Protein AF-A0A2E8ZTL5-F1 (afdb_monomer)

Mean predicted aligned error: 17.26 Å

Foldseek 3Di:
DVPLVCCCVVVVCQVCQLPAFFADDDDDDDDDDWFKEKEFEFLLFKFLWKKWKFFQDLQQHGDWDQDPVRDIDGDGWIWTQHPSRMIMTIDDPVRAFAKIKIKIFWDDCPPHNVNTMWGAALACVALDDPGHHRDIDGDDQAQPDPPDDPPGGGDIWMAIAGGHHGHAYFYTALLRRLLVLLLQWCLVQLACPCPFGDDDIDGGGHFNLSSVFSQVLSCVLLVAPTNTRQRANALLCLLDDDPDDLVSVLRNLLVSLLSSLLSVVCVVVVHDSRNLSVVVSVQCVVVSNKAQLADDPHQHSLSSLVSSLNSNVSSVVVCVVVVRDGDPSSVVSNVVSVVSSVVGDHPDIDDGGDDSCNVVVCVLVLVVVVVVVVLVLLQVVCALVPDPQEDAFPDDSPDPRGGYHLFHNVVSVVVVVVSVVVVVLCLVCVQQVVQVVVLVVVQVLVLLCVVVVHPVVPPDPQADPVQSWGASDPVRPWIWHKDADDDPPDPDDDLWHQKMWRFTDFAKDKDWGARPVRDIFIWIKGADWDWDADPVRDTDTRTWTKMFGAPDIDSDRFNADFADQVPRDDDPRHGYTQWMKGWRQWMKTQSDGPPDWRKIKIKGGIFIWGWEWQLVCVLVVHRTTTAIFTFWRWMKIKIWGGQLAWADDDNDIDGDTKIKIKIKIFGKPLRHFADDPGSYDRPVQAQDDDPQQDAQRKAFLQKKKAWAAQDWAFPAADPVRHTDTDTWIWMWIDGRSPFIKIKTWDDCDPVDATFIKIFTWDQDPNDTDTDDIDDTDGDPDRDDPQCCVQVVVVAWDRRGNRATWDWDFDADPVGTGDDDDHPDMDTTMTGHHGTDGIYIQKIKIKMWIWHKDFQDPDDSPDRDNPGMDIAWIWMKMWMKGTNHPFWIKIKIKIKTNADDDDPRWRHDQAMWIKIKIKGWHKDWDQDPVPRDIWMKIKIKMKIKTKGHQCCPSPPPRTGIWIKMKIKIKMFTWDPPAPAFEQDDGPSPNTHGPDIWIWIFIAIPNTGFWIWGPPDVVWIWTQGSSRDIDTSGD

Structure (mmCIF, N/CA/C/O backbone):
data_AF-A0A2E8ZTL5-F1
#
_entry.id   AF-A0A2E8ZTL5-F1
#
loop_
_atom_site.group_PDB
_atom_site.id
_atom_site.type_symbol
_atom_site.label_atom_id
_atom_site.label_alt_id
_atom_site.label_comp_id
_atom_site.label_asym_id
_atom_site.label_entity_id
_atom_site.label_seq_id
_atom_site.pdbx_PDB_ins_code
_atom_site.Cartn_x
_atom_site.Cartn_y
_atom_site.Cartn_z
_atom_site.occupancy
_atom_site.B_iso_or_equiv
_atom_site.auth_seq_id
_atom_site.auth_comp_id
_atom_site.auth_asym_id
_atom_site.auth_atom_id
_atom_site.pdbx_PDB_model_num
ATOM 1 N N . MET A 1 1 ? -2.908 23.866 -11.200 1.00 29.31 1 MET A N 1
ATOM 2 C CA . MET A 1 1 ? -1.769 22.916 -11.301 1.00 29.31 1 MET A CA 1
ATOM 3 C C . MET A 1 1 ? -2.042 21.692 -12.202 1.00 29.31 1 MET A C 1
ATOM 5 O O . MET A 1 1 ? -1.301 21.470 -13.158 1.00 29.31 1 MET A O 1
ATOM 9 N N . LYS A 1 2 ? -3.136 20.945 -11.965 1.00 26.86 2 LYS A N 1
ATOM 10 C CA . LYS A 1 2 ? -3.457 19.602 -12.522 1.00 26.86 2 LYS A CA 1
ATOM 11 C C . LYS A 1 2 ? -3.268 19.348 -14.032 1.00 26.86 2 LYS A C 1
ATOM 13 O O . LYS A 1 2 ? -2.978 18.219 -14.401 1.00 26.86 2 LYS A O 1
ATOM 18 N N . ARG A 1 3 ? -3.442 20.340 -14.918 1.00 25.78 3 ARG A N 1
ATOM 19 C CA . ARG A 1 3 ? -3.274 20.135 -16.375 1.00 25.78 3 ARG A CA 1
ATOM 20 C C . ARG A 1 3 ? -1.811 20.248 -16.812 1.00 25.78 3 ARG A C 1
ATOM 22 O O . ARG A 1 3 ? -1.332 19.378 -17.514 1.00 25.78 3 ARG A O 1
ATOM 29 N N . ARG A 1 4 ? -1.080 21.259 -16.325 1.00 33.53 4 ARG A N 1
ATOM 30 C CA . ARG A 1 4 ? 0.303 21.529 -16.755 1.00 33.53 4 ARG A CA 1
ATOM 31 C C . ARG A 1 4 ? 1.327 20.567 -16.165 1.00 33.53 4 ARG A C 1
ATOM 33 O O . ARG A 1 4 ? 2.206 20.152 -16.893 1.00 33.53 4 ARG A O 1
ATOM 40 N N . ILE A 1 5 ? 1.186 20.144 -14.903 1.00 30.05 5 ILE A N 1
ATOM 41 C CA . ILE A 1 5 ? 2.063 19.085 -14.365 1.00 30.05 5 ILE A CA 1
ATOM 42 C C . ILE A 1 5 ? 1.774 17.748 -15.055 1.00 30.05 5 ILE A C 1
ATOM 44 O O . ILE A 1 5 ? 2.705 17.017 -15.351 1.00 30.05 5 ILE A O 1
ATOM 48 N N . ARG A 1 6 ? 0.515 17.455 -15.411 1.00 30.20 6 ARG A N 1
ATOM 49 C CA . ARG A 1 6 ? 0.184 16.281 -16.232 1.00 30.20 6 ARG A CA 1
ATOM 50 C C . ARG A 1 6 ? 0.824 16.369 -17.618 1.00 30.20 6 ARG A C 1
ATOM 52 O O . ARG A 1 6 ? 1.446 15.413 -18.051 1.00 30.20 6 ARG A O 1
ATOM 59 N N . ASP A 1 7 ? 0.726 17.519 -18.274 1.00 28.72 7 ASP A N 1
ATOM 60 C CA . ASP A 1 7 ? 1.308 17.749 -19.598 1.00 28.72 7 ASP A CA 1
ATOM 61 C C . ASP A 1 7 ? 2.858 17.899 -19.562 1.00 28.72 7 ASP A C 1
ATOM 63 O O . ASP A 1 7 ? 3.464 18.045 -20.615 1.00 28.72 7 ASP A O 1
ATOM 67 N N . ILE A 1 8 ? 3.504 17.804 -18.383 1.00 29.78 8 ILE A N 1
ATOM 68 C CA . ILE A 1 8 ? 4.962 17.612 -18.209 1.00 29.78 8 ILE A CA 1
ATOM 69 C C . ILE A 1 8 ? 5.252 16.172 -17.802 1.00 29.78 8 ILE A C 1
ATOM 71 O O . ILE A 1 8 ? 5.912 15.461 -18.531 1.00 29.78 8 ILE A O 1
ATOM 75 N N . ALA A 1 9 ? 4.740 15.696 -16.668 1.00 30.27 9 ALA A N 1
ATOM 76 C CA . ALA A 1 9 ? 5.038 14.359 -16.164 1.00 30.27 9 ALA A CA 1
ATOM 77 C C . ALA A 1 9 ? 4.620 13.270 -17.163 1.00 30.27 9 ALA A C 1
ATOM 79 O O . ALA A 1 9 ? 5.405 12.373 -17.438 1.00 30.27 9 ALA A O 1
ATOM 80 N N . VAL A 1 10 ? 3.437 13.381 -17.784 1.00 31.95 10 VAL A N 1
ATOM 81 C CA . VAL A 1 10 ? 2.992 12.426 -18.813 1.00 31.95 10 VAL A CA 1
ATOM 82 C C . VAL A 1 10 ? 3.693 12.680 -20.143 1.00 31.95 10 VAL A C 1
ATOM 84 O O . VAL A 1 10 ? 4.041 11.722 -20.816 1.00 31.95 10 VAL A O 1
ATOM 87 N N . LEU A 1 11 ? 3.941 13.931 -20.546 1.00 31.80 11 LEU A N 1
ATOM 88 C CA . LEU A 1 11 ? 4.558 14.197 -21.853 1.00 31.80 11 LEU A CA 1
ATOM 89 C C . LEU A 1 11 ? 6.069 13.913 -21.852 1.00 31.80 11 LEU A C 1
ATOM 91 O O . LEU A 1 11 ? 6.589 13.399 -22.834 1.00 31.80 11 LEU A O 1
ATOM 95 N N . THR A 1 12 ? 6.771 14.192 -20.755 1.00 33.22 12 THR A N 1
ATOM 96 C CA . THR A 1 12 ? 8.182 13.857 -20.522 1.00 33.22 12 THR A CA 1
ATOM 97 C C . THR A 1 12 ? 8.350 12.368 -20.238 1.00 33.22 12 THR A C 1
ATOM 99 O O . THR A 1 12 ? 9.259 11.781 -20.809 1.00 33.22 12 THR A O 1
ATOM 102 N N . ALA A 1 13 ? 7.451 11.710 -19.489 1.00 31.94 13 ALA A N 1
ATOM 103 C CA . ALA A 1 13 ? 7.459 10.247 -19.424 1.00 31.94 13 ALA A CA 1
ATOM 104 C C . ALA A 1 13 ? 7.212 9.628 -20.809 1.00 31.94 13 ALA A C 1
ATOM 106 O O . ALA A 1 13 ? 8.005 8.809 -21.236 1.00 31.94 13 ALA A O 1
ATOM 107 N N . VAL A 1 14 ? 6.198 10.054 -21.571 1.00 33.97 14 VAL A N 1
ATOM 108 C CA . VAL A 1 14 ? 5.888 9.468 -22.894 1.00 33.97 14 VAL A CA 1
ATOM 109 C C . VAL A 1 14 ? 6.939 9.807 -23.964 1.00 33.97 14 VAL A C 1
ATOM 111 O O . VAL A 1 14 ? 7.241 8.960 -24.800 1.00 33.97 14 VAL A O 1
ATOM 114 N N . THR A 1 15 ? 7.558 10.994 -23.945 1.00 33.34 15 THR A N 1
ATOM 115 C CA . THR A 1 15 ? 8.654 11.318 -24.886 1.00 33.34 15 THR A CA 1
ATOM 116 C C . THR A 1 15 ? 9.995 10.703 -24.497 1.00 33.34 15 THR A C 1
ATOM 118 O O . THR A 1 15 ? 10.801 10.457 -25.392 1.00 33.34 15 THR A O 1
ATOM 121 N N . ILE A 1 16 ? 10.230 10.398 -23.216 1.00 33.56 16 ILE A N 1
ATOM 122 C CA . ILE A 1 16 ? 11.392 9.606 -22.783 1.00 33.56 16 ILE A CA 1
ATOM 123 C C . ILE A 1 16 ? 11.104 8.097 -22.902 1.00 33.56 16 ILE A C 1
ATOM 125 O O . ILE A 1 16 ? 12.020 7.340 -23.171 1.00 33.56 16 ILE A O 1
ATOM 129 N N . LEU A 1 17 ? 9.850 7.633 -22.879 1.00 33.03 17 LEU A N 1
ATOM 130 C CA . LEU A 1 17 ? 9.497 6.233 -23.179 1.00 33.03 17 LEU A CA 1
ATOM 131 C C . LEU A 1 17 ? 9.770 5.844 -24.646 1.00 33.03 17 LEU A C 1
ATOM 133 O O . LEU A 1 17 ? 10.041 4.679 -24.918 1.00 33.03 17 LEU A O 1
ATOM 137 N N . ALA A 1 18 ? 9.834 6.809 -25.573 1.00 33.09 18 ALA A N 1
ATOM 138 C CA . ALA A 1 18 ? 10.373 6.603 -26.929 1.00 33.09 18 ALA A CA 1
ATOM 139 C C . ALA A 1 18 ? 11.911 6.434 -26.967 1.00 33.09 18 ALA A C 1
ATOM 141 O O . ALA A 1 18 ? 12.524 6.337 -28.034 1.00 33.09 18 ALA A O 1
ATOM 142 N N . GLY A 1 19 ? 12.550 6.444 -25.803 1.00 30.12 19 GLY A N 1
ATOM 143 C CA . GLY A 1 19 ? 13.978 6.312 -25.642 1.00 30.12 19 GLY A CA 1
ATOM 144 C C . GLY A 1 19 ? 14.350 6.131 -24.183 1.00 30.12 19 GLY A C 1
ATOM 145 O O . GLY A 1 19 ? 15.091 6.967 -23.692 1.00 30.12 19 GLY A O 1
ATOM 146 N N . CYS A 1 20 ? 13.936 4.998 -23.598 1.00 26.59 20 CYS A N 1
ATOM 147 C CA . CYS A 1 20 ? 14.720 4.229 -22.624 1.00 26.59 20 CYS A CA 1
ATOM 148 C C . CYS A 1 20 ? 14.945 4.845 -21.209 1.00 26.59 20 CYS A C 1
ATOM 150 O O . CYS A 1 20 ? 14.637 6.005 -20.962 1.00 26.59 20 CYS A O 1
ATOM 152 N N . SER A 1 21 ? 15.346 4.003 -20.239 1.00 27.47 21 SER A N 1
ATOM 153 C CA . SER A 1 21 ? 15.357 4.245 -18.770 1.00 27.47 21 SER A CA 1
ATOM 154 C C . SER A 1 21 ? 15.769 2.956 -17.952 1.00 27.47 21 SER A C 1
ATOM 156 O O . SER A 1 21 ? 15.300 1.922 -18.390 1.00 27.47 21 SER A O 1
ATOM 158 N N . GLY A 1 22 ? 16.526 2.913 -16.812 1.00 28.98 22 GLY A N 1
ATOM 159 C CA . GLY A 1 22 ? 16.565 1.751 -15.825 1.00 28.98 22 GLY A CA 1
ATOM 160 C C . GLY A 1 22 ? 17.883 1.127 -15.253 1.00 28.98 22 GLY A C 1
ATOM 161 O O . GLY A 1 22 ? 18.595 0.563 -16.075 1.00 28.98 22 GLY A O 1
ATOM 162 N N . ASN A 1 23 ? 18.238 0.978 -13.933 1.00 29.61 23 ASN A N 1
ATOM 163 C CA . ASN A 1 23 ? 17.929 1.572 -12.574 1.00 29.61 23 ASN A CA 1
ATOM 164 C C . ASN A 1 23 ? 18.760 0.905 -11.388 1.00 29.61 23 ASN A C 1
ATOM 166 O O . ASN A 1 23 ? 19.259 -0.197 -11.603 1.00 29.61 23 ASN A O 1
ATOM 170 N N . SER A 1 24 ? 18.869 1.468 -10.141 1.00 24.11 24 SER A N 1
ATOM 171 C CA . SER A 1 24 ? 18.799 0.732 -8.809 1.00 24.11 24 SER A CA 1
ATOM 172 C C . SER A 1 24 ? 19.098 1.532 -7.491 1.00 24.11 24 SER A C 1
ATOM 174 O O . SER A 1 24 ? 19.859 2.496 -7.494 1.00 24.11 24 SER A O 1
ATOM 176 N N . SER A 1 25 ? 18.555 1.089 -6.330 1.00 23.39 25 SER A N 1
ATOM 177 C CA . SER A 1 25 ? 18.973 1.480 -4.950 1.00 23.39 25 SER A CA 1
ATOM 178 C C . SER A 1 25 ? 18.615 0.409 -3.882 1.00 23.39 25 SER A C 1
ATOM 180 O O . SER A 1 25 ? 17.890 -0.534 -4.195 1.00 23.39 25 SER A O 1
ATOM 182 N N . SER A 1 26 ? 19.107 0.519 -2.632 1.00 23.73 26 SER A N 1
ATOM 183 C CA . SER A 1 26 ? 18.810 -0.431 -1.530 1.00 23.73 26 SER A CA 1
ATOM 184 C C . SER A 1 26 ? 18.962 0.177 -0.122 1.00 23.73 26 SER A C 1
ATOM 186 O O . SER A 1 26 ? 19.898 0.944 0.105 1.00 23.73 26 SER A O 1
ATOM 188 N N . GLY A 1 27 ? 18.128 -0.226 0.850 1.00 22.20 27 GLY A N 1
ATOM 189 C CA . GLY A 1 27 ? 18.218 0.204 2.258 1.00 22.20 27 GLY A CA 1
ATOM 190 C C . GLY A 1 27 ? 17.613 -0.802 3.254 1.00 22.20 27 GLY A C 1
ATOM 191 O O . GLY A 1 27 ? 16.729 -1.573 2.896 1.00 22.20 27 GLY A O 1
ATOM 192 N N . SER A 1 28 ? 18.102 -0.816 4.502 1.00 24.22 28 SER A N 1
ATOM 193 C CA . SER A 1 28 ? 17.782 -1.835 5.524 1.00 24.22 28 SER A CA 1
ATOM 194 C C . SER A 1 28 ? 17.330 -1.239 6.867 1.00 24.22 28 SER A C 1
ATOM 196 O O . SER A 1 28 ? 18.024 -0.378 7.410 1.00 24.22 28 SER A O 1
ATOM 198 N N . GLY A 1 29 ? 16.235 -1.749 7.444 1.00 23.88 29 GLY A N 1
ATOM 199 C CA . GLY A 1 29 ? 15.715 -1.349 8.765 1.00 23.88 29 GLY A CA 1
ATOM 200 C C . GLY A 1 29 ? 16.245 -2.176 9.950 1.00 23.88 29 GLY A C 1
ATOM 201 O O . GLY A 1 29 ? 16.725 -3.298 9.781 1.00 23.88 29 GLY A O 1
ATOM 202 N N . SER A 1 30 ? 16.151 -1.627 11.167 1.00 24.94 30 SER A N 1
ATOM 203 C CA . SER A 1 30 ? 16.609 -2.241 12.428 1.00 24.94 30 SER A CA 1
ATOM 204 C C . SER A 1 30 ? 15.457 -2.503 13.421 1.00 24.94 30 SER A C 1
ATOM 206 O O . SER A 1 30 ? 14.338 -2.037 13.232 1.00 24.94 30 SER A O 1
ATOM 208 N N . ARG A 1 31 ? 15.707 -3.321 14.457 1.00 27.78 31 ARG A N 1
ATOM 209 C CA . ARG A 1 31 ? 14.682 -3.920 15.344 1.00 27.78 31 ARG A CA 1
ATOM 210 C C . ARG A 1 31 ? 14.485 -3.135 16.656 1.00 27.78 31 ARG A C 1
ATOM 212 O O . ARG A 1 31 ? 15.476 -2.802 17.301 1.00 27.78 31 ARG A O 1
ATOM 219 N N . ALA A 1 32 ? 13.232 -2.925 17.073 1.00 34.81 32 ALA A N 1
ATOM 220 C CA . ALA A 1 32 ? 12.843 -2.270 18.335 1.00 34.81 32 ALA A CA 1
ATOM 221 C C . ALA A 1 32 ? 12.692 -3.248 19.532 1.00 34.81 32 ALA A C 1
ATOM 223 O O . ALA A 1 32 ? 12.734 -4.468 19.354 1.00 34.81 32 ALA A O 1
ATOM 224 N N . GLU A 1 33 ? 12.526 -2.718 20.755 1.00 38.81 33 GLU A N 1
ATOM 225 C CA . GLU A 1 33 ? 12.300 -3.500 21.990 1.00 38.81 33 GLU A CA 1
ATOM 226 C C . GLU A 1 33 ? 10.799 -3.807 22.237 1.00 38.81 33 GLU A C 1
ATOM 228 O O . GLU A 1 33 ? 9.948 -2.970 21.941 1.00 38.81 33 GLU A O 1
ATOM 233 N N . PRO A 1 34 ? 10.441 -4.983 22.798 1.00 52.59 34 PRO A N 1
ATOM 234 C CA . PRO A 1 34 ? 9.044 -5.402 22.968 1.00 52.59 34 PRO A CA 1
ATOM 235 C C . PRO A 1 34 ? 8.344 -4.802 24.203 1.00 52.59 34 PRO A C 1
ATOM 237 O O . PRO A 1 34 ? 8.907 -4.777 25.302 1.00 52.59 34 PRO A O 1
ATOM 240 N N . ARG A 1 35 ? 7.067 -4.424 24.037 1.00 73.69 35 ARG A N 1
ATOM 241 C CA . ARG A 1 35 ? 6.138 -3.992 25.103 1.00 73.69 35 ARG A CA 1
ATOM 242 C C . ARG A 1 35 ? 5.305 -5.174 25.613 1.00 73.69 35 ARG A C 1
ATOM 244 O O . ARG A 1 35 ? 5.265 -6.218 24.968 1.00 73.69 35 ARG A O 1
ATOM 251 N N . TYR A 1 36 ? 4.637 -5.030 26.763 1.00 80.06 36 TYR A N 1
ATOM 252 C CA . TYR A 1 36 ? 3.865 -6.120 27.383 1.00 80.06 36 TYR A CA 1
ATOM 253 C C . TYR A 1 36 ? 2.571 -5.661 28.064 1.00 80.06 36 TYR A C 1
ATOM 255 O O . TYR A 1 36 ? 2.523 -4.575 28.637 1.00 80.06 36 TYR A O 1
ATOM 263 N N . VAL A 1 37 ? 1.584 -6.561 28.124 1.00 88.44 37 VAL A N 1
ATOM 264 C CA . VAL A 1 37 ? 0.426 -6.502 29.038 1.00 88.44 37 VAL A CA 1
ATOM 265 C C . VAL A 1 37 ? 0.339 -7.763 29.896 1.00 88.44 37 VAL A C 1
ATOM 267 O O . VAL A 1 37 ? 1.007 -8.766 29.625 1.00 88.44 37 VAL A O 1
ATOM 270 N N . ASN A 1 38 ? -0.448 -7.722 30.972 1.00 90.38 38 ASN A N 1
ATOM 271 C CA . ASN A 1 38 ? -0.578 -8.829 31.923 1.00 90.38 38 ASN A CA 1
ATOM 272 C C . ASN A 1 38 ? -2.019 -9.046 32.399 1.00 90.38 38 ASN A C 1
ATOM 274 O O . ASN A 1 38 ? -2.873 -8.183 32.233 1.00 90.38 38 ASN A O 1
ATOM 278 N N . GLY A 1 39 ? -2.302 -10.178 33.039 1.00 90.94 39 GLY A N 1
ATOM 279 C CA . GLY A 1 39 ? -3.637 -10.444 33.576 1.00 90.94 39 GLY A CA 1
ATOM 280 C C . GLY A 1 39 ? -3.785 -11.812 34.221 1.00 90.94 39 GLY A C 1
ATOM 281 O O . GLY A 1 39 ? -2.807 -12.544 34.363 1.00 90.94 39 GLY A O 1
ATOM 282 N N . TYR A 1 40 ? -5.015 -12.151 34.607 1.00 93.12 40 TYR A N 1
ATOM 283 C CA . TYR A 1 40 ? -5.386 -13.456 35.159 1.00 93.12 40 TYR A CA 1
ATOM 284 C C . TYR A 1 40 ? -6.540 -14.078 34.366 1.00 93.12 40 TYR A C 1
ATOM 286 O O . TYR A 1 40 ? -7.432 -13.361 33.907 1.00 93.12 40 TYR A O 1
ATOM 294 N N . VAL A 1 41 ? -6.533 -15.408 34.227 1.00 91.00 41 VAL A N 1
ATOM 295 C CA . VAL A 1 41 ? -7.582 -16.165 33.520 1.00 91.00 41 VAL A CA 1
ATOM 296 C C . VAL A 1 41 ? -8.564 -16.818 34.505 1.00 91.00 41 VAL A C 1
ATOM 298 O O . VAL A 1 41 ? -8.168 -17.427 35.506 1.00 91.00 41 VAL A O 1
ATOM 301 N N . GLY A 1 42 ? -9.862 -16.700 34.221 1.00 89.19 42 GLY A N 1
ATOM 302 C CA . GLY A 1 42 ? -10.947 -17.176 35.081 1.00 89.19 42 GLY A CA 1
ATOM 303 C C . GLY A 1 42 ? -11.032 -16.386 36.390 1.00 89.19 42 GLY A C 1
ATOM 304 O O . GLY A 1 42 ? -10.819 -15.175 36.417 1.00 89.19 42 GLY A O 1
ATOM 305 N N . ALA A 1 43 ? -11.307 -17.067 37.502 1.00 83.88 43 ALA A N 1
ATOM 306 C CA . ALA A 1 43 ? -11.274 -16.485 38.848 1.00 83.88 43 ALA A CA 1
ATOM 307 C C . ALA A 1 43 ? -9.834 -16.338 39.400 1.00 83.88 43 ALA A C 1
ATOM 309 O O . ALA A 1 43 ? -9.649 -16.278 40.612 1.00 83.88 43 ALA A O 1
ATOM 310 N N . SER A 1 44 ? -8.820 -16.318 38.526 1.00 85.62 44 SER A N 1
ATOM 311 C CA . SER A 1 44 ? -7.434 -16.748 38.787 1.00 85.62 44 SER A CA 1
ATOM 312 C C . SER A 1 44 ? -7.267 -18.273 38.952 1.00 85.62 44 SER A C 1
ATOM 314 O O . SER A 1 44 ? -6.349 -18.735 39.627 1.00 85.62 44 SER A O 1
ATOM 316 N N . ASN A 1 45 ? -8.133 -19.066 38.307 1.00 89.38 45 ASN A N 1
ATOM 317 C CA . ASN A 1 45 ? -8.227 -20.525 38.474 1.00 89.38 45 ASN A CA 1
ATOM 318 C C . ASN A 1 45 ? -7.976 -21.352 37.192 1.00 89.38 45 ASN A C 1
ATOM 320 O O . ASN A 1 45 ? -8.160 -22.570 37.226 1.00 89.38 45 ASN A O 1
ATOM 324 N N . VAL A 1 46 ? -7.595 -20.719 36.070 1.00 89.44 46 VAL A N 1
ATOM 325 C CA . VAL A 1 46 ? -7.326 -21.401 34.787 1.00 89.44 46 VAL A CA 1
ATOM 326 C C . VAL A 1 46 ? -5.847 -21.291 34.403 1.00 89.44 46 VAL A C 1
ATOM 328 O O . VAL A 1 46 ? -5.306 -20.206 34.183 1.00 89.44 46 VAL A O 1
ATOM 331 N N . HIS A 1 47 ? -5.181 -22.435 34.313 1.00 88.06 47 HIS A N 1
ATOM 332 C CA . HIS A 1 47 ? -3.733 -22.577 34.169 1.00 88.06 47 HIS A CA 1
ATOM 333 C C . HIS A 1 47 ? -3.380 -23.220 32.824 1.00 88.06 47 HIS A C 1
ATOM 335 O O . HIS A 1 47 ? -4.165 -24.003 32.286 1.00 88.06 47 HIS A O 1
ATOM 341 N N . ASN A 1 48 ? -2.193 -22.920 32.289 1.00 84.75 48 ASN A N 1
ATOM 342 C CA . ASN A 1 48 ? -1.720 -23.397 30.984 1.00 84.75 48 ASN A CA 1
ATOM 343 C C . ASN A 1 48 ? -2.673 -23.056 29.815 1.00 84.75 48 ASN A C 1
ATOM 345 O O . ASN A 1 48 ? -2.697 -23.762 28.806 1.00 84.75 48 ASN A O 1
ATOM 349 N N . ALA A 1 49 ? -3.472 -21.993 29.928 1.00 84.50 49 ALA A N 1
ATOM 350 C CA . ALA A 1 49 ? -4.298 -21.498 28.826 1.00 84.50 49 ALA A CA 1
ATOM 351 C C . ALA A 1 49 ? -3.434 -20.727 27.823 1.00 84.50 49 ALA A C 1
ATOM 353 O O . ALA A 1 49 ? -2.512 -20.023 28.238 1.00 84.50 49 ALA A O 1
ATOM 354 N N . LEU A 1 50 ? -3.716 -20.848 26.526 1.00 86.50 50 LEU A N 1
ATOM 355 C CA . LEU A 1 50 ? -3.099 -20.015 25.494 1.00 86.50 50 LEU A CA 1
ATOM 356 C C . LEU A 1 50 ? -3.801 -18.655 25.502 1.00 86.50 50 LEU A C 1
ATOM 358 O O . LEU A 1 50 ? -5.008 -18.607 25.306 1.00 86.50 50 LEU A O 1
ATOM 362 N N . VAL A 1 51 ? -3.071 -17.565 25.718 1.00 87.19 51 VAL A N 1
ATOM 363 C CA . VAL A 1 51 ? -3.617 -16.199 25.678 1.00 87.19 51 VAL A CA 1
ATOM 364 C C . VAL A 1 51 ? -2.983 -15.468 24.504 1.00 87.19 51 VAL A C 1
ATOM 366 O O . VAL A 1 51 ? -1.757 -15.403 24.422 1.00 87.19 51 VAL A O 1
ATOM 369 N N . GLN A 1 52 ? -3.805 -14.943 23.600 1.00 90.62 52 GLN A N 1
ATOM 370 C CA . GLN A 1 52 ? -3.376 -14.184 22.427 1.00 90.62 52 GLN A CA 1
ATOM 371 C C . GLN A 1 52 ? -3.800 -12.720 22.565 1.00 90.62 52 GLN A C 1
ATOM 373 O O . GLN A 1 52 ? -4.951 -12.440 22.905 1.00 90.62 52 GLN A O 1
ATOM 378 N N . ALA A 1 53 ? -2.875 -11.799 22.314 1.00 89.44 53 ALA A N 1
ATOM 379 C CA . ALA A 1 53 ? -3.122 -10.363 22.246 1.00 89.44 53 ALA A CA 1
ATOM 380 C C . ALA A 1 53 ? -3.400 -9.984 20.790 1.00 89.44 53 ALA A C 1
ATOM 382 O O . ALA A 1 53 ? -2.465 -9.847 20.004 1.00 89.44 53 ALA A O 1
ATOM 383 N N . VAL A 1 54 ? -4.681 -9.876 20.429 1.00 91.12 54 VAL A N 1
ATOM 384 C CA . VAL A 1 54 ? -5.137 -9.696 19.044 1.00 91.12 54 VAL A CA 1
ATOM 385 C C . VAL A 1 54 ? -5.572 -8.240 18.844 1.00 91.12 54 VAL A C 1
ATOM 387 O O . VAL A 1 54 ? -6.575 -7.821 19.441 1.00 91.12 54 VAL A O 1
ATOM 390 N N . PRO A 1 55 ? -4.840 -7.438 18.051 1.00 87.25 55 PRO A N 1
ATOM 391 C CA . PRO A 1 55 ? -5.241 -6.075 17.722 1.00 87.25 55 PRO A CA 1
ATOM 392 C C . PRO A 1 55 ? -6.575 -6.054 16.975 1.00 87.25 55 PRO A C 1
ATOM 394 O O . PRO A 1 55 ? -6.916 -6.991 16.250 1.00 87.25 55 PRO A O 1
ATOM 397 N N . ILE A 1 56 ? -7.334 -4.975 17.136 1.00 82.56 56 ILE A N 1
ATOM 398 C CA . ILE A 1 56 ? -8.520 -4.724 16.317 1.00 82.56 56 ILE A CA 1
ATOM 399 C C . ILE A 1 56 ? -8.086 -3.980 15.045 1.00 82.56 56 ILE A C 1
ATOM 401 O O . ILE A 1 56 ? -7.377 -2.978 15.115 1.00 82.56 56 ILE A O 1
ATOM 405 N N . ASN A 1 57 ? -8.476 -4.488 13.874 1.00 72.31 57 ASN A N 1
ATOM 406 C CA . ASN A 1 57 ? -8.165 -3.879 12.582 1.00 72.31 57 ASN A CA 1
ATOM 407 C C . ASN A 1 57 ? -9.018 -2.618 12.323 1.00 72.31 57 ASN A C 1
ATOM 409 O O . ASN A 1 57 ? -9.966 -2.327 13.052 1.00 72.31 57 ASN A O 1
ATOM 413 N N . ALA A 1 58 ? -8.720 -1.875 11.252 1.00 64.38 58 ALA A N 1
ATOM 414 C CA . ALA A 1 58 ? -9.462 -0.655 10.911 1.00 64.38 58 ALA A CA 1
ATOM 415 C C . ALA A 1 58 ? -10.965 -0.896 10.648 1.00 64.38 58 ALA A C 1
ATOM 417 O O . ALA A 1 58 ? -11.769 0.008 10.854 1.00 64.38 58 ALA A O 1
ATOM 418 N N . SER A 1 59 ? -11.352 -2.119 10.261 1.00 64.56 59 SER A N 1
ATOM 419 C CA . SER A 1 59 ? -12.753 -2.548 10.100 1.00 64.56 59 SER A CA 1
ATOM 420 C C . SER A 1 59 ? -13.448 -2.912 11.423 1.00 64.56 59 SER A C 1
ATOM 422 O O . SER A 1 59 ? -14.589 -3.371 11.416 1.00 64.56 59 SER A O 1
ATOM 424 N N . GLY A 1 60 ? -12.762 -2.749 12.559 1.00 70.25 60 GLY A N 1
ATOM 425 C CA . GLY A 1 60 ? -13.234 -3.105 13.897 1.00 70.25 60 GLY A CA 1
ATOM 426 C C . GLY A 1 60 ? -13.423 -4.610 14.123 1.00 70.25 60 GLY A C 1
ATOM 427 O O . GLY A 1 60 ? -14.242 -5.015 14.948 1.00 70.25 60 GLY A O 1
ATOM 428 N N . GLN A 1 61 ? -12.678 -5.445 13.399 1.00 81.38 61 GLN A N 1
ATOM 429 C CA . GLN A 1 61 ? -12.624 -6.898 13.582 1.00 81.38 61 GLN A CA 1
ATOM 430 C C . GLN A 1 61 ? -11.298 -7.308 14.244 1.00 81.38 61 GLN A C 1
ATOM 432 O O . GLN A 1 61 ? -10.289 -6.632 14.029 1.00 81.38 61 GLN A O 1
ATOM 437 N N . PRO A 1 62 ? -11.239 -8.392 15.043 1.00 84.56 62 PRO A N 1
ATOM 438 C CA . PRO A 1 62 ? -9.964 -8.947 15.498 1.00 84.56 62 PRO A CA 1
ATOM 439 C C . PRO A 1 62 ? -9.089 -9.308 14.293 1.00 84.56 62 PRO A C 1
ATOM 441 O O . PRO A 1 62 ? -9.568 -9.956 13.366 1.00 84.56 62 PRO A O 1
ATOM 444 N N . ARG A 1 63 ? -7.824 -8.875 14.287 1.00 81.00 63 ARG A N 1
ATOM 445 C CA . ARG A 1 63 ? -6.916 -9.091 13.155 1.00 81.00 63 ARG A CA 1
ATOM 446 C C . ARG A 1 63 ? -6.631 -10.584 12.962 1.00 81.00 63 ARG A C 1
ATOM 448 O O . ARG A 1 63 ? -6.354 -11.311 13.919 1.00 81.00 63 ARG A O 1
ATOM 455 N N . THR A 1 64 ? -6.691 -11.032 11.717 1.00 76.50 64 THR A N 1
ATOM 456 C CA . THR A 1 64 ? -6.443 -12.415 11.306 1.00 76.50 64 THR A CA 1
ATOM 457 C C . THR A 1 64 ? -5.382 -12.473 10.213 1.00 76.50 64 THR A C 1
ATOM 459 O O . THR A 1 64 ? -5.052 -11.472 9.578 1.00 76.50 64 THR A O 1
ATOM 462 N N . THR A 1 65 ? -4.798 -13.653 10.038 1.00 68.12 65 THR A N 1
ATOM 463 C CA . THR A 1 65 ? -3.806 -13.967 9.010 1.00 68.12 65 THR A CA 1
ATOM 464 C C . THR A 1 65 ? -3.998 -15.404 8.533 1.00 68.12 65 THR A C 1
ATOM 466 O O . THR A 1 65 ? -4.585 -16.229 9.237 1.00 68.12 65 THR A O 1
ATOM 469 N N . ILE A 1 66 ? -3.508 -15.719 7.338 1.00 61.47 66 ILE A N 1
ATOM 470 C CA . ILE A 1 66 ? -3.574 -17.064 6.761 1.00 61.47 66 ILE A CA 1
ATOM 471 C C . ILE A 1 66 ? -2.297 -17.816 7.149 1.00 61.47 66 ILE A C 1
ATOM 473 O O . ILE A 1 66 ? -1.192 -17.364 6.857 1.00 61.47 66 ILE A O 1
ATOM 477 N N . ASN A 1 67 ? -2.437 -18.961 7.819 1.00 54.12 67 ASN A N 1
ATOM 478 C CA . ASN A 1 67 ? -1.294 -19.791 8.215 1.00 54.12 67 ASN A CA 1
ATOM 479 C C . ASN A 1 67 ? -0.793 -20.711 7.080 1.00 54.12 67 ASN A C 1
ATOM 481 O O . ASN A 1 67 ? -1.426 -20.833 6.032 1.00 54.12 67 ASN A O 1
ATOM 485 N N . ASP A 1 68 ? 0.313 -21.426 7.317 1.00 50.53 68 ASP A N 1
ATOM 486 C CA . ASP A 1 68 ? 0.911 -22.381 6.361 1.00 50.53 68 ASP A CA 1
ATOM 487 C C . ASP A 1 68 ? -0.063 -23.483 5.884 1.00 50.53 68 ASP A C 1
ATOM 489 O O . ASP A 1 68 ? 0.100 -24.038 4.797 1.00 50.53 68 ASP A O 1
ATOM 493 N N . SER A 1 69 ? -1.101 -23.783 6.672 1.00 44.06 69 SER A N 1
ATOM 494 C CA . SER A 1 69 ? -2.172 -24.738 6.349 1.00 44.06 69 SER A CA 1
ATOM 495 C C . SER A 1 69 ? -3.356 -24.100 5.606 1.00 44.06 69 SER A C 1
ATOM 497 O O . SER A 1 69 ? -4.390 -24.746 5.446 1.00 44.06 69 SER A O 1
ATOM 499 N N . ARG A 1 70 ? -3.227 -22.840 5.167 1.00 45.06 70 ARG A N 1
ATOM 500 C CA . ARG A 1 70 ? -4.271 -22.006 4.539 1.00 45.06 70 ARG A CA 1
ATOM 501 C C . ARG A 1 70 ? -5.520 -21.765 5.396 1.00 45.06 70 ARG A C 1
ATOM 503 O O . ARG A 1 70 ? -6.562 -21.397 4.862 1.00 45.06 70 ARG A O 1
ATOM 510 N N . ALA A 1 71 ? -5.423 -21.937 6.712 1.00 45.84 71 ALA A N 1
ATOM 511 C CA . ALA A 1 71 ? -6.504 -21.606 7.634 1.00 45.84 71 ALA A CA 1
ATOM 512 C C . ALA A 1 71 ? -6.339 -20.178 8.168 1.00 45.84 71 ALA A C 1
ATOM 514 O O . ALA A 1 71 ? -5.230 -19.759 8.516 1.00 45.84 71 ALA A O 1
ATOM 515 N N . GLU A 1 72 ? -7.454 -19.457 8.269 1.00 56.62 72 GLU A N 1
ATOM 516 C CA . GLU A 1 72 ? -7.512 -18.172 8.958 1.00 56.62 72 GLU A CA 1
ATOM 517 C C . GLU A 1 72 ? -7.269 -18.380 10.462 1.00 56.62 72 GLU A C 1
ATOM 519 O O . GLU A 1 72 ? -7.901 -19.216 11.111 1.00 56.62 72 GLU A O 1
ATOM 524 N N . VAL A 1 73 ? -6.320 -17.635 11.025 1.00 71.94 73 VAL A N 1
ATOM 525 C CA . VAL A 1 73 ? -5.985 -17.650 12.453 1.00 71.94 73 VAL A CA 1
ATOM 526 C C . VAL A 1 73 ? -5.814 -16.230 12.967 1.00 71.94 73 VAL A C 1
ATOM 528 O O . VAL A 1 73 ? -5.426 -15.338 12.219 1.00 71.94 73 VAL A O 1
ATOM 531 N N . TYR A 1 74 ? -6.045 -16.015 14.262 1.00 81.12 74 TYR A N 1
ATOM 532 C CA . TYR A 1 74 ? -5.781 -14.716 14.875 1.00 81.12 74 TYR A CA 1
ATOM 533 C C . TYR A 1 74 ? -4.304 -14.321 14.761 1.00 81.12 74 TYR A C 1
ATOM 535 O O . TYR A 1 74 ? -3.403 -15.097 15.119 1.00 81.12 74 TYR A O 1
ATOM 543 N N . ASP A 1 75 ? -4.092 -13.098 14.277 1.00 78.69 75 ASP A N 1
ATOM 544 C CA . ASP A 1 75 ? -2.794 -12.446 14.184 1.00 78.69 75 ASP A CA 1
ATOM 545 C C . ASP A 1 75 ? -2.550 -11.632 15.455 1.00 78.69 75 ASP A C 1
ATOM 547 O O . ASP A 1 75 ? -3.169 -10.594 15.696 1.00 78.69 75 ASP A O 1
ATOM 551 N N . GLY A 1 76 ? -1.680 -12.151 16.313 1.00 79.56 76 GLY A N 1
ATOM 552 C CA . GLY A 1 76 ? -1.452 -11.593 17.634 1.00 79.56 76 GLY A CA 1
ATOM 553 C C . GLY A 1 76 ? -0.392 -12.355 18.415 1.00 79.56 76 GLY A C 1
ATOM 554 O O . GLY A 1 76 ? -0.215 -13.567 18.257 1.00 79.56 76 GLY A O 1
ATOM 555 N N . GLU A 1 77 ? 0.303 -11.629 19.285 1.00 81.94 77 GLU A N 1
ATOM 556 C CA . GLU A 1 77 ? 1.339 -12.176 20.159 1.00 81.94 77 GLU A CA 1
ATOM 557 C C . GLU A 1 77 ? 0.756 -13.181 21.156 1.00 81.94 77 GLU A C 1
ATOM 559 O O . GLU A 1 77 ? -0.370 -13.027 21.640 1.00 81.94 77 GLU A O 1
ATOM 564 N N . ARG A 1 78 ? 1.516 -14.237 21.471 1.00 85.38 78 ARG A N 1
ATOM 565 C CA . ARG A 1 78 ? 0.997 -15.416 22.189 1.00 85.38 78 ARG A CA 1
ATOM 566 C C . ARG A 1 78 ? 1.759 -15.692 23.481 1.00 85.38 78 ARG A C 1
ATOM 568 O O . ARG A 1 78 ? 2.983 -15.778 23.499 1.00 85.38 78 ARG A O 1
ATOM 575 N N . ALA A 1 79 ? 1.023 -15.920 24.563 1.00 83.50 79 ALA A N 1
ATOM 576 C CA . ALA A 1 79 ? 1.548 -16.306 25.870 1.00 83.50 79 ALA A CA 1
ATOM 577 C C . ALA A 1 79 ? 0.794 -17.507 26.455 1.00 83.50 79 ALA A C 1
ATOM 579 O O . ALA A 1 79 ? -0.216 -17.963 25.925 1.00 83.50 79 ALA A O 1
ATOM 580 N N . SER A 1 80 ? 1.282 -18.037 27.577 1.00 84.69 80 SER A N 1
ATOM 581 C CA . SER A 1 80 ? 0.578 -19.061 28.357 1.00 84.69 80 SER A CA 1
ATOM 582 C C . SER A 1 80 ? 0.304 -18.571 29.775 1.00 84.69 80 SER A C 1
ATOM 584 O O . SER A 1 80 ? 1.188 -17.969 30.387 1.00 84.69 80 SER A O 1
ATOM 586 N N . SER A 1 81 ? -0.881 -18.859 30.322 1.00 84.69 81 SER A N 1
ATOM 587 C CA . SER A 1 81 ? -1.142 -18.624 31.746 1.00 84.69 81 SER A CA 1
ATOM 588 C C . SER A 1 81 ? -0.348 -19.608 32.615 1.00 84.69 81 SER A C 1
ATOM 590 O O . SER A 1 81 ? -0.201 -20.785 32.283 1.00 84.69 81 SER A O 1
ATOM 592 N N . THR A 1 82 ? 0.195 -19.132 33.733 1.00 84.19 82 THR A N 1
ATOM 593 C CA . THR A 1 82 ? 0.989 -19.938 34.671 1.00 84.19 82 THR A CA 1
ATOM 594 C C . THR A 1 82 ? 0.099 -20.798 35.579 1.00 84.19 82 THR A C 1
ATOM 596 O O . THR A 1 82 ? -1.128 -20.682 35.585 1.00 84.19 82 THR A O 1
ATOM 599 N N . ALA A 1 83 ? 0.720 -21.596 36.454 1.00 79.94 83 ALA A N 1
ATOM 600 C CA . ALA A 1 83 ? 0.048 -22.309 37.551 1.00 79.94 83 ALA A CA 1
ATOM 601 C C . ALA A 1 83 ? -0.671 -21.397 38.579 1.00 79.94 83 ALA A C 1
ATOM 603 O O . ALA A 1 83 ? -1.346 -21.892 39.480 1.00 79.94 83 ALA A O 1
ATOM 604 N N . GLN A 1 84 ? -0.520 -20.072 38.462 1.00 78.31 84 GLN A N 1
ATOM 605 C CA . GLN A 1 84 ? -1.231 -19.046 39.241 1.00 78.31 84 GLN A CA 1
ATOM 606 C C . GLN A 1 84 ? -2.302 -18.328 38.395 1.00 78.31 84 GLN A C 1
ATOM 608 O O . GLN A 1 84 ? -2.770 -17.258 38.771 1.00 78.31 84 GLN A O 1
ATOM 613 N N . ALA A 1 85 ? -2.617 -18.868 37.209 1.00 86.00 85 ALA A N 1
ATOM 614 C CA . ALA A 1 85 ? -3.474 -18.289 36.166 1.00 86.00 85 ALA A CA 1
ATOM 615 C C . ALA A 1 85 ? -3.032 -16.917 35.623 1.00 86.00 85 ALA A C 1
ATOM 617 O O . ALA A 1 85 ? -3.711 -16.352 34.767 1.00 86.00 85 ALA A O 1
ATOM 618 N N . TYR A 1 86 ? -1.893 -16.400 36.086 1.00 89.94 86 TYR A N 1
ATOM 619 C CA . TYR A 1 86 ? -1.288 -15.162 35.613 1.00 89.94 86 TYR A CA 1
ATOM 620 C C . TYR A 1 86 ? -0.703 -15.349 34.214 1.00 89.94 86 TYR A C 1
ATOM 622 O O . TYR A 1 86 ? -0.038 -16.353 33.965 1.00 89.94 86 TYR A O 1
ATOM 630 N N . TYR A 1 87 ? -0.869 -14.374 33.328 1.00 88.56 87 TYR A N 1
ATOM 631 C CA . TYR A 1 87 ? -0.164 -14.312 32.051 1.00 88.56 87 TYR A CA 1
ATOM 632 C C . TYR A 1 87 ? 0.536 -12.961 31.876 1.00 88.56 87 TYR A C 1
ATOM 634 O O . TYR A 1 87 ? 0.140 -11.948 32.459 1.00 88.56 87 TYR A O 1
ATOM 642 N N . ARG A 1 88 ? 1.567 -12.957 31.028 1.00 88.31 88 ARG A N 1
ATOM 643 C CA . ARG A 1 88 ? 2.184 -11.757 30.460 1.00 88.31 88 ARG A CA 1
ATOM 644 C C . ARG A 1 88 ? 2.423 -12.023 28.979 1.00 88.31 88 ARG A C 1
ATOM 646 O O . ARG A 1 88 ? 3.064 -13.019 28.654 1.00 88.31 88 ARG A O 1
ATOM 653 N N . VAL A 1 89 ? 1.886 -11.173 28.114 1.00 86.25 89 VAL A N 1
ATOM 654 C CA . VAL A 1 89 ? 1.950 -11.307 26.651 1.00 86.25 89 VAL A CA 1
ATOM 655 C C . VAL A 1 89 ? 2.562 -10.045 26.057 1.00 86.25 89 VAL A C 1
ATOM 657 O O . VAL A 1 89 ? 2.415 -8.964 26.633 1.00 86.25 89 VAL A O 1
ATOM 660 N N . ALA A 1 90 ? 3.319 -10.200 24.973 1.00 81.38 90 ALA A N 1
ATOM 661 C CA . ALA A 1 90 ? 3.908 -9.073 24.266 1.00 81.38 90 ALA A CA 1
ATOM 662 C C . ALA A 1 90 ? 2.834 -8.291 23.491 1.00 81.38 90 ALA A C 1
ATOM 664 O O . ALA A 1 90 ? 1.760 -8.818 23.205 1.00 81.38 90 ALA A O 1
ATOM 665 N N . VAL A 1 91 ? 3.126 -7.033 23.175 1.00 79.25 91 VAL A N 1
ATOM 666 C CA . VAL A 1 91 ? 2.319 -6.162 22.310 1.00 79.25 91 VAL A CA 1
ATOM 667 C C . VAL A 1 91 ? 3.285 -5.370 21.424 1.00 79.25 91 VAL A C 1
ATOM 669 O O . VAL A 1 91 ? 4.354 -4.969 21.898 1.00 79.25 91 VAL A O 1
ATOM 672 N N . SER A 1 92 ? 2.945 -5.163 20.147 1.00 74.94 92 SER A N 1
ATOM 673 C CA . SER A 1 92 ? 3.754 -4.326 19.251 1.00 74.94 92 SER A CA 1
ATOM 674 C C . SER A 1 92 ? 3.775 -2.881 19.748 1.00 74.94 92 SER A C 1
ATOM 676 O O . SER A 1 92 ? 2.775 -2.383 20.259 1.00 74.94 92 SER A O 1
ATOM 678 N N . GLU A 1 93 ? 4.881 -2.162 19.552 1.00 68.62 93 GLU A N 1
ATOM 679 C CA . GLU A 1 93 ? 4.930 -0.725 19.863 1.00 68.62 93 GLU A CA 1
ATOM 680 C C . GLU A 1 93 ? 3.909 0.075 19.030 1.00 68.62 93 GLU A C 1
ATOM 682 O O . GLU A 1 93 ? 3.368 1.063 19.516 1.00 68.62 93 GLU A O 1
ATOM 687 N N . GLN A 1 94 ? 3.572 -0.414 17.830 1.00 65.56 94 GLN A N 1
ATOM 688 C CA . GLN A 1 94 ? 2.532 0.145 16.957 1.00 65.56 94 GLN A CA 1
ATOM 689 C C . GLN A 1 94 ? 1.095 -0.132 17.436 1.00 65.56 94 GLN A C 1
ATOM 691 O O . GLN A 1 94 ? 0.186 0.565 17.005 1.00 65.56 94 GLN A O 1
ATOM 696 N N . ASP A 1 95 ? 0.878 -1.121 18.313 1.00 74.12 95 ASP A N 1
ATOM 697 C CA . ASP A 1 95 ? -0.450 -1.450 18.854 1.00 74.12 95 ASP A CA 1
ATOM 698 C C . ASP A 1 95 ? -0.707 -0.754 20.217 1.00 74.12 95 ASP A C 1
ATOM 700 O O . ASP A 1 95 ? -1.823 -0.790 20.735 1.00 74.12 95 ASP A O 1
ATOM 704 N N . ILE A 1 96 ? 0.293 -0.102 20.832 1.00 75.19 96 ILE A N 1
ATOM 705 C CA . ILE A 1 96 ? 0.112 0.635 22.098 1.00 75.19 96 ILE A CA 1
ATOM 706 C C . ILE A 1 96 ? -0.741 1.890 21.869 1.00 75.19 96 ILE A C 1
ATOM 708 O O . ILE A 1 96 ? -0.411 2.752 21.060 1.00 75.19 96 ILE A O 1
ATOM 712 N N . GLY A 1 97 ? -1.818 2.024 22.640 1.00 65.31 97 GLY A N 1
ATOM 713 C CA . GLY A 1 97 ? -2.819 3.081 22.502 1.00 65.31 97 GLY A CA 1
ATOM 714 C C . GLY A 1 97 ? -4.031 2.690 21.650 1.00 65.31 97 GLY A C 1
ATOM 715 O O . GLY A 1 97 ? -4.928 3.513 21.491 1.00 65.31 97 GLY A O 1
ATOM 716 N N . HIS A 1 98 ? -4.080 1.462 21.127 1.00 74.88 98 HIS A N 1
ATOM 717 C CA . HIS A 1 98 ? -5.131 0.986 20.222 1.00 74.88 98 HIS A CA 1
ATOM 718 C C . HIS A 1 98 ? -6.129 0.041 20.926 1.00 74.88 98 HIS A C 1
ATOM 720 O O . HIS A 1 98 ? -5.812 -0.513 21.988 1.00 74.88 98 HIS A O 1
ATOM 726 N N . PRO A 1 99 ? -7.328 -0.177 20.352 1.00 83.44 99 PRO A N 1
ATOM 727 C CA . PRO A 1 99 ? -8.232 -1.237 20.783 1.00 83.44 99 PRO A CA 1
ATOM 728 C C . PRO A 1 99 ? -7.636 -2.633 20.563 1.00 83.44 99 PRO A C 1
ATOM 730 O O . PRO A 1 99 ? -7.071 -2.947 19.513 1.00 83.44 99 PRO A O 1
ATOM 733 N N . MET A 1 100 ? -7.813 -3.508 21.551 1.00 89.94 100 MET A N 1
ATOM 734 C CA . MET A 1 100 ? -7.266 -4.867 21.538 1.00 89.94 100 MET A CA 1
ATOM 735 C C . MET A 1 100 ? -8.230 -5.854 22.198 1.00 89.94 100 MET A C 1
ATOM 737 O O . MET A 1 100 ? -8.890 -5.526 23.187 1.00 89.94 100 MET A O 1
ATOM 741 N N . THR A 1 101 ? -8.282 -7.085 21.682 1.00 93.94 101 THR A N 1
ATOM 742 C CA . THR A 1 101 ? -8.988 -8.201 22.324 1.00 93.94 101 THR A CA 1
ATOM 743 C C . THR A 1 101 ? -8.013 -9.300 22.732 1.00 93.94 101 THR A C 1
ATOM 745 O O . THR A 1 101 ? -7.246 -9.826 21.929 1.00 93.94 101 THR A O 1
ATOM 748 N N . LEU A 1 102 ? -8.062 -9.661 24.011 1.00 93.94 102 LEU A N 1
ATOM 749 C CA . LEU A 1 102 ? -7.330 -10.774 24.596 1.00 93.94 102 LEU A CA 1
ATOM 750 C C . LEU A 1 102 ? -8.188 -12.027 24.428 1.00 93.94 102 LEU A C 1
ATOM 752 O O . LEU A 1 102 ? -9.235 -12.148 25.069 1.00 93.94 102 LEU A O 1
ATOM 756 N N . ILE A 1 103 ? -7.753 -12.945 23.566 1.00 91.62 103 ILE A N 1
ATOM 757 C CA . ILE A 1 103 ? -8.453 -14.202 23.280 1.00 91.62 103 ILE A CA 1
ATOM 758 C C . ILE A 1 103 ? -7.728 -15.331 24.005 1.00 91.62 103 ILE A C 1
ATOM 760 O O . ILE A 1 103 ? -6.545 -15.583 23.779 1.00 91.62 103 ILE A O 1
ATOM 764 N N . THR A 1 104 ? -8.431 -16.003 24.912 1.00 89.50 104 THR A N 1
ATOM 765 C CA . THR A 1 104 ? -7.913 -17.155 25.650 1.00 89.50 104 THR A CA 1
ATOM 766 C C . THR A 1 104 ? -8.490 -18.441 25.084 1.00 89.50 104 THR A C 1
ATOM 768 O O . THR A 1 104 ? -9.695 -18.643 25.167 1.00 89.50 104 THR A O 1
ATOM 771 N N . LEU A 1 105 ? -7.621 -19.312 24.574 1.00 85.44 105 LEU A N 1
ATOM 772 C CA . LEU A 1 105 ? -7.944 -20.614 23.996 1.00 85.44 105 LEU A CA 1
ATOM 773 C C . LEU A 1 105 ? -7.388 -21.751 24.865 1.00 85.44 105 LEU A C 1
ATOM 775 O O . LEU A 1 105 ? -6.367 -21.602 25.550 1.00 85.44 105 LEU A O 1
ATOM 779 N N . ALA A 1 106 ? -8.031 -22.916 24.817 1.00 81.19 106 ALA A N 1
ATOM 780 C CA . ALA A 1 106 ? -7.451 -24.133 25.375 1.00 81.19 106 ALA A CA 1
ATOM 781 C C . ALA A 1 106 ? -6.331 -24.664 24.464 1.00 81.19 106 ALA A C 1
ATOM 783 O O . ALA A 1 106 ? -6.453 -24.671 23.242 1.00 81.19 106 ALA A O 1
ATOM 784 N N . LYS A 1 107 ? -5.232 -25.124 25.065 1.00 75.12 107 LYS A N 1
ATOM 785 C CA . LYS A 1 107 ? -4.151 -25.814 24.355 1.00 75.12 107 LYS A CA 1
ATOM 786 C C . LYS A 1 107 ? -4.548 -27.242 24.033 1.00 75.12 107 LYS A C 1
ATOM 788 O O . LYS A 1 107 ? -5.081 -27.941 24.900 1.00 75.12 107 LYS A O 1
ATOM 793 N N . ASP A 1 108 ? -4.204 -27.677 22.826 1.00 62.81 108 ASP A N 1
ATOM 794 C CA . ASP A 1 108 ? -4.482 -29.038 22.405 1.00 62.81 108 ASP A CA 1
ATOM 795 C C . ASP A 1 108 ? -3.476 -30.053 22.951 1.00 62.81 108 ASP A C 1
ATOM 797 O O . ASP A 1 108 ? -2.288 -29.776 23.132 1.00 62.81 108 ASP A O 1
ATOM 801 N N . GLY A 1 109 ? -3.991 -31.225 23.309 1.00 53.19 109 GLY A N 1
ATOM 802 C CA . GLY A 1 109 ? -3.344 -32.131 24.257 1.00 53.19 109 GLY A CA 1
ATOM 803 C C . GLY A 1 109 ? -2.491 -33.239 23.651 1.00 53.19 109 GLY A C 1
ATOM 804 O O . GLY A 1 109 ? -2.223 -34.207 24.363 1.00 53.19 109 GLY A O 1
ATOM 805 N N . GLN A 1 110 ? -2.138 -33.151 22.366 1.00 49.22 110 GLN A N 1
ATOM 806 C CA . GLN A 1 110 ? -1.611 -34.287 21.601 1.00 49.22 110 GLN A CA 1
ATOM 807 C C . GLN A 1 110 ? -0.143 -34.650 21.881 1.00 49.22 110 GLN A C 1
ATOM 809 O O . GLN A 1 110 ? 0.164 -35.839 21.836 1.00 49.22 110 GLN A O 1
ATOM 814 N N . ASP A 1 111 ? 0.722 -33.690 22.239 1.00 41.38 111 ASP A N 1
ATOM 815 C CA . ASP A 1 111 ? 2.174 -33.942 22.352 1.00 41.38 111 ASP A CA 1
ATOM 816 C C . ASP A 1 111 ? 2.763 -33.934 23.776 1.00 41.38 111 ASP A C 1
ATOM 818 O O . ASP A 1 111 ? 3.853 -34.468 23.966 1.00 41.38 111 ASP A O 1
ATOM 822 N N . ASP A 1 112 ? 2.084 -33.388 24.797 1.00 45.62 112 ASP A N 1
ATOM 823 C CA . ASP A 1 112 ? 2.573 -33.506 26.184 1.00 45.62 112 ASP A CA 1
ATOM 824 C C . ASP A 1 112 ? 1.462 -33.350 27.241 1.00 45.62 112 ASP A C 1
ATOM 826 O O . ASP A 1 112 ? 0.788 -32.318 27.332 1.00 45.62 112 ASP A O 1
ATOM 830 N N . GLY A 1 113 ? 1.281 -34.374 28.083 1.00 50.31 113 GLY A N 1
ATOM 831 C CA . GLY A 1 113 ? 0.154 -34.470 29.027 1.00 50.31 113 GLY A CA 1
ATOM 832 C C . GLY A 1 113 ? 0.145 -33.422 30.150 1.00 50.31 113 GLY A C 1
ATOM 833 O O . GLY A 1 113 ? -0.907 -33.160 30.733 1.00 50.31 113 GLY A O 1
ATOM 834 N N . ASP A 1 114 ? 1.289 -32.792 30.427 1.00 54.66 114 ASP A N 1
ATOM 835 C CA . ASP A 1 114 ? 1.429 -31.739 31.443 1.00 54.66 114 ASP A CA 1
ATOM 836 C C . ASP A 1 114 ? 1.194 -30.313 30.890 1.00 54.66 114 ASP A C 1
ATOM 838 O O . ASP A 1 114 ? 1.066 -29.366 31.669 1.00 54.66 114 ASP A O 1
ATOM 842 N N . ASN A 1 115 ? 1.091 -30.135 29.563 1.00 66.56 115 ASN A N 1
ATOM 843 C CA . ASN A 1 115 ? 0.952 -28.822 28.906 1.00 66.56 115 ASN A CA 1
ATOM 844 C C . ASN A 1 115 ? -0.505 -28.471 28.524 1.00 66.56 115 ASN A C 1
ATOM 846 O O . ASN A 1 115 ? -0.762 -27.408 27.963 1.00 66.56 115 ASN A O 1
ATOM 850 N N . GLN A 1 116 ? -1.467 -29.343 28.841 1.00 79.38 116 GLN A N 1
ATOM 851 C CA . GLN A 1 116 ? -2.898 -29.101 28.624 1.00 79.38 116 GLN A CA 1
ATOM 852 C C . GLN A 1 116 ? -3.421 -27.953 29.500 1.00 79.38 116 GLN A C 1
ATOM 854 O O . GLN A 1 116 ? -2.950 -27.754 30.624 1.00 79.38 116 GLN A O 1
ATOM 859 N N . THR A 1 117 ? -4.432 -27.228 29.014 1.00 84.12 117 THR A N 1
ATOM 860 C CA . THR A 1 117 ? -5.136 -26.198 29.793 1.00 84.12 117 THR A CA 1
ATOM 861 C C . THR A 1 117 ? -6.002 -26.834 30.877 1.00 84.12 117 THR A C 1
ATOM 863 O O . THR A 1 117 ? -6.751 -27.781 30.621 1.00 84.12 117 THR A O 1
ATOM 866 N N . ARG A 1 118 ? -5.902 -26.321 32.107 1.00 86.50 118 ARG A N 1
ATOM 867 C CA . ARG A 1 118 ? -6.561 -26.898 33.285 1.00 86.50 118 ARG A CA 1
ATOM 868 C C . ARG A 1 118 ? -7.283 -25.845 34.107 1.00 86.50 118 ARG A C 1
ATOM 870 O O . ARG A 1 118 ? -6.803 -24.724 34.239 1.00 86.50 118 ARG A O 1
ATOM 877 N N . ILE A 1 119 ? -8.404 -26.232 34.699 1.00 88.12 119 ILE A N 1
ATOM 878 C CA . ILE A 1 119 ? -9.238 -25.385 35.553 1.00 88.12 119 ILE A CA 1
ATOM 879 C C . ILE A 1 119 ? -9.377 -26.003 36.948 1.00 88.12 119 ILE A C 1
ATOM 881 O O . ILE A 1 119 ? -9.587 -27.211 37.094 1.00 88.12 119 ILE A O 1
ATOM 885 N N . ARG A 1 120 ? -9.258 -25.176 37.990 1.00 91.44 120 ARG A N 1
ATOM 886 C CA . ARG A 1 120 ? -9.361 -25.596 39.394 1.00 91.44 120 ARG A CA 1
ATOM 887 C C . ARG A 1 120 ? -10.791 -25.546 39.919 1.00 91.44 120 ARG A C 1
ATOM 889 O O . ARG A 1 120 ? -11.470 -24.527 39.766 1.00 91.44 120 ARG A O 1
ATOM 896 N N . CYS A 1 121 ? -11.215 -26.609 40.607 1.00 92.50 121 CYS A N 1
ATOM 897 C CA . CYS A 1 121 ? -12.543 -26.684 41.216 1.00 92.50 121 CYS A CA 1
ATOM 898 C C . CYS A 1 121 ? -12.665 -25.843 42.495 1.00 92.50 121 CYS A C 1
ATOM 900 O O . CYS A 1 121 ? -12.036 -26.150 43.512 1.00 92.50 121 CYS A O 1
ATOM 902 N N . GLN A 1 122 ? -13.570 -24.866 42.473 1.00 93.81 122 GLN A N 1
ATOM 903 C CA . GLN A 1 122 ? -13.918 -23.986 43.593 1.00 93.81 122 GLN A CA 1
ATOM 904 C C . GLN A 1 122 ? -15.062 -24.532 44.461 1.00 93.81 122 GLN A C 1
ATOM 906 O O . GLN A 1 122 ? -15.328 -24.011 45.545 1.00 93.81 122 GLN A O 1
ATOM 911 N N . LEU A 1 123 ? -15.768 -25.578 44.019 1.00 94.06 123 LEU A N 1
ATOM 912 C CA . LEU A 1 123 ? -16.911 -26.130 44.748 1.00 94.06 123 LEU A CA 1
ATOM 913 C C . LEU A 1 123 ? -16.460 -27.150 45.797 1.00 94.06 123 LEU A C 1
ATOM 915 O O . LEU A 1 123 ? -15.950 -28.216 45.458 1.00 94.06 123 LEU A O 1
ATOM 919 N N . VAL A 1 124 ? -16.722 -26.878 47.079 1.00 93.50 124 VAL A N 1
ATOM 920 C CA . VAL A 1 124 ? -16.389 -27.790 48.199 1.00 93.50 124 VAL A CA 1
ATOM 921 C C . VAL A 1 124 ? -17.031 -29.178 48.045 1.00 93.50 124 VAL A C 1
ATOM 923 O O . VAL A 1 124 ? -16.450 -30.184 48.448 1.00 93.50 124 VAL A O 1
ATOM 926 N N . ALA A 1 125 ? -18.200 -29.250 47.404 1.00 90.25 125 ALA A N 1
ATOM 927 C CA . ALA A 1 125 ? -18.895 -30.496 47.075 1.00 90.25 125 ALA A CA 1
ATOM 928 C C . ALA A 1 125 ? -18.389 -31.187 45.784 1.00 90.25 125 ALA A C 1
ATOM 930 O O . ALA A 1 125 ? -19.043 -32.110 45.296 1.00 90.25 125 ALA A O 1
ATOM 931 N N . GLY A 1 126 ? -17.270 -30.731 45.208 1.00 90.31 126 GLY A N 1
ATOM 932 C CA . GLY A 1 126 ? -16.765 -31.145 43.895 1.00 90.31 126 GLY A CA 1
ATOM 933 C C . GLY A 1 126 ? -17.531 -30.507 42.732 1.00 90.31 126 GLY A C 1
ATOM 934 O O . GLY A 1 126 ? -18.693 -30.117 42.875 1.00 90.31 126 GLY A O 1
ATOM 935 N N . CYS A 1 127 ? -16.887 -30.412 41.571 1.00 86.94 127 CYS A N 1
ATOM 936 C CA . CYS A 1 127 ? -17.407 -29.699 40.398 1.00 86.94 127 CYS A CA 1
ATOM 937 C C . CYS A 1 127 ? -18.132 -30.606 39.388 1.00 86.94 127 CYS A C 1
ATOM 939 O O . CYS A 1 127 ? -18.718 -30.124 38.432 1.00 86.94 127 CYS A O 1
ATOM 941 N N . GLY A 1 128 ? -18.166 -31.916 39.643 1.00 78.12 128 GLY A N 1
ATOM 942 C CA . GLY A 1 128 ? -18.852 -32.907 38.810 1.00 78.12 128 GLY A CA 1
ATOM 943 C C . GLY A 1 128 ? -18.007 -34.170 38.651 1.00 78.12 128 GLY A C 1
ATOM 944 O O . GLY A 1 128 ? -16.782 -34.115 38.735 1.00 78.12 128 GLY A O 1
ATOM 945 N N . GLY A 1 129 ? -18.646 -35.328 38.460 1.00 78.75 129 GLY A N 1
ATOM 946 C CA . GLY A 1 129 ? -17.943 -36.605 38.280 1.00 78.75 129 GLY A CA 1
ATOM 947 C C . GLY A 1 129 ? -16.900 -36.884 39.375 1.00 78.75 129 GLY A C 1
ATOM 948 O O . GLY A 1 129 ? -17.229 -36.940 40.559 1.00 78.75 129 GLY A O 1
ATOM 949 N N . SER A 1 130 ? -15.638 -37.056 38.972 1.00 78.38 130 SER A N 1
ATOM 950 C CA . SER A 1 130 ? -14.483 -37.250 39.863 1.00 78.38 130 SER A CA 1
ATOM 951 C C . SER A 1 130 ? -13.701 -35.966 40.189 1.00 78.38 130 SER A C 1
ATOM 953 O O . SER A 1 130 ? -12.655 -36.048 40.834 1.00 78.38 130 SER A O 1
ATOM 955 N 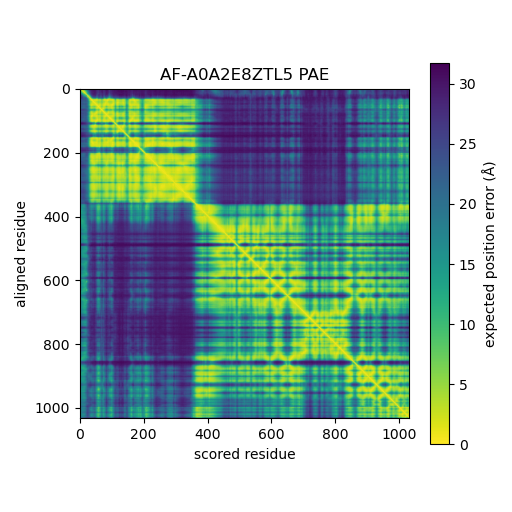N . TRP A 1 131 ? -14.160 -34.790 39.748 1.00 88.12 131 TRP A N 1
ATOM 956 C CA . TRP A 1 131 ? -13.458 -33.516 39.928 1.00 88.12 131 TRP A CA 1
ATOM 957 C C . TRP A 1 131 ? -13.689 -32.961 41.342 1.00 88.12 131 TRP A C 1
ATOM 959 O O . TRP A 1 131 ? -14.749 -32.419 41.670 1.00 88.12 131 TRP A O 1
ATOM 969 N N . SER A 1 132 ? -12.699 -33.161 42.214 1.00 91.25 132 SER A N 1
ATOM 970 C CA . SER A 1 132 ? -12.775 -32.822 43.637 1.00 91.25 132 SER A CA 1
ATOM 971 C C . SER A 1 132 ? -12.348 -31.378 43.925 1.00 91.25 132 SER A C 1
ATOM 973 O O . SER A 1 132 ? -11.591 -30.770 43.168 1.00 91.25 132 SER A O 1
ATOM 975 N N . TYR A 1 133 ? -12.825 -30.831 45.043 1.00 93.25 133 TYR A N 1
ATOM 976 C CA . TYR A 1 133 ? -12.489 -29.482 45.501 1.00 93.25 133 TYR A CA 1
ATOM 977 C C . TYR A 1 133 ? -10.973 -29.235 45.567 1.00 93.25 133 TYR A C 1
ATOM 979 O O . TYR A 1 133 ? -10.239 -30.024 46.167 1.00 93.25 133 TYR A O 1
ATOM 987 N N . GLY A 1 134 ? -10.515 -28.127 44.980 1.00 87.75 134 GLY A N 1
ATOM 988 C CA . GLY A 1 134 ? -9.104 -27.745 44.952 1.00 87.75 134 GLY A CA 1
ATOM 989 C C . GLY A 1 134 ? -8.214 -28.587 44.033 1.00 87.75 134 GLY A C 1
ATOM 990 O O . GLY A 1 134 ? -6.998 -28.408 44.068 1.00 87.75 134 GLY A O 1
ATOM 991 N N . SER A 1 135 ? -8.791 -29.503 43.245 1.00 90.25 135 SER A N 1
ATOM 992 C CA . SER A 1 135 ? -8.088 -30.245 42.191 1.00 90.25 135 SER A CA 1
ATOM 993 C C . SER A 1 135 ? -8.346 -29.639 40.810 1.00 90.25 135 SER A C 1
ATOM 995 O O . SER A 1 135 ? -9.383 -29.008 40.579 1.00 90.25 135 SER A O 1
ATOM 997 N N . ASP A 1 136 ? -7.403 -29.850 39.892 1.00 87.00 136 ASP A N 1
ATOM 998 C CA . ASP A 1 136 ? -7.433 -29.269 38.551 1.00 87.00 136 ASP A CA 1
ATOM 999 C C . ASP A 1 136 ? -7.886 -30.316 37.515 1.00 87.00 136 ASP A C 1
ATOM 1001 O O . ASP A 1 136 ? -7.231 -31.354 37.348 1.00 87.00 136 ASP A O 1
ATOM 1005 N N . ALA A 1 137 ? -8.973 -30.044 36.793 1.00 85.12 137 ALA A N 1
ATOM 1006 C CA . ALA A 1 137 ? -9.425 -30.843 35.651 1.00 85.12 137 ALA A CA 1
ATOM 1007 C C . ALA A 1 137 ? -8.886 -30.264 34.339 1.00 85.12 137 ALA A C 1
ATOM 1009 O O . ALA A 1 137 ? -8.574 -29.077 34.265 1.00 85.12 137 ALA A O 1
ATOM 1010 N N . VAL A 1 138 ? -8.776 -31.100 33.306 1.00 81.69 138 VAL A N 1
ATOM 1011 C CA . VAL A 1 138 ? -8.526 -30.637 31.933 1.00 81.69 138 VAL A CA 1
ATOM 1012 C C . VAL A 1 138 ? -9.782 -29.926 31.436 1.00 81.69 138 VAL A C 1
ATOM 1014 O O . VAL A 1 138 ? -10.892 -30.398 31.684 1.00 81.69 138 VAL A O 1
ATOM 1017 N N . VAL A 1 139 ? -9.606 -28.791 30.767 1.00 76.12 139 VAL A N 1
ATOM 1018 C CA . VAL A 1 139 ? -10.711 -28.068 30.131 1.00 76.12 139 VAL A CA 1
ATOM 1019 C C . VAL A 1 139 ? -11.184 -28.863 28.911 1.00 76.12 139 VAL A C 1
ATOM 1021 O O . VAL A 1 139 ? -10.406 -29.093 27.988 1.00 76.12 139 VAL A O 1
ATOM 1024 N N . ASP A 1 140 ? -12.448 -29.298 28.916 1.00 64.19 140 ASP A N 1
ATOM 1025 C CA . ASP A 1 140 ? -13.084 -29.893 27.735 1.00 64.19 140 ASP A CA 1
ATOM 1026 C C . ASP A 1 140 ? -13.223 -28.812 26.658 1.00 64.19 140 ASP A C 1
ATOM 1028 O O . ASP A 1 140 ? -13.781 -27.742 26.908 1.00 64.19 140 ASP A O 1
ATOM 1032 N N . GLN A 1 141 ? -12.669 -29.078 25.479 1.00 59.25 141 GLN A N 1
ATOM 1033 C CA . GLN A 1 141 ? -12.659 -28.130 24.372 1.00 59.25 141 GLN A CA 1
ATOM 1034 C C . GLN A 1 141 ? -13.999 -28.071 23.635 1.00 59.25 141 GLN A C 1
ATOM 1036 O O . GLN A 1 141 ? -14.179 -27.153 22.850 1.00 59.25 141 GLN A O 1
ATOM 1041 N N . ARG A 1 142 ? -14.915 -29.032 23.824 1.00 56.00 142 ARG A N 1
ATOM 1042 C CA . ARG A 1 142 ? -16.094 -29.164 22.954 1.00 56.00 142 ARG A CA 1
ATOM 1043 C C . ARG A 1 142 ? -17.369 -28.570 23.545 1.00 56.00 142 ARG A C 1
ATOM 1045 O O . ARG A 1 142 ? -17.763 -28.866 24.679 1.00 56.00 142 ARG A O 1
ATOM 1052 N N . LEU A 1 143 ? -18.079 -27.824 22.700 1.00 53.50 143 LEU A N 1
ATOM 1053 C CA . LEU A 1 143 ? -19.500 -27.531 22.867 1.00 53.50 143 LEU A CA 1
ATOM 1054 C C . LEU A 1 143 ? -20.300 -28.847 22.885 1.00 53.50 143 LEU A C 1
ATOM 1056 O O . LEU A 1 143 ? -20.183 -29.659 21.968 1.00 53.50 143 LEU A O 1
ATOM 1060 N N . GLN A 1 144 ? -21.134 -29.066 23.905 1.00 54.75 144 GLN A N 1
ATOM 1061 C CA . GLN A 1 144 ? -22.002 -30.251 23.983 1.00 54.75 144 GLN A CA 1
ATOM 1062 C C . GLN A 1 144 ? -23.440 -29.897 23.573 1.00 54.75 144 GLN A C 1
ATOM 1064 O O . GLN A 1 144 ? -24.373 -29.994 24.371 1.00 54.75 144 GLN A O 1
ATOM 1069 N N . ILE A 1 145 ? -23.618 -29.476 22.315 1.00 54.00 145 ILE A N 1
ATOM 1070 C CA . ILE A 1 145 ? -24.934 -29.175 21.727 1.00 54.00 145 ILE A CA 1
ATOM 1071 C C . ILE A 1 145 ? -25.436 -30.369 20.904 1.00 54.00 145 ILE A C 1
ATOM 1073 O O . ILE A 1 145 ? -24.694 -31.022 20.172 1.00 54.00 145 ILE A O 1
ATOM 1077 N N . ALA A 1 146 ? -26.725 -30.683 21.040 1.00 40.62 146 ALA A N 1
ATOM 1078 C CA . ALA A 1 146 ? -27.353 -31.803 20.350 1.00 40.62 146 ALA A CA 1
ATOM 1079 C C . ALA A 1 146 ? -27.676 -31.459 18.884 1.00 40.62 146 ALA A C 1
ATOM 1081 O O . ALA A 1 146 ? -28.779 -31.004 18.586 1.00 40.62 146 ALA A O 1
ATOM 1082 N N . GLY A 1 147 ? -26.740 -31.733 17.972 1.00 48.44 147 GLY A N 1
ATOM 1083 C CA . GLY A 1 147 ? -26.990 -31.667 16.526 1.00 48.44 147 GLY A CA 1
ATOM 1084 C C . GLY A 1 147 ? -25.796 -31.279 15.655 1.00 48.44 147 GLY A C 1
ATOM 1085 O O . GLY A 1 147 ? -25.864 -31.516 14.452 1.00 48.44 147 GLY A O 1
ATOM 1086 N N . ASP A 1 148 ? -24.728 -30.728 16.238 1.00 44.22 148 ASP A N 1
ATOM 1087 C CA . ASP A 1 148 ? -23.598 -30.187 15.475 1.00 44.22 148 ASP A CA 1
ATOM 1088 C C . ASP A 1 148 ? -22.518 -31.208 15.092 1.00 44.22 148 ASP A C 1
ATOM 1090 O O . ASP A 1 148 ? -22.345 -32.258 15.722 1.00 44.22 148 ASP A O 1
ATOM 1094 N N . GLY A 1 149 ? -21.808 -30.869 14.013 1.00 41.94 149 GLY A N 1
ATOM 1095 C CA . GLY A 1 149 ? -20.726 -31.650 13.418 1.00 41.94 149 GLY A CA 1
ATOM 1096 C C . GLY A 1 149 ? -19.361 -31.471 14.094 1.00 41.94 149 GLY A C 1
ATOM 1097 O O . GLY A 1 149 ? -19.245 -31.068 15.251 1.00 41.94 149 GLY A O 1
ATOM 1098 N N . ALA A 1 150 ? -18.301 -31.812 13.355 1.00 41.44 150 ALA A N 1
ATOM 1099 C CA . ALA A 1 150 ? -16.929 -31.833 13.869 1.00 41.44 150 ALA A CA 1
ATOM 1100 C C . ALA A 1 150 ? -16.339 -30.438 14.170 1.00 41.44 150 ALA A C 1
ATOM 1102 O O . ALA A 1 150 ? -15.348 -30.361 14.893 1.00 41.44 150 ALA A O 1
ATOM 1103 N N . ASP A 1 151 ? -16.977 -29.367 13.692 1.00 43.97 151 ASP A N 1
ATOM 1104 C CA . ASP A 1 151 ? -16.518 -27.973 13.780 1.00 43.97 151 ASP A CA 1
ATOM 1105 C C . ASP A 1 151 ? -17.086 -27.229 15.008 1.00 43.97 151 ASP A C 1
ATOM 1107 O O . ASP A 1 151 ? -17.396 -26.039 14.965 1.00 43.97 151 ASP A O 1
ATOM 1111 N N . THR A 1 152 ? -17.268 -27.940 16.126 1.00 43.91 152 THR A N 1
ATOM 1112 C CA . THR A 1 152 ? -17.773 -27.339 17.373 1.00 43.91 152 THR A CA 1
ATOM 1113 C C . THR A 1 152 ? -16.759 -26.341 17.954 1.00 43.91 152 THR A C 1
ATOM 1115 O O . THR A 1 152 ? -15.586 -26.698 18.085 1.00 43.91 152 THR A O 1
ATOM 1118 N N . PRO A 1 153 ? -17.180 -25.125 18.367 1.00 48.00 153 PRO A N 1
ATOM 1119 C CA . PRO A 1 153 ? -16.279 -24.119 18.923 1.00 48.00 153 PRO A CA 1
ATOM 1120 C C . PRO A 1 153 ? -15.447 -24.635 20.100 1.00 48.00 153 PRO A C 1
ATOM 1122 O O . PRO A 1 153 ? -15.973 -25.293 21.004 1.00 48.00 153 PRO A O 1
ATOM 1125 N N . ALA A 1 154 ? -14.159 -24.286 20.085 1.00 64.12 154 ALA A N 1
ATOM 1126 C CA . ALA A 1 154 ? -13.221 -24.566 21.164 1.00 64.12 154 ALA A CA 1
ATOM 1127 C C . ALA A 1 154 ? -13.557 -23.760 22.436 1.00 64.12 154 ALA A C 1
ATOM 1129 O O . ALA A 1 154 ? -14.257 -22.748 22.383 1.00 64.12 154 ALA A O 1
ATOM 1130 N N . TYR A 1 155 ? -12.990 -24.151 23.585 1.00 75.50 155 TYR A N 1
ATOM 1131 C CA . TYR A 1 155 ? -12.977 -23.289 24.775 1.00 75.50 155 TYR A CA 1
ATOM 1132 C C . TYR A 1 155 ? -12.344 -21.937 24.424 1.00 75.50 155 TYR A C 1
ATOM 1134 O O . TYR A 1 155 ? -11.149 -21.871 24.121 1.00 75.50 155 TYR A O 1
ATOM 1142 N N . GLU A 1 156 ? -13.143 -20.874 24.511 1.00 85.38 156 GLU A N 1
ATOM 1143 C CA . GLU A 1 156 ? -12.727 -19.508 24.229 1.00 85.38 156 GLU A CA 1
ATOM 1144 C C . GLU A 1 156 ? -13.278 -18.536 25.281 1.00 85.38 156 GLU A C 1
ATOM 1146 O O . GLU A 1 156 ? -14.464 -18.547 25.609 1.00 85.38 156 GLU A O 1
ATOM 1151 N N . LEU A 1 157 ? -12.421 -17.650 25.790 1.00 90.56 157 LEU A N 1
ATOM 1152 C CA . LEU A 1 157 ? -12.817 -16.491 26.592 1.00 90.56 157 LEU A CA 1
ATOM 1153 C C . LEU A 1 157 ? -12.196 -15.225 26.006 1.00 90.56 157 LEU A C 1
ATOM 1155 O O . LEU A 1 157 ? -11.061 -15.248 25.535 1.00 90.56 157 LEU A O 1
ATOM 1159 N N . ARG A 1 158 ? -12.927 -14.109 26.071 1.00 93.88 158 ARG A N 1
ATOM 1160 C CA . ARG A 1 158 ? -12.496 -12.813 25.530 1.00 93.88 158 ARG A CA 1
ATOM 1161 C C . ARG A 1 158 ? -12.414 -11.757 26.630 1.00 93.88 158 ARG A C 1
ATOM 1163 O O . ARG A 1 158 ? -13.150 -11.812 27.617 1.00 93.88 158 ARG A O 1
ATOM 1170 N N . ALA A 1 159 ? -11.545 -10.776 26.447 1.00 95.81 159 ALA A N 1
ATOM 1171 C CA . ALA A 1 159 ? -11.620 -9.483 27.119 1.00 95.81 159 ALA A CA 1
ATOM 1172 C C . ALA A 1 159 ? -11.168 -8.407 26.134 1.00 95.81 159 ALA A C 1
ATOM 1174 O O . ALA A 1 159 ? -10.081 -8.518 25.574 1.00 95.81 159 ALA A O 1
ATOM 1175 N N . SER A 1 160 ? -11.988 -7.384 25.915 1.00 93.56 160 SER A N 1
ATOM 1176 C CA . SER A 1 160 ? -11.670 -6.289 24.993 1.00 93.56 160 SER A CA 1
ATOM 1177 C C . SER A 1 160 ? -11.396 -5.011 25.783 1.00 93.56 160 SER A C 1
ATOM 1179 O O . SER A 1 160 ? -12.088 -4.728 26.765 1.00 93.56 160 SER A O 1
ATOM 1181 N N . VAL A 1 161 ? -10.401 -4.238 25.349 1.00 90.50 161 VAL A N 1
ATOM 1182 C CA . VAL A 1 161 ? -10.055 -2.918 25.904 1.00 90.50 161 VAL A CA 1
ATOM 1183 C C . VAL A 1 161 ? -10.042 -1.875 24.792 1.00 90.50 161 VAL A C 1
ATOM 1185 O O . VAL A 1 161 ? -9.569 -2.170 23.695 1.00 90.50 161 VAL A O 1
ATOM 1188 N N . GLY A 1 162 ? -10.572 -0.675 25.049 1.00 77.75 162 GLY A N 1
ATOM 1189 C CA . GLY A 1 162 ? -10.612 0.396 24.047 1.00 77.75 162 GLY A CA 1
ATOM 1190 C C . GLY A 1 162 ? -9.273 1.113 23.846 1.00 77.75 162 GLY A C 1
ATOM 1191 O O . GLY A 1 162 ? -9.101 1.822 22.866 1.00 77.75 162 GLY A O 1
ATOM 1192 N N . ASN A 1 163 ? -8.321 0.942 24.766 1.00 81.12 163 ASN A N 1
ATOM 1193 C CA . ASN A 1 163 ? -6.972 1.492 24.663 1.00 81.12 163 ASN A CA 1
ATOM 1194 C C . ASN A 1 163 ? -6.004 0.620 25.475 1.00 81.12 163 ASN A C 1
ATOM 1196 O O . ASN A 1 163 ? -6.129 0.536 26.700 1.00 81.12 163 ASN A O 1
ATOM 1200 N N . VAL A 1 164 ? -5.066 -0.055 24.808 1.00 83.50 164 VAL A N 1
ATOM 1201 C CA . VAL A 1 164 ? -4.056 -0.891 25.471 1.00 83.50 164 VAL A CA 1
ATOM 1202 C C . VAL A 1 164 ? -2.812 -0.077 25.851 1.00 83.50 164 VAL A C 1
ATOM 1204 O O . VAL A 1 164 ? -2.265 0.661 25.038 1.00 83.50 164 VAL A O 1
ATOM 1207 N N . MET A 1 165 ? -2.330 -0.223 27.088 1.00 79.31 165 MET A N 1
ATOM 1208 C CA . MET A 1 165 ? -1.136 0.475 27.595 1.00 79.31 165 MET A CA 1
ATOM 1209 C C . MET A 1 165 ? -0.075 -0.504 28.113 1.00 79.31 165 MET A C 1
ATOM 1211 O O . MET A 1 165 ? -0.392 -1.617 28.527 1.00 79.31 165 MET A O 1
ATOM 1215 N N . GLU A 1 166 ? 1.189 -0.075 28.145 1.00 80.06 166 GLU A N 1
ATOM 1216 C CA . GLU A 1 166 ? 2.291 -0.856 28.725 1.00 80.06 166 GLU A CA 1
ATOM 1217 C C . GLU A 1 166 ? 2.021 -1.224 30.199 1.00 80.06 166 GLU A C 1
ATOM 1219 O O . GLU A 1 166 ? 1.566 -0.401 30.995 1.00 80.06 166 GLU A O 1
ATOM 1224 N N . ASP A 1 167 ? 2.268 -2.492 30.540 1.00 79.12 167 ASP A N 1
ATOM 1225 C CA . ASP A 1 167 ? 1.982 -3.139 31.828 1.00 79.12 167 ASP A CA 1
ATOM 1226 C C . ASP A 1 167 ? 0.512 -3.032 32.314 1.00 79.12 167 ASP A C 1
ATOM 1228 O O . ASP A 1 167 ? 0.208 -3.364 33.469 1.00 79.12 167 ASP A O 1
ATOM 1232 N N . MET A 1 168 ? -0.433 -2.680 31.429 1.00 86.56 168 MET A N 1
ATOM 1233 C CA . MET A 1 168 ? -1.873 -2.723 31.710 1.00 86.56 168 MET A CA 1
ATOM 1234 C C . MET A 1 168 ? -2.313 -4.126 32.147 1.00 86.56 168 MET A C 1
ATOM 1236 O O . MET A 1 168 ? -1.871 -5.144 31.601 1.00 86.56 168 MET A O 1
ATOM 1240 N N . ARG A 1 169 ? -3.212 -4.171 33.138 1.00 89.69 169 ARG A N 1
ATOM 1241 C CA . ARG A 1 169 ? -3.844 -5.405 33.609 1.00 89.69 169 ARG A CA 1
ATOM 1242 C C . ARG A 1 169 ? -5.182 -5.631 32.913 1.00 89.69 169 ARG A C 1
ATOM 1244 O O . ARG A 1 169 ? -6.072 -4.797 33.040 1.00 89.69 169 ARG A O 1
ATOM 1251 N N . ILE A 1 170 ? -5.321 -6.780 32.257 1.00 94.25 170 ILE A N 1
ATOM 1252 C CA . ILE A 1 170 ? -6.508 -7.198 31.506 1.00 94.25 170 ILE A CA 1
ATOM 1253 C C . ILE A 1 170 ? -6.875 -8.621 31.944 1.00 94.25 170 ILE A C 1
ATOM 1255 O O . ILE A 1 170 ? -6.246 -9.600 31.542 1.00 94.25 170 ILE A O 1
ATOM 1259 N N . ASN A 1 171 ? -7.864 -8.769 32.820 1.00 94.38 171 ASN A N 1
ATOM 1260 C CA . ASN A 1 171 ? -8.328 -10.090 33.251 1.00 94.38 171 ASN A CA 1
ATOM 1261 C C . ASN A 1 171 ? -9.245 -10.711 32.185 1.00 94.38 171 ASN A C 1
ATOM 1263 O O . ASN A 1 171 ? -10.010 -9.995 31.547 1.00 94.38 171 ASN A O 1
ATOM 1267 N N . VAL A 1 172 ? -9.185 -12.034 31.998 1.00 95.38 172 VAL A N 1
ATOM 1268 C CA . VAL A 1 172 ? -9.988 -12.750 30.988 1.00 95.38 172 VAL A CA 1
ATOM 1269 C C . VAL A 1 172 ? -10.844 -13.820 31.662 1.00 95.38 172 VAL A C 1
ATOM 1271 O O . VAL A 1 172 ? -10.334 -14.821 32.162 1.00 95.38 172 VAL A O 1
ATOM 1274 N N . ASN A 1 173 ? -12.156 -13.612 31.714 1.00 95.06 173 ASN A N 1
ATOM 1275 C CA . ASN A 1 173 ? -13.123 -14.511 32.349 1.00 95.06 173 ASN A CA 1
ATOM 1276 C C . ASN A 1 173 ? -14.504 -14.423 31.670 1.00 95.06 173 ASN A C 1
ATOM 1278 O O . ASN A 1 173 ? -14.676 -13.716 30.681 1.00 95.06 173 ASN A O 1
ATOM 1282 N N . TRP A 1 174 ? -15.507 -15.136 32.190 1.00 93.94 174 TRP A N 1
ATOM 1283 C CA . TRP A 1 174 ? -16.842 -15.152 31.585 1.00 93.94 174 TRP A CA 1
ATOM 1284 C C . TRP A 1 174 ? -17.557 -13.787 31.619 1.00 93.94 174 TRP A C 1
ATOM 1286 O O . TRP A 1 174 ? -18.322 -13.492 30.706 1.00 93.94 174 TRP A O 1
ATOM 1296 N N . ILE A 1 175 ? -17.279 -12.919 32.604 1.00 96.50 175 ILE A N 1
ATOM 1297 C CA . ILE A 1 175 ? -17.877 -11.571 32.681 1.00 96.50 175 ILE A CA 1
ATOM 1298 C C . ILE A 1 175 ? -17.249 -10.649 31.628 1.00 96.50 175 ILE A C 1
ATOM 1300 O O . ILE A 1 175 ? -17.964 -9.893 30.973 1.00 96.50 175 ILE A O 1
ATOM 1304 N N . THR A 1 176 ? -15.931 -10.728 31.414 1.00 96.50 176 THR A N 1
ATOM 1305 C CA . THR A 1 176 ? -15.269 -9.964 30.340 1.00 96.50 176 THR A CA 1
ATOM 1306 C C . THR A 1 176 ? -15.602 -10.513 28.956 1.00 96.50 176 THR A C 1
ATOM 1308 O O . THR A 1 176 ? -15.675 -9.741 28.004 1.00 96.50 176 THR A O 1
ATOM 1311 N N . HIS A 1 177 ? -15.869 -11.818 28.838 1.00 94.88 177 HIS A N 1
ATOM 1312 C CA . HIS A 1 177 ? -16.358 -12.422 27.600 1.00 94.88 177 HIS A CA 1
ATOM 1313 C C . HIS A 1 177 ? -17.779 -11.934 27.289 1.00 94.88 177 HIS A C 1
ATOM 1315 O O . HIS A 1 177 ? -18.037 -11.521 26.165 1.00 94.88 177 HIS A O 1
ATOM 1321 N N . LEU A 1 178 ? -18.663 -11.864 28.292 1.00 93.75 178 LEU A N 1
ATOM 1322 C CA . LEU A 1 178 ? -20.005 -11.289 28.154 1.00 93.75 178 LEU A CA 1
ATOM 1323 C C . LEU A 1 178 ? -19.960 -9.799 27.756 1.00 93.75 178 LEU A C 1
ATOM 1325 O O . LEU A 1 178 ? -20.734 -9.365 26.905 1.00 93.75 178 LEU A O 1
ATOM 1329 N N . ALA A 1 179 ? -19.017 -9.025 28.310 1.00 93.75 179 ALA A N 1
ATOM 1330 C CA . ALA A 1 179 ? -18.767 -7.643 27.890 1.00 93.75 179 ALA A CA 1
ATOM 1331 C C . ALA A 1 179 ? -18.246 -7.555 26.443 1.00 93.75 179 ALA A C 1
ATOM 1333 O O . ALA A 1 179 ? -18.763 -6.771 25.653 1.00 93.75 179 ALA A O 1
ATOM 1334 N N . SER A 1 180 ? -17.268 -8.383 26.067 1.00 92.38 180 SER A N 1
ATOM 1335 C CA . SER A 1 180 ? -16.710 -8.420 24.709 1.00 92.38 180 SER A CA 1
ATOM 1336 C C . SER A 1 180 ? -17.753 -8.844 23.667 1.00 92.38 180 SER A C 1
ATOM 1338 O O . SER A 1 180 ? -17.854 -8.214 22.617 1.00 92.38 180 SER A O 1
ATOM 1340 N N . ALA A 1 181 ? -18.586 -9.843 23.974 1.00 89.00 181 ALA A N 1
ATOM 1341 C CA . ALA A 1 181 ? -19.707 -10.249 23.131 1.00 89.00 181 ALA A CA 1
ATOM 1342 C C . ALA A 1 181 ? -20.710 -9.100 22.952 1.00 89.00 181 ALA A C 1
ATOM 1344 O O . ALA A 1 181 ? -21.108 -8.804 21.831 1.00 89.00 181 ALA A O 1
ATOM 1345 N N . PHE A 1 182 ? -21.062 -8.390 24.028 1.00 87.12 182 PHE A N 1
ATOM 1346 C CA . PHE A 1 182 ? -21.983 -7.252 23.961 1.00 87.12 182 PHE A CA 1
ATOM 1347 C C . PHE A 1 182 ? -21.413 -6.064 23.174 1.00 87.12 182 PHE A C 1
ATOM 1349 O O . PHE A 1 182 ? -22.137 -5.483 22.366 1.00 87.12 182 PHE A O 1
ATOM 1356 N N . ALA A 1 183 ? -20.119 -5.758 23.332 1.00 85.69 183 ALA A N 1
ATOM 1357 C CA . ALA A 1 183 ? -19.401 -4.775 22.513 1.00 85.69 183 ALA A CA 1
ATOM 1358 C C . ALA A 1 183 ? -19.435 -5.126 21.016 1.00 85.69 183 ALA A C 1
ATOM 1360 O O . ALA A 1 183 ? -19.575 -4.239 20.178 1.00 85.69 183 ALA A O 1
ATOM 1361 N N . TYR A 1 184 ? -19.389 -6.420 20.691 1.00 80.12 184 TYR A N 1
ATOM 1362 C CA . TYR A 1 184 ? -19.522 -6.953 19.335 1.00 80.12 184 TYR A CA 1
ATOM 1363 C C . TYR A 1 184 ? -20.983 -7.062 18.842 1.00 80.12 184 TYR A C 1
ATOM 1365 O O . TYR A 1 184 ? -21.250 -7.689 17.820 1.00 80.12 184 TYR A O 1
ATOM 1373 N N . THR A 1 185 ? -21.962 -6.446 19.518 1.00 71.00 185 THR A N 1
ATOM 1374 C CA . THR A 1 185 ? -23.360 -6.403 19.047 1.00 71.00 185 THR A CA 1
ATOM 1375 C C . THR A 1 185 ? -23.899 -4.983 18.935 1.00 71.00 185 THR A C 1
ATOM 1377 O O . THR A 1 185 ? -23.619 -4.118 19.763 1.00 71.00 185 THR A O 1
ATOM 1380 N N . SER A 1 186 ? -24.768 -4.739 17.949 1.00 55.19 186 SER A N 1
ATOM 1381 C CA . SER A 1 186 ? -25.380 -3.417 17.748 1.00 55.19 186 SER A CA 1
ATOM 1382 C C . SER A 1 186 ? -26.399 -3.005 18.823 1.00 55.19 186 SER A C 1
ATOM 1384 O O . SER A 1 186 ? -27.007 -1.942 18.701 1.00 55.19 186 SER A O 1
ATOM 1386 N N . TYR A 1 187 ? -26.609 -3.814 19.871 1.00 54.44 187 TYR A N 1
ATOM 1387 C CA . TYR A 1 187 ? -27.379 -3.402 21.050 1.00 54.44 187 TYR A CA 1
ATOM 1388 C C . TYR A 1 187 ? -26.633 -2.374 21.911 1.00 54.44 187 TYR A C 1
ATOM 1390 O O . TYR A 1 187 ? -27.246 -1.686 22.728 1.00 54.44 187 TYR A O 1
ATOM 1398 N N . ILE A 1 188 ? -25.332 -2.191 21.682 1.00 51.38 188 ILE A N 1
ATOM 1399 C CA . ILE A 1 188 ? -24.677 -0.924 21.983 1.00 51.38 188 ILE A CA 1
ATOM 1400 C C . ILE A 1 188 ? -24.810 -0.057 20.735 1.00 51.38 188 ILE A C 1
ATOM 1402 O O . ILE A 1 188 ? -23.933 -0.047 19.875 1.00 51.38 188 ILE A O 1
ATOM 1406 N N . ASP A 1 189 ? -25.928 0.670 20.639 1.00 49.75 189 ASP A N 1
ATOM 1407 C CA . ASP A 1 189 ? -26.121 1.670 19.589 1.00 49.75 189 ASP A CA 1
ATOM 1408 C C . ASP A 1 189 ? -24.936 2.632 19.632 1.00 49.75 189 ASP A C 1
ATOM 1410 O O . ASP A 1 189 ? -24.812 3.412 20.584 1.00 49.75 189 ASP A O 1
ATOM 1414 N N . GLN A 1 190 ? -24.077 2.558 18.610 1.00 50.41 190 GLN A N 1
ATOM 1415 C CA . GLN A 1 190 ? -22.908 3.422 18.446 1.00 50.41 190 GLN A CA 1
ATOM 1416 C C . GLN A 1 190 ? -23.310 4.892 18.630 1.00 50.41 190 GLN A C 1
ATOM 1418 O O . GLN A 1 190 ? -22.530 5.681 19.167 1.00 50.41 190 GLN A O 1
ATOM 1423 N N . SER A 1 191 ? -24.555 5.223 18.259 1.00 46.72 191 SER A N 1
ATOM 1424 C CA . SER A 1 191 ? -25.045 6.581 18.130 1.00 46.72 191 SER A CA 1
ATOM 1425 C C . SER A 1 191 ? -25.746 7.199 19.323 1.00 46.72 191 SER A C 1
ATOM 1427 O O . SER A 1 191 ? -25.808 8.421 19.438 1.00 46.72 191 SER A O 1
ATOM 1429 N N . GLY A 1 192 ? -26.311 6.378 20.201 1.00 47.28 192 GLY A N 1
ATOM 1430 C CA . GLY A 1 192 ? -27.258 6.842 21.211 1.00 47.28 192 GLY A CA 1
ATOM 1431 C C . GLY A 1 192 ? -28.542 7.476 20.645 1.00 47.28 192 GLY A C 1
ATOM 1432 O O . GLY A 1 192 ? -29.318 8.020 21.432 1.00 47.28 192 GLY A O 1
ATOM 1433 N N . ASN A 1 193 ? -28.811 7.409 19.331 1.00 42.78 193 ASN A N 1
ATOM 1434 C CA . ASN A 1 193 ? -30.064 7.891 18.732 1.00 42.78 193 ASN A CA 1
ATOM 1435 C C . ASN A 1 193 ? -31.240 6.939 18.998 1.00 42.78 193 ASN A C 1
ATOM 1437 O O . ASN A 1 193 ? -32.375 7.402 19.105 1.00 42.78 193 ASN A O 1
ATOM 1441 N N . GLU A 1 194 ? -30.987 5.637 19.169 1.00 45.88 194 GLU A N 1
ATOM 1442 C CA . GLU A 1 194 ? -31.965 4.695 19.740 1.00 45.88 194 GLU A CA 1
ATOM 1443 C C . GLU A 1 194 ? -32.026 4.798 21.285 1.00 45.88 194 GLU A C 1
ATOM 1445 O O . GLU A 1 194 ? -32.803 4.112 21.950 1.00 45.88 194 GLU A O 1
ATOM 1450 N N . GLY A 1 195 ? -31.246 5.708 21.879 1.00 48.16 195 GLY A N 1
ATOM 1451 C CA . GLY A 1 195 ? -31.237 5.997 23.308 1.00 48.16 195 GLY A CA 1
ATOM 1452 C C . GLY A 1 195 ? -30.513 4.926 24.121 1.00 48.16 195 GLY A C 1
ATOM 1453 O O . GLY A 1 195 ? -29.389 4.535 23.815 1.00 48.16 195 GLY A O 1
ATOM 1454 N N . THR A 1 196 ? -31.139 4.487 25.214 1.00 44.78 196 THR A N 1
ATOM 1455 C CA . THR A 1 196 ? -30.587 3.471 26.127 1.00 44.78 196 THR A CA 1
ATOM 1456 C C . THR A 1 196 ? -31.070 2.047 25.833 1.00 44.78 196 THR A C 1
ATOM 1458 O O . THR A 1 196 ? -30.718 1.147 26.589 1.00 44.78 196 THR A O 1
ATOM 1461 N N . ASP A 1 197 ? -31.909 1.845 24.811 1.00 46.75 197 ASP A N 1
ATOM 1462 C CA . ASP A 1 197 ? -32.603 0.574 24.543 1.00 46.75 197 ASP A CA 1
ATOM 1463 C C . ASP A 1 197 ? -32.852 0.354 23.028 1.00 46.75 197 ASP A C 1
ATOM 1465 O O . ASP A 1 197 ? -33.997 0.423 22.568 1.00 46.75 197 ASP A O 1
ATOM 1469 N N . PRO A 1 198 ? -31.796 0.115 22.223 1.00 50.66 198 PRO A N 1
ATOM 1470 C CA . PRO A 1 198 ? -31.939 -0.170 20.797 1.00 50.66 198 PRO A CA 1
ATOM 1471 C C . PRO A 1 198 ? -32.752 -1.430 20.501 1.00 50.66 198 PRO A C 1
ATOM 1473 O O . PRO A 1 198 ? -32.888 -2.341 21.319 1.00 50.66 198 PRO A O 1
ATOM 1476 N N . THR A 1 199 ? -33.347 -1.472 19.314 1.00 47.91 199 THR A N 1
ATOM 1477 C CA . THR A 1 199 ? -34.438 -2.404 18.982 1.00 47.91 199 THR A CA 1
ATOM 1478 C C . THR A 1 199 ? -34.149 -3.349 17.821 1.00 47.91 199 THR A C 1
ATOM 1480 O O . THR A 1 199 ? -34.922 -4.286 17.630 1.00 47.91 199 THR A O 1
ATOM 1483 N N . THR A 1 200 ? -33.051 -3.153 17.081 1.00 47.38 200 THR A N 1
ATOM 1484 C CA . THR A 1 200 ? -32.722 -3.965 15.896 1.00 47.38 200 THR A CA 1
ATOM 1485 C C . THR A 1 200 ? -31.252 -4.418 15.906 1.00 47.38 200 THR A C 1
ATOM 1487 O O . THR A 1 200 ? -30.371 -3.556 15.888 1.00 47.38 200 THR A O 1
ATOM 1490 N N . PRO A 1 201 ? -30.953 -5.733 15.895 1.00 43.22 201 PRO A N 1
ATOM 1491 C CA . PRO A 1 201 ? -29.586 -6.230 15.758 1.00 43.22 201 PRO A CA 1
ATOM 1492 C C . PRO A 1 201 ? -29.028 -6.047 14.331 1.00 43.22 201 PRO A C 1
ATOM 1494 O O . PRO A 1 201 ? -29.751 -6.166 13.340 1.00 43.22 201 PRO A O 1
ATOM 1497 N N . ARG A 1 202 ? -27.722 -5.784 14.239 1.00 52.56 202 ARG A N 1
ATOM 1498 C CA . ARG A 1 202 ? -26.866 -5.740 13.040 1.00 52.56 202 ARG A CA 1
ATOM 1499 C C . ARG A 1 202 ? -25.491 -6.319 13.395 1.00 52.56 202 ARG A C 1
ATOM 1501 O O . ARG A 1 202 ? -25.126 -6.310 14.573 1.00 52.56 202 ARG A O 1
ATOM 1508 N N . SER A 1 203 ? -24.730 -6.763 12.392 1.00 49.62 203 SER A N 1
ATOM 1509 C CA . SER A 1 203 ? -23.342 -7.220 12.557 1.00 49.62 203 SER A CA 1
ATOM 1510 C C . SER A 1 203 ? -22.514 -6.166 13.294 1.00 49.62 203 SER A C 1
ATOM 1512 O O . SER A 1 203 ? -22.461 -5.010 12.869 1.00 49.62 203 SER A O 1
ATOM 1514 N N . GLY A 1 204 ? -21.951 -6.546 14.440 1.00 61.38 204 GLY A N 1
ATOM 1515 C CA . GLY A 1 204 ? -21.232 -5.627 15.310 1.00 61.38 204 GLY A CA 1
ATOM 1516 C C . GLY A 1 204 ? -19.751 -5.519 14.974 1.00 61.38 204 GLY A C 1
ATOM 1517 O O . GLY A 1 204 ? -19.174 -6.326 14.249 1.00 61.38 204 GLY A O 1
ATOM 1518 N N . ILE A 1 205 ? -19.172 -4.438 15.480 1.00 70.81 205 ILE A N 1
ATOM 1519 C CA . ILE A 1 205 ? -17.853 -3.931 15.127 1.00 70.81 205 ILE A CA 1
ATOM 1520 C C . ILE A 1 205 ? -17.243 -3.435 16.434 1.00 70.81 205 ILE A C 1
ATOM 1522 O O . ILE A 1 205 ? -17.853 -2.594 17.103 1.00 70.81 205 ILE A O 1
ATOM 1526 N N . TYR A 1 206 ? -16.062 -3.929 16.797 1.00 77.50 206 TYR A N 1
ATOM 1527 C CA . TYR A 1 206 ? -15.331 -3.429 17.953 1.00 77.50 206 TYR A CA 1
ATOM 1528 C C . TYR A 1 206 ? -14.852 -1.997 17.688 1.00 77.50 206 TYR A C 1
ATOM 1530 O O . TYR A 1 206 ? -14.021 -1.741 16.821 1.00 77.50 206 TYR A O 1
ATOM 1538 N N . THR A 1 207 ? -15.367 -1.065 18.481 1.00 72.88 207 THR A N 1
ATOM 1539 C CA . THR A 1 207 ? -14.840 0.297 18.636 1.00 72.88 207 THR A CA 1
ATOM 1540 C C . THR A 1 207 ? -14.518 0.552 20.099 1.00 72.88 207 THR A C 1
ATOM 1542 O O . THR A 1 207 ? -15.186 0.004 20.983 1.00 72.88 207 THR A O 1
ATOM 1545 N N . ASP A 1 208 ? -13.574 1.447 20.365 1.00 74.75 208 ASP A N 1
ATOM 1546 C CA . ASP A 1 208 ? -13.168 1.866 21.709 1.00 74.75 208 ASP A CA 1
ATOM 1547 C C . ASP A 1 208 ? -14.399 2.240 22.554 1.00 74.75 208 ASP A C 1
ATOM 1549 O O . ASP A 1 208 ? -14.560 1.791 23.687 1.00 74.75 208 ASP A O 1
ATOM 1553 N N . VAL A 1 209 ? -15.352 2.966 21.956 1.00 74.25 209 VAL A N 1
ATOM 1554 C CA . VAL A 1 209 ? -16.609 3.358 22.607 1.00 74.25 209 VAL A CA 1
ATOM 1555 C C . VAL A 1 209 ? -17.523 2.163 22.892 1.00 74.25 209 VAL A C 1
ATOM 1557 O O . VAL A 1 209 ? -18.081 2.091 23.986 1.00 74.25 209 VAL A O 1
ATOM 1560 N N . THR A 1 210 ? -17.706 1.219 21.961 1.00 79.62 210 THR A N 1
ATOM 1561 C CA . THR A 1 210 ? -18.517 0.014 22.246 1.00 79.62 210 THR A CA 1
ATOM 1562 C C . THR A 1 210 ? -17.901 -0.851 23.343 1.00 79.62 210 THR A C 1
ATOM 1564 O O . THR A 1 210 ? -18.627 -1.326 24.217 1.00 79.62 210 THR A O 1
ATOM 1567 N N . ILE A 1 211 ? -16.574 -0.985 23.351 1.00 85.88 211 ILE A N 1
ATOM 1568 C CA . ILE A 1 211 ? -15.828 -1.745 24.355 1.00 85.88 211 ILE A CA 1
ATOM 1569 C C . ILE A 1 211 ? -15.977 -1.097 25.735 1.00 85.88 211 ILE A C 1
ATOM 1571 O O . ILE A 1 211 ? -16.441 -1.747 26.673 1.00 85.88 211 ILE A O 1
ATOM 1575 N N . GLU A 1 212 ? -15.668 0.195 25.865 1.00 84.31 212 GLU A N 1
ATOM 1576 C CA . GLU A 1 212 ? -15.753 0.890 27.153 1.00 84.31 212 GLU A CA 1
ATOM 1577 C C . GLU A 1 212 ? -17.198 0.978 27.670 1.00 84.31 212 GLU A C 1
ATOM 1579 O O . GLU A 1 212 ? -17.440 0.808 28.869 1.00 84.31 212 GLU A O 1
ATOM 1584 N N . ARG A 1 213 ? -18.196 1.143 26.787 1.00 84.69 213 ARG A N 1
ATOM 1585 C CA . ARG A 1 213 ? -19.613 1.076 27.189 1.00 84.69 213 ARG A CA 1
ATOM 1586 C C . ARG A 1 213 ? -19.997 -0.306 27.695 1.00 84.69 213 ARG A C 1
ATOM 1588 O O . ARG A 1 213 ? -20.680 -0.371 28.715 1.00 84.69 213 ARG A O 1
ATOM 1595 N N . ALA A 1 214 ? -19.563 -1.385 27.042 1.00 88.56 214 ALA A N 1
ATOM 1596 C CA . ALA A 1 214 ? -19.825 -2.741 27.514 1.00 88.56 214 ALA A CA 1
ATOM 1597 C C . ALA A 1 214 ? -19.165 -2.992 28.877 1.00 88.56 214 ALA A C 1
ATOM 1599 O O . ALA A 1 214 ? -19.831 -3.431 29.816 1.00 88.56 214 ALA A O 1
ATOM 1600 N N . ASN A 1 215 ? -17.891 -2.626 29.027 1.00 91.62 215 ASN A N 1
ATOM 1601 C CA . ASN A 1 215 ? -17.156 -2.769 30.283 1.00 91.62 215 ASN A CA 1
ATOM 1602 C C . ASN A 1 215 ? -17.858 -2.010 31.429 1.00 91.62 215 ASN A C 1
ATOM 1604 O O . ASN A 1 215 ? -18.148 -2.593 32.477 1.00 91.62 215 ASN A O 1
ATOM 1608 N N . LEU A 1 216 ? -18.257 -0.750 31.210 1.00 89.25 216 LEU A N 1
ATOM 1609 C CA . LEU A 1 216 ? -19.039 0.042 32.173 1.00 89.25 216 LEU A CA 1
ATOM 1610 C C . LEU A 1 216 ? -20.433 -0.541 32.468 1.00 89.25 216 LEU A C 1
ATOM 1612 O O . LEU A 1 216 ? -20.929 -0.419 33.593 1.00 89.25 216 LEU A O 1
ATOM 1616 N N . TRP A 1 217 ? -21.075 -1.175 31.488 1.00 90.94 217 TRP A N 1
ATOM 1617 C CA . TRP A 1 217 ? -22.392 -1.795 31.639 1.00 90.94 217 TRP A CA 1
ATOM 1618 C C . TRP A 1 217 ? -22.317 -3.019 32.552 1.00 90.94 217 TRP A C 1
ATOM 1620 O O . TRP A 1 217 ? -23.074 -3.132 33.519 1.00 90.94 217 TRP A O 1
ATOM 1630 N N . LEU A 1 218 ? -21.344 -3.896 32.310 1.00 94.12 218 LEU A N 1
ATOM 1631 C CA . LEU A 1 218 ? -21.116 -5.089 33.120 1.00 94.12 218 LEU A CA 1
ATOM 1632 C C . LEU A 1 218 ? -20.578 -4.729 34.524 1.00 94.12 218 LEU A C 1
ATOM 1634 O O . LEU A 1 218 ? -21.018 -5.335 35.507 1.00 94.12 218 LEU A O 1
ATOM 1638 N N . ASN A 1 219 ? -19.761 -3.671 34.657 1.00 93.44 219 ASN A N 1
ATOM 1639 C CA . ASN A 1 219 ? -19.393 -3.073 35.953 1.00 93.44 219 ASN A CA 1
ATOM 1640 C C . ASN A 1 219 ? -20.641 -2.693 36.773 1.00 93.44 219 ASN A C 1
ATOM 1642 O O . ASN A 1 219 ? -20.749 -3.051 37.949 1.00 93.44 219 ASN A O 1
ATOM 1646 N N . ARG A 1 220 ? -21.621 -2.013 36.154 1.00 92.12 220 ARG A N 1
ATOM 1647 C CA . ARG A 1 220 ? -22.891 -1.618 36.802 1.00 92.12 220 ARG A CA 1
ATOM 1648 C C . ARG A 1 220 ? -23.778 -2.812 37.140 1.00 92.12 220 ARG A C 1
ATOM 1650 O O . ARG A 1 220 ? -24.331 -2.843 38.238 1.00 92.12 220 ARG A O 1
ATOM 1657 N N . MET A 1 221 ? -23.906 -3.779 36.231 1.00 93.69 221 MET A N 1
ATOM 1658 C CA . MET A 1 221 ? -24.760 -4.957 36.411 1.00 93.69 221 MET A CA 1
ATOM 1659 C C . MET A 1 221 ? -24.315 -5.817 37.595 1.00 93.69 221 MET A C 1
ATOM 1661 O O . MET A 1 221 ? -25.115 -6.133 38.476 1.00 93.69 221 MET A O 1
ATOM 1665 N N . PHE A 1 222 ? -23.030 -6.166 37.635 1.00 94.88 222 PHE A N 1
ATOM 1666 C CA . PHE A 1 222 ? -22.479 -7.017 38.686 1.00 94.88 222 PHE A CA 1
ATOM 1667 C C . PHE A 1 222 ? -21.993 -6.231 39.907 1.00 94.88 222 PHE A C 1
ATOM 1669 O O . PHE A 1 222 ? -21.703 -6.823 40.948 1.00 94.88 222 PHE A O 1
ATOM 1676 N N . GLY A 1 223 ? -21.933 -4.900 39.827 1.00 91.00 223 GLY A N 1
ATOM 1677 C CA . GLY A 1 223 ? -21.430 -4.042 40.896 1.00 91.00 223 GLY A CA 1
ATOM 1678 C C . GLY A 1 223 ? -19.949 -4.284 41.188 1.00 91.00 223 GLY A C 1
ATOM 1679 O O . GLY A 1 223 ? -19.569 -4.326 42.360 1.00 91.00 223 GLY A O 1
ATOM 1680 N N . VAL A 1 224 ? -19.145 -4.502 40.145 1.00 90.94 224 VAL A N 1
ATOM 1681 C CA . VAL A 1 224 ? -17.676 -4.616 40.194 1.00 90.94 224 VAL A CA 1
ATOM 1682 C C . VAL A 1 224 ? -17.081 -3.243 39.864 1.00 90.94 224 VAL A C 1
ATOM 1684 O O . VAL A 1 224 ? -17.670 -2.494 39.089 1.00 90.94 224 VAL A O 1
ATOM 1687 N N . ALA A 1 225 ? -15.953 -2.882 40.485 1.00 86.00 225 ALA A N 1
ATOM 1688 C CA . ALA A 1 225 ? -15.335 -1.568 40.285 1.00 86.00 225 ALA A CA 1
ATOM 1689 C C . ALA A 1 225 ? -14.828 -1.385 38.843 1.00 86.00 225 ALA A C 1
ATOM 1691 O O . ALA A 1 225 ? -15.156 -0.393 38.199 1.00 86.00 225 ALA A O 1
ATOM 1692 N N . ASP A 1 226 ? -14.068 -2.366 38.356 1.00 89.62 226 ASP A N 1
ATOM 1693 C CA . ASP A 1 226 ? -13.632 -2.485 36.966 1.00 89.62 226 ASP A CA 1
ATOM 1694 C C . ASP A 1 226 ? -13.323 -3.957 36.647 1.00 89.62 226 ASP A C 1
ATOM 1696 O O . ASP A 1 226 ? -12.371 -4.511 37.198 1.00 89.62 226 ASP A O 1
ATOM 1700 N N . ILE A 1 227 ? -14.117 -4.594 35.782 1.00 93.50 227 ILE A N 1
ATOM 1701 C CA . ILE A 1 227 ? -13.932 -5.990 35.355 1.00 93.50 227 ILE A CA 1
ATOM 1702 C C . ILE A 1 227 ? -12.622 -6.231 34.588 1.00 93.50 227 ILE A C 1
ATOM 1704 O O . ILE A 1 227 ? -12.117 -7.352 34.600 1.00 93.50 227 ILE A O 1
ATOM 1708 N N . ILE A 1 228 ? -12.045 -5.206 33.953 1.00 93.31 228 ILE A N 1
ATOM 1709 C CA . ILE A 1 228 ? -10.802 -5.341 33.190 1.00 93.31 228 ILE A CA 1
ATOM 1710 C C . ILE A 1 228 ? -9.605 -5.394 34.138 1.00 93.31 228 ILE A C 1
ATOM 1712 O O . ILE A 1 228 ? -8.869 -6.381 34.117 1.00 93.31 228 ILE A O 1
ATOM 1716 N N . SER A 1 229 ? -9.415 -4.391 35.005 1.00 89.50 229 SER A N 1
ATOM 1717 C CA . SER A 1 229 ? -8.206 -4.302 35.841 1.00 89.50 229 SER A CA 1
ATOM 1718 C C . SER A 1 229 ? -8.317 -4.944 37.233 1.00 89.50 229 SER A C 1
ATOM 1720 O O . SER A 1 229 ? -7.293 -5.357 37.794 1.00 89.50 229 SER A O 1
ATOM 1722 N N . SER A 1 230 ? -9.519 -5.091 37.808 1.00 89.31 230 SER A N 1
ATOM 1723 C CA . SER A 1 230 ? -9.679 -5.639 39.168 1.00 89.31 230 SER A CA 1
ATOM 1724 C C . SER A 1 230 ? -9.338 -7.127 39.200 1.00 89.31 230 SER A C 1
ATOM 1726 O O . SER A 1 230 ? -10.017 -7.939 38.587 1.00 89.31 230 SER A O 1
ATOM 1728 N N . GLN A 1 231 ? -8.304 -7.514 39.947 1.00 88.25 231 GLN A N 1
ATOM 1729 C CA . GLN A 1 231 ? -7.895 -8.917 40.052 1.00 88.25 231 GLN A CA 1
ATOM 1730 C C . GLN A 1 231 ? -8.962 -9.762 40.777 1.00 88.25 231 GLN A C 1
ATOM 1732 O O . GLN A 1 231 ? -9.256 -9.465 41.937 1.00 88.25 231 GLN A O 1
ATOM 1737 N N . PRO A 1 232 ? -9.503 -10.833 40.168 1.00 92.06 232 PRO A N 1
ATOM 1738 C CA . PRO A 1 232 ? -10.352 -11.787 40.873 1.00 92.06 232 PRO A CA 1
ATOM 1739 C C . PRO A 1 232 ? -9.504 -12.688 41.787 1.00 92.06 232 PRO A C 1
ATOM 1741 O O . PRO A 1 232 ? -8.466 -13.201 41.367 1.00 92.06 232 PRO A O 1
ATOM 1744 N N . LEU A 1 233 ? -9.946 -12.905 43.029 1.00 91.31 233 LEU A N 1
ATOM 1745 C CA . LEU A 1 233 ? -9.329 -13.856 43.963 1.00 91.31 233 LEU A CA 1
ATOM 1746 C C . LEU A 1 233 ? -10.206 -15.105 44.099 1.00 91.31 233 LEU A C 1
ATOM 1748 O O . LEU A 1 233 ? -11.313 -15.024 44.636 1.00 91.31 233 LEU A O 1
ATOM 1752 N N . GLU A 1 234 ? -9.714 -16.255 43.633 1.00 91.56 234 GLU A N 1
ATOM 1753 C CA . GLU A 1 234 ? -10.466 -17.509 43.702 1.00 91.56 234 GLU A CA 1
ATOM 1754 C C . GLU A 1 234 ? -10.807 -17.892 45.163 1.00 91.56 234 GLU A C 1
ATOM 1756 O O . GLU A 1 234 ? -9.956 -17.769 46.053 1.00 91.56 234 GLU A O 1
ATOM 1761 N N . PRO A 1 235 ? -12.031 -18.383 45.448 1.00 93.75 235 PRO A N 1
ATOM 1762 C CA . PRO A 1 235 ? -12.439 -18.777 46.800 1.00 93.75 235 PRO A CA 1
ATOM 1763 C C . PRO A 1 235 ? -11.510 -19.795 47.488 1.00 93.75 235 PRO A C 1
ATOM 1765 O O . PRO A 1 235 ? -11.360 -19.751 48.712 1.00 93.75 235 PRO A O 1
ATOM 1768 N N . TYR A 1 236 ? -10.844 -20.665 46.724 1.00 90.56 236 TYR A N 1
ATOM 1769 C CA . TYR A 1 236 ? -9.881 -21.644 47.237 1.00 90.56 236 TYR A CA 1
ATOM 1770 C C . TYR A 1 236 ? -8.627 -21.009 47.871 1.00 90.56 236 TYR A C 1
ATOM 1772 O O . TYR A 1 236 ? -8.114 -21.511 48.879 1.00 90.56 236 TYR A O 1
ATOM 1780 N N . ASP A 1 237 ? -8.158 -19.881 47.330 1.00 89.38 237 ASP A N 1
ATOM 1781 C CA . ASP A 1 237 ? -6.923 -19.208 47.749 1.00 89.38 237 ASP A CA 1
ATOM 1782 C C . ASP A 1 237 ? -7.134 -18.129 48.831 1.00 89.38 237 ASP A C 1
ATOM 1784 O O . ASP A 1 237 ? -6.172 -17.516 49.299 1.00 89.38 237 ASP A O 1
ATOM 1788 N N . LEU A 1 238 ? -8.352 -18.014 49.382 1.00 89.94 238 LEU A N 1
ATOM 1789 C CA . LEU A 1 238 ? -8.644 -17.297 50.641 1.00 89.94 238 LEU A CA 1
ATOM 1790 C C . LEU A 1 238 ? -7.802 -17.766 51.842 1.00 89.94 238 LEU A C 1
ATOM 1792 O O . LEU A 1 238 ? -7.783 -17.118 52.884 1.00 89.94 238 LEU A O 1
ATOM 1796 N N . ARG A 1 239 ? -7.138 -18.917 51.727 1.00 83.81 239 ARG A N 1
ATOM 1797 C CA . ARG A 1 239 ? -6.212 -19.466 52.725 1.00 83.81 239 ARG A CA 1
ATOM 1798 C C . ARG A 1 239 ? -4.822 -18.806 52.719 1.00 83.81 239 ARG A C 1
ATOM 1800 O O . ARG A 1 239 ? -4.061 -19.037 53.658 1.00 83.81 239 ARG A O 1
ATOM 1807 N N . ASN A 1 240 ? -4.480 -18.069 51.660 1.00 84.50 240 ASN A N 1
ATOM 1808 C CA . ASN A 1 240 ? -3.165 -17.465 51.445 1.00 84.50 240 ASN A CA 1
ATOM 1809 C C . ASN A 1 240 ? -3.122 -16.029 52.002 1.00 84.50 240 ASN A C 1
ATOM 1811 O O . ASN A 1 240 ? -4.139 -15.333 52.060 1.00 84.50 240 ASN A O 1
ATOM 1815 N N . GLU A 1 241 ? -1.935 -15.551 52.382 1.00 70.00 241 GLU A N 1
ATOM 1816 C CA . GLU A 1 241 ? -1.749 -14.135 52.726 1.00 70.00 241 GLU A CA 1
ATOM 1817 C C . GLU A 1 241 ? -1.741 -13.275 51.448 1.00 70.00 241 GLU A C 1
ATOM 1819 O O . GLU A 1 241 ? -1.159 -13.657 50.436 1.00 70.00 241 GLU A O 1
ATOM 1824 N N . ASN A 1 242 ? -2.430 -12.130 51.490 1.00 72.06 242 ASN A N 1
ATOM 1825 C CA . ASN A 1 242 ? -2.663 -11.250 50.343 1.00 72.06 242 ASN A CA 1
ATOM 1826 C C . ASN A 1 242 ? -2.233 -9.813 50.694 1.00 72.06 242 ASN A C 1
ATOM 1828 O O . ASN A 1 242 ? -2.896 -9.153 51.495 1.00 72.06 242 ASN A O 1
ATOM 1832 N N . ASP A 1 243 ? -1.155 -9.321 50.077 1.00 64.06 243 ASP A N 1
ATOM 1833 C CA . ASP A 1 243 ? -0.523 -8.015 50.359 1.00 64.06 243 ASP A CA 1
ATOM 1834 C C . ASP A 1 243 ? -1.184 -6.834 49.603 1.00 64.06 243 ASP A C 1
ATOM 1836 O O . ASP A 1 243 ? -0.528 -5.975 49.013 1.00 64.06 243 ASP A O 1
ATOM 1840 N N . VAL A 1 244 ? -2.520 -6.778 49.612 1.00 76.56 244 VAL A N 1
ATOM 1841 C CA . VAL A 1 244 ? -3.311 -5.691 48.996 1.00 76.56 244 VAL A CA 1
ATOM 1842 C C . VAL A 1 244 ? -4.142 -4.929 50.032 1.00 76.56 244 VAL A C 1
ATOM 1844 O O . VAL A 1 244 ? -4.390 -5.409 51.140 1.00 76.56 244 VAL A O 1
ATOM 1847 N N . SER A 1 245 ? -4.588 -3.713 49.698 1.00 79.56 245 SER A N 1
ATOM 1848 C CA . SER A 1 245 ? -5.389 -2.910 50.632 1.00 79.56 245 SER A CA 1
ATOM 1849 C C . SER A 1 245 ? -6.740 -3.566 50.956 1.00 79.56 245 SER A C 1
ATOM 1851 O O . SER A 1 245 ? -7.310 -4.289 50.143 1.00 79.56 245 SER A O 1
ATOM 1853 N N . THR A 1 246 ? -7.310 -3.260 52.128 1.00 80.31 246 THR A N 1
ATOM 1854 C CA . THR A 1 246 ? -8.610 -3.799 52.579 1.00 80.31 246 THR A CA 1
ATOM 1855 C C . THR A 1 246 ? -9.740 -3.643 51.555 1.00 80.31 246 THR A C 1
ATOM 1857 O O . THR A 1 246 ? -10.585 -4.530 51.463 1.00 80.31 246 THR A O 1
ATOM 1860 N N . ALA A 1 247 ? -9.763 -2.539 50.800 1.00 80.38 247 ALA A N 1
ATOM 1861 C CA . ALA A 1 247 ? -10.764 -2.304 49.760 1.00 80.38 247 ALA A CA 1
ATOM 1862 C C . ALA A 1 247 ? -10.522 -3.210 48.543 1.00 80.38 247 ALA A C 1
ATOM 1864 O O . ALA A 1 247 ? -11.409 -3.974 48.175 1.00 80.38 247 ALA A O 1
ATOM 1865 N N . GLN A 1 248 ? -9.295 -3.214 48.008 1.00 83.38 248 GLN A N 1
ATOM 1866 C CA . GLN A 1 248 ? -8.906 -4.081 46.890 1.00 83.38 248 GLN A CA 1
ATOM 1867 C C . GLN A 1 248 ? -9.121 -5.564 47.213 1.00 83.38 248 GLN A C 1
ATOM 1869 O O . GLN A 1 248 ? -9.628 -6.295 46.374 1.00 83.38 248 GLN A O 1
ATOM 1874 N N . LEU A 1 249 ? -8.811 -6.004 48.438 1.00 87.81 249 LEU A N 1
ATOM 1875 C CA . LEU A 1 249 ? -9.066 -7.377 48.871 1.00 87.81 249 LEU A CA 1
ATOM 1876 C C . LEU A 1 249 ? -10.568 -7.691 48.925 1.00 87.81 249 LEU A C 1
ATOM 1878 O O . LEU A 1 249 ? -10.984 -8.772 48.527 1.00 87.81 249 LEU A O 1
ATOM 1882 N N . SER A 1 250 ? -11.400 -6.752 49.387 1.00 89.75 250 SER A N 1
ATOM 1883 C CA . SER A 1 250 ? -12.854 -6.942 49.408 1.00 89.75 250 SER A CA 1
ATOM 1884 C C . SER A 1 250 ? -13.457 -7.022 48.002 1.00 89.75 250 SER A C 1
ATOM 1886 O O . SER A 1 250 ? -14.377 -7.813 47.797 1.00 89.75 250 SER A O 1
ATOM 1888 N N . ASP A 1 251 ? -12.975 -6.226 47.046 1.00 89.06 251 ASP A N 1
ATOM 1889 C CA . ASP A 1 251 ? -13.450 -6.292 45.659 1.00 89.06 251 ASP A CA 1
ATOM 1890 C C . ASP A 1 251 ? -12.885 -7.512 44.917 1.00 89.06 251 ASP A C 1
ATOM 1892 O O . ASP A 1 251 ? -13.630 -8.156 44.183 1.00 89.06 251 ASP A O 1
ATOM 1896 N N . ALA A 1 252 ? -11.639 -7.920 45.184 1.00 90.44 252 ALA A N 1
ATOM 1897 C CA . ALA A 1 252 ? -11.049 -9.141 44.633 1.00 90.44 252 ALA A CA 1
ATOM 1898 C C . ALA A 1 252 ? -11.800 -10.409 45.075 1.00 90.44 252 ALA A C 1
ATOM 1900 O O . ALA A 1 252 ? -12.099 -11.268 44.244 1.00 90.44 252 ALA A O 1
ATOM 1901 N N . ILE A 1 253 ? -12.162 -10.509 46.363 1.00 94.69 253 ILE A N 1
ATOM 1902 C CA . ILE A 1 253 ? -12.973 -11.619 46.895 1.00 94.6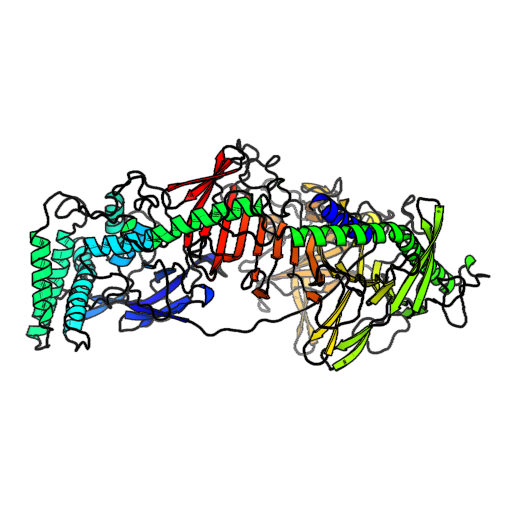9 253 ILE A CA 1
ATOM 1903 C C . ILE A 1 253 ? -14.390 -11.592 46.303 1.00 94.69 253 ILE A C 1
ATOM 1905 O O . ILE A 1 253 ? -14.931 -12.641 45.965 1.00 94.69 253 ILE A O 1
ATOM 1909 N N . TYR A 1 254 ? -15.003 -10.410 46.159 1.00 95.88 254 TYR A N 1
ATOM 1910 C CA . TYR A 1 254 ? -16.328 -10.280 45.542 1.00 95.88 254 TYR A CA 1
ATOM 1911 C C . TYR A 1 254 ? -16.308 -10.705 44.069 1.00 95.88 254 TYR A C 1
ATOM 1913 O O . TYR A 1 254 ? -17.118 -11.536 43.665 1.00 95.88 254 TYR A O 1
ATOM 1921 N N . TYR A 1 255 ? -15.357 -10.196 43.284 1.00 95.56 255 TYR A N 1
ATOM 1922 C CA . TYR A 1 255 ? -15.248 -10.504 41.862 1.00 95.56 255 TYR A CA 1
ATOM 1923 C C . TYR A 1 255 ? -14.866 -11.969 41.621 1.00 95.56 255 TYR A C 1
ATOM 1925 O O . TYR A 1 255 ? -15.514 -12.647 40.828 1.00 95.56 255 TYR A O 1
ATOM 1933 N N . GLY A 1 256 ? -13.902 -12.508 42.371 1.00 94.62 256 GLY A N 1
ATOM 1934 C CA . GLY A 1 256 ? -13.536 -13.923 42.293 1.00 94.62 256 GLY A CA 1
ATOM 1935 C C . GLY A 1 256 ? -14.666 -14.870 42.706 1.00 94.62 256 GLY A C 1
ATOM 1936 O O . GLY A 1 256 ? -14.838 -15.913 42.078 1.00 94.62 256 GLY A O 1
ATOM 1937 N N . ALA A 1 257 ? -15.502 -14.493 43.683 1.00 96.75 257 ALA A N 1
ATOM 1938 C CA . ALA A 1 257 ? -16.707 -15.249 44.030 1.00 96.75 257 ALA A CA 1
ATOM 1939 C C . ALA A 1 257 ? -17.770 -15.220 42.916 1.00 96.75 257 ALA A C 1
ATOM 1941 O O . ALA A 1 257 ? -18.389 -16.251 42.661 1.00 96.75 257 ALA A O 1
ATOM 1942 N N . LEU A 1 258 ? -17.967 -14.080 42.238 1.00 96.81 258 LEU A N 1
ATOM 1943 C CA . LEU A 1 258 ? -18.844 -13.992 41.061 1.00 96.81 258 LEU A CA 1
ATOM 1944 C C . LEU A 1 258 ? -18.342 -14.891 39.929 1.00 96.81 258 LEU A C 1
ATOM 1946 O O . LEU A 1 258 ? -19.111 -15.692 39.401 1.00 96.81 258 LEU A O 1
ATOM 1950 N N . VAL A 1 259 ? -17.050 -14.807 39.596 1.00 95.38 259 VAL A N 1
ATOM 1951 C CA . VAL A 1 259 ? -16.476 -15.605 38.506 1.00 95.38 259 VAL A CA 1
ATOM 1952 C C . VAL A 1 259 ? -16.553 -17.103 38.828 1.00 95.38 259 VAL A C 1
ATOM 1954 O O . VAL A 1 259 ? -17.042 -17.873 38.005 1.00 95.38 259 VAL A O 1
ATOM 1957 N N . ALA A 1 260 ? -16.195 -17.509 40.051 1.00 94.25 260 ALA A N 1
ATOM 1958 C CA . ALA A 1 260 ? -16.303 -18.894 40.524 1.00 94.25 260 ALA A CA 1
ATOM 1959 C C . ALA A 1 260 ? -17.751 -19.419 40.646 1.00 94.25 260 ALA A C 1
ATOM 1961 O O . ALA A 1 260 ? -17.955 -20.632 40.727 1.00 94.25 260 ALA A O 1
ATOM 1962 N N . GLY A 1 261 ? -18.759 -18.539 40.651 1.00 94.38 261 GLY A N 1
ATOM 1963 C CA . GLY A 1 261 ? -20.174 -18.919 40.656 1.00 94.38 261 GLY A CA 1
ATOM 1964 C C . GLY A 1 261 ? -20.599 -19.707 39.410 1.00 94.38 261 GLY A C 1
ATOM 1965 O O . GLY A 1 261 ? -21.470 -20.568 39.519 1.00 94.38 261 GLY A O 1
ATOM 1966 N N . ALA A 1 262 ? -19.936 -19.492 38.266 1.00 91.94 262 ALA A N 1
ATOM 1967 C CA . ALA A 1 262 ? -20.202 -20.206 37.012 1.00 91.94 262 ALA A CA 1
ATOM 1968 C C . ALA A 1 262 ? -20.122 -21.733 37.163 1.00 91.94 262 ALA A C 1
ATOM 1970 O O . ALA A 1 262 ? -20.988 -22.448 36.666 1.00 91.94 262 ALA A O 1
ATOM 1971 N N . GLN A 1 263 ? -19.145 -22.237 37.928 1.00 91.75 263 GLN A N 1
ATOM 1972 C CA . GLN A 1 263 ? -18.976 -23.680 38.146 1.00 91.75 263 GLN A CA 1
ATOM 1973 C C . GLN A 1 263 ? -20.188 -24.300 38.854 1.00 91.75 263 GLN A C 1
ATOM 1975 O O . GLN A 1 263 ? -20.533 -25.454 38.610 1.00 91.75 263 GLN A O 1
ATOM 1980 N N . GLN A 1 264 ? -20.822 -23.544 39.759 1.00 93.81 264 GLN A N 1
ATOM 1981 C CA . GLN A 1 264 ? -22.013 -23.982 40.484 1.00 93.81 264 GLN A CA 1
ATOM 1982 C C . GLN A 1 264 ? -23.239 -23.970 39.565 1.00 93.81 264 GLN A C 1
ATOM 1984 O O . GLN A 1 264 ? -23.973 -24.951 39.552 1.00 93.81 264 GLN A O 1
ATOM 1989 N N . LEU A 1 265 ? -23.418 -22.913 38.765 1.00 94.44 265 LEU A N 1
ATOM 1990 C CA . LEU A 1 265 ? -24.542 -22.783 37.829 1.00 94.44 265 LEU A CA 1
ATOM 1991 C C . LEU A 1 265 ? -24.504 -23.854 36.734 1.00 94.44 265 LEU A C 1
ATOM 1993 O O . LEU A 1 265 ? -25.462 -24.608 36.591 1.00 94.44 265 LEU A O 1
ATOM 1997 N N . ALA A 1 266 ? -23.366 -24.005 36.048 1.00 89.62 266 ALA A N 1
ATOM 1998 C CA . ALA A 1 266 ? -23.185 -25.039 35.030 1.00 89.62 266 ALA A CA 1
ATOM 1999 C C . ALA A 1 266 ? -23.451 -26.445 35.599 1.00 89.62 266 ALA A C 1
ATOM 2001 O O . ALA A 1 266 ? -24.171 -27.242 34.999 1.00 89.62 266 ALA A O 1
ATOM 2002 N N . LYS A 1 267 ? -22.953 -26.731 36.811 1.00 89.19 267 LYS A N 1
ATOM 2003 C CA . LYS A 1 267 ? -23.202 -28.001 37.507 1.00 89.19 267 LYS A CA 1
ATOM 2004 C C . LYS A 1 267 ? -24.677 -28.214 37.863 1.00 89.19 267 LYS A C 1
ATOM 2006 O O . LYS A 1 267 ? -25.149 -29.346 37.750 1.00 89.19 267 LYS A O 1
ATOM 2011 N N . ASP A 1 268 ? -25.382 -27.180 38.318 1.00 90.69 268 ASP A N 1
ATOM 2012 C CA . ASP A 1 268 ? -26.798 -27.275 38.697 1.00 90.69 268 ASP A CA 1
ATOM 2013 C C . ASP A 1 268 ? -27.711 -27.464 37.470 1.00 90.69 268 ASP A C 1
ATOM 2015 O O . ASP A 1 268 ? -28.723 -28.160 37.567 1.00 90.69 268 ASP A O 1
ATOM 2019 N N . GLU A 1 269 ? -27.317 -26.936 36.306 1.00 87.88 269 GLU A N 1
ATOM 2020 C CA . GLU A 1 269 ? -27.967 -27.185 35.008 1.00 87.88 269 GLU A CA 1
ATOM 2021 C C . GLU A 1 269 ? -27.529 -28.509 34.342 1.00 87.88 269 GLU A C 1
ATOM 2023 O O . GLU A 1 269 ? -28.182 -28.988 33.414 1.00 87.88 269 GLU A O 1
ATOM 2028 N N . GLY A 1 270 ? -26.459 -29.147 34.830 1.00 86.00 270 GLY A N 1
ATOM 2029 C CA . GLY A 1 270 ? -25.912 -30.389 34.270 1.00 86.00 270 GLY A CA 1
ATOM 2030 C C . GLY A 1 270 ? -25.059 -30.199 33.008 1.00 86.00 270 GLY A C 1
ATOM 2031 O O . GLY A 1 270 ? -24.878 -31.154 32.251 1.00 86.00 270 GLY A O 1
ATOM 2032 N N . LEU A 1 271 ? -24.541 -28.990 32.790 1.00 84.62 271 LEU A N 1
ATOM 2033 C CA . LEU A 1 271 ? -23.727 -28.571 31.647 1.00 84.62 271 LEU A CA 1
ATOM 2034 C C . LEU A 1 271 ? -22.236 -28.447 32.016 1.00 84.62 271 LEU A C 1
ATOM 2036 O O . LEU A 1 271 ? -21.863 -28.421 33.191 1.00 84.62 271 LEU A O 1
ATOM 2040 N N . ASN A 1 272 ? -21.367 -28.329 31.004 1.00 79.94 272 ASN A N 1
ATOM 2041 C CA . ASN A 1 272 ? -20.006 -27.814 31.199 1.00 79.94 272 ASN A CA 1
ATOM 2042 C C . ASN A 1 272 ? -20.011 -26.266 31.182 1.00 79.94 272 ASN A C 1
ATOM 2044 O O . ASN A 1 272 ? -20.947 -25.651 30.670 1.00 79.94 272 ASN A O 1
ATOM 2048 N N . GLU A 1 273 ? -18.982 -25.627 31.754 1.00 82.81 273 GLU A N 1
ATOM 2049 C CA . GLU A 1 273 ? -18.930 -24.156 31.892 1.00 82.81 273 GLU A CA 1
ATOM 2050 C C . GLU A 1 273 ? -19.004 -23.417 30.542 1.00 82.81 273 GLU A C 1
ATOM 2052 O O . GLU A 1 273 ? -19.606 -22.349 30.473 1.00 82.81 273 GLU A O 1
ATOM 2057 N N . VAL A 1 274 ? -18.457 -23.998 29.466 1.00 81.38 274 VAL A N 1
ATOM 2058 C CA . VAL A 1 274 ? -18.489 -23.418 28.108 1.00 81.38 274 VAL A CA 1
ATOM 2059 C C . VAL A 1 274 ? -19.911 -23.402 27.548 1.00 81.38 274 VAL A C 1
ATOM 2061 O O . VAL A 1 274 ? -20.370 -22.383 27.042 1.00 81.38 274 VAL A O 1
ATOM 2064 N N . THR A 1 275 ? -20.635 -24.514 27.685 1.00 82.62 275 THR A N 1
ATOM 2065 C CA . THR A 1 275 ? -22.011 -24.654 27.183 1.00 82.62 275 THR A CA 1
ATOM 2066 C C . THR A 1 275 ? -22.985 -23.795 27.999 1.00 82.62 275 THR A C 1
ATOM 2068 O O . THR A 1 275 ? -23.885 -23.188 27.429 1.00 82.62 275 THR A O 1
ATOM 2071 N N . TRP A 1 276 ? -22.777 -23.674 29.317 1.00 88.88 276 TRP A N 1
ATOM 2072 C CA . TRP A 1 276 ? -23.524 -22.723 30.152 1.00 88.88 276 TRP A CA 1
ATOM 2073 C C . TRP A 1 276 ? -23.261 -21.264 29.740 1.00 88.88 276 TRP A C 1
ATOM 2075 O O . TRP A 1 276 ? -24.206 -20.492 29.586 1.00 88.88 276 TRP A O 1
ATOM 2085 N N . LEU A 1 277 ? -21.997 -20.886 29.505 1.00 89.50 277 LEU A N 1
ATOM 2086 C CA . LEU A 1 277 ? -21.652 -19.530 29.069 1.00 89.50 277 LEU A CA 1
ATOM 2087 C C . LEU A 1 277 ? -22.254 -19.197 27.698 1.00 89.50 277 LEU A C 1
ATOM 2089 O O . LEU A 1 277 ? -22.744 -18.086 27.515 1.00 89.50 277 LEU A O 1
ATOM 2093 N N . TYR A 1 278 ? -22.272 -20.152 26.766 1.00 86.06 278 TYR A N 1
ATOM 2094 C CA . TYR A 1 278 ? -22.917 -19.987 25.463 1.00 86.06 278 TYR A CA 1
ATOM 2095 C C . TYR A 1 278 ? -24.404 -19.616 25.604 1.00 86.06 278 TYR A C 1
ATOM 2097 O O . TYR A 1 278 ? -24.832 -18.602 25.054 1.00 86.06 278 TYR A O 1
ATOM 2105 N N . TYR A 1 279 ? -25.174 -20.363 26.408 1.00 88.12 279 TYR A N 1
ATOM 2106 C CA . TYR A 1 279 ? -26.583 -20.031 26.655 1.00 88.12 279 TYR A CA 1
ATOM 2107 C C . TYR A 1 279 ? -26.755 -18.705 27.408 1.00 88.12 279 TYR A C 1
ATOM 2109 O O . TYR A 1 279 ? -27.653 -17.938 27.076 1.00 88.12 279 TYR A O 1
ATOM 2117 N N . LEU A 1 280 ? -25.879 -18.387 28.370 1.00 92.44 280 LEU A N 1
ATOM 2118 C CA . LEU A 1 280 ? -25.910 -17.094 29.060 1.00 92.44 280 LEU A CA 1
ATOM 2119 C C . LEU A 1 280 ? -25.679 -15.920 28.096 1.00 92.44 280 LEU A C 1
ATOM 2121 O O . LEU A 1 280 ? -26.336 -14.892 28.239 1.00 92.44 280 LEU A O 1
ATOM 2125 N N . VAL A 1 281 ? -24.760 -16.051 27.134 1.00 89.62 281 VAL A N 1
ATOM 2126 C CA . VAL A 1 281 ? -24.522 -15.030 26.101 1.00 89.62 281 VAL A CA 1
ATOM 2127 C C . VAL A 1 281 ? -25.748 -14.891 25.196 1.00 89.62 281 VAL A C 1
ATOM 2129 O O . VAL A 1 281 ? -26.180 -13.765 24.960 1.00 89.62 281 VAL A O 1
ATOM 2132 N N . ASP A 1 282 ? -26.345 -15.995 24.741 1.00 85.56 282 ASP A N 1
ATOM 2133 C CA . ASP A 1 282 ? -27.539 -15.966 23.881 1.00 85.56 282 ASP A CA 1
ATOM 2134 C C . ASP A 1 282 ? -28.756 -15.327 24.578 1.00 85.56 282 ASP A C 1
ATOM 2136 O O . ASP A 1 282 ? -29.368 -14.405 24.032 1.00 85.56 282 ASP A O 1
ATOM 2140 N N . ASP A 1 283 ? -29.050 -15.715 25.826 1.00 88.50 283 ASP A N 1
ATOM 2141 C CA . ASP A 1 283 ? -30.076 -15.071 26.662 1.00 88.50 283 ASP A CA 1
ATOM 2142 C C . ASP A 1 283 ? -29.760 -13.575 26.859 1.00 88.50 283 ASP A C 1
ATOM 2144 O O . ASP A 1 283 ? -30.614 -12.716 26.635 1.00 88.50 283 ASP A O 1
ATOM 2148 N N . PHE A 1 284 ? -28.524 -13.228 27.234 1.00 89.44 284 PHE A N 1
ATOM 2149 C CA . PHE A 1 284 ? -28.119 -11.840 27.488 1.00 89.44 284 PHE A CA 1
ATOM 2150 C C . PHE A 1 284 ? -28.277 -10.948 26.255 1.00 89.44 284 PHE A C 1
ATOM 2152 O O . PHE A 1 284 ? -28.796 -9.835 26.363 1.00 89.44 284 PHE A O 1
ATOM 2159 N N . LEU A 1 285 ? -27.871 -11.424 25.077 1.00 84.62 285 LEU A N 1
ATOM 2160 C CA . LEU A 1 285 ? -28.025 -10.696 23.817 1.00 84.62 285 LEU A CA 1
ATOM 2161 C C . LEU A 1 285 ? -29.494 -10.647 23.372 1.00 84.62 285 LEU A C 1
ATOM 2163 O O . LEU A 1 285 ? -29.957 -9.594 22.929 1.00 84.62 285 LEU A O 1
ATOM 2167 N N . THR A 1 286 ? -30.263 -11.719 23.580 1.00 83.19 286 THR A N 1
ATOM 2168 C CA . THR A 1 286 ? -31.719 -11.757 23.347 1.00 83.19 286 THR A CA 1
ATOM 2169 C C . THR A 1 286 ? -32.465 -10.728 24.202 1.00 83.19 286 THR A C 1
ATOM 2171 O O . THR A 1 286 ? -33.372 -10.048 23.712 1.00 83.19 286 THR A O 1
ATOM 2174 N N . TYR A 1 287 ? -32.056 -10.537 25.459 1.00 85.12 287 TYR A N 1
ATOM 2175 C CA . TYR A 1 287 ? -32.583 -9.501 26.355 1.00 85.12 287 TYR A CA 1
ATOM 2176 C C . TYR A 1 287 ? -31.793 -8.176 26.292 1.00 85.12 287 TYR A C 1
ATOM 2178 O O . TYR A 1 287 ? -31.895 -7.359 27.209 1.00 85.12 287 TYR A O 1
ATOM 2186 N N . LYS A 1 288 ? -31.050 -7.921 25.202 1.00 82.12 288 LYS A N 1
ATOM 2187 C CA . LYS A 1 288 ? -30.374 -6.642 24.891 1.00 82.12 288 LYS A CA 1
ATOM 2188 C C . LYS A 1 288 ? -29.355 -6.169 25.940 1.00 82.12 288 LYS A C 1
ATOM 2190 O O . LYS A 1 288 ? -29.325 -4.999 26.329 1.00 82.12 288 LYS A O 1
ATOM 2195 N N . GLY A 1 289 ? -28.538 -7.081 26.446 1.00 84.81 289 GLY A N 1
ATOM 2196 C CA . GLY A 1 289 ? -27.592 -6.803 27.524 1.00 84.81 289 GLY A CA 1
ATOM 2197 C C . GLY A 1 289 ? -28.248 -6.666 28.900 1.00 84.81 289 GLY A C 1
ATOM 2198 O O . GLY A 1 289 ? -27.673 -6.052 29.800 1.00 84.81 289 GLY A O 1
ATOM 2199 N N . GLN A 1 290 ? -29.455 -7.201 29.087 1.00 90.94 290 GLN A N 1
ATOM 2200 C CA . GLN A 1 290 ? -30.089 -7.350 30.397 1.00 90.94 290 GLN A CA 1
ATOM 2201 C C . GLN A 1 290 ? -30.131 -8.827 30.804 1.00 90.94 290 GLN A C 1
ATOM 2203 O O . GLN A 1 290 ? -30.059 -9.723 29.971 1.00 90.94 290 GLN A O 1
ATOM 2208 N N . LEU A 1 291 ? -30.293 -9.085 32.097 1.00 92.94 291 LEU A N 1
ATOM 2209 C CA . LEU A 1 291 ? -30.655 -10.402 32.626 1.00 92.94 291 LEU A CA 1
ATOM 2210 C C . LEU A 1 291 ? -31.970 -10.274 33.387 1.00 92.94 291 LEU A C 1
ATOM 2212 O O . LEU A 1 291 ? -32.315 -9.184 33.848 1.00 92.94 291 LEU A O 1
ATOM 2216 N N . TYR A 1 292 ? -32.692 -11.370 33.608 1.00 95.62 292 TYR A N 1
ATOM 2217 C CA . TYR A 1 292 ? -33.721 -11.346 34.645 1.00 95.62 292 TYR A CA 1
ATOM 2218 C C . TYR A 1 292 ? -33.072 -11.030 35.997 1.00 95.62 292 TYR A C 1
ATOM 2220 O O . TYR A 1 292 ? -32.048 -11.601 36.364 1.00 95.62 292 TYR A O 1
ATOM 2228 N N . GLN A 1 293 ? -33.656 -10.107 36.759 1.00 95.06 293 GLN A N 1
ATOM 2229 C CA . GLN A 1 293 ? -33.225 -9.811 38.123 1.00 95.06 293 GLN A CA 1
ATOM 2230 C C . GLN A 1 293 ? -33.388 -11.049 39.004 1.00 95.06 293 GLN A C 1
ATOM 2232 O O . GLN A 1 293 ? -32.513 -11.346 39.809 1.00 95.06 293 GLN A O 1
ATOM 2237 N N . LYS A 1 294 ? -34.508 -11.762 38.855 1.00 94.25 294 LYS A N 1
ATOM 2238 C CA . LYS A 1 294 ? -34.810 -13.010 39.549 1.00 94.25 294 LYS A CA 1
ATOM 2239 C C . LYS A 1 294 ? -35.884 -13.789 38.788 1.00 94.25 294 LYS A C 1
ATOM 2241 O O . LYS A 1 294 ? -36.837 -13.177 38.301 1.00 94.25 294 LYS A O 1
ATOM 2246 N N . GLY A 1 295 ? -35.745 -15.114 38.729 1.00 88.88 295 GLY A N 1
ATOM 2247 C CA . GLY A 1 295 ? -36.667 -15.973 37.982 1.00 88.88 295 GLY A CA 1
ATOM 2248 C C . GLY A 1 295 ? -36.606 -15.691 36.477 1.00 88.88 295 GLY A C 1
ATOM 2249 O O . GLY A 1 295 ? -35.600 -15.190 35.990 1.00 88.88 295 GLY A O 1
ATOM 2250 N N . GLY A 1 296 ? -37.692 -15.973 35.753 1.00 86.12 296 GLY A N 1
ATOM 2251 C CA . GLY A 1 296 ? -37.753 -15.791 34.297 1.00 86.12 296 GLY A CA 1
ATOM 2252 C C . GLY A 1 296 ? -37.276 -17.018 33.515 1.00 86.12 296 GLY A C 1
ATOM 2253 O O . GLY A 1 296 ? -37.460 -18.150 33.965 1.00 86.12 296 GLY A O 1
ATOM 2254 N N . THR A 1 297 ? -36.728 -1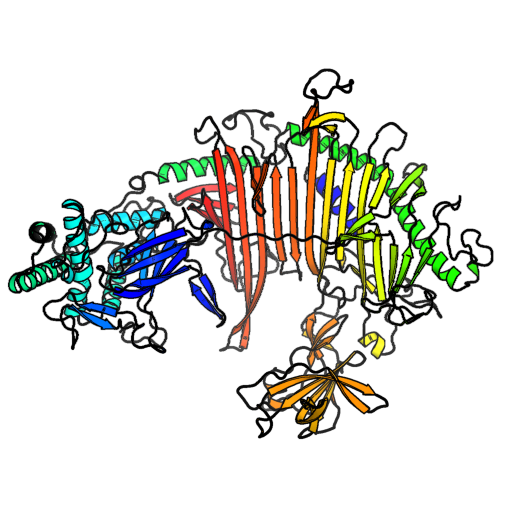6.779 32.325 1.00 83.19 297 THR A N 1
ATOM 2255 C CA . THR A 1 297 ? -36.070 -17.772 31.460 1.00 83.19 297 THR A CA 1
ATOM 2256 C C . THR A 1 297 ? -34.558 -17.557 31.487 1.00 83.19 297 THR A C 1
ATOM 2258 O O . THR A 1 297 ? -34.112 -16.413 31.551 1.00 83.19 297 THR A O 1
ATOM 2261 N N . GLY A 1 298 ? -33.789 -18.649 31.460 1.00 86.19 298 GLY A N 1
ATOM 2262 C CA . GLY A 1 298 ? -32.329 -18.600 31.561 1.00 86.19 298 GLY A CA 1
ATOM 2263 C C . GLY A 1 298 ? -31.794 -18.424 32.987 1.00 86.19 298 GLY A C 1
ATOM 2264 O O . GLY A 1 298 ? -32.540 -18.459 33.969 1.00 86.19 298 GLY A O 1
ATOM 2265 N N . THR A 1 299 ? -30.480 -18.219 33.094 1.00 93.00 299 THR A N 1
ATOM 2266 C CA . THR A 1 299 ? -29.797 -17.862 34.349 1.00 93.00 299 THR A CA 1
ATOM 2267 C C . THR A 1 299 ? -30.128 -16.408 34.736 1.00 93.00 299 THR A C 1
ATOM 2269 O O . THR A 1 299 ? -29.842 -15.477 33.981 1.00 93.00 299 THR A O 1
ATOM 2272 N N . SER A 1 300 ? -30.677 -16.176 35.936 1.00 95.06 300 SER A N 1
ATOM 2273 C CA . SER A 1 300 ? -30.974 -14.821 36.432 1.00 95.06 300 SER A CA 1
ATOM 2274 C C . SER A 1 300 ? -29.832 -14.227 37.276 1.00 95.06 300 SER A C 1
ATOM 2276 O O . SER A 1 300 ? -29.002 -14.939 37.849 1.00 95.06 300 SER A O 1
ATOM 2278 N N . LEU A 1 301 ? -29.803 -12.899 37.431 1.00 95.69 301 LEU A N 1
ATOM 2279 C CA . LEU A 1 301 ? -28.825 -12.195 38.275 1.00 95.69 301 LEU A CA 1
ATOM 2280 C C . LEU A 1 301 ? -28.903 -12.636 39.751 1.00 95.69 301 LEU A C 1
ATOM 2282 O O . LEU A 1 301 ? -27.887 -12.669 40.451 1.00 95.69 301 LEU A O 1
ATOM 2286 N N . TYR A 1 302 ? -30.093 -13.022 40.224 1.00 96.69 302 TYR A N 1
ATOM 2287 C CA . TYR A 1 302 ? -30.271 -13.626 41.544 1.00 96.69 302 TYR A CA 1
ATOM 2288 C C . TYR A 1 302 ? -29.540 -14.963 41.655 1.00 96.69 302 TYR A C 1
ATOM 2290 O O . TYR A 1 302 ? -28.920 -15.211 42.689 1.00 96.69 302 TYR A O 1
ATOM 2298 N N . ASP A 1 303 ? -29.579 -15.794 40.613 1.00 96.62 303 ASP A N 1
ATOM 2299 C CA . ASP A 1 303 ? -28.932 -17.109 40.605 1.00 96.62 303 ASP A CA 1
ATOM 2300 C C . ASP A 1 303 ? -27.408 -16.954 40.597 1.00 96.62 303 ASP A C 1
ATOM 2302 O O . ASP A 1 303 ? -26.725 -17.605 41.386 1.00 96.62 303 ASP A O 1
ATOM 2306 N N . ILE A 1 304 ? -26.877 -15.988 39.836 1.00 96.88 304 ILE A N 1
ATOM 2307 C CA . ILE A 1 304 ? -25.450 -15.621 39.849 1.00 96.88 304 ILE A CA 1
ATOM 2308 C C . ILE A 1 304 ? -24.998 -15.183 41.251 1.00 96.88 304 ILE A C 1
ATOM 2310 O O . ILE A 1 304 ? -24.008 -15.701 41.776 1.00 96.88 304 ILE A O 1
ATOM 2314 N N . PHE A 1 305 ? -25.726 -14.276 41.913 1.00 98.00 305 PHE A N 1
ATOM 2315 C CA . PHE A 1 305 ? -25.375 -13.859 43.279 1.00 98.00 305 PHE A CA 1
ATOM 2316 C C . PHE A 1 305 ? -25.595 -14.969 44.322 1.00 98.00 305 PHE A C 1
ATOM 2318 O O . PHE A 1 305 ? -24.831 -15.052 45.291 1.00 98.00 305 PHE A O 1
ATOM 2325 N N . ALA A 1 306 ? -26.594 -15.837 44.137 1.00 97.25 306 ALA A N 1
ATOM 2326 C CA . ALA A 1 306 ? -26.837 -16.995 44.993 1.00 97.25 306 ALA A CA 1
ATOM 2327 C C . ALA A 1 306 ? -25.690 -18.009 44.898 1.00 97.25 306 ALA A C 1
ATOM 2329 O O . ALA A 1 306 ? -25.159 -18.416 45.935 1.00 97.25 306 ALA A O 1
ATOM 2330 N N . ALA A 1 307 ? -25.271 -18.352 43.678 1.00 97.12 307 ALA A N 1
ATOM 2331 C CA . ALA A 1 307 ? -24.139 -19.221 43.389 1.00 97.12 307 ALA A CA 1
ATOM 2332 C C . ALA A 1 307 ? -22.847 -18.648 43.985 1.00 97.12 307 ALA A C 1
ATOM 2334 O O . ALA A 1 307 ? -22.230 -19.294 44.831 1.00 97.12 307 ALA A O 1
ATOM 2335 N N . ALA A 1 308 ? -22.496 -17.400 43.660 1.00 97.50 308 ALA A N 1
ATOM 2336 C CA . ALA A 1 308 ? -21.309 -16.725 44.189 1.00 97.50 308 ALA A CA 1
ATOM 2337 C C . ALA A 1 308 ? -21.249 -16.753 45.728 1.00 97.50 308 ALA A C 1
ATOM 2339 O O . ALA A 1 308 ? -20.224 -17.090 46.330 1.00 97.50 308 ALA A O 1
ATOM 2340 N N . ARG A 1 309 ? -22.378 -16.466 46.390 1.00 97.88 309 ARG A N 1
ATOM 2341 C CA . ARG A 1 309 ? -22.498 -16.509 47.853 1.00 97.88 309 ARG A CA 1
ATOM 2342 C C . ARG A 1 309 ? -22.386 -17.930 48.408 1.00 97.88 309 ARG A C 1
ATOM 2344 O O . ARG A 1 309 ? -21.749 -18.116 49.446 1.00 97.88 309 ARG A O 1
ATOM 2351 N N . ALA A 1 310 ? -22.995 -18.919 47.757 1.00 96.75 310 ALA A N 1
ATOM 2352 C CA . ALA A 1 310 ? -22.950 -20.318 48.178 1.00 96.75 310 ALA A CA 1
ATOM 2353 C C . ALA A 1 310 ? -21.529 -20.892 48.077 1.00 96.75 310 ALA A C 1
ATOM 2355 O O . ALA A 1 310 ? -21.052 -21.514 49.033 1.00 96.75 310 ALA A O 1
ATOM 2356 N N . VAL A 1 311 ? -20.825 -20.614 46.973 1.00 96.69 311 VAL A N 1
ATOM 2357 C CA . VAL A 1 311 ? -19.418 -20.986 46.777 1.00 96.69 311 VAL A CA 1
ATOM 2358 C C . VAL A 1 311 ? -18.555 -20.330 47.852 1.00 96.69 311 VAL A C 1
ATOM 2360 O O . VAL A 1 311 ? -17.882 -21.040 48.604 1.00 96.69 311 VAL A O 1
ATOM 2363 N N . LEU A 1 312 ? -18.633 -19.004 48.007 1.00 97.38 312 LEU A N 1
ATOM 2364 C CA . LEU A 1 312 ? -17.820 -18.259 48.972 1.00 97.38 312 LEU A CA 1
ATOM 2365 C C . LEU A 1 312 ? -18.057 -18.714 50.422 1.00 97.38 312 LEU A C 1
ATOM 2367 O O . LEU A 1 312 ? -17.105 -18.928 51.174 1.00 97.38 312 LEU A O 1
ATOM 2371 N N . SER A 1 313 ? -19.319 -18.916 50.811 1.00 96.81 313 SER A N 1
ATOM 2372 C CA . SER A 1 313 ? -19.678 -19.362 52.163 1.00 96.81 313 SER A CA 1
ATOM 2373 C C . SER A 1 313 ? -19.202 -20.785 52.450 1.00 96.81 313 SER A C 1
ATOM 2375 O O . SER A 1 313 ? -18.790 -21.072 53.575 1.00 96.81 313 SER A O 1
ATOM 2377 N N . SER A 1 314 ? -19.255 -21.675 51.455 1.00 96.69 314 SER A N 1
ATOM 2378 C CA . SER A 1 314 ? -18.786 -23.057 51.601 1.00 96.69 314 SER A CA 1
ATOM 2379 C C . SER A 1 314 ? -17.263 -23.112 51.718 1.00 96.69 314 SER A C 1
ATOM 2381 O O . SER A 1 314 ? -16.743 -23.802 52.594 1.00 96.69 314 SER A O 1
ATOM 2383 N N . ASN A 1 315 ? -16.552 -22.342 50.885 1.00 96.69 315 ASN A N 1
ATOM 2384 C CA . ASN A 1 315 ? -15.093 -22.212 50.932 1.00 96.69 315 ASN A CA 1
ATOM 2385 C C . ASN A 1 315 ? -14.640 -21.683 52.297 1.00 96.69 315 ASN A C 1
ATOM 2387 O O . ASN A 1 315 ? -13.809 -22.318 52.947 1.00 96.69 315 ASN A O 1
ATOM 2391 N N . LYS A 1 316 ? -15.246 -20.585 52.780 1.00 95.62 316 LYS A N 1
ATOM 2392 C CA . LYS A 1 316 ? -14.964 -20.032 54.113 1.00 95.62 316 LYS A CA 1
ATOM 2393 C C . LYS A 1 316 ? -15.079 -21.105 55.203 1.00 95.62 316 LYS A C 1
ATOM 2395 O O . LYS A 1 316 ? -14.108 -21.333 55.920 1.00 95.62 316 LYS A O 1
ATOM 2400 N N . ALA A 1 317 ? -16.221 -21.791 55.291 1.00 95.25 317 ALA A N 1
ATOM 2401 C CA . ALA A 1 317 ? -16.453 -22.802 56.324 1.00 95.25 317 ALA A CA 1
ATOM 2402 C C . ALA A 1 317 ? -15.425 -23.949 56.262 1.00 95.25 317 ALA A C 1
ATOM 2404 O O . ALA A 1 317 ? -14.811 -24.288 57.271 1.00 95.25 317 ALA A O 1
ATOM 2405 N N . TYR A 1 318 ? -15.163 -24.492 55.068 1.00 95.25 318 TYR A N 1
ATOM 2406 C CA . TYR A 1 318 ? -14.197 -25.578 54.856 1.00 95.25 318 TYR A CA 1
ATOM 2407 C C . TYR A 1 318 ? -12.752 -25.199 55.236 1.00 95.25 318 TYR A C 1
ATOM 2409 O O . TYR A 1 318 ? -11.976 -26.053 55.691 1.00 95.25 318 TYR A O 1
ATOM 2417 N N . LEU A 1 319 ? -12.373 -23.935 55.012 1.00 93.88 319 LEU A N 1
ATOM 2418 C CA . LEU A 1 319 ? -11.055 -23.391 55.341 1.00 93.88 319 LEU A CA 1
ATOM 2419 C C . LEU A 1 319 ? -10.914 -23.111 56.845 1.00 93.88 319 LEU A C 1
ATOM 2421 O O . LEU A 1 319 ? -9.899 -23.489 57.435 1.00 93.88 319 LEU A O 1
ATOM 2425 N N . GLU A 1 320 ? -11.940 -22.538 57.481 1.00 92.88 320 GLU A N 1
ATOM 2426 C CA . GLU A 1 320 ? -11.988 -22.330 58.936 1.00 92.88 320 GLU A CA 1
ATOM 2427 C C . GLU A 1 320 ? -11.959 -23.665 59.702 1.00 92.88 320 GLU A C 1
ATOM 2429 O O . GLU A 1 320 ? -11.185 -23.808 60.649 1.00 92.88 320 GLU A O 1
ATOM 2434 N N . GLU A 1 321 ? -12.690 -24.690 59.242 1.00 94.31 321 GLU A N 1
ATOM 2435 C CA . GLU A 1 321 ? -12.632 -26.064 59.780 1.00 94.31 321 GLU A CA 1
ATOM 2436 C C . GLU A 1 321 ? -11.221 -26.678 59.735 1.00 94.31 321 GLU A C 1
ATOM 2438 O O . GLU A 1 321 ? -10.883 -27.545 60.545 1.00 94.31 321 GLU A O 1
ATOM 2443 N N . ARG A 1 322 ? -10.373 -26.226 58.802 1.00 91.75 322 ARG A N 1
ATOM 2444 C CA . ARG A 1 322 ? -8.969 -26.650 58.657 1.00 91.75 322 ARG A CA 1
ATOM 2445 C C . ARG A 1 322 ? -7.970 -25.736 59.366 1.00 91.75 322 ARG A C 1
ATOM 2447 O O . ARG A 1 322 ? -6.772 -25.998 59.295 1.00 91.75 322 ARG A O 1
ATOM 2454 N N . ASN A 1 323 ? -8.442 -24.741 60.116 1.00 89.12 323 ASN A N 1
ATOM 2455 C CA . ASN A 1 323 ? -7.637 -23.723 60.800 1.00 89.12 323 ASN A CA 1
ATOM 2456 C C . ASN A 1 323 ? -6.822 -22.819 59.851 1.00 89.12 323 ASN A C 1
ATOM 2458 O O . ASN A 1 323 ? -5.799 -22.267 60.260 1.00 89.12 323 ASN A O 1
ATOM 2462 N N . TYR A 1 324 ? -7.263 -22.634 58.601 1.00 90.00 324 TYR A N 1
ATOM 2463 C CA . TYR A 1 324 ? -6.720 -21.573 57.749 1.00 90.00 324 TYR A CA 1
ATOM 2464 C C . TYR A 1 324 ? -7.258 -20.205 58.185 1.00 90.00 324 TYR A C 1
ATOM 2466 O O . TYR A 1 324 ? -8.394 -20.074 58.644 1.00 90.00 324 TYR A O 1
ATOM 2474 N N . ARG A 1 325 ? -6.438 -19.163 58.029 1.00 85.06 325 ARG A N 1
ATOM 2475 C CA . ARG A 1 325 ? -6.798 -17.789 58.389 1.00 85.06 325 ARG A CA 1
ATOM 2476 C C . ARG A 1 325 ? -7.495 -17.099 57.215 1.00 85.06 325 ARG A C 1
ATOM 2478 O O . ARG A 1 325 ? -6.835 -16.495 56.380 1.00 85.06 325 ARG A O 1
ATOM 2485 N N . VAL A 1 326 ? -8.822 -17.162 57.184 1.00 89.50 326 VAL A N 1
ATOM 2486 C CA . VAL A 1 326 ? -9.639 -16.479 56.167 1.00 89.50 326 VAL A CA 1
ATOM 2487 C C . VAL A 1 326 ? -9.661 -14.951 56.414 1.00 89.50 326 VAL A C 1
ATOM 2489 O O . VAL A 1 326 ? -9.791 -14.528 57.568 1.00 89.50 326 VAL A O 1
ATOM 2492 N N . PRO A 1 327 ? -9.550 -14.094 55.375 1.00 90.06 327 PRO A N 1
ATOM 2493 C CA . PRO A 1 327 ? -9.674 -12.641 55.503 1.00 90.06 327 PRO A CA 1
ATOM 2494 C C . PRO A 1 327 ? -11.027 -12.198 56.074 1.00 90.06 327 PRO A C 1
ATOM 2496 O O . PRO A 1 327 ? -12.079 -12.649 55.619 1.00 90.06 327 PRO A O 1
ATOM 2499 N N . ALA A 1 328 ? -11.021 -11.241 57.008 1.00 86.56 328 ALA A N 1
ATOM 2500 C CA . ALA A 1 328 ? -12.242 -10.699 57.625 1.00 86.56 328 ALA A CA 1
ATOM 2501 C C . ALA A 1 328 ? -13.168 -9.979 56.620 1.00 86.56 328 ALA A C 1
ATOM 2503 O O . ALA A 1 328 ? -14.373 -9.864 56.836 1.00 86.56 328 ALA A O 1
ATOM 2504 N N . GLN A 1 329 ? -12.611 -9.529 55.494 1.00 91.25 329 GLN A N 1
ATOM 2505 C CA . GLN A 1 329 ? -13.322 -8.954 54.353 1.00 91.25 329 GLN A CA 1
ATOM 2506 C C . GLN A 1 329 ? -14.343 -9.943 53.758 1.00 91.25 329 GLN A C 1
ATOM 2508 O O . GLN A 1 329 ? -15.372 -9.514 53.242 1.00 91.25 329 GLN A O 1
ATOM 2513 N N . THR A 1 330 ? -14.119 -11.254 53.897 1.00 93.06 330 THR A N 1
ATOM 2514 C CA . THR A 1 330 ? -15.021 -12.310 53.404 1.00 93.06 330 THR A CA 1
ATOM 2515 C C . THR A 1 330 ? -16.438 -12.178 53.969 1.00 93.06 330 THR A C 1
ATOM 2517 O O . THR A 1 330 ? -17.408 -12.340 53.232 1.00 93.06 330 THR A O 1
ATOM 2520 N N . ASP A 1 331 ? -16.590 -11.813 55.247 1.00 92.62 331 ASP A N 1
ATOM 2521 C CA . ASP A 1 331 ? -17.913 -11.600 55.854 1.00 92.62 331 ASP A CA 1
ATOM 2522 C C . ASP A 1 331 ? -18.620 -10.358 55.296 1.00 92.62 331 ASP A C 1
ATOM 2524 O O . ASP A 1 331 ? -19.829 -10.383 55.062 1.00 92.62 331 ASP A O 1
ATOM 2528 N N . ALA A 1 332 ? -17.870 -9.288 55.012 1.00 91.75 332 ALA A N 1
ATOM 2529 C CA . ALA A 1 332 ? -18.417 -8.098 54.363 1.00 91.75 332 ALA A CA 1
ATOM 2530 C C . ALA A 1 332 ? -18.886 -8.402 52.928 1.00 91.75 332 ALA A C 1
ATOM 2532 O O . ALA A 1 332 ? -19.935 -7.915 52.508 1.00 91.75 332 ALA A O 1
ATOM 2533 N N . VAL A 1 333 ? -18.161 -9.257 52.199 1.00 95.88 333 VAL A N 1
ATOM 2534 C CA . VAL A 1 333 ? -18.544 -9.719 50.854 1.00 95.88 333 VAL A CA 1
ATOM 2535 C C . VAL A 1 333 ? -19.779 -10.627 50.891 1.00 95.88 333 VAL A C 1
ATOM 2537 O O . VAL A 1 333 ? -20.697 -10.441 50.091 1.00 95.88 333 VAL A O 1
ATOM 2540 N N . LEU A 1 334 ? -19.866 -11.559 51.846 1.00 97.06 334 LEU A N 1
ATOM 2541 C CA . LEU A 1 334 ? -21.058 -12.397 52.041 1.00 97.06 334 LEU A CA 1
ATOM 2542 C C . LEU A 1 334 ? -22.302 -11.563 52.387 1.00 97.06 334 LEU A C 1
ATOM 2544 O O . LEU A 1 334 ? -23.397 -11.855 51.891 1.00 97.06 334 LEU A O 1
ATOM 2548 N N . GLN A 1 335 ? -22.144 -10.502 53.186 1.00 95.50 335 GLN A N 1
ATOM 2549 C CA . GLN A 1 335 ? -23.225 -9.555 53.455 1.00 95.50 335 GLN A CA 1
ATOM 2550 C C . GLN A 1 335 ? -23.580 -8.733 52.205 1.00 95.50 335 GLN A C 1
ATOM 2552 O O . GLN A 1 335 ? -24.758 -8.658 51.872 1.00 95.50 335 GLN A O 1
ATOM 2557 N N . ARG A 1 336 ? -22.596 -8.210 51.454 1.00 94.62 336 ARG A N 1
ATOM 2558 C CA . ARG A 1 336 ? -22.807 -7.492 50.176 1.00 94.62 336 ARG A CA 1
ATOM 2559 C C . ARG A 1 336 ? -23.631 -8.319 49.189 1.00 94.62 336 ARG A C 1
ATOM 2561 O O . ARG A 1 336 ? -24.610 -7.810 48.656 1.00 94.62 336 ARG A O 1
ATOM 2568 N N . LEU A 1 337 ? -23.283 -9.591 48.983 1.00 96.62 337 LEU A N 1
ATOM 2569 C CA . LEU A 1 337 ? -24.042 -10.501 48.115 1.00 96.62 337 LEU A CA 1
ATOM 2570 C C . LEU A 1 337 ? -25.475 -10.714 48.630 1.00 96.62 337 LEU A C 1
ATOM 2572 O O . LEU A 1 337 ? -26.425 -10.635 47.857 1.00 96.62 337 LEU A O 1
ATOM 2576 N N . THR A 1 338 ? -25.649 -10.907 49.942 1.00 96.31 338 THR A N 1
ATOM 2577 C CA . THR A 1 338 ? -26.979 -11.039 50.567 1.00 96.31 338 THR A CA 1
ATOM 2578 C C . THR A 1 338 ? -27.833 -9.779 50.368 1.00 96.31 338 THR A C 1
ATOM 2580 O O . THR A 1 338 ? -29.012 -9.880 50.024 1.00 96.31 338 THR A O 1
ATOM 2583 N N . ASP A 1 339 ? -27.235 -8.598 50.529 1.00 95.38 339 ASP A N 1
ATOM 2584 C CA . ASP A 1 339 ? -27.898 -7.303 50.363 1.00 95.38 339 ASP A CA 1
ATOM 2585 C C . ASP A 1 339 ? -28.265 -7.021 48.900 1.00 95.38 339 ASP A C 1
ATOM 2587 O O . ASP A 1 339 ? -29.304 -6.410 48.655 1.00 95.38 339 ASP A O 1
ATOM 2591 N N . GLN A 1 340 ? -27.457 -7.470 47.930 1.00 93.56 340 GLN A N 1
ATOM 2592 C CA . GLN A 1 340 ? -27.803 -7.389 46.506 1.00 93.56 340 GLN A CA 1
ATOM 2593 C C . GLN A 1 340 ? -28.961 -8.332 46.165 1.00 93.56 340 GLN A C 1
ATOM 2595 O O . GLN A 1 340 ? -29.969 -7.882 45.625 1.00 93.56 340 GLN A O 1
ATOM 2600 N N . MET A 1 341 ? -28.885 -9.608 46.567 1.00 95.31 341 MET A N 1
ATOM 2601 C CA . MET A 1 341 ? -29.961 -10.592 46.362 1.00 95.31 341 MET A CA 1
ATOM 2602 C C . MET A 1 341 ? -31.316 -10.123 46.916 1.00 95.31 341 MET A C 1
ATOM 2604 O O . MET A 1 341 ? -32.358 -10.427 46.339 1.00 95.31 341 MET A O 1
ATOM 2608 N N . ALA A 1 342 ? -31.317 -9.385 48.030 1.00 93.50 342 ALA A N 1
ATOM 2609 C CA . ALA A 1 342 ? -32.527 -8.865 48.668 1.00 93.50 342 ALA A CA 1
ATOM 2610 C C . ALA A 1 342 ? -33.196 -7.694 47.915 1.00 93.50 342 ALA A C 1
ATOM 2612 O O . ALA A 1 342 ? -34.330 -7.343 48.243 1.00 93.50 342 ALA A O 1
ATOM 2613 N N . ARG A 1 343 ? -32.518 -7.080 46.935 1.00 92.06 343 ARG A N 1
ATOM 2614 C CA . ARG A 1 343 ? -33.026 -5.942 46.141 1.00 92.06 343 ARG A CA 1
ATOM 2615 C C . ARG A 1 343 ? -33.678 -6.360 44.819 1.00 92.06 343 ARG A C 1
ATOM 2617 O O . ARG A 1 343 ? -34.385 -5.550 44.225 1.00 92.06 343 ARG A O 1
ATOM 2624 N N . LEU A 1 344 ? -33.428 -7.589 44.366 1.00 94.50 344 LEU A N 1
ATOM 2625 C CA . LEU A 1 344 ? -33.832 -8.095 43.053 1.00 94.50 344 LEU A CA 1
ATOM 2626 C C . LEU A 1 344 ? -35.315 -8.488 43.014 1.00 94.50 344 LEU A C 1
ATOM 2628 O O . LEU A 1 344 ? -35.826 -9.130 43.937 1.00 94.50 344 LEU A O 1
ATOM 2632 N N . GLN A 1 345 ? -36.002 -8.106 41.935 1.00 93.38 345 GLN A N 1
ATOM 2633 C CA . GLN A 1 345 ? -37.439 -8.326 41.749 1.00 93.38 345 GLN A CA 1
ATOM 2634 C C . GLN A 1 345 ? -37.721 -9.512 40.818 1.00 93.38 345 GLN A C 1
ATOM 2636 O O . GLN A 1 345 ? -37.045 -9.711 39.815 1.00 93.38 345 GLN A O 1
ATOM 2641 N N . ASP A 1 346 ? -38.735 -10.303 41.164 1.00 94.06 346 ASP A N 1
ATOM 2642 C CA . ASP A 1 346 ? -39.103 -11.522 40.437 1.00 94.06 346 ASP A CA 1
ATOM 2643 C C . ASP A 1 346 ? -39.790 -11.197 39.098 1.00 94.06 346 ASP A C 1
ATOM 2645 O O . ASP A 1 346 ? -40.683 -10.346 39.043 1.00 94.06 346 ASP A O 1
ATOM 2649 N N . GLY A 1 347 ? -39.360 -11.852 38.018 1.00 89.00 347 GLY A N 1
ATOM 2650 C CA . GLY A 1 347 ? -39.913 -11.702 36.667 1.00 89.00 347 GLY A CA 1
ATOM 2651 C C . GLY A 1 347 ? -39.618 -10.371 35.956 1.00 89.00 347 GLY A C 1
ATOM 2652 O O . GLY A 1 347 ? -40.175 -10.131 34.886 1.00 89.00 347 GLY A O 1
ATOM 2653 N N . GLN A 1 348 ? -38.768 -9.503 36.513 1.00 92.75 348 GLN A N 1
ATOM 2654 C CA . GLN A 1 348 ? -38.316 -8.268 35.857 1.00 92.75 348 GLN A CA 1
ATOM 2655 C C . GLN A 1 348 ? -36.916 -8.437 35.274 1.00 92.75 348 GLN A C 1
ATOM 2657 O O . GLN A 1 348 ? -36.058 -9.030 35.920 1.00 92.75 348 GLN A O 1
ATOM 2662 N N . LEU A 1 349 ? -36.657 -7.850 34.105 1.00 91.25 349 LEU A N 1
ATOM 2663 C CA . LEU A 1 349 ? -35.293 -7.657 33.609 1.00 91.25 349 LEU A CA 1
ATOM 2664 C C . LEU A 1 349 ? -34.546 -6.612 34.452 1.00 91.25 349 LEU A C 1
ATOM 2666 O O . LEU A 1 349 ? -35.150 -5.774 35.135 1.00 91.25 349 LEU A O 1
ATOM 2670 N N . THR A 1 350 ? -33.219 -6.653 34.419 1.00 91.31 350 THR A N 1
ATOM 2671 C CA . THR A 1 350 ? -32.372 -5.542 34.846 1.00 91.31 350 THR A CA 1
ATOM 2672 C C . THR A 1 350 ? -32.651 -4.314 33.975 1.00 91.31 350 THR A C 1
ATOM 2674 O O . THR A 1 350 ? -33.174 -4.413 32.869 1.00 91.31 350 THR A O 1
ATOM 2677 N N . ASN A 1 351 ? -32.329 -3.134 34.500 1.00 87.94 351 ASN A N 1
ATOM 2678 C CA . ASN A 1 351 ? -32.443 -1.869 33.776 1.00 87.94 351 ASN A CA 1
ATOM 2679 C C . ASN A 1 351 ? -31.113 -1.117 33.884 1.00 87.94 351 ASN A C 1
ATOM 2681 O O . ASN A 1 351 ? -31.031 -0.027 34.456 1.00 87.94 351 ASN A O 1
ATOM 2685 N N . VAL A 1 352 ? -30.043 -1.777 33.441 1.00 87.50 352 VAL A N 1
ATOM 2686 C CA . VAL A 1 352 ? -28.716 -1.166 33.345 1.00 87.50 352 VAL A CA 1
ATOM 2687 C C . VAL A 1 352 ? -28.681 -0.323 32.079 1.00 87.50 352 VAL A C 1
ATOM 2689 O O . VAL A 1 352 ? -29.135 -0.766 31.032 1.00 87.50 352 VAL A O 1
ATOM 2692 N N . SER A 1 353 ? -28.143 0.889 32.168 1.00 79.94 353 SER A N 1
ATOM 2693 C CA . SER A 1 353 ? -27.821 1.694 30.995 1.00 79.94 353 SER A CA 1
ATOM 2694 C C . SER A 1 353 ? -26.519 2.457 31.213 1.00 79.94 353 SER A C 1
ATOM 2696 O O . SER A 1 353 ? -26.183 2.843 32.338 1.00 79.94 353 SER A O 1
ATOM 2698 N N . VAL A 1 354 ? -25.780 2.656 30.122 1.00 76.06 354 VAL A N 1
ATOM 2699 C CA . VAL A 1 354 ? -24.600 3.525 30.045 1.00 76.06 354 VAL A CA 1
ATOM 2700 C C . VAL A 1 354 ? -24.834 4.512 28.909 1.00 76.06 354 VAL A C 1
ATOM 2702 O O . VAL A 1 354 ? -24.964 4.116 27.741 1.00 76.06 354 VAL A O 1
ATOM 2705 N N . ARG A 1 355 ? -24.928 5.796 29.257 1.00 69.25 355 ARG A N 1
ATOM 2706 C CA . ARG A 1 355 ? -25.067 6.886 28.287 1.00 69.25 355 ARG A CA 1
ATOM 2707 C C . ARG A 1 355 ? -23.734 7.129 27.581 1.00 69.25 355 ARG A C 1
ATOM 2709 O O . ARG A 1 355 ? -22.673 6.863 28.136 1.00 69.25 355 ARG A O 1
ATOM 2716 N N . PHE A 1 356 ? -23.791 7.683 26.374 1.00 61.91 356 PHE A N 1
ATOM 2717 C CA . PHE A 1 356 ? -22.598 7.998 25.584 1.00 61.91 356 PHE A CA 1
ATOM 2718 C C . PHE A 1 356 ? -21.673 9.013 26.284 1.00 61.91 356 PHE A C 1
ATOM 2720 O O . PHE A 1 356 ? -20.457 8.873 26.249 1.00 61.91 356 PHE A O 1
ATOM 2727 N N . ASP A 1 357 ? -22.237 9.999 26.987 1.00 61.75 357 ASP A N 1
ATOM 2728 C CA . ASP A 1 357 ? -21.473 11.018 27.715 1.00 61.75 357 ASP A CA 1
ATOM 2729 C C . ASP A 1 357 ? -20.842 10.524 29.024 1.00 61.75 357 ASP A C 1
ATOM 2731 O O . ASP A 1 357 ? -19.980 11.202 29.567 1.00 61.75 357 ASP A O 1
ATOM 2735 N N . GLU A 1 358 ? -21.204 9.333 29.507 1.00 67.31 358 GLU A N 1
ATOM 2736 C CA . GLU A 1 358 ? -20.528 8.700 30.649 1.00 67.31 358 GLU A CA 1
ATOM 2737 C C . GLU A 1 358 ? -19.187 8.054 30.250 1.00 67.31 358 GLU A C 1
ATOM 2739 O O . GLU A 1 358 ? -18.411 7.665 31.120 1.00 67.31 358 GLU A O 1
ATOM 2744 N N . VAL A 1 359 ? -18.883 7.995 28.947 1.00 69.00 359 VAL A N 1
ATOM 2745 C CA . VAL A 1 359 ? -17.559 7.672 28.388 1.00 69.00 359 VAL A CA 1
ATOM 2746 C C . VAL A 1 359 ? -16.819 8.987 28.082 1.00 69.00 359 VAL A C 1
ATOM 2748 O O . VAL A 1 359 ? -16.391 9.254 26.961 1.00 69.00 359 VAL A O 1
ATOM 2751 N N . GLU A 1 360 ? -16.765 9.862 29.090 1.00 47.12 360 GLU A N 1
ATOM 2752 C CA . GLU A 1 360 ? -16.706 11.335 28.981 1.00 47.12 360 GLU A CA 1
ATOM 2753 C C . GLU A 1 360 ? -15.530 11.908 28.152 1.00 47.12 360 GLU A C 1
ATOM 2755 O O . GLU A 1 360 ? -15.621 13.027 27.651 1.00 47.12 360 GLU A O 1
ATOM 2760 N N . SER A 1 361 ? -14.467 11.132 27.905 1.00 55.31 361 SER A N 1
ATOM 2761 C CA . SER A 1 361 ? -13.357 11.492 27.006 1.00 55.31 361 SER A CA 1
ATOM 2762 C C . SER A 1 361 ? -13.710 11.507 25.509 1.00 55.31 361 SER A C 1
ATOM 2764 O O . SER A 1 361 ? -13.011 12.154 24.733 1.00 55.31 361 SER A O 1
ATOM 2766 N N . TRP A 1 362 ? -14.766 10.810 25.069 1.00 52.41 362 TRP A N 1
ATOM 2767 C CA . TRP A 1 362 ? -15.028 10.563 23.638 1.00 52.41 362 TRP A CA 1
ATOM 2768 C C . TRP A 1 362 ? -15.941 11.579 22.947 1.00 52.41 362 TRP A C 1
ATOM 2770 O O . TRP A 1 362 ? -15.857 11.735 21.727 1.00 52.41 362 TRP A O 1
ATOM 2780 N N . ASN A 1 363 ? -16.770 12.318 23.691 1.00 51.16 363 ASN A N 1
ATOM 2781 C CA . ASN A 1 363 ? -17.601 13.386 23.113 1.00 51.16 363 ASN A CA 1
ATOM 2782 C C . ASN A 1 363 ? -16.740 14.475 22.454 1.00 51.16 363 ASN A C 1
ATOM 2784 O O . ASN A 1 363 ? -17.035 14.918 21.340 1.00 51.16 363 ASN A O 1
ATOM 2788 N N . ASP A 1 364 ? -15.639 14.855 23.108 1.00 63.41 364 ASP A N 1
ATOM 2789 C CA . ASP A 1 364 ? -14.671 15.787 22.535 1.00 63.41 364 ASP A CA 1
ATOM 2790 C C . ASP A 1 364 ? -13.923 15.156 21.353 1.00 63.41 364 ASP A C 1
ATOM 2792 O O . ASP A 1 364 ? -13.713 15.842 20.360 1.00 63.41 364 ASP A O 1
ATOM 2796 N N . VAL A 1 365 ? -13.595 13.857 21.357 1.00 66.25 365 VAL A N 1
ATOM 2797 C CA . VAL A 1 365 ? -12.952 13.196 20.197 1.00 66.25 365 VAL A CA 1
ATOM 2798 C C . VAL A 1 365 ? -13.857 13.218 18.959 1.00 66.25 365 VAL A C 1
ATOM 2800 O O . VAL A 1 365 ? -13.423 13.636 17.885 1.00 66.25 365 VAL A O 1
ATOM 2803 N N . VAL A 1 366 ? -15.139 12.867 19.081 1.00 67.19 366 VAL A N 1
ATOM 2804 C CA . VAL A 1 366 ? -16.073 12.916 17.938 1.00 67.19 366 VAL A CA 1
ATOM 2805 C C . VAL A 1 366 ? -16.327 14.364 17.489 1.00 67.19 366 VAL A C 1
ATOM 2807 O O . VAL A 1 366 ? -16.339 14.655 16.290 1.00 67.19 366 VAL A O 1
ATOM 2810 N N . GLY A 1 367 ? -16.477 15.302 18.431 1.00 73.56 367 GLY A N 1
ATOM 2811 C CA . GLY A 1 367 ? -16.675 16.724 18.131 1.00 73.56 367 GLY A CA 1
ATOM 2812 C C . GLY A 1 367 ? -15.460 17.398 17.481 1.00 73.56 367 GLY A C 1
ATOM 2813 O O . GLY A 1 367 ? -15.617 18.180 16.540 1.00 73.56 367 GLY A O 1
ATOM 2814 N N . THR A 1 368 ? -14.251 17.084 17.947 1.00 77.50 368 THR A N 1
ATOM 2815 C CA . THR A 1 368 ? -12.985 17.551 17.360 1.00 77.50 368 THR A CA 1
ATOM 2816 C C . THR A 1 368 ? -12.764 16.931 15.985 1.00 77.50 368 THR A C 1
ATOM 2818 O O . THR A 1 368 ? -12.426 17.658 15.049 1.00 77.50 368 THR A O 1
ATOM 2821 N N . THR A 1 369 ? -13.073 15.641 15.809 1.00 80.06 369 THR A N 1
ATOM 2822 C CA . THR A 1 369 ? -12.957 15.005 14.493 1.00 80.06 369 THR A CA 1
ATOM 2823 C C . THR A 1 369 ? -13.886 15.635 13.468 1.00 80.06 369 THR A C 1
ATOM 2825 O O . THR A 1 369 ? -13.453 15.923 12.360 1.00 80.06 369 THR A O 1
ATOM 2828 N N . LYS A 1 370 ? -15.150 15.906 13.807 1.00 83.12 370 LYS A N 1
ATOM 2829 C CA . LYS A 1 370 ? -16.092 16.541 12.867 1.00 83.12 370 LYS A CA 1
ATOM 2830 C C . LYS A 1 370 ? -15.578 17.874 12.335 1.00 83.12 370 LYS A C 1
ATOM 2832 O O . LYS A 1 370 ? -15.721 18.150 11.148 1.00 83.12 370 LYS A O 1
ATOM 2837 N N . ARG A 1 371 ? -14.942 18.678 13.197 1.00 85.31 371 ARG A N 1
ATOM 2838 C CA . ARG A 1 371 ? -14.280 19.926 12.788 1.00 85.31 371 ARG A CA 1
ATOM 2839 C C . ARG A 1 371 ? -13.074 19.652 11.895 1.00 85.31 371 ARG A C 1
ATOM 2841 O O . ARG A 1 371 ? -12.936 20.309 10.871 1.00 85.31 371 ARG A O 1
ATOM 2848 N N . PHE A 1 372 ? -12.243 18.673 12.252 1.00 87.38 372 PHE A N 1
ATOM 2849 C CA . PHE A 1 372 ? -11.066 18.305 11.466 1.00 87.38 372 PHE A CA 1
ATOM 2850 C C . PHE A 1 372 ? -11.421 17.740 10.084 1.00 87.38 372 PHE A C 1
ATOM 2852 O O . PHE A 1 372 ? -10.819 18.152 9.106 1.00 87.38 372 PHE A O 1
ATOM 2859 N N . VAL A 1 373 ? -12.415 16.853 9.974 1.00 87.12 373 VAL A N 1
ATOM 2860 C CA . VAL A 1 373 ? -12.889 16.295 8.694 1.00 87.12 373 VAL A CA 1
ATOM 2861 C C . VAL A 1 373 ? -13.517 17.384 7.824 1.00 87.12 373 VAL A C 1
ATOM 2863 O O . VAL A 1 373 ? -13.298 17.381 6.619 1.00 87.12 373 VAL A O 1
ATOM 2866 N N . ALA A 1 374 ? -14.243 18.344 8.408 1.00 86.56 374 ALA A N 1
ATOM 2867 C CA . ALA A 1 374 ? -14.777 19.484 7.661 1.00 86.56 374 ALA A CA 1
ATOM 2868 C C . ALA A 1 374 ? -13.665 20.408 7.118 1.00 86.56 374 ALA A C 1
ATOM 2870 O O . ALA A 1 374 ? -13.653 20.688 5.922 1.00 86.56 374 ALA A O 1
ATOM 2871 N N . ASP A 1 375 ? -12.710 20.822 7.962 1.00 87.56 375 ASP A N 1
ATOM 2872 C CA . ASP A 1 375 ? -11.544 21.635 7.559 1.00 87.56 375 ASP A CA 1
ATOM 2873 C C . ASP A 1 375 ? -10.636 20.883 6.567 1.00 87.56 375 ASP A C 1
ATOM 2875 O O . ASP A 1 375 ? -10.141 21.465 5.605 1.00 87.56 375 ASP A O 1
ATOM 2879 N N . LEU A 1 376 ? -10.460 19.569 6.736 1.00 88.81 376 LEU A N 1
ATOM 2880 C CA . LEU A 1 376 ? -9.713 18.741 5.795 1.00 88.81 376 LEU A CA 1
ATOM 2881 C C . LEU A 1 376 ? -10.427 18.633 4.442 1.00 88.81 376 LEU A C 1
ATOM 2883 O O . LEU A 1 376 ? -9.773 18.780 3.413 1.00 88.81 376 LEU A O 1
ATOM 2887 N N . ASN A 1 377 ? -11.745 18.415 4.422 1.00 87.06 377 ASN A N 1
ATOM 2888 C CA . ASN A 1 377 ? -12.517 18.351 3.179 1.00 87.06 377 ASN A CA 1
ATOM 2889 C C . ASN A 1 377 ? -12.442 19.680 2.411 1.00 87.06 377 ASN A C 1
ATOM 2891 O O . ASN A 1 377 ? -12.196 19.674 1.208 1.00 87.06 377 ASN A O 1
ATOM 2895 N N . GLU A 1 378 ? -12.565 20.816 3.107 1.00 87.31 378 GLU A N 1
ATOM 2896 C CA . GLU A 1 378 ? -12.371 22.149 2.520 1.00 87.31 378 GLU A CA 1
ATOM 2897 C C . GLU A 1 378 ? -10.981 22.288 1.873 1.00 87.31 378 GLU A C 1
ATOM 2899 O O . GLU A 1 378 ? -10.868 22.627 0.691 1.00 87.31 378 GLU A O 1
ATOM 2904 N N . ARG A 1 379 ? -9.919 21.931 2.607 1.00 89.19 379 ARG A N 1
ATOM 2905 C CA . ARG A 1 379 ? -8.530 22.036 2.133 1.00 89.19 379 ARG A CA 1
ATOM 2906 C C . ARG A 1 379 ? -8.202 21.095 0.980 1.00 89.19 379 ARG A C 1
ATOM 2908 O O . ARG A 1 379 ? -7.485 21.501 0.070 1.00 89.19 379 ARG A O 1
ATOM 2915 N N . LEU A 1 380 ? -8.701 19.858 0.999 1.00 87.19 380 LEU A N 1
ATOM 2916 C CA . LEU A 1 380 ? -8.495 18.889 -0.084 1.00 87.19 380 LEU A CA 1
ATOM 2917 C C . LEU A 1 380 ? -9.230 19.308 -1.365 1.00 87.19 380 LEU A C 1
ATOM 2919 O O . LEU A 1 380 ? -8.689 19.144 -2.461 1.00 87.19 380 LEU A O 1
ATOM 2923 N N . LEU A 1 381 ? -10.425 19.900 -1.242 1.00 86.81 381 LEU A N 1
ATOM 2924 C CA . LEU A 1 381 ? -11.134 20.498 -2.376 1.00 86.81 381 LEU A CA 1
ATOM 2925 C C . LEU A 1 381 ? -10.361 21.701 -2.945 1.00 86.81 381 LEU A C 1
ATOM 2927 O O . LEU A 1 381 ? -10.214 21.801 -4.164 1.00 86.81 381 LEU A O 1
ATOM 2931 N N . ASN A 1 382 ? -9.791 22.550 -2.085 1.00 89.94 382 ASN A N 1
ATOM 2932 C CA . ASN A 1 382 ? -8.956 23.695 -2.463 1.00 89.94 382 ASN A CA 1
ATOM 2933 C C . ASN A 1 382 ? -7.437 23.405 -2.384 1.00 89.94 382 ASN A C 1
ATOM 2935 O O . ASN A 1 382 ? -6.652 24.220 -1.894 1.00 89.94 382 ASN A O 1
ATOM 2939 N N . TRP A 1 383 ? -6.998 22.232 -2.859 1.00 88.19 383 TRP A N 1
ATOM 2940 C CA . TRP A 1 383 ? -5.609 21.765 -2.711 1.00 88.19 383 TRP A CA 1
ATOM 2941 C C . TRP A 1 383 ? -4.552 22.791 -3.157 1.00 88.19 383 TRP A C 1
ATOM 2943 O O . TRP A 1 383 ? -3.628 23.097 -2.402 1.00 88.19 383 TRP A O 1
ATOM 2953 N N . ASP A 1 384 ? -4.694 23.319 -4.382 1.00 81.94 384 ASP A N 1
ATOM 2954 C CA . ASP A 1 384 ? -3.745 24.228 -5.039 1.00 81.94 384 ASP A CA 1
ATOM 2955 C C . ASP A 1 384 ? -4.165 25.706 -4.976 1.00 81.94 384 ASP A C 1
ATOM 2957 O O . ASP A 1 384 ? -3.806 26.469 -5.872 1.00 81.94 384 ASP A O 1
ATOM 2961 N N . ALA A 1 385 ? -4.915 26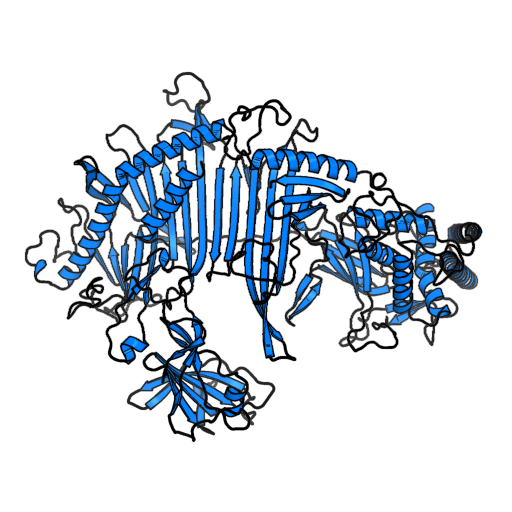.115 -3.941 1.00 87.44 385 ALA A N 1
ATOM 2962 C CA . ALA A 1 385 ? -5.355 27.505 -3.751 1.00 87.44 385 ALA A CA 1
ATOM 2963 C C . ALA A 1 385 ? -6.085 28.088 -4.985 1.00 87.44 385 ALA A C 1
ATOM 2965 O O . ALA A 1 385 ? -5.930 29.262 -5.329 1.00 87.44 385 ALA A O 1
ATOM 2966 N N . SER A 1 386 ? -6.831 27.238 -5.699 1.00 86.31 386 SER A N 1
ATOM 2967 C CA . SER A 1 386 ? -7.509 27.586 -6.950 1.00 86.31 386 SER A CA 1
ATOM 2968 C C . SER A 1 386 ? -8.923 28.138 -6.757 1.00 86.31 386 SER A C 1
ATOM 2970 O O . SER A 1 386 ? -9.498 28.654 -7.721 1.00 86.31 386 SER A O 1
ATOM 2972 N N . ASP A 1 387 ? -9.470 28.089 -5.538 1.00 90.38 387 ASP A N 1
ATOM 2973 C CA . ASP A 1 387 ? -10.722 28.769 -5.206 1.00 90.38 387 ASP A CA 1
ATOM 2974 C C . ASP A 1 387 ? -10.542 30.309 -5.245 1.00 90.38 387 ASP A C 1
ATOM 2976 O O . ASP A 1 387 ? -9.580 30.824 -4.660 1.00 90.38 387 ASP A O 1
ATOM 2980 N N . PRO A 1 388 ? -11.432 31.075 -5.912 1.00 90.19 388 PRO A N 1
ATOM 2981 C CA . PRO A 1 388 ? -11.344 32.537 -5.977 1.00 90.19 388 PRO A CA 1
ATOM 2982 C C . PRO A 1 388 ? -11.333 33.249 -4.618 1.00 90.19 388 PRO A C 1
ATOM 2984 O O . PRO A 1 388 ? -10.754 34.333 -4.520 1.00 90.19 388 PRO A O 1
ATOM 2987 N N . ASP A 1 389 ? -11.948 32.653 -3.595 1.00 92.75 389 ASP A N 1
ATOM 2988 C CA . ASP A 1 389 ? -12.058 33.185 -2.236 1.00 92.75 389 ASP A CA 1
ATOM 2989 C C . ASP A 1 389 ? -11.023 32.539 -1.282 1.00 92.75 389 ASP A C 1
ATOM 2991 O O . ASP A 1 389 ? -11.209 32.531 -0.062 1.00 92.75 389 ASP A O 1
ATOM 2995 N N . THR A 1 390 ? -9.911 32.002 -1.812 1.00 92.56 390 THR A N 1
ATOM 2996 C CA . THR A 1 390 ? -8.849 31.375 -1.003 1.00 92.56 390 THR A CA 1
ATOM 2997 C C . THR A 1 390 ? -8.236 32.337 0.027 1.00 92.56 390 THR A C 1
ATOM 2999 O O . THR A 1 390 ? -7.885 33.480 -0.279 1.00 92.56 390 THR A O 1
ATOM 3002 N N . CYS A 1 391 ? -8.040 31.854 1.257 1.00 92.25 391 CYS A N 1
ATOM 3003 C CA . CYS A 1 391 ? -7.372 32.587 2.329 1.00 92.25 391 CYS A CA 1
ATOM 3004 C C . CYS A 1 391 ? -5.921 32.959 1.962 1.00 92.25 391 CYS A C 1
ATOM 3006 O O . CYS A 1 391 ? -5.164 32.084 1.550 1.00 92.25 391 CYS A O 1
ATOM 3008 N N . PRO A 1 392 ? -5.472 34.213 2.169 1.00 90.81 392 PRO A N 1
ATOM 3009 C CA . PRO A 1 392 ? -4.071 34.590 1.974 1.00 90.81 392 PRO A CA 1
ATOM 3010 C C . PRO A 1 392 ? -3.095 33.771 2.834 1.00 90.81 392 PRO A C 1
ATOM 3012 O O . PRO A 1 392 ? -3.435 33.360 3.947 1.00 90.81 392 PRO A O 1
ATOM 3015 N N . SER A 1 393 ? -1.855 33.615 2.358 1.00 87.31 393 SER A N 1
ATOM 3016 C CA . SER A 1 393 ? -0.760 32.992 3.119 1.00 87.31 393 SER A CA 1
ATOM 3017 C C . SER A 1 393 ? -0.640 33.572 4.537 1.00 87.31 393 SER A C 1
ATOM 3019 O O . SER A 1 393 ? -0.719 34.789 4.736 1.00 87.31 393 SER A O 1
ATOM 3021 N N . GLY A 1 394 ? -0.479 32.695 5.532 1.00 81.88 394 GLY A N 1
ATOM 3022 C CA . GLY A 1 394 ? -0.366 33.074 6.947 1.00 81.88 394 GLY A CA 1
ATOM 3023 C C . GLY A 1 394 ? -1.670 33.506 7.639 1.00 81.88 394 GLY A C 1
ATOM 3024 O O . GLY A 1 394 ? -1.610 34.033 8.751 1.00 81.88 394 GLY A O 1
ATOM 3025 N N . THR A 1 395 ? -2.838 33.303 7.022 1.00 85.75 395 THR A N 1
ATOM 3026 C CA . THR A 1 395 ? -4.147 33.512 7.674 1.00 85.75 395 THR A CA 1
ATOM 3027 C C . THR A 1 395 ? -4.368 32.510 8.823 1.00 85.75 395 THR A C 1
ATOM 3029 O O . THR A 1 395 ? -3.927 31.366 8.752 1.00 85.75 395 THR A O 1
ATOM 3032 N N . ASP A 1 396 ? -5.065 32.929 9.889 1.00 81.19 396 ASP A N 1
ATOM 3033 C CA . ASP A 1 396 ? -5.471 32.052 11.003 1.00 81.19 396 ASP A CA 1
ATOM 3034 C C . ASP A 1 396 ? -6.316 30.876 10.484 1.00 81.19 396 ASP A C 1
ATOM 3036 O O . ASP A 1 396 ? -7.301 31.096 9.781 1.00 81.19 396 ASP A O 1
ATOM 3040 N N . GLN A 1 397 ? -5.967 29.641 10.865 1.00 78.12 397 GLN A N 1
ATOM 3041 C CA . GLN A 1 397 ? -6.678 28.413 10.477 1.00 78.12 397 GLN A CA 1
ATOM 3042 C C . GLN A 1 397 ? -8.176 28.429 10.843 1.00 78.12 397 GLN A C 1
ATOM 3044 O O . GLN A 1 397 ? -8.948 27.675 10.265 1.00 78.12 397 GLN A O 1
ATOM 3049 N N . ASN A 1 398 ? -8.599 29.287 11.776 1.00 75.81 398 ASN A N 1
ATOM 3050 C CA . ASN A 1 398 ? -9.993 29.443 12.204 1.00 75.81 398 ASN A CA 1
ATOM 3051 C C . ASN A 1 398 ? -10.740 30.586 11.491 1.00 75.81 398 ASN A C 1
ATOM 3053 O O . ASN A 1 398 ? -11.871 30.911 11.864 1.00 75.81 398 ASN A O 1
ATOM 3057 N N . ALA A 1 399 ? -10.123 31.251 10.510 1.00 82.00 399 ALA A N 1
ATOM 3058 C CA . ALA A 1 399 ? -10.770 32.319 9.757 1.00 82.00 399 ALA A CA 1
ATOM 3059 C C . ALA A 1 399 ? -11.913 31.765 8.890 1.00 82.00 399 ALA A C 1
ATOM 3061 O O . ALA A 1 399 ? -11.699 30.870 8.084 1.00 82.00 399 ALA A O 1
ATOM 3062 N N . THR A 1 400 ? -13.110 32.343 9.029 1.00 82.12 400 THR A N 1
ATOM 3063 C CA . THR A 1 400 ? -14.353 31.915 8.351 1.00 82.12 400 THR A CA 1
ATOM 3064 C C . THR A 1 400 ? -14.780 32.829 7.194 1.00 82.12 400 THR A C 1
ATOM 3066 O O . THR A 1 400 ? -15.923 32.780 6.743 1.00 82.12 400 THR A O 1
ATOM 3069 N N . GLY A 1 401 ? -13.892 33.725 6.751 1.00 86.19 401 GLY A N 1
ATOM 3070 C CA . GLY A 1 401 ? -14.158 34.716 5.699 1.00 86.19 401 GLY A CA 1
ATOM 3071 C C . GLY A 1 401 ? -13.537 34.392 4.338 1.00 86.19 401 GLY A C 1
ATOM 3072 O O . GLY A 1 401 ? -13.522 35.267 3.478 1.00 86.19 401 GLY A O 1
ATOM 3073 N N . CYS A 1 402 ? -12.967 33.198 4.186 1.00 89.88 402 CYS A N 1
ATOM 3074 C CA . CYS A 1 402 ? -12.225 32.721 3.021 1.00 89.88 402 CYS A CA 1
ATOM 3075 C C . CYS A 1 402 ? -12.131 31.185 3.077 1.00 89.88 402 CYS A C 1
ATOM 3077 O O . CYS A 1 402 ? -12.404 30.605 4.128 1.00 89.88 402 CYS A O 1
ATOM 3079 N N . VAL A 1 403 ? -11.750 30.549 1.968 1.00 89.75 403 VAL A N 1
ATOM 3080 C CA . VAL A 1 403 ? -11.576 29.089 1.854 1.00 89.75 403 VAL A CA 1
ATOM 3081 C C . VAL A 1 403 ? -10.115 28.724 2.108 1.00 89.75 403 VAL A C 1
ATOM 3083 O O . VAL A 1 403 ? -9.212 29.273 1.473 1.00 89.75 403 VAL A O 1
ATOM 3086 N N . HIS A 1 404 ? -9.837 27.790 3.008 1.00 89.56 404 HIS A N 1
ATOM 3087 C CA . HIS A 1 404 ? -8.468 27.346 3.269 1.00 89.56 404 HIS A CA 1
ATOM 3088 C C . HIS A 1 404 ? -7.963 26.372 2.206 1.00 89.56 404 HIS A C 1
ATOM 3090 O O . HIS A 1 404 ? -8.704 25.514 1.740 1.00 89.56 404 HIS A O 1
ATOM 3096 N N . SER A 1 405 ? -6.678 26.458 1.857 1.00 90.56 405 SER A N 1
ATOM 3097 C CA . SER A 1 405 ? -6.004 25.494 0.979 1.00 90.56 405 SER A CA 1
ATOM 3098 C C . SER A 1 405 ? -5.186 24.458 1.764 1.00 90.56 405 SER A C 1
ATOM 3100 O O . SER A 1 405 ? -4.877 24.647 2.950 1.00 90.56 405 SER A O 1
ATOM 3102 N N . PHE A 1 406 ? -4.845 23.340 1.113 1.00 89.56 406 PHE A N 1
ATOM 3103 C CA . PHE A 1 406 ? -3.938 22.326 1.676 1.00 89.56 406 PHE A CA 1
ATOM 3104 C C . PHE A 1 406 ? -2.468 22.761 1.571 1.00 89.56 406 PHE A C 1
ATOM 3106 O O . PHE A 1 406 ? -1.722 22.659 2.541 1.00 89.56 406 PHE A O 1
ATOM 3113 N N . VAL A 1 407 ? -2.069 23.301 0.414 1.00 90.06 407 VAL A N 1
ATOM 3114 C CA . VAL A 1 407 ? -0.745 23.902 0.179 1.00 90.06 407 VAL A CA 1
ATOM 3115 C C . VAL A 1 407 ? -0.844 25.426 0.305 1.00 90.06 407 VAL A C 1
ATOM 3117 O O . VAL A 1 407 ? -1.856 26.013 -0.079 1.00 90.06 407 VAL A O 1
ATOM 3120 N N . ASP A 1 408 ? 0.187 26.093 0.835 1.00 89.31 408 ASP A N 1
ATOM 3121 C CA . ASP A 1 408 ? 0.168 27.556 0.986 1.00 89.31 408 ASP A CA 1
ATOM 3122 C C . ASP A 1 408 ? 0.061 28.282 -0.380 1.00 89.31 408 ASP A C 1
ATOM 3124 O O . ASP A 1 408 ? 0.820 27.962 -1.303 1.00 89.31 408 ASP A O 1
ATOM 3128 N N . PRO A 1 409 ? -0.823 29.289 -0.538 1.00 89.88 409 PRO A N 1
ATOM 3129 C CA . PRO A 1 409 ? -1.031 29.958 -1.825 1.00 89.88 409 PRO A CA 1
ATOM 3130 C C . PRO A 1 409 ? 0.203 30.672 -2.392 1.00 89.88 409 PRO A C 1
ATOM 3132 O O . PRO A 1 409 ? 0.368 30.726 -3.613 1.00 89.88 409 PRO A O 1
ATOM 3135 N N . ALA A 1 410 ? 1.080 31.223 -1.545 1.00 88.31 410 ALA A N 1
ATOM 3136 C CA . ALA A 1 410 ? 2.311 31.869 -1.999 1.00 88.31 410 ALA A CA 1
ATOM 3137 C C . ALA A 1 410 ? 3.313 30.824 -2.514 1.00 88.31 410 ALA A C 1
ATOM 3139 O O . ALA A 1 410 ? 3.942 31.025 -3.557 1.00 88.31 410 ALA A O 1
ATOM 3140 N N . TYR A 1 411 ? 3.382 29.669 -1.846 1.00 89.50 411 TYR A N 1
ATOM 3141 C CA . TYR A 1 411 ? 4.171 28.528 -2.305 1.00 89.50 411 TYR A CA 1
ATOM 3142 C C . TYR A 1 411 ? 3.671 27.978 -3.648 1.00 89.50 411 TYR A C 1
ATOM 3144 O O . TYR A 1 411 ? 4.471 27.751 -4.561 1.00 89.50 411 TYR A O 1
ATOM 3152 N N . VAL A 1 412 ? 2.350 27.827 -3.815 1.00 88.19 412 VAL A N 1
ATOM 3153 C CA . VAL A 1 412 ? 1.753 27.430 -5.103 1.00 88.19 412 VAL A CA 1
ATOM 3154 C C . VAL A 1 412 ? 2.091 28.450 -6.192 1.00 88.19 412 VAL A C 1
ATOM 3156 O O . VAL A 1 412 ? 2.497 28.055 -7.285 1.00 88.19 412 VAL A O 1
ATOM 3159 N N . ALA A 1 413 ? 1.984 29.751 -5.908 1.00 86.25 413 ALA A N 1
ATOM 3160 C CA . ALA A 1 413 ? 2.288 30.800 -6.878 1.00 86.25 413 ALA A CA 1
ATOM 3161 C C . ALA A 1 413 ? 3.754 30.768 -7.353 1.00 86.25 413 ALA A C 1
ATOM 3163 O O . ALA A 1 413 ? 3.988 30.818 -8.564 1.00 86.25 413 ALA A O 1
ATOM 3164 N N . LYS A 1 414 ? 4.737 30.623 -6.445 1.00 86.06 414 LYS A N 1
ATOM 3165 C CA . LYS A 1 414 ? 6.150 30.473 -6.848 1.00 86.06 414 LYS A CA 1
ATOM 3166 C C . LYS A 1 414 ? 6.381 29.157 -7.596 1.00 86.06 414 LYS A C 1
ATOM 3168 O O . LYS A 1 414 ? 7.034 29.173 -8.635 1.00 86.06 414 LYS A O 1
ATOM 3173 N N . THR A 1 415 ? 5.789 28.050 -7.140 1.00 85.69 415 THR A N 1
ATOM 3174 C CA . THR A 1 415 ? 5.895 26.750 -7.827 1.00 85.69 415 THR A CA 1
ATOM 3175 C C . THR A 1 415 ? 5.389 26.844 -9.269 1.00 85.69 415 THR A C 1
ATOM 3177 O O . THR A 1 415 ? 6.092 26.458 -10.198 1.00 85.69 415 THR A O 1
ATOM 3180 N N . LEU A 1 416 ? 4.201 27.415 -9.495 1.00 83.94 416 LEU A N 1
ATOM 3181 C CA . LEU A 1 416 ? 3.653 27.590 -10.844 1.00 83.94 416 LEU A CA 1
ATOM 3182 C C . LEU A 1 416 ? 4.553 28.464 -11.728 1.00 83.94 416 LEU A C 1
ATOM 3184 O O . LEU A 1 416 ? 4.749 28.125 -12.891 1.00 83.94 416 LEU A O 1
ATOM 3188 N N . ALA A 1 417 ? 5.131 29.542 -11.189 1.00 83.19 417 ALA A N 1
ATOM 3189 C CA . ALA A 1 417 ? 6.070 30.387 -11.927 1.00 83.19 417 ALA A CA 1
ATOM 3190 C C . ALA A 1 417 ? 7.367 29.643 -12.303 1.00 83.19 417 ALA A C 1
ATOM 3192 O O . ALA A 1 417 ? 7.852 29.795 -13.424 1.00 83.19 417 ALA A O 1
ATOM 3193 N N . TYR A 1 418 ? 7.898 28.811 -11.401 1.00 79.88 418 TYR A N 1
ATOM 3194 C CA . TYR A 1 418 ? 9.083 27.989 -11.655 1.00 79.88 418 TYR A CA 1
ATOM 3195 C C . TYR A 1 418 ? 8.831 26.942 -12.752 1.00 79.88 418 TYR A C 1
ATOM 3197 O O . TYR A 1 418 ? 9.579 26.890 -13.727 1.00 79.88 418 TYR A O 1
ATOM 3205 N N . TYR A 1 419 ? 7.738 26.171 -12.672 1.00 80.19 419 TYR A N 1
ATOM 3206 C CA . TYR A 1 419 ? 7.411 25.180 -13.710 1.00 80.19 419 TYR A CA 1
ATOM 3207 C C . TYR A 1 419 ? 6.989 25.811 -15.043 1.00 80.19 419 TYR A C 1
ATOM 3209 O O . TYR A 1 419 ? 7.292 25.250 -16.092 1.00 80.19 419 TYR A O 1
ATOM 3217 N N . ASP A 1 420 ? 6.335 26.978 -15.053 1.00 78.81 420 ASP A N 1
ATOM 3218 C CA . ASP A 1 420 ? 6.067 27.712 -16.300 1.00 78.81 420 ASP A CA 1
ATOM 3219 C C . ASP A 1 420 ? 7.372 28.185 -16.975 1.00 78.81 420 ASP A C 1
ATOM 3221 O O . ASP A 1 420 ? 7.452 28.190 -18.206 1.00 78.81 420 ASP A O 1
ATOM 3225 N N . ASN A 1 421 ? 8.411 28.522 -16.199 1.00 75.31 421 ASN A N 1
ATOM 3226 C CA . ASN A 1 421 ? 9.745 28.824 -16.727 1.00 75.31 421 ASN A CA 1
ATOM 3227 C C . ASN A 1 421 ? 10.436 27.555 -17.260 1.00 75.31 421 ASN A C 1
ATOM 3229 O O . ASN A 1 421 ? 10.857 27.523 -18.416 1.00 75.31 421 ASN A O 1
ATOM 3233 N N . LEU A 1 422 ? 10.467 26.480 -16.463 1.00 74.50 422 LEU A N 1
ATOM 3234 C CA . LEU A 1 422 ? 11.055 25.191 -16.848 1.00 74.50 422 LEU A CA 1
ATOM 3235 C C . LEU A 1 422 ? 10.421 24.628 -18.136 1.00 74.50 422 LEU A C 1
ATOM 3237 O O . LEU A 1 422 ? 11.138 24.149 -19.013 1.00 74.50 422 LEU A O 1
ATOM 3241 N N . ASN A 1 423 ? 9.101 24.772 -18.295 1.00 73.94 423 ASN A N 1
ATOM 3242 C CA . ASN A 1 423 ? 8.370 24.465 -19.530 1.00 73.94 423 ASN A CA 1
ATOM 3243 C C . ASN A 1 423 ? 8.896 25.241 -20.737 1.00 73.94 423 ASN A C 1
ATOM 3245 O O . ASN A 1 423 ? 9.244 24.645 -21.752 1.00 73.94 423 ASN A O 1
ATOM 3249 N N . ALA A 1 424 ? 8.964 26.572 -20.633 1.00 71.25 424 ALA A N 1
ATOM 3250 C CA . ALA A 1 424 ? 9.408 27.423 -21.735 1.00 71.25 424 ALA A CA 1
ATOM 3251 C C . ALA A 1 424 ? 10.849 27.096 -22.172 1.00 71.25 424 ALA A C 1
ATOM 3253 O O . ALA A 1 424 ? 11.190 27.199 -23.354 1.00 71.25 424 ALA A O 1
ATOM 3254 N N . VAL A 1 425 ? 11.682 26.672 -21.221 1.00 70.94 425 VAL A N 1
ATOM 3255 C CA . VAL A 1 425 ? 13.056 26.231 -21.458 1.00 70.94 425 VAL A CA 1
ATOM 3256 C C . VAL A 1 425 ? 13.104 24.835 -22.101 1.00 70.94 425 VAL A C 1
ATOM 3258 O O . VAL A 1 425 ? 13.823 24.658 -23.090 1.00 70.94 425 VAL A O 1
ATOM 3261 N N . TYR A 1 426 ? 12.307 23.871 -21.623 1.00 71.50 426 TYR A N 1
ATOM 3262 C CA . TYR A 1 426 ? 12.174 22.540 -22.234 1.00 71.50 426 TYR A CA 1
ATOM 3263 C C . TYR A 1 426 ? 11.645 22.620 -23.672 1.00 71.50 426 TYR A C 1
ATOM 3265 O O . TYR A 1 426 ? 12.295 22.099 -24.577 1.00 71.50 426 TYR A O 1
ATOM 3273 N N . ASP A 1 427 ? 10.544 23.337 -23.917 1.00 71.44 427 ASP A N 1
ATOM 3274 C CA . ASP A 1 427 ? 9.967 23.537 -25.257 1.00 71.44 427 ASP A CA 1
ATOM 3275 C C . ASP A 1 427 ? 10.982 24.166 -26.228 1.00 71.44 427 ASP A C 1
ATOM 3277 O O . ASP A 1 427 ? 11.014 23.856 -27.424 1.00 71.44 427 ASP A O 1
ATOM 3281 N N . GLY A 1 428 ? 11.856 25.036 -25.710 1.00 69.25 428 GLY A N 1
ATOM 3282 C CA . GLY A 1 428 ? 12.971 25.605 -26.458 1.00 69.25 428 GLY A CA 1
ATOM 3283 C C . GLY A 1 428 ? 14.070 24.592 -26.797 1.00 69.25 428 GLY A C 1
ATOM 3284 O O . GLY A 1 428 ? 14.682 24.707 -27.858 1.00 69.25 428 GLY A O 1
ATOM 3285 N N . ALA A 1 429 ? 14.353 23.628 -25.917 1.00 72.81 429 ALA A N 1
ATOM 3286 C CA . ALA A 1 429 ? 15.459 22.671 -26.040 1.00 72.81 429 ALA A CA 1
ATOM 3287 C C . ALA A 1 429 ? 15.071 21.328 -26.695 1.00 72.81 429 ALA A C 1
ATOM 3289 O O . ALA A 1 429 ? 15.921 20.695 -27.330 1.00 72.81 429 ALA A O 1
ATOM 3290 N N . ALA A 1 430 ? 13.808 20.904 -26.599 1.00 73.44 430 ALA A N 1
ATOM 3291 C CA . ALA A 1 430 ? 13.315 19.601 -27.057 1.00 73.44 430 ALA A CA 1
ATOM 3292 C C . ALA A 1 430 ? 13.638 19.264 -28.532 1.00 73.44 430 ALA A C 1
ATOM 3294 O O . ALA A 1 430 ? 14.072 18.139 -28.799 1.00 73.44 430 ALA A O 1
ATOM 3295 N N . PRO A 1 431 ? 13.557 20.197 -29.509 1.00 76.75 431 PRO A N 1
ATOM 3296 C CA . PRO A 1 431 ? 13.987 19.910 -30.880 1.00 76.75 431 PRO A CA 1
ATOM 3297 C C . PRO A 1 431 ? 15.488 19.590 -30.985 1.00 76.75 431 PRO A C 1
ATOM 3299 O O . PRO A 1 431 ? 15.892 18.792 -31.829 1.00 76.75 431 PRO A O 1
ATOM 3302 N N . GLY A 1 432 ? 16.316 20.181 -30.118 1.00 77.50 432 GLY A N 1
ATOM 3303 C CA . GLY A 1 432 ? 17.742 19.880 -30.015 1.00 77.50 432 GLY A CA 1
ATOM 3304 C C . GLY A 1 432 ? 18.015 18.504 -29.411 1.00 77.50 432 GLY A C 1
ATOM 3305 O O . GLY A 1 432 ? 18.883 17.793 -29.916 1.00 77.50 432 GLY A O 1
ATOM 3306 N N . LEU A 1 433 ? 17.249 18.107 -28.388 1.00 77.25 433 LEU A N 1
ATOM 3307 C CA . LEU A 1 433 ? 17.350 16.786 -27.753 1.00 77.25 433 LEU A CA 1
ATOM 3308 C C . LEU A 1 433 ? 17.021 15.677 -28.761 1.00 77.25 433 LEU A C 1
ATOM 3310 O O . LEU A 1 433 ? 17.805 14.748 -28.934 1.00 77.25 433 LEU A O 1
ATOM 3314 N N . ASN A 1 434 ? 15.943 15.843 -29.532 1.00 72.31 434 ASN A N 1
ATOM 3315 C CA . ASN A 1 434 ? 15.576 14.912 -30.603 1.00 72.31 434 ASN A CA 1
ATOM 3316 C C . ASN A 1 434 ? 16.689 14.754 -31.655 1.00 72.31 434 ASN A C 1
ATOM 3318 O O . ASN A 1 434 ? 17.024 13.634 -32.046 1.00 72.31 434 ASN A O 1
ATOM 3322 N N . VAL A 1 435 ? 17.310 15.860 -32.087 1.00 77.75 435 VAL A N 1
ATOM 3323 C CA . VAL A 1 435 ? 18.449 15.822 -33.025 1.00 77.75 435 VAL A CA 1
ATOM 3324 C C . VAL A 1 435 ? 19.682 15.164 -32.393 1.00 77.75 435 VAL A C 1
ATOM 3326 O O . VAL A 1 435 ? 20.412 14.460 -33.089 1.00 77.75 435 VAL A O 1
ATOM 3329 N N . MET A 1 436 ? 19.923 15.351 -31.092 1.00 82.50 436 MET A N 1
ATOM 3330 C CA . MET A 1 436 ? 21.020 14.699 -30.370 1.00 82.50 436 MET A CA 1
ATOM 3331 C C . MET A 1 436 ? 20.864 13.175 -30.366 1.00 82.50 436 MET A C 1
ATOM 3333 O O . MET A 1 436 ? 21.785 12.472 -30.787 1.00 82.50 436 MET A O 1
ATOM 3337 N N . THR A 1 437 ? 19.696 12.676 -29.958 1.00 77.19 437 THR A N 1
ATOM 3338 C CA . THR A 1 437 ? 19.398 11.239 -29.877 1.00 77.19 437 THR A CA 1
ATOM 3339 C C . THR A 1 437 ? 19.463 10.575 -31.252 1.00 77.19 437 THR A C 1
ATOM 3341 O O . THR A 1 437 ? 20.139 9.557 -31.411 1.00 77.19 437 THR A O 1
ATOM 3344 N N . GLN A 1 438 ? 18.864 11.191 -32.281 1.00 72.31 438 GLN A N 1
ATOM 3345 C CA . GLN A 1 438 ? 18.976 10.714 -33.667 1.00 72.31 438 GLN A CA 1
ATOM 3346 C C . GLN A 1 438 ? 20.436 10.649 -34.127 1.00 72.31 438 GLN A C 1
ATOM 3348 O O . GLN A 1 438 ? 20.863 9.646 -34.694 1.00 72.31 438 GLN A O 1
ATOM 3353 N N . ARG A 1 439 ? 21.236 11.682 -33.838 1.00 82.00 439 ARG A N 1
ATOM 3354 C CA . ARG A 1 439 ? 22.640 11.735 -34.260 1.00 82.00 439 ARG A CA 1
ATOM 3355 C C . ARG A 1 439 ? 23.514 10.691 -33.569 1.00 82.00 439 ARG A C 1
ATOM 3357 O O . ARG A 1 439 ? 24.411 10.155 -34.215 1.00 82.00 439 ARG A O 1
ATOM 3364 N N . LEU A 1 440 ? 23.270 10.406 -32.289 1.00 83.62 440 LEU A N 1
ATOM 3365 C CA . LEU A 1 440 ? 23.955 9.335 -31.562 1.00 83.62 440 LEU A CA 1
ATOM 3366 C C . LEU A 1 440 ? 23.590 7.960 -32.138 1.00 83.62 440 LEU A C 1
ATOM 3368 O O . LEU A 1 440 ? 24.492 7.195 -32.471 1.00 83.62 440 LEU A O 1
ATOM 3372 N N . ARG A 1 441 ? 22.296 7.683 -32.349 1.00 79.50 441 ARG A N 1
ATOM 3373 C CA . ARG A 1 441 ? 21.809 6.447 -32.988 1.00 79.50 441 ARG A CA 1
ATOM 3374 C C . ARG A 1 441 ? 22.446 6.229 -34.363 1.00 79.50 441 ARG A C 1
ATOM 3376 O O . ARG A 1 441 ? 23.039 5.180 -34.611 1.00 79.50 441 ARG A O 1
ATOM 3383 N N . ASP A 1 442 ? 22.354 7.224 -35.241 1.00 80.25 442 ASP A N 1
ATOM 3384 C CA . ASP A 1 442 ? 22.819 7.118 -36.626 1.00 80.25 442 ASP A CA 1
ATOM 3385 C C . ASP A 1 442 ? 24.350 6.968 -36.694 1.00 80.25 442 ASP A C 1
ATOM 3387 O O . ASP A 1 442 ? 24.864 6.204 -37.513 1.00 80.25 442 ASP A O 1
ATOM 3391 N N . ALA A 1 443 ? 25.090 7.636 -35.798 1.00 87.62 443 ALA A N 1
ATOM 3392 C CA . ALA A 1 443 ? 26.538 7.473 -35.678 1.00 87.62 443 ALA A CA 1
ATOM 3393 C C . ALA A 1 443 ? 26.936 6.079 -35.165 1.00 87.62 443 ALA A C 1
ATOM 3395 O O . ALA A 1 443 ? 27.896 5.509 -35.682 1.00 87.62 443 ALA A O 1
ATOM 3396 N N . SER A 1 444 ? 26.203 5.504 -34.206 1.00 86.25 444 SER A N 1
ATOM 3397 C CA . SER A 1 444 ? 26.443 4.137 -33.720 1.00 86.25 444 SER A CA 1
ATOM 3398 C C . SER A 1 444 ? 26.200 3.090 -34.811 1.00 86.25 444 SER A C 1
ATOM 3400 O O . SER A 1 444 ? 27.048 2.224 -35.025 1.00 86.25 444 SER A O 1
ATOM 3402 N N . LEU A 1 445 ? 25.098 3.198 -35.564 1.00 81.81 445 LEU A N 1
ATOM 3403 C CA . LEU A 1 445 ? 24.803 2.304 -36.694 1.00 81.81 445 LEU A CA 1
ATOM 3404 C C . LEU A 1 445 ? 25.869 2.407 -37.799 1.00 81.81 445 LEU A C 1
ATOM 3406 O O . LEU A 1 445 ? 26.399 1.391 -38.256 1.00 81.81 445 LEU A O 1
ATOM 3410 N N . ALA A 1 446 ? 26.245 3.629 -38.191 1.00 84.75 446 ALA A N 1
ATOM 3411 C CA . ALA A 1 446 ? 27.299 3.852 -39.179 1.00 84.75 446 ALA A CA 1
ATOM 3412 C C . ALA A 1 446 ? 28.661 3.313 -38.705 1.00 84.75 446 ALA A C 1
ATOM 3414 O O . ALA A 1 446 ? 29.389 2.692 -39.481 1.00 84.75 446 ALA A O 1
ATOM 3415 N N . PHE A 1 447 ? 28.991 3.478 -37.423 1.00 90.88 447 PHE A N 1
ATOM 3416 C CA . PHE A 1 447 ? 30.217 2.948 -36.834 1.00 90.88 447 PHE A CA 1
ATOM 3417 C C . PHE A 1 447 ? 30.271 1.413 -36.885 1.00 90.88 447 PHE A C 1
ATOM 3419 O O . PHE A 1 447 ? 31.282 0.869 -37.335 1.00 90.88 447 PHE A O 1
ATOM 3426 N N . MET A 1 448 ? 29.187 0.716 -36.524 1.00 87.81 448 MET A N 1
ATOM 3427 C CA . MET A 1 448 ? 29.096 -0.751 -36.624 1.00 87.81 448 MET A CA 1
ATOM 3428 C C . MET A 1 448 ? 29.226 -1.244 -38.076 1.00 87.81 448 MET A C 1
ATOM 3430 O O . MET A 1 448 ? 29.948 -2.210 -38.341 1.00 87.81 448 MET A O 1
ATOM 3434 N N . ALA A 1 449 ? 28.646 -0.528 -39.046 1.00 85.19 449 ALA A N 1
ATOM 3435 C CA . ALA A 1 449 ? 28.854 -0.815 -40.467 1.00 85.19 449 ALA A CA 1
ATOM 3436 C C . ALA A 1 449 ? 30.322 -0.621 -40.907 1.00 85.19 449 ALA A C 1
ATOM 3438 O O . ALA A 1 449 ? 30.865 -1.432 -41.664 1.00 85.19 449 ALA A O 1
ATOM 3439 N N . CYS A 1 450 ? 31.006 0.413 -40.406 1.00 87.50 450 CYS A N 1
ATOM 3440 C CA . CYS A 1 450 ? 32.407 0.683 -40.744 1.00 87.50 450 CYS A CA 1
ATOM 3441 C C . CYS A 1 450 ? 33.409 -0.271 -40.085 1.00 87.50 450 CYS A C 1
ATOM 3443 O O . CYS A 1 450 ? 34.439 -0.579 -40.693 1.00 87.50 450 CYS A O 1
ATOM 3445 N N . LEU A 1 451 ? 33.103 -0.794 -38.895 1.00 88.25 451 LEU A N 1
ATOM 3446 C CA . LEU A 1 451 ? 33.869 -1.876 -38.265 1.00 88.25 451 LEU A CA 1
ATOM 3447 C C . LEU A 1 451 ? 33.846 -3.162 -39.112 1.00 88.25 451 LEU A C 1
ATOM 3449 O O . LEU A 1 451 ? 34.841 -3.884 -39.157 1.00 88.25 451 LEU A O 1
ATOM 3453 N N . ASN A 1 452 ? 32.765 -3.385 -39.864 1.00 86.50 452 ASN A N 1
ATOM 3454 C CA . ASN A 1 452 ? 32.599 -4.507 -40.793 1.00 86.50 452 ASN A CA 1
ATOM 3455 C C . ASN A 1 452 ? 33.014 -4.187 -42.245 1.00 86.50 452 ASN A C 1
ATOM 3457 O O . ASN A 1 452 ? 32.768 -4.976 -43.155 1.00 86.50 452 ASN A O 1
ATOM 3461 N N . GLY A 1 453 ? 33.675 -3.047 -42.485 1.00 81.94 453 GLY A N 1
ATOM 3462 C CA . GLY A 1 453 ? 34.234 -2.705 -43.798 1.00 81.94 453 GLY A CA 1
ATOM 3463 C C . GLY A 1 453 ? 33.194 -2.397 -44.881 1.00 81.94 453 GLY A C 1
ATOM 3464 O O . GLY A 1 453 ? 33.499 -2.531 -46.068 1.00 81.94 453 GLY A O 1
ATOM 3465 N N . HIS A 1 454 ? 31.980 -1.988 -44.496 1.00 83.19 454 HIS A N 1
ATOM 3466 C CA . HIS A 1 454 ? 30.895 -1.689 -45.431 1.00 83.19 454 HIS A CA 1
ATOM 3467 C C . HIS A 1 454 ? 31.285 -0.612 -46.464 1.00 83.19 454 HIS A C 1
ATOM 3469 O O . HIS A 1 454 ? 32.004 0.345 -46.163 1.00 83.19 454 HIS A O 1
ATOM 3475 N N . ALA A 1 455 ? 30.783 -0.738 -47.698 1.00 78.38 455 ALA A N 1
ATOM 3476 C CA . ALA A 1 455 ? 31.231 0.073 -48.836 1.00 78.38 455 ALA A CA 1
ATOM 3477 C C . ALA A 1 455 ? 31.014 1.590 -48.656 1.00 78.38 455 ALA A C 1
ATOM 3479 O O . ALA A 1 455 ? 31.789 2.384 -49.187 1.00 78.38 455 ALA A O 1
ATOM 3480 N N . SER A 1 456 ? 30.009 2.001 -47.873 1.00 75.25 456 SER A N 1
ATOM 3481 C CA . SER A 1 456 ? 29.755 3.412 -47.529 1.00 75.25 456 SER A CA 1
ATOM 3482 C C . SER A 1 456 ? 30.888 4.067 -46.730 1.00 75.25 456 SER A C 1
ATOM 3484 O O . SER A 1 456 ? 31.029 5.285 -46.760 1.00 75.25 456 SER A O 1
ATOM 3486 N N . CYS A 1 457 ? 31.711 3.274 -46.043 1.00 79.19 457 CYS A N 1
ATOM 3487 C CA . CYS A 1 457 ? 32.806 3.756 -45.204 1.00 79.19 457 CYS A CA 1
ATOM 3488 C C . CYS A 1 457 ? 34.100 4.006 -45.995 1.00 79.19 457 CYS A C 1
ATOM 3490 O O . CYS A 1 457 ? 35.050 4.594 -45.476 1.00 79.19 457 CYS A O 1
ATOM 3492 N N . ALA A 1 458 ? 34.150 3.602 -47.270 1.00 72.31 458 ALA A N 1
ATOM 3493 C CA . ALA A 1 458 ? 35.272 3.854 -48.169 1.00 72.31 458 ALA A CA 1
ATOM 3494 C C . ALA A 1 458 ? 35.307 5.329 -48.618 1.00 72.31 458 ALA A C 1
ATOM 3496 O O . ALA A 1 458 ? 34.941 5.671 -49.741 1.00 72.31 458 ALA A O 1
ATOM 3497 N N . GLY A 1 459 ? 35.771 6.206 -47.725 1.00 72.56 459 GLY A N 1
ATOM 3498 C CA . GLY A 1 459 ? 35.845 7.656 -47.938 1.00 72.56 459 GLY A CA 1
ATOM 3499 C C . GLY A 1 459 ? 35.122 8.489 -46.879 1.00 72.56 459 GLY A C 1
ATOM 3500 O O . GLY A 1 459 ? 35.204 9.716 -46.937 1.00 72.56 459 GLY A O 1
ATOM 3501 N N . ASP A 1 460 ? 34.460 7.856 -45.908 1.00 84.75 460 ASP A N 1
ATOM 3502 C CA . ASP A 1 460 ? 33.903 8.559 -44.756 1.00 84.75 460 ASP A CA 1
ATOM 3503 C C . ASP A 1 460 ? 35.028 9.042 -43.824 1.00 84.75 460 ASP A C 1
ATOM 3505 O O . ASP A 1 460 ? 35.831 8.259 -43.317 1.00 84.75 460 ASP A O 1
ATOM 3509 N N . SER A 1 461 ? 35.092 10.356 -43.612 1.00 85.94 461 SER A N 1
ATOM 3510 C CA . SER A 1 461 ? 36.086 11.005 -42.756 1.00 85.94 461 SER A CA 1
ATOM 3511 C C . SER A 1 461 ? 35.736 10.963 -41.264 1.00 85.94 461 SER A C 1
ATOM 3513 O O . SER A 1 461 ? 36.599 11.281 -40.436 1.00 85.94 461 SER A O 1
ATOM 3515 N N . ALA A 1 462 ? 34.511 10.568 -40.896 1.00 88.88 462 ALA A N 1
ATOM 3516 C CA . ALA A 1 462 ? 34.126 10.372 -39.502 1.00 88.88 462 ALA A CA 1
ATOM 3517 C C . ALA A 1 462 ? 34.826 9.142 -38.900 1.00 88.88 462 ALA A C 1
ATOM 3519 O O . ALA A 1 462 ? 35.349 9.213 -37.774 1.00 88.88 462 ALA A O 1
ATOM 3520 N N . TYR A 1 463 ? 34.894 8.047 -39.661 1.00 91.56 463 TYR A N 1
ATOM 3521 C CA . TYR A 1 463 ? 35.542 6.800 -39.265 1.00 91.56 463 TYR A CA 1
ATOM 3522 C C . TYR A 1 463 ? 37.078 6.871 -39.329 1.00 91.56 463 TYR A C 1
ATOM 3524 O O . TYR A 1 463 ? 37.676 7.337 -40.299 1.00 91.56 463 TYR A O 1
ATOM 3532 N N . ARG A 1 464 ? 37.748 6.355 -38.293 1.00 90.06 464 ARG A N 1
ATOM 3533 C CA . ARG A 1 464 ? 39.204 6.141 -38.267 1.00 90.06 464 ARG A CA 1
ATOM 3534 C C . ARG A 1 464 ? 39.505 4.673 -38.015 1.00 90.06 464 ARG A C 1
ATOM 3536 O O . ARG A 1 464 ? 39.505 4.225 -36.872 1.00 90.06 464 ARG A O 1
ATOM 3543 N N . ALA A 1 465 ? 39.845 3.957 -39.085 1.00 85.00 465 ALA A N 1
ATOM 3544 C CA . ALA A 1 465 ? 40.193 2.538 -39.032 1.00 85.00 465 ALA A CA 1
ATOM 3545 C C . ALA A 1 465 ? 41.409 2.225 -38.134 1.00 85.00 465 ALA A C 1
ATOM 3547 O O . ALA A 1 465 ? 41.452 1.161 -37.530 1.00 85.00 465 ALA A O 1
ATOM 3548 N N . ALA A 1 466 ? 42.378 3.145 -38.023 1.00 85.75 466 ALA A N 1
ATOM 3549 C CA . ALA A 1 466 ? 43.574 2.955 -37.193 1.00 85.75 466 ALA A CA 1
ATOM 3550 C C . ALA A 1 466 ? 43.258 2.889 -35.688 1.00 85.75 466 ALA A C 1
ATOM 3552 O O . ALA A 1 466 ? 43.847 2.082 -34.976 1.00 85.75 466 ALA A O 1
ATOM 3553 N N . ASP A 1 467 ? 42.307 3.711 -35.236 1.00 86.06 467 ASP A N 1
ATOM 3554 C CA . ASP A 1 467 ? 41.939 3.849 -33.822 1.00 86.06 467 ASP A CA 1
ATOM 3555 C C . ASP A 1 467 ? 40.650 3.072 -33.478 1.00 86.06 467 ASP A C 1
ATOM 3557 O O . ASP A 1 467 ? 40.235 3.065 -32.325 1.00 86.06 467 ASP A O 1
ATOM 3561 N N . LYS A 1 468 ? 39.972 2.487 -34.483 1.00 89.69 468 LYS A N 1
ATOM 3562 C CA . LYS A 1 468 ? 38.592 1.966 -34.410 1.00 89.69 468 LYS A CA 1
ATOM 3563 C C . LYS A 1 468 ? 37.621 2.943 -33.719 1.00 89.69 468 LYS A C 1
ATOM 3565 O O . LYS A 1 468 ? 36.920 2.574 -32.784 1.00 89.69 468 LYS A O 1
ATOM 3570 N N . THR A 1 469 ? 37.569 4.195 -34.185 1.00 93.38 469 THR A N 1
ATOM 3571 C CA . THR A 1 469 ? 36.647 5.220 -33.644 1.00 93.38 469 THR A CA 1
ATOM 3572 C C . THR A 1 469 ? 35.836 5.929 -34.724 1.00 93.38 469 THR A C 1
ATOM 3574 O O . THR A 1 469 ? 36.291 6.036 -35.868 1.00 93.38 469 THR A O 1
ATOM 3577 N N . TYR A 1 470 ? 34.691 6.508 -34.357 1.00 93.81 470 TYR A N 1
ATOM 3578 C CA . TYR A 1 470 ? 33.788 7.221 -35.274 1.00 93.81 470 TYR A CA 1
ATOM 3579 C C . TYR A 1 470 ? 33.346 8.583 -34.717 1.00 93.81 470 TYR A C 1
ATOM 3581 O O . TYR A 1 470 ? 32.925 8.666 -33.569 1.00 93.81 470 TYR A O 1
ATOM 3589 N N . ALA A 1 471 ? 33.446 9.665 -35.497 1.00 92.06 471 ALA A N 1
ATOM 3590 C CA . ALA A 1 471 ? 33.026 11.004 -35.058 1.00 92.06 471 ALA A CA 1
ATOM 3591 C C . ALA A 1 471 ? 31.506 11.212 -35.133 1.00 92.06 471 ALA A C 1
ATOM 3593 O O . ALA A 1 471 ? 30.913 11.074 -36.198 1.00 92.06 471 ALA A O 1
ATOM 3594 N N . VAL A 1 472 ? 30.904 11.675 -34.035 1.00 89.94 472 VAL A N 1
ATOM 3595 C CA . VAL A 1 472 ? 29.489 12.096 -33.990 1.00 89.94 472 VAL A CA 1
ATOM 3596 C C . VAL A 1 472 ? 29.324 13.551 -34.457 1.00 89.94 472 VAL A C 1
ATOM 3598 O O . VAL A 1 472 ? 28.286 13.941 -34.995 1.00 89.94 472 VAL A O 1
ATOM 3601 N N . ASN A 1 473 ? 30.356 14.381 -34.271 1.00 84.19 473 ASN A N 1
ATOM 3602 C CA . ASN A 1 473 ? 30.342 15.812 -34.568 1.00 84.19 473 ASN A CA 1
ATOM 3603 C C . ASN A 1 473 ? 31.365 16.218 -35.650 1.00 84.19 473 ASN A C 1
ATOM 3605 O O . ASN A 1 473 ? 32.393 15.579 -35.856 1.00 84.19 473 ASN A O 1
ATOM 3609 N N . ALA A 1 474 ? 31.081 17.314 -36.364 1.00 77.69 474 ALA A N 1
ATOM 3610 C CA . ALA A 1 474 ? 31.818 17.703 -37.576 1.00 77.69 474 ALA A CA 1
ATOM 3611 C C . ALA A 1 474 ? 33.272 18.164 -37.334 1.00 77.69 474 ALA A C 1
ATOM 3613 O O . ALA A 1 474 ? 34.082 18.155 -38.257 1.00 77.69 474 ALA A O 1
ATOM 3614 N N . ASN A 1 475 ? 33.613 18.570 -36.108 1.00 80.06 475 ASN A N 1
ATOM 3615 C CA . ASN A 1 475 ? 34.989 18.864 -35.685 1.00 80.06 475 ASN A CA 1
ATOM 3616 C C . ASN A 1 475 ? 35.745 17.603 -35.209 1.00 80.06 475 ASN A C 1
ATOM 3618 O O . ASN A 1 475 ? 36.952 17.671 -34.983 1.00 80.06 475 ASN A O 1
ATOM 3622 N N . GLY A 1 476 ? 35.055 16.468 -35.050 1.00 81.81 476 GLY A N 1
ATOM 3623 C CA . GLY A 1 476 ? 35.621 15.195 -34.619 1.00 81.81 476 GLY A CA 1
ATOM 3624 C C . GLY A 1 476 ? 36.091 15.149 -33.165 1.00 81.81 476 GLY A C 1
ATOM 3625 O O . GLY A 1 476 ? 36.938 14.306 -32.866 1.00 81.81 476 GLY A O 1
ATOM 3626 N N . SER A 1 477 ? 35.594 16.033 -32.287 1.00 84.88 477 SER A N 1
ATOM 3627 C CA . SER A 1 477 ? 35.960 16.044 -30.860 1.00 84.88 477 SER A CA 1
ATOM 3628 C C . SER A 1 477 ? 35.224 14.986 -30.036 1.00 84.88 477 SER A C 1
ATOM 3630 O O . SER A 1 477 ? 35.772 14.515 -29.047 1.00 84.88 477 SER A O 1
ATOM 3632 N N . PHE A 1 478 ? 34.018 14.589 -30.453 1.00 91.06 478 PHE A N 1
ATOM 3633 C CA . PHE A 1 478 ? 33.217 13.555 -29.801 1.00 91.06 478 PHE A CA 1
ATOM 3634 C C . PHE A 1 478 ? 33.253 12.301 -30.680 1.00 91.06 478 PHE A C 1
ATOM 3636 O O . PHE A 1 478 ? 32.675 12.280 -31.774 1.00 91.06 478 PHE A O 1
ATOM 3643 N N . ARG A 1 479 ? 34.014 11.288 -30.250 1.00 92.44 479 ARG A N 1
ATOM 3644 C CA . ARG A 1 479 ? 34.280 10.065 -31.018 1.00 92.44 479 ARG A CA 1
ATOM 3645 C C . ARG A 1 479 ? 33.872 8.818 -30.239 1.00 92.44 479 ARG A C 1
ATOM 3647 O O . ARG A 1 479 ? 34.412 8.586 -29.165 1.00 92.44 479 ARG A O 1
ATOM 3654 N N . LEU A 1 480 ? 32.983 8.019 -30.821 1.00 94.12 480 LEU A N 1
ATOM 3655 C CA . LEU A 1 480 ? 32.591 6.708 -30.306 1.00 94.12 480 LEU A CA 1
ATOM 3656 C C . LEU A 1 480 ? 33.757 5.717 -30.420 1.00 94.12 480 LEU A C 1
ATOM 3658 O O . LEU A 1 480 ? 34.543 5.798 -31.374 1.00 94.12 480 LEU A O 1
ATOM 3662 N N . SER A 1 481 ? 33.824 4.765 -29.495 1.00 93.19 481 SER A N 1
ATOM 3663 C CA . SER A 1 481 ? 34.684 3.574 -29.550 1.00 93.19 481 SER A CA 1
ATOM 3664 C C . SER A 1 481 ? 33.866 2.316 -29.229 1.00 93.19 481 SER A C 1
ATOM 3666 O O . SER A 1 481 ? 32.699 2.416 -28.857 1.00 93.19 481 SER A O 1
ATOM 3668 N N . VAL A 1 482 ? 34.436 1.126 -29.442 1.00 91.44 482 VAL A N 1
ATOM 3669 C CA . VAL A 1 482 ? 33.755 -0.158 -29.198 1.00 91.44 482 VAL A CA 1
ATOM 3670 C C . VAL A 1 482 ? 34.584 -1.056 -28.283 1.00 91.44 482 VAL A C 1
ATOM 3672 O O . VAL A 1 482 ? 35.803 -1.147 -28.452 1.00 91.44 482 VAL A O 1
ATOM 3675 N N . ALA A 1 483 ? 33.923 -1.745 -27.355 1.00 89.06 483 ALA A N 1
ATOM 3676 C CA . ALA A 1 483 ? 34.500 -2.799 -26.523 1.00 89.06 483 ALA A CA 1
ATOM 3677 C C . ALA A 1 483 ? 33.604 -4.049 -26.539 1.00 89.06 483 ALA A C 1
ATOM 3679 O O . ALA A 1 483 ? 32.383 -3.933 -26.572 1.00 89.06 483 ALA A O 1
ATOM 3680 N N . GLY A 1 484 ? 34.204 -5.242 -26.533 1.00 85.62 484 GLY A N 1
ATOM 3681 C CA . GLY A 1 484 ? 33.476 -6.496 -26.304 1.00 85.62 484 GLY A CA 1
ATOM 3682 C C . GLY A 1 484 ? 33.287 -6.737 -24.807 1.00 85.62 484 GLY A C 1
ATOM 3683 O O . GLY A 1 484 ? 34.183 -6.434 -24.017 1.00 85.62 484 GLY A O 1
ATOM 3684 N N . VAL A 1 485 ? 32.133 -7.276 -24.424 1.00 81.12 485 VAL A N 1
ATOM 3685 C CA . VAL A 1 485 ? 31.752 -7.525 -23.029 1.00 81.12 485 VAL A CA 1
ATOM 3686 C C . VAL A 1 485 ? 31.861 -9.022 -22.750 1.00 81.12 485 VAL A C 1
ATOM 3688 O O . VAL A 1 485 ? 31.157 -9.833 -23.353 1.00 81.12 485 VAL A O 1
ATOM 3691 N N . ALA A 1 486 ? 32.761 -9.399 -21.840 1.00 65.31 486 ALA A N 1
ATOM 3692 C CA . ALA A 1 486 ? 32.867 -10.778 -21.375 1.00 65.31 486 ALA A CA 1
ATOM 3693 C C . ALA A 1 486 ? 31.652 -11.150 -20.509 1.00 65.31 486 ALA A C 1
ATOM 3695 O O . ALA A 1 486 ? 31.119 -10.307 -19.793 1.00 65.31 486 ALA A O 1
ATOM 3696 N N . ALA A 1 487 ? 31.234 -12.418 -20.549 1.00 56.69 487 ALA A N 1
ATOM 3697 C CA . ALA A 1 487 ? 30.203 -12.914 -19.642 1.00 56.69 487 ALA A CA 1
ATOM 3698 C C . ALA A 1 487 ? 30.729 -12.921 -18.195 1.00 56.69 487 ALA A C 1
ATOM 3700 O O . ALA A 1 487 ? 31.863 -13.360 -17.950 1.00 56.69 487 ALA A O 1
ATOM 3701 N N . ASP A 1 488 ? 29.909 -12.447 -17.255 1.00 46.06 488 ASP A N 1
ATOM 3702 C CA . ASP A 1 488 ? 30.302 -12.266 -15.856 1.00 46.06 488 ASP A CA 1
ATOM 3703 C C . ASP A 1 488 ? 30.886 -13.545 -15.238 1.00 46.06 488 ASP A C 1
ATOM 3705 O O . ASP A 1 488 ? 30.419 -14.663 -15.462 1.00 46.06 488 ASP A O 1
ATOM 3709 N N . GLY A 1 489 ? 31.962 -13.379 -14.466 1.00 45.31 489 GLY A N 1
ATOM 3710 C CA . GLY A 1 489 ? 32.700 -14.480 -13.838 1.00 45.31 489 GLY A CA 1
ATOM 3711 C C . GLY A 1 489 ? 33.776 -15.142 -14.712 1.00 45.31 489 GLY A C 1
ATOM 3712 O O . GLY A 1 489 ? 34.610 -15.877 -14.177 1.00 45.31 489 GLY A O 1
ATOM 3713 N N . SER A 1 490 ? 33.845 -14.864 -16.021 1.00 37.00 490 SER A N 1
ATOM 3714 C CA . SER A 1 490 ? 34.933 -15.372 -16.873 1.00 37.00 490 SER A CA 1
ATOM 3715 C C . SER A 1 490 ? 36.181 -14.472 -16.836 1.00 37.00 490 SER A C 1
ATOM 3717 O O . SER A 1 490 ? 36.334 -13.509 -17.585 1.00 37.00 490 SER A O 1
ATOM 3719 N N . ALA A 1 491 ? 37.129 -14.812 -15.957 1.00 38.25 491 ALA A N 1
ATOM 3720 C CA . ALA A 1 491 ? 38.436 -14.155 -15.866 1.00 38.25 491 ALA A CA 1
ATOM 3721 C C . ALA A 1 491 ? 39.346 -14.481 -17.075 1.00 38.25 491 ALA A C 1
ATOM 3723 O O . ALA A 1 491 ? 40.306 -15.236 -16.944 1.00 38.25 491 ALA A O 1
ATOM 3724 N N . GLY A 1 492 ? 39.043 -13.884 -18.235 1.00 45.91 492 GLY A N 1
ATOM 3725 C CA . GLY A 1 492 ? 39.861 -13.846 -19.456 1.00 45.91 492 GLY A CA 1
ATOM 3726 C C . GLY A 1 492 ? 40.025 -15.184 -20.197 1.00 45.91 492 GLY A C 1
ATOM 3727 O O . GLY A 1 492 ? 40.668 -16.104 -19.697 1.00 45.91 492 GLY A O 1
ATOM 3728 N N . GLY A 1 493 ? 39.541 -15.285 -21.443 1.00 43.88 493 GLY A N 1
ATOM 3729 C CA . GLY A 1 493 ? 39.808 -16.489 -22.246 1.00 43.88 493 GLY A CA 1
ATOM 3730 C C . GLY A 1 493 ? 39.361 -16.503 -23.709 1.00 43.88 493 GLY A C 1
ATOM 3731 O O . GLY A 1 493 ? 40.079 -17.078 -24.525 1.00 43.88 493 GLY A O 1
ATOM 3732 N N . THR A 1 494 ? 38.226 -15.897 -24.065 1.00 50.38 494 THR A N 1
ATOM 3733 C CA . THR A 1 494 ? 37.696 -15.918 -25.442 1.00 50.38 494 THR A CA 1
ATOM 3734 C C . THR A 1 494 ? 37.809 -14.546 -26.103 1.00 50.38 494 THR A C 1
ATOM 3736 O O . THR A 1 494 ? 37.516 -13.530 -25.479 1.00 50.38 494 THR A O 1
ATOM 3739 N N . GLU A 1 495 ? 38.240 -14.515 -27.369 1.00 61.69 495 GLU A N 1
ATOM 3740 C CA . GLU A 1 495 ? 38.149 -13.307 -28.211 1.00 61.69 495 GLU A CA 1
ATOM 3741 C C . GLU A 1 495 ? 36.692 -13.026 -28.625 1.00 61.69 495 GLU A C 1
ATOM 3743 O O . GLU A 1 495 ? 36.353 -11.890 -28.944 1.00 61.69 495 GLU A O 1
ATOM 3748 N N . ASP A 1 496 ? 35.829 -14.048 -28.572 1.00 76.50 496 ASP A N 1
ATOM 3749 C CA . ASP A 1 496 ? 34.412 -13.954 -28.907 1.00 76.50 496 ASP A CA 1
ATOM 3750 C C . ASP A 1 496 ? 33.549 -13.535 -27.701 1.00 76.50 496 ASP A C 1
ATOM 3752 O O . ASP A 1 496 ? 33.726 -14.029 -26.580 1.00 76.50 496 ASP A O 1
ATOM 3756 N N . THR A 1 497 ? 32.587 -12.639 -27.947 1.00 83.44 497 THR A N 1
ATOM 3757 C CA . THR A 1 497 ? 31.654 -12.076 -26.949 1.00 83.44 497 THR A CA 1
ATOM 3758 C C . THR A 1 497 ? 30.223 -11.997 -27.498 1.00 83.44 497 THR A C 1
ATOM 3760 O O . THR A 1 497 ? 30.031 -11.860 -28.705 1.00 83.44 497 THR A O 1
ATOM 3763 N N . TYR A 1 498 ? 29.216 -12.098 -26.620 1.00 86.81 498 TYR A N 1
ATOM 3764 C CA . TYR A 1 498 ? 27.787 -11.986 -26.982 1.00 86.81 498 TYR A CA 1
ATOM 3765 C C . TYR A 1 498 ? 27.281 -10.534 -27.025 1.00 86.81 498 TYR A C 1
ATOM 3767 O O . TYR A 1 498 ? 26.208 -10.266 -27.560 1.00 86.81 498 TYR A O 1
ATOM 3775 N N . ALA A 1 499 ? 28.014 -9.593 -26.424 1.00 89.62 499 ALA A N 1
ATOM 3776 C CA . ALA A 1 499 ? 27.586 -8.208 -26.280 1.00 89.62 499 ALA A CA 1
ATOM 3777 C C . ALA A 1 499 ? 28.740 -7.229 -26.513 1.00 89.62 499 ALA A C 1
ATOM 3779 O O . ALA A 1 499 ? 29.893 -7.516 -26.185 1.00 89.62 499 ALA A O 1
ATOM 3780 N N . PHE A 1 500 ? 28.413 -6.060 -27.063 1.00 90.69 500 PHE A N 1
ATOM 3781 C CA . PHE A 1 500 ? 29.377 -5.016 -27.411 1.00 90.69 500 PHE A CA 1
ATOM 3782 C C . PHE A 1 500 ? 28.897 -3.649 -26.940 1.00 90.69 500 PHE A C 1
ATOM 3784 O O . PHE A 1 500 ? 27.784 -3.242 -27.273 1.00 90.69 500 PHE A O 1
ATOM 3791 N N . ASP A 1 501 ? 29.762 -2.926 -26.234 1.00 91.44 501 ASP A N 1
ATOM 3792 C CA . ASP A 1 501 ? 29.526 -1.558 -25.783 1.00 91.44 501 ASP A CA 1
ATOM 3793 C C . ASP A 1 501 ? 30.045 -0.565 -26.818 1.00 91.44 501 ASP A C 1
ATOM 3795 O O . ASP A 1 501 ? 31.252 -0.473 -27.063 1.00 91.44 501 ASP A O 1
ATOM 3799 N N . ILE A 1 502 ? 29.135 0.216 -27.400 1.00 92.50 502 ILE A N 1
ATOM 3800 C CA . ILE A 1 502 ? 29.456 1.446 -28.118 1.00 92.50 502 ILE A CA 1
ATOM 3801 C C . ILE A 1 502 ? 29.620 2.549 -27.070 1.00 92.50 502 ILE A C 1
ATOM 3803 O O . ILE A 1 502 ? 28.644 3.117 -26.580 1.00 92.50 502 ILE A O 1
ATOM 3807 N N . LEU A 1 503 ? 30.869 2.810 -26.697 1.00 92.12 503 LEU A N 1
ATOM 3808 C CA . LEU A 1 503 ? 31.252 3.751 -25.650 1.00 92.12 503 LEU A CA 1
ATOM 3809 C C . LEU A 1 503 ? 31.151 5.194 -26.158 1.00 92.12 503 LEU A C 1
ATOM 3811 O O . LEU A 1 503 ? 31.706 5.547 -27.207 1.00 92.12 503 LEU A O 1
ATOM 3815 N N . LEU A 1 504 ? 30.481 6.041 -25.380 1.00 90.88 504 LEU A N 1
ATOM 3816 C CA . LEU A 1 504 ? 30.478 7.489 -25.546 1.00 90.88 504 LEU A CA 1
ATOM 3817 C C . LEU A 1 504 ? 31.661 8.067 -24.740 1.00 90.88 504 LEU A C 1
ATOM 3819 O O . LEU A 1 504 ? 31.895 7.658 -23.603 1.00 90.88 504 LEU A O 1
ATOM 3823 N N . PRO A 1 505 ? 32.442 9.011 -25.288 1.00 89.69 505 PRO A N 1
ATOM 3824 C CA . PRO A 1 505 ? 33.540 9.630 -24.554 1.00 89.69 505 PRO A CA 1
ATOM 3825 C C . PRO A 1 505 ? 33.033 10.680 -23.556 1.00 89.69 505 PRO A C 1
ATOM 3827 O O . PRO A 1 505 ? 32.064 11.388 -23.831 1.00 89.69 505 PRO A O 1
ATOM 3830 N N . SER A 1 506 ? 33.772 10.885 -22.462 1.00 87.12 506 SER A N 1
ATOM 3831 C CA . SER A 1 506 ? 33.634 12.105 -21.656 1.00 87.12 506 SER A CA 1
ATOM 3832 C C . SER A 1 506 ? 33.899 13.345 -22.514 1.00 87.12 506 SER A C 1
ATOM 3834 O O . SER A 1 506 ? 34.966 13.459 -23.128 1.00 87.12 506 SER A O 1
ATOM 3836 N N . GLY A 1 507 ? 32.968 14.298 -22.527 1.00 87.06 507 GLY A N 1
ATOM 3837 C CA . GLY A 1 507 ? 33.110 15.555 -23.257 1.00 87.06 507 GLY A CA 1
ATOM 3838 C C . GLY A 1 507 ? 31.800 16.135 -23.785 1.00 87.06 507 GLY A C 1
ATOM 3839 O O . GLY A 1 507 ? 30.717 15.587 -23.598 1.00 87.06 507 GLY A O 1
ATOM 3840 N N . GLU A 1 508 ? 31.923 17.275 -24.464 1.00 88.94 508 GLU A N 1
ATOM 3841 C CA . GLU A 1 508 ? 30.795 18.046 -24.990 1.00 88.94 508 GLU A CA 1
ATOM 3842 C C . GLU A 1 508 ? 30.374 17.568 -26.394 1.00 88.94 508 GLU A C 1
ATOM 3844 O O . GLU A 1 508 ? 31.145 17.628 -27.363 1.00 88.94 508 GLU A O 1
ATOM 3849 N N . LEU A 1 509 ? 29.115 17.149 -26.518 1.00 89.00 509 LEU A N 1
ATOM 3850 C CA . LEU A 1 509 ? 28.416 16.955 -27.782 1.00 89.00 509 LEU A CA 1
ATOM 3851 C C . LEU A 1 509 ? 27.604 18.216 -28.110 1.00 89.00 509 LEU A C 1
ATOM 3853 O O . LEU A 1 509 ? 26.696 18.598 -27.378 1.00 89.00 509 LEU A O 1
ATOM 3857 N N . ILE A 1 510 ? 27.915 18.845 -29.248 1.00 88.06 510 ILE A N 1
ATOM 3858 C CA . ILE A 1 510 ? 27.197 20.022 -29.754 1.00 88.06 510 ILE A CA 1
ATOM 3859 C C . ILE A 1 510 ? 26.405 19.632 -31.003 1.00 88.06 510 ILE A C 1
ATOM 3861 O O . ILE A 1 510 ? 26.988 19.189 -32.004 1.00 88.06 510 ILE A O 1
ATOM 3865 N N . VAL A 1 511 ? 25.087 19.843 -30.981 1.00 84.56 511 VAL A N 1
ATOM 3866 C CA . VAL A 1 511 ? 24.209 19.601 -32.136 1.00 84.56 511 VAL A CA 1
ATOM 3867 C C . VAL A 1 511 ? 23.476 20.877 -32.571 1.00 84.56 511 VAL A C 1
ATOM 3869 O O . VAL A 1 511 ? 22.825 21.526 -31.753 1.00 84.56 511 VAL A O 1
ATOM 3872 N N . PRO A 1 512 ? 23.576 21.282 -33.852 1.00 86.88 512 PRO A N 1
ATOM 3873 C CA . PRO A 1 512 ? 22.755 22.358 -34.386 1.00 86.88 512 PRO A CA 1
ATOM 3874 C C . PRO A 1 512 ? 21.337 21.845 -34.658 1.00 86.88 512 PRO A C 1
ATOM 3876 O O . PRO A 1 512 ? 21.169 20.768 -35.227 1.00 86.88 512 PRO A O 1
ATOM 3879 N N . TYR A 1 513 ? 20.328 22.638 -34.312 1.00 84.06 513 TYR A N 1
ATOM 3880 C CA . TYR A 1 513 ? 18.921 22.344 -34.586 1.00 84.06 513 TYR A CA 1
ATOM 3881 C C . TYR A 1 513 ? 18.184 23.606 -35.051 1.00 84.06 513 TYR A C 1
ATOM 3883 O O . TYR A 1 513 ? 18.707 24.720 -34.953 1.00 84.06 513 TYR A O 1
ATOM 3891 N N . GLN A 1 514 ? 16.973 23.441 -35.582 1.00 82.38 514 GLN A N 1
ATOM 3892 C CA . GLN A 1 514 ? 16.074 24.552 -35.897 1.00 82.38 514 GLN A CA 1
ATOM 3893 C C . GLN A 1 514 ? 14.867 24.522 -34.964 1.00 82.38 514 GLN A C 1
ATOM 3895 O O . GLN A 1 514 ? 14.293 23.462 -34.723 1.00 82.38 514 GLN A O 1
ATOM 3900 N N . THR A 1 515 ? 14.478 25.682 -34.440 1.00 75.00 515 THR A N 1
ATOM 3901 C CA . THR A 1 515 ? 13.218 25.826 -33.700 1.00 75.00 515 THR A CA 1
ATOM 3902 C C . THR A 1 515 ? 12.026 25.791 -34.660 1.00 75.00 515 THR A C 1
ATOM 3904 O O . THR A 1 515 ? 12.179 26.018 -35.862 1.00 75.00 515 THR A O 1
ATOM 3907 N N . ALA A 1 516 ? 10.809 25.604 -34.138 1.00 69.75 516 ALA A N 1
ATOM 3908 C CA . ALA A 1 516 ? 9.578 25.673 -34.937 1.00 69.75 516 ALA A CA 1
ATOM 3909 C C . ALA A 1 516 ? 9.390 27.019 -35.681 1.00 69.75 516 ALA A C 1
ATOM 3911 O O . ALA A 1 516 ? 8.704 27.077 -36.697 1.00 69.75 516 ALA A O 1
ATOM 3912 N N . GLY A 1 517 ? 10.035 28.097 -35.210 1.00 72.62 517 GLY A N 1
ATOM 3913 C CA . GLY A 1 517 ? 10.081 29.403 -35.880 1.00 72.62 517 GLY A CA 1
ATOM 3914 C C . GLY A 1 517 ? 11.169 29.545 -36.958 1.00 72.62 517 GLY A C 1
ATOM 3915 O O . GLY A 1 517 ? 11.349 30.639 -37.487 1.00 72.62 517 GLY A O 1
ATOM 3916 N N . GLY A 1 518 ? 11.922 28.484 -37.265 1.00 76.25 518 GLY A N 1
ATOM 3917 C CA . GLY A 1 518 ? 12.995 28.479 -38.267 1.00 76.25 518 GLY A CA 1
ATOM 3918 C C . GLY A 1 518 ? 14.319 29.109 -37.813 1.00 76.25 518 GLY A C 1
ATOM 3919 O O . GLY A 1 518 ? 15.206 29.318 -38.641 1.00 76.25 518 GLY A O 1
ATOM 3920 N N . ALA A 1 519 ? 14.480 29.419 -36.523 1.00 79.50 519 ALA A N 1
ATOM 3921 C CA . ALA A 1 519 ? 15.733 29.950 -35.990 1.00 79.50 519 ALA A CA 1
ATOM 3922 C C . ALA A 1 519 ? 16.734 28.814 -35.731 1.00 79.50 519 ALA A C 1
ATOM 3924 O O . ALA A 1 519 ? 16.404 27.836 -35.061 1.00 79.50 519 ALA A O 1
ATOM 3925 N N . SER A 1 520 ? 17.964 28.953 -36.231 1.00 81.50 520 SER A N 1
ATOM 3926 C CA . SER A 1 520 ? 19.050 28.009 -35.944 1.00 81.50 520 SER A CA 1
ATOM 3927 C C . SER A 1 520 ? 19.592 28.219 -34.529 1.00 81.50 520 SER A C 1
ATOM 3929 O O . SER A 1 520 ? 20.029 29.322 -34.198 1.00 81.50 520 SER A O 1
ATOM 3931 N N . ARG A 1 521 ? 19.614 27.157 -33.723 1.00 83.62 521 ARG A N 1
ATOM 3932 C CA . ARG A 1 521 ? 20.183 27.115 -32.367 1.00 83.62 521 ARG A CA 1
ATOM 3933 C C . ARG A 1 521 ? 21.168 25.949 -32.235 1.00 83.62 521 ARG A C 1
ATOM 3935 O O . ARG A 1 521 ? 21.331 25.153 -33.163 1.00 83.62 521 ARG A O 1
ATOM 3942 N N . GLN A 1 522 ? 21.873 25.877 -31.111 1.00 85.06 522 GLN A N 1
ATOM 3943 C CA . GLN A 1 522 ? 22.755 24.762 -30.762 1.00 85.06 522 GLN A CA 1
ATOM 3944 C C . GLN A 1 522 ? 22.357 24.228 -29.390 1.00 85.06 522 GLN A C 1
ATOM 3946 O O . GLN A 1 522 ? 22.159 25.016 -28.472 1.00 85.06 522 GLN A O 1
ATOM 3951 N N . LEU A 1 523 ? 22.249 22.907 -29.262 1.00 84.25 523 LEU A N 1
ATOM 3952 C CA . LEU A 1 523 ? 22.185 22.229 -27.971 1.00 84.25 523 LEU A CA 1
ATOM 3953 C C . LEU A 1 523 ? 23.592 21.745 -27.614 1.00 84.25 523 LEU A C 1
ATOM 3955 O O . LEU A 1 523 ? 24.337 21.308 -28.499 1.00 84.25 523 LEU A O 1
ATOM 3959 N N . ARG A 1 524 ? 23.930 21.820 -26.327 1.00 87.19 524 ARG A N 1
ATOM 3960 C CA . ARG A 1 524 ? 25.159 21.291 -25.733 1.00 87.19 524 ARG A CA 1
ATOM 3961 C C . ARG A 1 524 ? 24.775 20.233 -24.703 1.00 87.19 524 ARG A C 1
ATOM 3963 O O . ARG A 1 524 ? 23.902 20.492 -23.882 1.00 87.19 524 ARG A O 1
ATOM 3970 N N . ALA A 1 525 ? 25.427 19.079 -24.746 1.00 87.81 525 ALA A N 1
ATOM 3971 C CA . ALA A 1 525 ? 25.321 18.051 -23.719 1.00 87.81 525 ALA A CA 1
ATOM 3972 C C . ALA A 1 525 ? 26.725 17.569 -23.343 1.00 87.81 525 ALA A C 1
ATOM 3974 O O . ALA A 1 525 ? 27.510 17.184 -24.212 1.00 87.81 525 ALA A O 1
ATOM 3975 N N . GLU A 1 526 ? 27.052 17.622 -22.060 1.00 90.19 526 GLU A N 1
ATOM 3976 C CA . GLU A 1 526 ? 28.322 17.183 -21.492 1.00 90.19 526 GLU A CA 1
ATOM 3977 C C . GLU A 1 526 ? 28.136 15.780 -20.907 1.00 90.19 526 GLU A C 1
ATOM 3979 O O . GLU A 1 526 ? 27.405 15.599 -19.937 1.00 90.19 526 GLU A O 1
ATOM 3984 N N . PHE A 1 527 ? 28.792 14.784 -21.499 1.00 89.38 527 PHE A N 1
ATOM 3985 C CA . PHE A 1 527 ? 28.827 13.418 -20.978 1.00 89.38 527 PHE A CA 1
ATOM 3986 C C . PHE A 1 527 ? 30.028 13.259 -20.042 1.00 89.38 527 PHE A C 1
ATOM 3988 O O . PHE A 1 527 ? 31.116 13.760 -20.351 1.00 89.38 527 PHE A O 1
ATOM 3995 N N . ALA A 1 528 ? 29.865 12.534 -18.933 1.00 85.75 528 ALA A N 1
ATOM 3996 C CA . ALA A 1 528 ? 30.965 12.205 -18.028 1.00 85.75 528 ALA A CA 1
ATOM 3997 C C . ALA A 1 528 ? 30.943 10.736 -17.583 1.00 85.75 528 ALA A C 1
ATOM 3999 O O . ALA A 1 528 ? 29.899 10.092 -17.524 1.00 85.75 528 ALA A O 1
ATOM 4000 N N . VAL A 1 529 ? 32.127 10.229 -17.238 1.00 82.19 529 VAL A N 1
ATOM 4001 C CA . VAL A 1 529 ? 32.306 8.959 -16.525 1.00 82.19 529 VAL A CA 1
ATOM 4002 C C . VAL A 1 529 ? 32.086 9.210 -15.038 1.00 82.19 529 VAL A C 1
ATOM 4004 O O . VAL A 1 529 ? 32.785 10.041 -14.449 1.00 82.19 529 VAL A O 1
ATOM 4007 N N . LEU A 1 530 ? 31.152 8.480 -14.429 1.00 79.88 530 LEU A N 1
ATOM 4008 C CA . LEU A 1 530 ? 30.997 8.472 -12.976 1.00 79.88 530 LEU A CA 1
ATOM 4009 C C . LEU A 1 530 ? 31.968 7.474 -12.343 1.00 79.88 530 LEU A C 1
ATOM 4011 O O . LEU A 1 530 ? 32.279 6.429 -12.913 1.00 79.88 530 LEU A O 1
ATOM 4015 N N . ARG A 1 531 ? 32.448 7.811 -11.146 1.00 77.12 531 ARG A N 1
ATOM 4016 C CA . ARG A 1 531 ? 33.293 6.944 -10.324 1.00 77.12 531 ARG A CA 1
ATOM 4017 C C . ARG A 1 531 ? 32.603 6.706 -8.992 1.00 77.12 531 ARG A C 1
ATOM 4019 O O . ARG A 1 531 ? 32.426 7.657 -8.234 1.00 77.12 531 ARG A O 1
ATOM 4026 N N . SER A 1 532 ? 32.230 5.463 -8.729 1.00 71.69 532 SER A N 1
ATOM 4027 C CA . SER A 1 532 ? 31.707 5.000 -7.441 1.00 71.69 532 SER A CA 1
ATOM 4028 C C . SER A 1 532 ? 32.731 4.094 -6.754 1.00 71.69 532 SER A C 1
ATOM 4030 O O . SER A 1 532 ? 33.716 3.690 -7.369 1.00 71.69 532 SER A O 1
ATOM 4032 N N . GLU A 1 533 ? 32.514 3.775 -5.481 1.00 72.62 533 GLU A N 1
ATOM 4033 C CA . GLU A 1 533 ? 33.190 2.661 -4.806 1.00 72.62 533 GLU A CA 1
ATOM 4034 C C . GLU A 1 533 ? 32.191 1.501 -4.681 1.00 72.62 533 GLU A C 1
ATOM 4036 O O . GLU A 1 533 ? 31.011 1.738 -4.415 1.00 72.62 533 GLU A O 1
ATOM 4041 N N . ASN A 1 534 ? 32.633 0.264 -4.921 1.00 65.12 534 ASN A N 1
ATOM 4042 C CA . ASN A 1 534 ? 31.819 -0.936 -4.686 1.00 65.12 534 ASN A CA 1
ATOM 4043 C C . ASN A 1 534 ? 31.830 -1.344 -3.197 1.00 65.12 534 ASN A C 1
ATOM 4045 O O . ASN A 1 534 ? 32.574 -0.781 -2.393 1.00 65.12 534 ASN A O 1
ATOM 4049 N N . ASP A 1 535 ? 31.073 -2.385 -2.835 1.00 57.84 535 ASP A N 1
ATOM 4050 C CA . ASP A 1 535 ? 31.005 -2.927 -1.462 1.00 57.84 535 ASP A CA 1
ATOM 4051 C C . ASP A 1 535 ? 32.362 -3.409 -0.896 1.00 57.84 535 ASP A C 1
ATOM 4053 O O . ASP A 1 535 ? 32.491 -3.666 0.303 1.00 57.84 535 ASP A O 1
ATOM 4057 N N . LEU A 1 536 ? 33.385 -3.542 -1.748 1.00 68.06 536 LEU A N 1
ATOM 4058 C CA . LEU A 1 536 ? 34.756 -3.919 -1.392 1.00 68.06 536 LEU A CA 1
ATOM 4059 C C . LEU A 1 536 ? 35.695 -2.701 -1.257 1.00 68.06 536 LEU A C 1
ATOM 4061 O O . LEU A 1 536 ? 36.871 -2.873 -0.928 1.00 68.06 536 LEU A O 1
ATOM 4065 N N . GLY A 1 537 ? 35.194 -1.481 -1.481 1.00 66.69 537 GLY A N 1
ATOM 4066 C CA . GLY A 1 537 ? 35.964 -0.233 -1.466 1.00 66.69 537 GLY A CA 1
ATOM 4067 C C . GLY A 1 537 ? 36.820 -0.006 -2.718 1.00 66.69 537 GLY A C 1
ATOM 4068 O O . GLY A 1 537 ? 37.767 0.780 -2.683 1.00 66.69 537 GLY A O 1
ATOM 4069 N N . GLU A 1 538 ? 36.544 -0.709 -3.817 1.00 73.50 538 GLU A N 1
ATOM 4070 C CA . GLU A 1 538 ? 37.252 -0.547 -5.088 1.00 73.50 538 GLU A CA 1
ATOM 4071 C C . GLU A 1 538 ? 36.534 0.472 -5.980 1.00 73.50 538 GLU A C 1
ATOM 4073 O O . GLU A 1 538 ? 35.310 0.440 -6.113 1.00 73.50 538 GLU A O 1
ATOM 4078 N N . THR A 1 539 ? 37.288 1.360 -6.634 1.00 68.88 539 THR A N 1
ATOM 4079 C CA . THR A 1 539 ? 36.708 2.348 -7.553 1.00 68.88 539 THR A CA 1
ATOM 4080 C C . THR A 1 539 ? 36.204 1.688 -8.839 1.00 68.88 539 THR A C 1
ATOM 4082 O O . THR A 1 539 ? 36.997 1.138 -9.606 1.00 68.88 539 THR A O 1
ATOM 4085 N N . VAL A 1 540 ? 34.906 1.814 -9.114 1.00 72.50 540 VAL A N 1
ATOM 4086 C CA . VAL A 1 540 ? 34.249 1.377 -10.353 1.00 72.50 540 VAL A CA 1
ATOM 4087 C C . VAL A 1 540 ? 34.046 2.587 -11.269 1.00 72.50 540 VAL A C 1
ATOM 4089 O O . VAL A 1 540 ? 33.551 3.626 -10.834 1.00 72.50 540 VAL A O 1
ATOM 4092 N N . GLU A 1 541 ? 34.440 2.472 -12.542 1.00 77.06 541 GLU A N 1
ATOM 4093 C CA . GLU A 1 541 ? 34.224 3.512 -13.558 1.00 77.06 541 GLU A CA 1
ATOM 4094 C C . GLU A 1 541 ? 32.993 3.194 -14.418 1.00 77.06 541 GLU A C 1
ATOM 4096 O O . GLU A 1 541 ? 33.044 2.349 -15.315 1.00 77.06 541 GLU A O 1
ATOM 4101 N N . ASN A 1 542 ? 31.900 3.920 -14.187 1.00 79.62 542 ASN A N 1
ATOM 4102 C CA . ASN A 1 542 ? 30.680 3.827 -14.982 1.00 79.62 542 ASN A CA 1
ATOM 4103 C C . ASN A 1 542 ? 30.800 4.757 -16.196 1.00 79.62 542 ASN A C 1
ATOM 4105 O O . ASN A 1 542 ? 30.649 5.978 -16.096 1.00 79.62 542 ASN A O 1
ATOM 4109 N N . ASN A 1 543 ? 31.120 4.167 -17.348 1.00 84.44 543 ASN A N 1
ATOM 4110 C CA . ASN A 1 543 ? 31.233 4.865 -18.628 1.00 84.44 543 ASN A CA 1
ATOM 4111 C C . ASN A 1 543 ? 29.860 4.974 -19.312 1.00 84.44 543 ASN A C 1
ATOM 4113 O O . ASN A 1 543 ? 29.090 4.021 -19.226 1.00 84.44 543 ASN A O 1
ATOM 4117 N N . PRO A 1 544 ? 29.550 6.063 -20.041 1.00 88.56 544 PRO A N 1
ATOM 4118 C CA . PRO A 1 544 ? 28.342 6.110 -20.854 1.00 88.56 544 PRO A CA 1
ATOM 4119 C C . PRO A 1 544 ? 28.469 5.204 -22.095 1.00 88.56 544 PRO A C 1
ATOM 4121 O O . PRO A 1 544 ? 29.454 5.289 -22.831 1.00 88.56 544 PRO A O 1
ATOM 4124 N N . TYR A 1 545 ? 27.476 4.352 -22.362 1.00 88.62 545 TYR A N 1
ATOM 4125 C CA . TYR A 1 545 ? 27.474 3.402 -23.480 1.00 88.62 545 TYR A CA 1
ATOM 4126 C C . TYR A 1 545 ? 26.082 3.111 -24.065 1.00 88.62 545 TYR A C 1
ATOM 4128 O O . TYR A 1 545 ? 25.041 3.347 -23.448 1.00 88.62 545 TYR A O 1
ATOM 4136 N N . VAL A 1 546 ? 26.087 2.536 -25.270 1.00 88.69 546 VAL A N 1
ATOM 4137 C CA . VAL A 1 546 ? 24.976 1.752 -25.829 1.00 88.69 546 VAL A CA 1
ATOM 4138 C C . VAL A 1 546 ? 25.485 0.338 -26.100 1.00 88.69 546 VAL A C 1
ATOM 4140 O O . VAL A 1 546 ? 26.356 0.143 -26.946 1.00 88.69 546 VAL A O 1
ATOM 4143 N N . ARG A 1 547 ? 24.956 -0.641 -25.372 1.00 89.00 547 ARG A N 1
ATOM 4144 C CA . ARG A 1 547 ? 25.263 -2.064 -25.497 1.00 89.00 547 ARG A CA 1
ATOM 4145 C C . ARG A 1 547 ? 24.321 -2.698 -26.500 1.00 89.00 547 ARG A C 1
ATOM 4147 O O . ARG A 1 547 ? 23.108 -2.512 -26.413 1.00 89.00 547 ARG A O 1
ATOM 4154 N N . VAL A 1 548 ? 24.874 -3.498 -27.398 1.00 90.25 548 VAL A N 1
ATOM 4155 C CA . VAL A 1 548 ? 24.113 -4.336 -28.328 1.00 90.25 548 VAL A CA 1
ATOM 4156 C C . VAL A 1 548 ? 24.397 -5.797 -27.998 1.00 90.25 548 VAL A C 1
ATOM 4158 O O . VAL A 1 548 ? 25.566 -6.167 -27.864 1.00 90.25 548 VAL A O 1
ATOM 4161 N N . VAL A 1 549 ? 23.347 -6.605 -27.838 1.00 90.62 549 VAL A N 1
ATOM 4162 C CA . VAL A 1 549 ? 23.422 -8.018 -27.423 1.00 90.62 549 VAL A CA 1
ATOM 4163 C C . VAL A 1 549 ? 22.956 -8.923 -28.563 1.00 90.62 549 VAL A C 1
ATOM 4165 O O . VAL A 1 549 ? 22.023 -8.575 -29.287 1.00 90.62 549 VAL A O 1
ATOM 4168 N N . TYR A 1 550 ? 23.577 -10.093 -28.711 1.00 90.56 550 TYR A N 1
ATOM 4169 C CA . TYR A 1 550 ? 23.276 -11.084 -29.746 1.00 90.56 550 TYR A CA 1
ATOM 4170 C C . TYR A 1 550 ? 23.038 -12.483 -29.158 1.00 90.56 550 TYR A C 1
ATOM 4172 O O . TYR A 1 550 ? 23.425 -12.771 -28.026 1.00 90.56 550 TYR A O 1
ATOM 4180 N N . ASP A 1 551 ? 22.418 -13.355 -29.952 1.00 84.75 551 ASP A N 1
ATOM 4181 C CA . ASP A 1 551 ? 22.146 -14.767 -29.648 1.00 84.75 551 ASP A CA 1
ATOM 4182 C C . ASP A 1 551 ? 23.412 -15.644 -29.685 1.00 84.75 551 ASP A C 1
ATOM 4184 O O . ASP A 1 551 ? 23.459 -16.720 -29.089 1.00 84.75 551 ASP A O 1
ATOM 4188 N N . GLN A 1 552 ? 24.447 -15.186 -30.392 1.00 85.38 552 GLN A N 1
ATOM 4189 C CA . GLN A 1 552 ? 25.685 -15.915 -30.663 1.00 85.38 552 GLN A CA 1
ATOM 4190 C C . GLN A 1 552 ? 26.926 -15.090 -30.293 1.00 85.38 552 GLN A C 1
ATOM 4192 O O . GLN A 1 552 ? 26.874 -13.868 -30.152 1.00 85.38 552 GLN A O 1
ATOM 4197 N N . GLN A 1 553 ? 28.064 -15.770 -30.117 1.00 85.69 553 GLN A N 1
ATOM 4198 C CA . GLN A 1 553 ? 29.345 -15.112 -29.848 1.00 85.69 553 GLN A CA 1
ATOM 4199 C C . GLN A 1 553 ? 29.999 -14.630 -31.145 1.00 85.69 553 GLN A C 1
ATOM 4201 O O . GLN A 1 553 ? 30.031 -15.361 -32.136 1.00 85.69 553 GLN A O 1
ATOM 4206 N N . TYR A 1 554 ? 30.600 -13.440 -31.112 1.00 86.19 554 TYR A N 1
ATOM 4207 C CA . TYR A 1 554 ? 31.365 -12.887 -32.229 1.00 86.19 554 TYR A CA 1
ATOM 4208 C C . TYR A 1 554 ? 32.706 -12.303 -31.755 1.00 86.19 554 TYR A C 1
ATOM 4210 O O . TYR A 1 554 ? 32.771 -11.662 -30.707 1.00 86.19 554 TYR A O 1
ATOM 4218 N N . ALA A 1 555 ? 33.767 -12.452 -32.557 1.00 83.00 555 ALA A N 1
ATOM 4219 C CA . ALA A 1 555 ? 35.090 -11.846 -32.314 1.00 83.00 555 ALA A CA 1
ATOM 4220 C C . ALA A 1 555 ? 35.107 -10.307 -32.450 1.00 83.00 555 ALA A C 1
ATOM 4222 O O . ALA A 1 555 ? 36.032 -9.620 -32.015 1.00 83.00 555 ALA A O 1
ATOM 4223 N N . GLN A 1 556 ? 34.106 -9.750 -33.130 1.00 84.81 556 GLN A N 1
ATOM 4224 C CA . GLN A 1 556 ? 33.869 -8.318 -33.284 1.00 84.81 556 GLN A CA 1
ATOM 4225 C C . GLN A 1 556 ? 32.371 -8.084 -33.480 1.00 84.81 556 GLN A C 1
ATOM 4227 O O . GLN A 1 556 ? 31.673 -9.003 -33.903 1.00 84.81 556 GLN A O 1
ATOM 4232 N N . VAL A 1 557 ? 31.890 -6.861 -33.235 1.00 86.94 557 VAL A N 1
ATOM 4233 C CA . VAL A 1 557 ? 30.475 -6.532 -33.454 1.00 86.94 557 VAL A CA 1
ATOM 4234 C C . VAL A 1 557 ? 30.073 -6.892 -34.896 1.00 86.94 557 VAL A C 1
ATOM 4236 O O . VAL A 1 557 ? 30.754 -6.448 -35.830 1.00 86.94 557 VAL A O 1
ATOM 4239 N N . PRO A 1 558 ? 29.036 -7.724 -35.109 1.00 88.31 558 PRO A N 1
ATOM 4240 C CA . PRO A 1 558 ? 28.601 -8.104 -36.448 1.00 88.31 558 PRO A CA 1
ATOM 4241 C C . PRO A 1 558 ? 27.978 -6.910 -37.184 1.00 88.31 558 PRO A C 1
ATOM 4243 O O . PRO A 1 558 ? 27.851 -5.808 -36.648 1.00 88.31 558 PRO A O 1
ATOM 4246 N N . LEU A 1 559 ? 27.606 -7.110 -38.448 1.00 87.44 559 LEU A N 1
ATOM 4247 C CA . LEU A 1 559 ? 26.931 -6.085 -39.237 1.00 87.44 559 LEU A CA 1
ATOM 4248 C C . LEU A 1 559 ? 25.471 -5.949 -38.762 1.00 87.44 559 LEU A C 1
ATOM 4250 O O . LEU A 1 559 ? 24.605 -6.710 -39.178 1.00 87.44 559 LEU A O 1
ATOM 4254 N N . THR A 1 560 ? 25.211 -5.014 -37.850 1.00 85.56 560 THR A N 1
ATOM 4255 C CA . THR A 1 560 ? 23.919 -4.877 -37.154 1.00 85.56 560 THR A CA 1
ATOM 4256 C C . THR A 1 560 ? 22.852 -4.168 -37.986 1.00 85.56 560 THR A C 1
ATOM 4258 O O . THR A 1 560 ? 23.096 -3.079 -38.511 1.00 85.56 560 THR A O 1
ATOM 4261 N N . ALA A 1 561 ? 21.643 -4.727 -38.033 1.00 82.06 561 ALA A N 1
ATOM 4262 C CA . ALA A 1 561 ? 20.419 -4.014 -38.408 1.00 82.06 561 ALA A CA 1
ATOM 4263 C C . ALA A 1 561 ? 19.226 -4.573 -37.626 1.00 82.06 561 ALA A C 1
ATOM 4265 O O . ALA A 1 561 ? 19.259 -5.717 -37.192 1.00 82.06 561 ALA A O 1
ATOM 4266 N N . VAL A 1 562 ? 18.180 -3.764 -37.480 1.00 80.25 562 VAL A N 1
ATOM 4267 C CA . VAL A 1 562 ? 16.839 -4.226 -37.092 1.00 80.25 562 VAL A CA 1
ATOM 4268 C C . VAL A 1 562 ? 15.984 -4.381 -38.348 1.00 80.25 562 VAL A C 1
ATOM 4270 O O . VAL A 1 562 ? 16.322 -3.802 -39.388 1.00 80.25 562 VAL A O 1
ATOM 4273 N N . ALA A 1 563 ? 14.887 -5.129 -38.269 1.00 77.75 563 ALA A N 1
ATOM 4274 C CA . ALA A 1 563 ? 13.917 -5.189 -39.355 1.00 77.75 563 ALA A CA 1
ATOM 4275 C C . ALA A 1 563 ? 13.397 -3.801 -39.771 1.00 77.75 563 ALA A C 1
ATOM 4277 O O . ALA A 1 563 ? 13.214 -2.897 -38.953 1.00 77.75 563 ALA A O 1
ATOM 4278 N N . ASP A 1 564 ? 13.145 -3.624 -41.067 1.00 74.81 564 ASP A N 1
ATOM 4279 C CA . ASP A 1 564 ? 12.499 -2.414 -41.571 1.00 74.81 564 ASP A CA 1
ATOM 4280 C C . ASP A 1 564 ? 11.018 -2.386 -41.151 1.00 74.81 564 ASP A C 1
ATOM 4282 O O . ASP A 1 564 ? 10.281 -3.344 -41.374 1.00 74.81 564 ASP A O 1
ATOM 4286 N N . ALA A 1 565 ? 10.561 -1.274 -40.568 1.00 62.59 565 ALA A N 1
ATOM 4287 C CA . ALA A 1 565 ? 9.207 -1.144 -40.017 1.00 62.59 565 ALA A CA 1
ATOM 4288 C C . ALA A 1 565 ? 8.071 -1.159 -41.069 1.00 62.59 565 ALA A C 1
ATOM 4290 O O . ALA A 1 565 ? 6.899 -1.117 -40.704 1.00 62.59 565 ALA A O 1
ATOM 4291 N N . GLN A 1 566 ? 8.392 -1.170 -42.366 1.00 67.44 566 GLN A N 1
ATOM 4292 C CA . GLN A 1 566 ? 7.436 -1.202 -43.479 1.00 67.44 566 GLN A CA 1
ATOM 4293 C C . GLN A 1 566 ? 7.469 -2.539 -44.229 1.00 67.44 566 GLN A C 1
ATOM 4295 O O . GLN A 1 566 ? 6.464 -2.906 -44.840 1.00 67.44 566 GLN A O 1
ATOM 4300 N N . THR A 1 567 ? 8.600 -3.257 -44.214 1.00 72.12 567 THR A N 1
ATOM 4301 C CA . THR A 1 567 ? 8.739 -4.567 -44.880 1.00 72.12 567 THR A CA 1
ATOM 4302 C C . THR A 1 567 ? 8.884 -5.753 -43.926 1.00 72.12 567 THR A C 1
ATOM 4304 O O . THR A 1 567 ? 8.807 -6.884 -44.395 1.00 72.12 567 THR A O 1
ATOM 4307 N N . SER A 1 568 ? 9.082 -5.523 -42.624 1.00 71.88 568 SER A N 1
ATOM 4308 C CA . SER A 1 568 ? 9.278 -6.539 -41.572 1.00 71.88 568 SER A CA 1
ATOM 4309 C C . SER A 1 568 ? 10.450 -7.503 -41.817 1.00 71.88 568 SER A C 1
ATOM 4311 O O . SER A 1 568 ? 10.490 -8.597 -41.263 1.00 71.88 568 SER A O 1
ATOM 4313 N N . THR A 1 569 ? 11.431 -7.091 -42.626 1.00 78.06 569 THR A N 1
ATOM 4314 C CA . THR A 1 569 ? 12.595 -7.908 -43.008 1.00 78.06 569 THR A CA 1
ATOM 4315 C C . THR A 1 569 ? 13.904 -7.277 -42.553 1.00 78.06 569 THR A C 1
ATOM 4317 O O . THR A 1 569 ? 14.121 -6.079 -42.757 1.00 78.06 569 THR A O 1
ATOM 4320 N N . VAL A 1 570 ? 14.819 -8.102 -42.047 1.00 81.50 570 VAL A N 1
ATOM 4321 C CA . VAL A 1 570 ? 16.230 -7.746 -41.832 1.00 81.50 570 VAL A CA 1
ATOM 4322 C C . VAL A 1 570 ? 16.988 -7.885 -43.166 1.00 81.50 570 VAL A C 1
ATOM 4324 O O . VAL A 1 570 ? 16.756 -8.864 -43.877 1.00 81.50 570 VAL A O 1
ATOM 4327 N N . PRO A 1 571 ? 17.878 -6.952 -43.558 1.00 82.25 571 PRO A N 1
ATOM 4328 C CA . PRO A 1 571 ? 18.618 -7.069 -44.817 1.00 82.25 571 PRO A CA 1
ATOM 4329 C C . PRO A 1 571 ? 19.596 -8.260 -44.849 1.00 82.25 571 PRO A C 1
ATOM 4331 O O . PRO A 1 571 ? 20.259 -8.559 -43.857 1.00 82.25 571 PRO A O 1
ATOM 4334 N N . ASP A 1 572 ? 19.753 -8.892 -46.018 1.00 79.56 572 ASP A N 1
ATOM 4335 C CA . ASP A 1 572 ? 20.654 -10.039 -46.216 1.00 79.56 572 ASP A CA 1
ATOM 4336 C C . ASP A 1 572 ? 22.084 -9.776 -45.704 1.00 79.56 572 ASP A C 1
ATOM 4338 O O . ASP A 1 572 ? 22.749 -8.816 -46.104 1.00 79.56 572 ASP A O 1
ATOM 4342 N N . GLY A 1 573 ? 22.590 -10.683 -44.864 1.00 81.44 573 GLY A N 1
ATOM 4343 C CA . GLY A 1 573 ? 23.947 -10.617 -44.308 1.00 81.44 573 GLY A CA 1
ATOM 4344 C C . GLY A 1 573 ? 24.107 -9.705 -43.087 1.00 81.44 573 GLY A C 1
ATOM 4345 O O . GLY A 1 573 ? 25.230 -9.564 -42.597 1.00 81.44 573 GLY A O 1
ATOM 4346 N N . TYR A 1 574 ? 23.019 -9.118 -42.586 1.00 86.62 574 TYR A N 1
ATOM 4347 C CA . TYR A 1 574 ? 22.988 -8.426 -41.301 1.00 86.62 574 TYR A CA 1
ATOM 4348 C C . TYR A 1 574 ? 22.569 -9.380 -40.174 1.00 86.62 574 TYR A C 1
ATOM 4350 O O . TYR A 1 574 ? 21.874 -10.370 -40.403 1.00 86.62 574 TYR A O 1
ATOM 4358 N N . VAL A 1 575 ? 22.995 -9.075 -38.949 1.00 88.81 575 VAL A N 1
ATOM 4359 C CA . VAL A 1 575 ? 22.589 -9.782 -37.727 1.00 88.81 575 VAL A CA 1
ATOM 4360 C C . VAL A 1 575 ? 21.662 -8.874 -36.928 1.00 88.81 575 VAL A C 1
ATOM 4362 O O . VAL A 1 575 ? 22.016 -7.730 -36.627 1.00 88.81 575 VAL A O 1
ATOM 4365 N N . GLU A 1 576 ? 20.486 -9.391 -36.582 1.00 88.94 576 GLU A N 1
ATOM 4366 C CA . GLU A 1 576 ? 19.531 -8.693 -35.726 1.00 88.94 576 GLU A CA 1
ATOM 4367 C C . GLU A 1 576 ? 19.865 -8.938 -34.247 1.00 88.94 576 GLU A C 1
ATOM 4369 O O . GLU A 1 576 ? 20.057 -10.091 -33.857 1.00 88.94 576 GLU A O 1
ATOM 4374 N N . PRO A 1 577 ? 19.981 -7.887 -33.418 1.00 89.94 577 PRO A N 1
ATOM 4375 C CA . PRO A 1 577 ? 20.329 -8.043 -32.012 1.00 89.94 577 PRO A CA 1
ATOM 4376 C C . PRO A 1 577 ? 19.140 -8.544 -31.186 1.00 89.94 577 PRO A C 1
ATOM 4378 O O . PRO A 1 577 ? 17.996 -8.175 -31.442 1.00 89.94 577 PRO A O 1
ATOM 4381 N N . VAL A 1 578 ? 19.412 -9.327 -30.143 1.00 91.06 578 VAL A N 1
ATOM 4382 C CA . VAL A 1 578 ? 18.386 -9.848 -29.215 1.00 91.06 578 VAL A CA 1
ATOM 4383 C C . VAL A 1 578 ? 17.979 -8.830 -28.150 1.00 91.06 578 VAL A C 1
ATOM 4385 O O . VAL A 1 578 ? 17.029 -9.049 -27.408 1.00 91.06 578 VAL A O 1
ATOM 4388 N N . GLY A 1 579 ? 18.707 -7.720 -28.038 1.00 90.31 579 GLY A N 1
ATOM 4389 C CA . GLY A 1 579 ? 18.414 -6.677 -27.067 1.00 90.31 579 GLY A CA 1
ATOM 4390 C C . GLY A 1 579 ? 19.428 -5.541 -27.080 1.00 90.31 579 GLY A C 1
ATOM 4391 O O . GLY A 1 579 ? 20.513 -5.637 -27.668 1.00 90.31 579 GLY A O 1
ATOM 4392 N N . PHE A 1 580 ? 19.065 -4.466 -26.392 1.00 84.44 580 PHE A N 1
ATOM 4393 C CA . PHE A 1 580 ? 19.882 -3.268 -26.230 1.00 84.44 580 PHE A CA 1
ATOM 4394 C C . PHE A 1 580 ? 19.936 -2.881 -24.754 1.00 84.44 580 PHE A C 1
ATOM 4396 O O . PHE A 1 580 ? 18.909 -2.921 -24.079 1.00 84.44 580 PHE A O 1
ATOM 4403 N N . ARG A 1 581 ? 21.100 -2.444 -24.261 1.00 86.12 581 ARG A N 1
ATOM 4404 C CA . ARG A 1 581 ? 21.192 -1.744 -22.969 1.00 86.12 581 ARG A CA 1
ATOM 4405 C C . ARG A 1 581 ? 21.735 -0.339 -23.182 1.00 86.12 581 ARG A C 1
ATOM 4407 O O . ARG A 1 581 ? 22.684 -0.153 -23.937 1.00 86.12 581 ARG A O 1
ATOM 4414 N N . PHE A 1 582 ? 21.168 0.646 -22.513 1.00 83.81 582 PHE A N 1
ATOM 4415 C CA . PHE A 1 582 ? 21.655 2.019 -22.521 1.00 83.81 582 PHE A CA 1
ATOM 4416 C C . PHE A 1 582 ? 22.185 2.343 -21.121 1.00 83.81 582 PHE A C 1
ATOM 4418 O O . PHE A 1 582 ? 21.643 1.870 -20.127 1.00 83.81 582 PHE A O 1
ATOM 4425 N N . SER A 1 583 ? 23.259 3.118 -21.017 1.00 85.19 583 SER A N 1
ATOM 4426 C CA . SER A 1 583 ? 23.686 3.696 -19.739 1.00 85.19 583 SER A CA 1
ATOM 4427 C C . SER A 1 583 ? 24.370 5.020 -20.004 1.00 85.19 583 SER A C 1
ATOM 4429 O O . SER A 1 583 ? 25.389 5.070 -20.683 1.00 85.19 583 SER A O 1
ATOM 4431 N N . TRP A 1 584 ? 23.792 6.104 -19.506 1.00 85.12 584 TRP A N 1
ATOM 4432 C CA . TRP A 1 584 ? 24.344 7.451 -19.488 1.00 85.12 584 TRP A CA 1
ATOM 4433 C C . TRP A 1 584 ? 24.341 7.915 -18.024 1.00 85.12 584 TRP A C 1
ATOM 4435 O O . TRP A 1 584 ? 23.407 8.585 -17.580 1.00 85.12 584 TRP A O 1
ATOM 4445 N N . PRO A 1 585 ? 25.364 7.529 -17.242 1.00 81.31 585 PRO A N 1
ATOM 4446 C CA . PRO A 1 585 ? 25.315 7.660 -15.792 1.00 81.31 585 PRO A CA 1
ATOM 4447 C C . PRO A 1 585 ? 25.400 9.124 -15.325 1.00 81.31 585 PRO A C 1
ATOM 4449 O O . PRO A 1 585 ? 24.917 9.444 -14.246 1.00 81.31 585 PRO A O 1
ATOM 4452 N N . TYR A 1 586 ? 25.963 10.026 -16.136 1.00 85.56 586 TYR A N 1
ATOM 4453 C CA . TYR A 1 586 ? 25.821 11.471 -15.949 1.00 85.56 586 TYR A CA 1
ATOM 4454 C C . TYR A 1 586 ? 25.870 12.206 -17.294 1.00 85.56 586 TYR A C 1
ATOM 4456 O O . TYR A 1 586 ? 26.855 12.114 -18.041 1.00 85.56 586 TYR A O 1
ATOM 4464 N N . VAL A 1 587 ? 24.819 12.974 -17.576 1.00 84.69 587 VAL A N 1
ATOM 4465 C CA . VAL A 1 587 ? 24.743 13.939 -18.676 1.00 84.69 587 VAL A CA 1
ATOM 4466 C C . VAL A 1 587 ? 24.321 15.289 -18.114 1.00 84.69 587 VAL A C 1
ATOM 4468 O O . VAL A 1 587 ? 23.294 15.402 -17.450 1.00 84.69 587 VAL A O 1
ATOM 4471 N N . ARG A 1 588 ? 25.084 16.335 -18.420 1.00 87.31 588 ARG A N 1
ATOM 4472 C CA . ARG A 1 588 ? 24.748 17.713 -18.060 1.00 87.31 588 ARG A CA 1
ATOM 4473 C C . ARG A 1 588 ? 24.358 18.503 -19.298 1.00 87.31 588 ARG A C 1
ATOM 4475 O O . ARG A 1 588 ? 25.084 18.523 -20.290 1.00 87.31 588 ARG A O 1
ATOM 4482 N N . ILE A 1 589 ? 23.227 19.190 -19.233 1.00 85.12 589 ILE A N 1
ATOM 4483 C CA . ILE A 1 589 ? 22.666 19.974 -20.330 1.00 85.12 589 ILE A CA 1
ATOM 4484 C C . ILE A 1 589 ? 22.494 21.416 -19.842 1.00 85.12 589 ILE A C 1
ATOM 4486 O O . ILE A 1 589 ? 21.539 21.714 -19.122 1.00 85.12 589 ILE A O 1
ATOM 4490 N N . PRO A 1 590 ? 23.412 22.333 -20.201 1.00 81.94 590 PRO A N 1
ATOM 4491 C CA . PRO A 1 590 ? 23.201 23.762 -20.014 1.00 81.94 590 PRO A CA 1
ATOM 4492 C C . PRO A 1 590 ? 22.014 24.205 -20.875 1.00 81.94 590 PRO A C 1
ATOM 4494 O O . PRO A 1 590 ? 22.040 24.059 -22.100 1.00 81.94 590 PRO A O 1
ATOM 4497 N N . LEU A 1 591 ? 20.972 24.740 -20.242 1.00 71.81 591 LEU A N 1
ATOM 4498 C CA . LEU A 1 591 ? 19.730 25.130 -20.917 1.00 71.81 591 LEU A CA 1
ATOM 4499 C C . LEU A 1 591 ? 19.716 26.612 -21.347 1.00 71.81 591 LEU A C 1
ATOM 4501 O O . LEU A 1 591 ? 18.746 27.094 -21.931 1.00 71.81 591 LEU A O 1
ATOM 4505 N N . ASP A 1 592 ? 20.815 27.318 -21.084 1.00 68.56 592 ASP A N 1
ATOM 4506 C CA . ASP A 1 592 ? 21.029 28.738 -21.355 1.00 68.56 592 ASP A CA 1
ATOM 4507 C C . ASP A 1 592 ? 21.074 29.025 -22.872 1.00 68.56 592 ASP A C 1
ATOM 4509 O O . ASP A 1 592 ? 22.014 28.640 -23.574 1.00 68.56 592 ASP A O 1
ATOM 4513 N N . GLN A 1 593 ? 20.033 29.677 -23.406 1.00 56.62 593 GLN A N 1
ATOM 4514 C CA . GLN A 1 593 ? 19.844 29.796 -24.862 1.00 56.62 593 GLN A CA 1
ATOM 4515 C C . GLN A 1 593 ? 20.423 31.076 -25.487 1.00 56.62 593 GLN A C 1
ATOM 4517 O O . GLN A 1 593 ? 20.582 31.117 -26.706 1.00 56.62 593 GLN A O 1
ATOM 4522 N N . ASP A 1 594 ? 20.765 32.087 -24.681 1.00 52.56 594 ASP A N 1
ATOM 4523 C CA . ASP A 1 594 ? 21.373 33.351 -25.141 1.00 52.56 594 ASP A CA 1
ATOM 4524 C C . ASP A 1 594 ? 22.435 33.920 -24.153 1.00 52.56 594 ASP A C 1
ATOM 4526 O O . ASP A 1 594 ? 22.945 35.025 -24.356 1.00 52.56 594 ASP A O 1
ATOM 4530 N N . GLY A 1 595 ? 22.842 33.155 -23.125 1.00 47.91 595 GLY A N 1
ATOM 4531 C CA . GLY A 1 595 ? 23.932 33.507 -22.198 1.00 47.91 595 GLY A CA 1
ATOM 4532 C C . GLY A 1 595 ? 23.518 34.463 -21.077 1.00 47.91 595 GLY A C 1
ATOM 4533 O O . GLY A 1 595 ? 24.282 35.365 -20.719 1.00 47.91 595 GLY A O 1
ATOM 4534 N N . SER A 1 596 ? 22.293 34.310 -20.572 1.00 48.91 596 SER A N 1
ATOM 4535 C CA . SER A 1 596 ? 21.686 35.216 -19.587 1.00 48.91 596 SER A CA 1
ATOM 4536 C C . SER A 1 596 ? 20.905 34.523 -18.468 1.00 48.91 596 SER A C 1
ATOM 4538 O O . SER A 1 596 ? 20.410 35.227 -17.594 1.00 48.91 596 SER A O 1
ATOM 4540 N N . SER A 1 597 ? 20.777 33.195 -18.493 1.00 54.84 597 SER A N 1
ATOM 4541 C CA . SER A 1 597 ? 19.955 32.424 -17.551 1.00 54.84 597 SER A CA 1
ATOM 4542 C C . SER A 1 597 ? 20.639 31.094 -17.234 1.00 54.84 597 SER A C 1
ATOM 4544 O O . SER A 1 597 ? 20.547 30.149 -18.019 1.00 54.84 597 SER A O 1
ATOM 4546 N N . GLY A 1 598 ? 21.338 31.023 -16.097 1.00 64.81 598 GLY A N 1
ATOM 4547 C CA . GLY A 1 598 ? 22.283 29.950 -15.735 1.00 64.81 598 GLY A CA 1
ATOM 4548 C C . GLY A 1 598 ? 21.693 28.561 -15.438 1.00 64.81 598 GLY A C 1
ATOM 4549 O O . GLY A 1 598 ? 22.312 27.787 -14.712 1.00 64.81 598 GLY A O 1
ATOM 4550 N N . GLN A 1 599 ? 20.516 28.241 -15.974 1.00 76.06 599 GLN A N 1
ATOM 4551 C CA . GLN A 1 599 ? 19.809 26.988 -15.720 1.00 76.06 599 GLN A CA 1
ATOM 4552 C C . GLN A 1 599 ? 20.525 25.779 -16.332 1.00 76.06 599 GLN A C 1
ATOM 4554 O O . GLN A 1 599 ? 21.058 25.821 -17.447 1.00 76.06 599 GLN A O 1
ATOM 4559 N N . THR A 1 600 ? 20.506 24.670 -15.600 1.00 80.50 600 THR A N 1
ATOM 4560 C CA . THR A 1 600 ? 21.145 23.403 -15.976 1.00 80.50 600 THR A CA 1
ATOM 4561 C C . THR A 1 600 ? 20.174 22.257 -15.707 1.00 80.50 600 THR A C 1
ATOM 4563 O O . THR A 1 600 ? 19.573 22.214 -14.641 1.00 80.50 600 THR A O 1
ATOM 4566 N N . ALA A 1 601 ? 20.059 21.304 -16.629 1.00 82.75 601 ALA A N 1
ATOM 4567 C CA . ALA A 1 601 ? 19.522 19.981 -16.321 1.00 82.75 601 ALA A CA 1
ATOM 4568 C C . ALA A 1 601 ? 20.675 18.985 -16.148 1.00 82.75 601 ALA A C 1
ATOM 4570 O O . ALA A 1 601 ? 21.567 18.918 -16.998 1.00 82.75 601 ALA A O 1
ATOM 4571 N N . GLU A 1 602 ? 20.654 18.212 -15.070 1.00 84.81 602 GLU A N 1
ATOM 4572 C CA . GLU A 1 602 ? 21.516 17.045 -14.873 1.00 84.81 602 GLU A CA 1
ATOM 4573 C C . GLU A 1 602 ? 20.669 15.776 -14.979 1.00 84.81 602 GLU A C 1
ATOM 4575 O O . GLU A 1 602 ? 19.532 15.740 -14.509 1.00 84.81 602 GLU A O 1
ATOM 4580 N N . LEU A 1 603 ? 21.202 14.760 -15.651 1.00 81.75 603 LEU A N 1
ATOM 4581 C CA . LEU A 1 603 ? 20.477 13.570 -16.076 1.00 81.75 603 LEU A CA 1
ATOM 4582 C C . LEU A 1 603 ? 21.304 12.314 -15.775 1.00 81.75 603 LEU A C 1
ATOM 4584 O O . LEU A 1 603 ? 22.406 12.162 -16.307 1.00 81.75 603 LEU A O 1
ATOM 4588 N N . TYR A 1 604 ? 20.739 11.399 -14.991 1.00 83.62 604 TYR A N 1
ATOM 4589 C CA . TYR A 1 604 ? 21.096 9.979 -14.992 1.00 83.62 604 TYR A CA 1
ATOM 4590 C C . TYR A 1 604 ? 20.026 9.204 -15.758 1.00 83.62 604 TYR A C 1
ATOM 4592 O O . TYR A 1 604 ? 18.828 9.490 -15.665 1.00 83.62 604 TYR A O 1
ATOM 4600 N N . PHE A 1 605 ? 20.474 8.220 -16.526 1.00 80.88 605 PHE A N 1
ATOM 4601 C CA . PHE A 1 605 ? 19.646 7.452 -17.435 1.00 80.88 605 PHE A CA 1
ATOM 4602 C C . PHE A 1 605 ? 20.309 6.098 -17.689 1.00 80.88 605 PHE A C 1
ATOM 4604 O O . PHE A 1 605 ? 21.483 6.049 -18.042 1.00 80.88 605 PHE A O 1
ATOM 4611 N N . GLU A 1 606 ? 19.572 5.002 -17.581 1.00 80.94 606 GLU A N 1
ATOM 4612 C CA . GLU A 1 606 ? 19.992 3.690 -18.109 1.00 80.94 606 GLU A CA 1
ATOM 4613 C C . GLU A 1 606 ? 18.897 3.111 -19.003 1.00 80.94 606 GLU A C 1
ATOM 4615 O O . GLU A 1 606 ? 18.024 3.889 -19.341 1.00 80.94 606 GLU A O 1
ATOM 4620 N N . ALA A 1 607 ? 18.947 1.850 -19.464 1.00 81.75 607 ALA A N 1
ATOM 4621 C CA . ALA A 1 607 ? 17.789 1.055 -19.912 1.00 81.75 607 ALA A CA 1
ATOM 4622 C C . ALA A 1 607 ? 18.099 -0.354 -20.356 1.00 81.75 607 ALA A C 1
ATOM 4624 O O . ALA A 1 607 ? 19.174 -0.579 -20.896 1.00 81.75 607 ALA A O 1
ATOM 4625 N N . SER A 1 608 ? 17.080 -1.214 -20.331 1.00 83.62 608 SER A N 1
ATOM 4626 C CA . SER A 1 608 ? 17.105 -2.559 -20.908 1.00 83.62 608 SER A CA 1
ATOM 4627 C C . SER A 1 608 ? 15.937 -2.751 -21.890 1.00 83.62 608 SER A C 1
ATOM 4629 O O . SER A 1 608 ? 14.774 -2.661 -21.496 1.00 83.62 608 SER A O 1
ATOM 4631 N N . LEU A 1 609 ? 16.240 -3.040 -23.161 1.00 85.12 609 LEU A N 1
ATOM 4632 C CA . LEU A 1 609 ? 15.285 -3.514 -24.171 1.00 85.12 609 LEU A CA 1
ATOM 4633 C C . LEU A 1 609 ? 15.540 -4.993 -24.473 1.00 85.12 609 LEU A C 1
ATOM 4635 O O . LEU A 1 609 ? 16.676 -5.361 -24.791 1.00 85.12 609 LEU A O 1
ATOM 4639 N N . ILE A 1 610 ? 14.491 -5.813 -24.444 1.00 87.69 610 ILE A N 1
ATOM 4640 C CA . ILE A 1 610 ? 14.552 -7.245 -24.774 1.00 87.69 610 ILE A CA 1
ATOM 4641 C C . ILE A 1 610 ? 13.761 -7.486 -26.059 1.00 87.69 610 ILE A C 1
ATOM 4643 O O . ILE A 1 610 ? 12.603 -7.090 -26.162 1.00 87.69 610 ILE A O 1
ATOM 4647 N N . GLY A 1 611 ? 14.402 -8.108 -27.046 1.00 90.25 611 GLY A N 1
ATOM 4648 C CA . GLY A 1 611 ? 13.775 -8.522 -28.294 1.00 90.25 611 GLY A CA 1
ATOM 4649 C C . GLY A 1 611 ? 13.066 -9.862 -28.134 1.00 90.25 611 GLY A C 1
ATOM 4650 O O . GLY A 1 611 ? 13.680 -10.847 -27.724 1.00 90.25 611 GLY A O 1
ATOM 4651 N N . VAL A 1 612 ? 11.799 -9.921 -28.536 1.00 90.88 612 VAL A N 1
ATOM 4652 C CA . VAL A 1 612 ? 10.983 -11.143 -28.564 1.00 90.88 612 VAL A CA 1
ATOM 4653 C C . VAL A 1 612 ? 10.656 -11.511 -30.012 1.00 90.88 612 VAL A C 1
ATOM 4655 O O . VAL A 1 612 ? 10.497 -10.636 -30.862 1.00 90.88 612 VAL A O 1
ATOM 4658 N N . ARG A 1 613 ? 10.569 -12.813 -30.305 1.00 88.44 613 ARG A N 1
ATOM 4659 C CA . ARG A 1 613 ? 10.148 -13.373 -31.602 1.00 88.44 613 ARG A CA 1
ATOM 4660 C C . ARG A 1 613 ? 9.008 -14.360 -31.418 1.00 88.44 613 ARG A C 1
ATOM 4662 O O . ARG A 1 613 ? 8.929 -15.023 -30.385 1.00 88.44 613 ARG A O 1
ATOM 4669 N N . ASP A 1 614 ? 8.173 -14.506 -32.440 1.00 87.38 614 ASP A N 1
ATOM 4670 C CA . ASP A 1 614 ? 7.160 -15.554 -32.482 1.00 87.38 614 ASP A CA 1
ATOM 4671 C C . ASP A 1 614 ? 7.778 -16.886 -32.909 1.00 87.38 614 ASP A C 1
ATOM 4673 O O . ASP A 1 614 ? 7.981 -17.170 -34.093 1.00 87.38 614 ASP A O 1
ATOM 4677 N N . VAL A 1 615 ? 8.079 -17.704 -31.898 1.00 82.31 615 VAL A N 1
ATOM 4678 C CA . VAL A 1 615 ? 8.731 -19.012 -32.040 1.00 82.31 615 VAL A CA 1
ATOM 4679 C C . VAL A 1 615 ? 7.967 -19.957 -32.969 1.00 82.31 615 VAL A C 1
ATOM 4681 O O . VAL A 1 615 ? 8.598 -20.711 -33.707 1.00 82.31 615 VAL A O 1
ATOM 4684 N N . LEU A 1 616 ? 6.632 -19.879 -33.013 1.00 81.81 616 LEU A N 1
ATOM 4685 C CA . LEU A 1 616 ? 5.820 -20.743 -33.874 1.00 81.81 616 LEU A CA 1
ATOM 4686 C C . LEU A 1 616 ? 5.767 -20.231 -35.317 1.00 81.81 616 LEU A C 1
ATOM 4688 O O . LEU A 1 616 ? 5.741 -21.031 -36.251 1.00 81.81 616 LEU A O 1
ATOM 4692 N N . THR A 1 617 ? 5.814 -18.911 -35.520 1.00 84.94 617 THR A N 1
ATOM 4693 C CA . THR A 1 617 ? 5.970 -18.331 -36.865 1.00 84.94 617 THR A CA 1
ATOM 4694 C C . THR A 1 617 ? 7.319 -18.733 -37.474 1.00 84.94 617 THR A C 1
ATOM 4696 O O . THR A 1 617 ? 7.359 -19.144 -38.635 1.00 84.94 617 THR A O 1
ATOM 4699 N N . LEU A 1 618 ? 8.399 -18.735 -36.680 1.00 80.81 618 LEU A N 1
ATOM 4700 C CA . LEU A 1 618 ? 9.703 -19.267 -37.102 1.00 80.81 618 LEU A CA 1
ATOM 4701 C C . LEU A 1 618 ? 9.656 -20.778 -37.382 1.00 80.81 618 LEU A C 1
ATOM 4703 O O . LEU A 1 618 ? 10.185 -21.225 -38.399 1.00 80.81 618 LEU A O 1
ATOM 4707 N N . ALA A 1 619 ? 9.007 -21.567 -36.515 1.00 79.19 619 ALA A N 1
ATOM 4708 C CA . ALA A 1 619 ? 8.863 -23.018 -36.684 1.00 79.19 619 ALA A CA 1
ATOM 4709 C C . ALA A 1 619 ? 8.135 -23.385 -37.990 1.00 79.19 619 ALA A C 1
ATOM 4711 O O . ALA A 1 619 ? 8.543 -24.303 -38.702 1.00 79.19 619 ALA A O 1
ATOM 4712 N N . ALA A 1 620 ? 7.110 -22.608 -38.356 1.00 80.69 620 ALA A N 1
ATOM 4713 C CA . ALA A 1 620 ? 6.382 -22.734 -39.617 1.00 80.69 620 ALA A CA 1
ATOM 4714 C C . ALA A 1 620 ? 7.186 -22.284 -40.860 1.00 80.69 620 ALA A C 1
ATOM 4716 O O . ALA A 1 620 ? 6.692 -22.401 -41.985 1.00 80.69 620 ALA A O 1
ATOM 4717 N N . GLY A 1 621 ? 8.411 -21.774 -40.685 1.00 79.62 621 GLY A N 1
ATOM 4718 C CA . GLY A 1 621 ? 9.258 -21.254 -41.761 1.00 79.62 621 GLY A CA 1
ATOM 4719 C C . GLY A 1 621 ? 8.861 -19.860 -42.256 1.00 79.62 621 GLY A C 1
ATOM 4720 O O . GLY A 1 621 ? 9.181 -19.515 -43.394 1.00 79.62 621 GLY A O 1
ATOM 4721 N N . GLY A 1 622 ? 8.137 -19.087 -41.441 1.00 80.75 622 GLY A N 1
ATOM 4722 C CA . GLY A 1 622 ? 7.834 -17.679 -41.685 1.00 80.75 622 GLY A CA 1
ATOM 4723 C C . GLY A 1 622 ? 8.879 -16.736 -41.081 1.00 80.75 622 GLY A C 1
ATOM 4724 O O . GLY A 1 622 ? 9.632 -17.105 -40.179 1.00 80.75 622 GLY A O 1
ATOM 4725 N N . ASP A 1 623 ? 8.895 -15.495 -41.562 1.00 80.94 623 ASP A N 1
ATOM 4726 C CA . ASP A 1 623 ? 9.742 -14.438 -41.010 1.00 80.94 623 ASP A CA 1
ATOM 4727 C C . ASP A 1 623 ? 9.126 -13.886 -39.711 1.00 80.94 623 ASP A C 1
ATOM 4729 O O . ASP A 1 623 ? 8.000 -13.388 -39.712 1.00 80.94 623 ASP A O 1
ATOM 4733 N N . SER A 1 624 ? 9.872 -13.942 -38.602 1.00 86.50 624 SER A N 1
ATOM 4734 C CA . SER A 1 624 ? 9.555 -13.216 -37.364 1.00 86.50 624 SER A CA 1
ATOM 4735 C C . SER A 1 624 ? 10.780 -12.403 -36.928 1.00 86.50 624 SER A C 1
ATOM 4737 O O . SER A 1 624 ? 11.751 -12.990 -36.437 1.00 86.50 624 SER A O 1
ATOM 4739 N N . PRO A 1 625 ? 10.781 -11.074 -37.137 1.00 87.56 625 PRO A N 1
ATOM 4740 C CA . PRO A 1 625 ? 11.827 -10.196 -36.622 1.00 87.56 625 PRO A CA 1
ATOM 4741 C C . PRO A 1 625 ? 11.703 -10.006 -35.105 1.00 87.56 625 PRO A C 1
ATOM 4743 O O . PRO A 1 625 ? 10.648 -10.256 -34.523 1.00 87.56 625 PRO A O 1
ATOM 4746 N N . TYR A 1 626 ? 12.777 -9.562 -34.451 1.00 88.81 626 TYR A N 1
ATOM 4747 C CA . TYR A 1 626 ? 12.721 -9.167 -33.041 1.00 88.81 626 TYR A CA 1
ATOM 4748 C C . TYR A 1 626 ? 11.888 -7.896 -32.865 1.00 88.81 626 TYR A C 1
ATOM 4750 O O . TYR A 1 626 ? 12.216 -6.859 -33.434 1.00 88.81 626 TYR A O 1
ATOM 4758 N N . HIS A 1 627 ? 10.848 -7.963 -32.037 1.00 87.06 627 HIS A N 1
ATOM 4759 C CA . HIS A 1 627 ? 10.121 -6.795 -31.540 1.00 87.06 627 HIS A CA 1
ATOM 4760 C C . HIS A 1 627 ? 10.608 -6.495 -30.119 1.00 87.06 627 HIS A C 1
ATOM 4762 O O . HIS A 1 627 ? 10.686 -7.401 -29.287 1.00 87.06 627 HIS A O 1
ATOM 4768 N N . TYR A 1 628 ? 11.009 -5.251 -29.851 1.00 84.19 628 TYR A N 1
ATOM 4769 C CA . TYR A 1 628 ? 11.714 -4.892 -28.620 1.00 84.19 628 TYR A CA 1
ATOM 4770 C C . TYR A 1 628 ? 10.762 -4.324 -27.570 1.00 84.19 628 TYR A C 1
ATOM 4772 O O . TYR A 1 628 ? 10.203 -3.249 -27.769 1.00 84.19 628 TYR A O 1
ATOM 4780 N N . ASN A 1 629 ? 10.651 -4.993 -26.424 1.00 85.00 629 ASN A N 1
ATOM 4781 C CA . ASN A 1 629 ? 9.922 -4.496 -25.258 1.00 85.00 629 ASN A CA 1
ATOM 4782 C C . ASN A 1 629 ? 10.860 -3.741 -24.310 1.00 85.00 629 ASN A C 1
ATOM 4784 O O . ASN A 1 629 ? 12.029 -4.106 -24.151 1.00 85.00 629 ASN A O 1
ATOM 4788 N N . LEU A 1 630 ? 10.328 -2.732 -23.617 1.00 84.06 630 LEU A N 1
ATOM 4789 C CA . LEU A 1 630 ? 11.006 -2.099 -22.488 1.00 84.06 630 LEU A CA 1
ATOM 4790 C C . LEU A 1 630 ? 10.932 -3.031 -21.274 1.00 84.06 630 LEU A C 1
ATOM 4792 O O . LEU A 1 630 ? 9.840 -3.333 -20.804 1.00 84.06 630 LEU A O 1
ATOM 4796 N N . ALA A 1 631 ? 12.079 -3.493 -20.778 1.00 83.44 631 ALA A N 1
ATOM 4797 C CA . ALA A 1 631 ? 12.135 -4.399 -19.632 1.00 83.44 631 ALA A CA 1
ATOM 4798 C C . ALA A 1 631 ? 12.268 -3.657 -18.294 1.00 83.44 631 ALA A C 1
ATOM 4800 O O . ALA A 1 631 ? 11.670 -4.070 -17.302 1.00 83.44 631 ALA A O 1
ATOM 4801 N N . GLU A 1 632 ? 13.035 -2.565 -18.257 1.00 83.25 632 GLU A N 1
ATOM 4802 C CA . GLU A 1 632 ? 13.343 -1.789 -17.044 1.00 83.25 632 GLU A CA 1
ATOM 4803 C C . GLU A 1 632 ? 13.256 -0.276 -17.338 1.00 83.25 632 GLU A C 1
ATOM 4805 O O . GLU A 1 632 ? 13.329 0.122 -18.501 1.00 83.25 632 GLU A O 1
ATOM 4810 N N . ILE A 1 633 ? 13.023 0.543 -16.300 1.00 78.94 633 ILE A N 1
ATOM 4811 C CA . ILE A 1 633 ? 12.872 2.015 -16.299 1.00 78.94 633 ILE A CA 1
ATOM 4812 C C . ILE A 1 633 ? 13.542 2.641 -15.047 1.00 78.94 633 ILE A C 1
ATOM 4814 O O . ILE A 1 633 ? 13.685 1.984 -14.024 1.00 78.94 633 ILE A O 1
ATOM 4818 N N . GLY A 1 634 ? 14.112 3.852 -15.155 1.00 79.62 634 GLY A N 1
ATOM 4819 C CA . GLY A 1 634 ? 15.190 4.429 -14.321 1.00 79.62 634 GLY A CA 1
ATOM 4820 C C . GLY A 1 634 ? 15.816 5.668 -14.973 1.00 79.62 634 GLY A C 1
ATOM 4821 O O . GLY A 1 634 ? 16.657 5.573 -15.870 1.00 79.62 634 GLY A O 1
ATOM 4822 N N . LEU A 1 635 ? 15.365 6.822 -14.516 1.00 80.44 635 LEU A N 1
ATOM 4823 C CA . LEU A 1 635 ? 15.658 8.168 -14.974 1.00 80.44 635 LEU A CA 1
ATOM 4824 C C . LEU A 1 635 ? 15.753 9.027 -13.715 1.00 80.44 635 LEU A C 1
ATOM 4826 O O . LEU A 1 635 ? 14.841 8.980 -12.893 1.00 80.44 635 LEU A O 1
ATOM 4830 N N . GLN A 1 636 ? 16.795 9.839 -13.583 1.00 84.12 636 GLN A N 1
ATOM 4831 C CA . GLN A 1 636 ? 16.844 10.905 -12.583 1.00 84.12 636 GLN A CA 1
ATOM 4832 C C . GLN A 1 636 ? 17.179 12.204 -13.307 1.00 84.12 636 GLN A C 1
ATOM 4834 O O . GLN A 1 636 ? 18.219 12.308 -13.957 1.00 84.12 636 GLN A O 1
ATOM 4839 N N . LEU A 1 637 ? 16.280 13.177 -13.223 1.00 81.31 637 LEU A N 1
ATOM 4840 C CA . LEU A 1 637 ? 16.405 14.496 -13.824 1.00 81.31 637 LEU A CA 1
ATOM 4841 C C . LEU A 1 637 ? 16.408 15.543 -12.713 1.00 81.31 637 LEU A C 1
ATOM 4843 O O . LEU A 1 637 ? 15.385 15.769 -12.069 1.00 81.31 637 LEU A O 1
ATOM 4847 N N . LEU A 1 638 ? 17.541 16.213 -12.529 1.00 84.38 638 LEU A N 1
ATOM 4848 C CA . LEU A 1 638 ? 17.689 17.346 -11.625 1.00 84.38 638 LEU A CA 1
ATOM 4849 C C . LEU A 1 638 ? 17.713 18.641 -12.443 1.00 84.38 638 LEU A C 1
ATOM 4851 O O . LEU A 1 638 ? 18.701 18.968 -13.102 1.00 84.38 638 LEU A O 1
ATOM 4855 N N . ALA A 1 639 ? 16.609 19.382 -12.407 1.00 82.94 639 ALA A N 1
ATOM 4856 C CA . ALA A 1 639 ? 16.515 20.725 -12.957 1.00 82.94 639 ALA A CA 1
ATOM 4857 C C . ALA A 1 639 ? 17.020 21.739 -11.923 1.00 82.94 639 ALA A C 1
ATOM 4859 O O . ALA A 1 639 ? 16.459 21.870 -10.834 1.00 82.94 639 ALA A O 1
ATOM 4860 N N . LEU A 1 640 ? 18.075 22.469 -12.277 1.00 81.44 640 LEU A N 1
ATOM 4861 C CA . LEU A 1 640 ? 18.678 23.527 -11.476 1.00 81.44 640 LEU A CA 1
ATOM 4862 C C . LEU A 1 640 ? 18.317 24.888 -12.076 1.00 81.44 640 LEU A C 1
ATOM 4864 O O . LEU A 1 640 ? 18.620 25.172 -13.240 1.00 81.44 640 LEU A O 1
ATOM 4868 N N . GLY A 1 641 ? 17.666 25.719 -11.265 1.00 76.31 641 GLY A N 1
ATOM 4869 C CA . GLY A 1 641 ? 17.383 27.120 -11.544 1.00 76.31 641 GLY A CA 1
ATOM 4870 C C . GLY A 1 641 ? 18.638 27.996 -11.524 1.00 76.31 641 GLY A C 1
ATOM 4871 O O . GLY A 1 641 ? 19.768 27.517 -11.480 1.00 76.31 641 GLY A O 1
ATOM 4872 N N . GLU A 1 642 ? 18.433 29.309 -11.574 1.00 75.25 642 GLU A N 1
ATOM 4873 C CA . GLU A 1 642 ? 19.530 30.279 -11.510 1.00 75.25 642 GLU A CA 1
ATOM 4874 C C . GLU A 1 642 ? 20.104 30.399 -10.086 1.00 75.25 642 GLU A C 1
ATOM 4876 O O . GLU A 1 642 ? 19.408 30.142 -9.103 1.00 75.25 642 GLU A O 1
ATOM 4881 N N . ASP A 1 643 ? 21.366 30.834 -9.980 1.00 74.56 643 ASP A N 1
ATOM 4882 C CA . ASP A 1 643 ? 22.009 31.211 -8.713 1.00 74.56 643 ASP A CA 1
ATOM 4883 C C . ASP A 1 643 ? 21.263 32.411 -8.084 1.00 74.56 643 ASP A C 1
ATOM 4885 O O . ASP A 1 643 ? 21.601 33.571 -8.334 1.00 74.56 643 ASP A O 1
ATOM 4889 N N . GLU A 1 644 ? 20.252 32.153 -7.250 1.00 72.81 644 GLU A N 1
ATOM 4890 C CA . GLU A 1 644 ? 19.508 33.198 -6.537 1.00 72.81 644 GLU A CA 1
ATOM 4891 C C . GLU A 1 644 ? 20.337 33.820 -5.401 1.00 72.81 644 GLU A C 1
ATOM 4893 O O . GLU A 1 644 ? 20.210 35.014 -5.125 1.00 72.81 644 GLU A O 1
ATOM 4898 N N . GLY A 1 645 ? 21.212 33.052 -4.739 1.00 71.56 645 GLY A N 1
ATOM 4899 C CA . GLY A 1 645 ? 21.997 33.580 -3.623 1.00 71.56 645 GLY A CA 1
ATOM 4900 C C . GLY A 1 645 ? 22.933 32.584 -2.947 1.00 71.56 645 GLY A C 1
ATOM 4901 O O . GLY A 1 645 ? 23.351 31.585 -3.529 1.00 71.56 645 GLY A O 1
ATOM 4902 N N . LYS A 1 646 ? 23.302 32.871 -1.691 1.00 73.19 646 LYS A N 1
ATOM 4903 C CA . LYS A 1 646 ? 24.155 32.004 -0.860 1.00 73.19 646 LYS A CA 1
ATOM 4904 C C . LYS A 1 646 ? 23.656 31.943 0.580 1.00 73.19 646 LYS A C 1
ATOM 4906 O O . LYS A 1 646 ? 23.164 32.948 1.089 1.00 73.19 646 LYS A O 1
ATOM 4911 N N . LEU A 1 647 ? 23.848 30.802 1.239 1.00 70.19 647 LEU A N 1
ATOM 4912 C CA . LEU A 1 647 ? 23.491 30.554 2.641 1.00 70.19 647 LEU A CA 1
ATOM 4913 C C . LEU A 1 647 ? 24.680 29.944 3.405 1.00 70.19 647 LEU A C 1
ATOM 4915 O O . LEU A 1 647 ? 25.530 29.285 2.807 1.00 70.19 647 LEU A O 1
ATOM 4919 N N . ALA A 1 648 ? 24.772 30.200 4.712 1.00 69.81 648 ALA A N 1
ATOM 4920 C CA . ALA A 1 648 ? 25.798 29.626 5.583 1.00 69.81 648 ALA A CA 1
ATOM 4921 C C . ALA A 1 648 ? 25.206 28.453 6.363 1.00 69.81 648 ALA A C 1
ATOM 4923 O O . ALA A 1 648 ? 24.324 28.659 7.195 1.00 69.81 648 ALA A O 1
ATOM 4924 N N . GLU A 1 649 ? 25.724 27.252 6.121 1.00 68.88 649 GLU A N 1
ATOM 4925 C CA . GLU A 1 649 ? 25.271 26.004 6.743 1.00 68.88 649 GLU A CA 1
ATOM 4926 C C . GLU A 1 649 ? 26.492 25.162 7.125 1.00 68.88 649 GLU A C 1
ATOM 4928 O O . GLU A 1 649 ? 27.461 25.114 6.367 1.00 68.88 649 GLU A O 1
ATOM 4933 N N . ASP A 1 650 ? 26.479 24.567 8.322 1.00 51.62 650 ASP A N 1
ATOM 4934 C CA . ASP A 1 650 ? 27.446 23.582 8.842 1.00 51.62 650 ASP A CA 1
ATOM 4935 C C . ASP A 1 650 ? 28.928 23.782 8.459 1.00 51.62 650 ASP A C 1
ATOM 4937 O O . ASP A 1 650 ? 29.663 22.862 8.105 1.00 51.62 650 ASP A O 1
ATOM 4941 N N . GLY A 1 651 ? 29.400 25.027 8.586 1.00 59.66 651 GLY A N 1
ATOM 4942 C CA . GLY A 1 651 ? 30.801 25.406 8.359 1.00 59.66 651 GLY A CA 1
ATOM 4943 C C . GLY A 1 651 ? 31.167 25.724 6.904 1.00 59.66 651 GLY A C 1
ATOM 4944 O O . GLY A 1 651 ? 32.322 26.067 6.641 1.00 59.66 651 GLY A O 1
ATOM 4945 N N . GLY A 1 652 ? 30.208 25.665 5.979 1.00 66.25 652 GLY A N 1
ATOM 4946 C CA . GLY A 1 652 ? 30.354 26.011 4.567 1.00 66.25 652 GLY A CA 1
ATOM 4947 C C . GLY A 1 652 ? 29.494 27.199 4.120 1.00 66.25 652 GLY A C 1
ATOM 4948 O O . GLY A 1 652 ? 28.755 27.811 4.893 1.00 66.25 652 GLY A O 1
ATOM 4949 N N . VAL A 1 653 ? 29.608 27.528 2.831 1.00 72.31 653 VAL A N 1
ATOM 4950 C CA . VAL A 1 653 ? 28.713 28.459 2.130 1.00 72.31 653 VAL A CA 1
ATOM 4951 C C . VAL A 1 653 ? 28.143 27.727 0.922 1.00 72.31 653 VAL A C 1
ATOM 4953 O O . VAL A 1 653 ? 28.898 27.347 0.027 1.00 72.31 653 VAL A O 1
ATOM 4956 N N . VAL A 1 654 ? 26.828 27.542 0.906 1.00 73.38 654 VAL A N 1
ATOM 4957 C CA . VAL A 1 654 ? 26.086 26.831 -0.142 1.00 73.38 654 VAL A CA 1
ATOM 4958 C C . VAL A 1 654 ? 25.470 27.859 -1.090 1.00 73.38 654 VAL A C 1
ATOM 4960 O O . VAL A 1 654 ? 24.937 28.872 -0.633 1.00 73.38 654 VAL A O 1
ATOM 4963 N N . THR A 1 655 ? 25.559 27.634 -2.402 1.00 72.00 655 THR A N 1
ATOM 4964 C CA . THR A 1 655 ? 24.819 28.431 -3.396 1.00 72.00 655 THR A CA 1
ATOM 4965 C C . THR A 1 655 ? 23.371 27.946 -3.453 1.00 72.00 655 THR A C 1
ATOM 4967 O O . THR A 1 655 ? 23.122 26.742 -3.468 1.00 72.00 655 THR A O 1
ATOM 4970 N N . LEU A 1 656 ? 22.426 28.884 -3.457 1.00 74.19 656 LEU A N 1
ATOM 4971 C CA . LEU A 1 656 ? 20.991 28.627 -3.503 1.00 74.19 656 LEU A CA 1
ATOM 4972 C C . LEU A 1 656 ? 20.421 28.964 -4.882 1.00 74.19 656 LEU A C 1
ATOM 4974 O O . LEU A 1 656 ? 20.801 29.972 -5.473 1.00 74.19 656 LEU A O 1
ATOM 4978 N N . GLY A 1 657 ? 19.457 28.160 -5.315 1.00 76.69 657 GLY A N 1
ATOM 4979 C CA . GLY A 1 657 ? 18.624 28.343 -6.499 1.00 76.69 657 GLY A CA 1
ATOM 4980 C C . GLY A 1 657 ? 17.465 27.346 -6.439 1.00 76.69 657 GLY A C 1
ATOM 4981 O O . GLY A 1 657 ? 17.574 26.338 -5.737 1.00 76.69 657 GLY A O 1
ATOM 4982 N N . ASP A 1 658 ? 16.362 27.633 -7.128 1.00 84.12 658 ASP A N 1
ATOM 4983 C CA . ASP A 1 658 ? 15.202 26.733 -7.177 1.00 84.12 658 ASP A CA 1
ATOM 4984 C C . ASP A 1 658 ? 15.545 25.419 -7.898 1.00 84.12 658 ASP A C 1
ATOM 4986 O O . ASP A 1 658 ? 16.133 25.436 -8.984 1.00 84.12 658 ASP A O 1
ATOM 4990 N N . LYS A 1 659 ? 15.139 24.279 -7.337 1.00 86.56 659 LYS A N 1
ATOM 4991 C CA . LYS A 1 659 ? 15.394 22.944 -7.897 1.00 86.56 659 LYS A CA 1
ATOM 4992 C C . LYS A 1 659 ? 14.116 22.126 -8.002 1.00 86.56 659 LYS A C 1
ATOM 4994 O O . LYS A 1 659 ? 13.289 22.152 -7.088 1.00 86.56 659 LYS A O 1
ATOM 4999 N N . ALA A 1 660 ? 14.027 21.317 -9.051 1.00 84.50 660 ALA A N 1
ATOM 5000 C CA . ALA A 1 660 ? 13.113 20.183 -9.120 1.00 84.50 660 ALA A CA 1
ATOM 5001 C C . ALA A 1 660 ? 13.884 18.911 -9.479 1.00 84.50 660 ALA A C 1
ATOM 5003 O O . ALA A 1 660 ? 14.723 18.913 -10.378 1.00 84.50 660 ALA A O 1
ATOM 5004 N N . GLU A 1 661 ? 13.573 17.830 -8.780 1.00 85.81 661 GLU A N 1
ATOM 5005 C CA . GLU A 1 661 ? 14.089 16.490 -9.019 1.00 85.81 661 GLU A CA 1
ATOM 5006 C C . GLU A 1 661 ? 12.928 15.592 -9.448 1.00 85.81 661 GLU A C 1
ATOM 5008 O O . GLU A 1 661 ? 11.924 15.488 -8.741 1.00 85.81 661 GLU A O 1
ATOM 5013 N N . LEU A 1 662 ? 13.065 14.952 -10.606 1.00 81.56 662 LEU A N 1
ATOM 5014 C CA . LEU A 1 662 ? 12.167 13.912 -11.093 1.00 81.56 662 LEU A CA 1
ATOM 5015 C C . LEU A 1 662 ? 12.946 12.603 -11.183 1.00 81.56 662 LEU A C 1
ATOM 5017 O O . LEU A 1 662 ? 13.840 12.473 -12.019 1.00 81.56 662 LEU A O 1
ATOM 5021 N N . THR A 1 663 ? 12.553 11.630 -10.375 1.00 82.62 663 THR A N 1
ATOM 5022 C CA . THR A 1 663 ? 13.051 10.258 -10.429 1.00 82.62 663 THR A CA 1
ATOM 5023 C C . THR A 1 663 ? 11.924 9.359 -10.917 1.00 82.62 663 THR A C 1
ATOM 5025 O O . THR A 1 663 ? 10.831 9.374 -10.357 1.00 82.62 663 THR A O 1
ATOM 5028 N N . ILE A 1 664 ? 12.170 8.594 -11.976 1.00 79.69 664 ILE A N 1
ATOM 5029 C CA . ILE A 1 664 ? 11.261 7.562 -12.480 1.00 79.69 664 ILE A CA 1
ATOM 5030 C C . ILE A 1 664 ? 12.037 6.257 -12.494 1.00 79.69 664 ILE A C 1
ATOM 5032 O O . ILE A 1 664 ? 13.076 6.196 -13.141 1.00 79.69 664 ILE A O 1
ATOM 5036 N N . THR A 1 665 ? 11.540 5.210 -11.853 1.00 82.62 665 THR A N 1
ATOM 5037 C CA . THR A 1 665 ? 12.103 3.859 -11.920 1.00 82.62 665 THR A CA 1
ATOM 5038 C C . THR A 1 665 ? 11.002 2.841 -12.167 1.00 82.62 665 THR A C 1
ATOM 5040 O O . THR A 1 665 ? 9.832 3.138 -11.961 1.00 82.62 665 THR A O 1
ATOM 5043 N N . GLY A 1 666 ? 11.338 1.638 -12.616 1.00 78.94 666 GLY A N 1
ATOM 5044 C CA . GLY A 1 666 ? 10.362 0.572 -12.773 1.00 78.94 666 GLY A CA 1
ATOM 5045 C C . GLY A 1 666 ? 10.830 -0.571 -13.657 1.00 78.94 666 GLY A C 1
ATOM 5046 O O . GLY A 1 666 ? 12.000 -0.672 -14.030 1.00 78.94 666 GLY A O 1
ATOM 5047 N N . LYS A 1 667 ? 9.894 -1.460 -13.961 1.00 84.44 667 LYS A N 1
ATOM 5048 C CA . LYS A 1 667 ? 10.141 -2.775 -14.536 1.00 84.44 667 LYS A CA 1
ATOM 5049 C C . LYS A 1 667 ? 8.865 -3.317 -15.159 1.00 84.44 667 LYS A C 1
ATOM 5051 O O . LYS A 1 667 ? 7.790 -3.173 -14.580 1.00 84.44 667 LYS A O 1
ATOM 5056 N N . ALA A 1 668 ? 8.976 -3.968 -16.308 1.00 82.56 668 ALA A N 1
ATOM 5057 C CA . ALA A 1 668 ? 7.845 -4.602 -16.969 1.00 82.56 668 ALA A CA 1
ATOM 5058 C C . ALA A 1 668 ? 7.710 -6.087 -16.591 1.00 82.56 668 ALA A C 1
ATOM 5060 O O . ALA A 1 668 ? 8.710 -6.788 -16.411 1.00 82.56 668 ALA A O 1
ATOM 5061 N N . THR A 1 669 ? 6.475 -6.588 -16.511 1.00 82.81 669 THR A N 1
ATOM 5062 C CA . THR A 1 669 ? 6.198 -8.035 -16.522 1.00 82.81 669 THR A CA 1
ATOM 5063 C C . THR A 1 669 ? 6.192 -8.548 -17.962 1.00 82.81 669 THR A C 1
ATOM 5065 O O . THR A 1 669 ? 5.851 -7.818 -18.891 1.00 82.81 669 THR A O 1
ATOM 5068 N N . ASN A 1 670 ? 6.571 -9.815 -18.159 1.00 84.50 670 ASN A N 1
ATOM 5069 C CA . ASN A 1 670 ? 6.534 -10.517 -19.452 1.00 84.50 670 ASN A CA 1
ATOM 5070 C C . ASN A 1 670 ? 7.317 -9.849 -20.605 1.00 84.50 670 ASN A C 1
ATOM 5072 O O . ASN A 1 670 ? 7.105 -10.195 -21.763 1.00 84.50 670 ASN A O 1
ATOM 5076 N N . ALA A 1 671 ? 8.258 -8.935 -20.339 1.00 87.00 671 ALA A N 1
ATOM 5077 C CA . ALA A 1 671 ? 9.015 -8.246 -21.395 1.00 87.00 671 ALA A CA 1
ATOM 5078 C C . ALA A 1 671 ? 9.870 -9.180 -22.281 1.00 87.00 671 ALA A C 1
ATOM 5080 O O . ALA A 1 671 ? 10.227 -8.799 -23.392 1.00 87.00 671 ALA A O 1
ATOM 5081 N N . ALA A 1 672 ? 10.181 -10.395 -21.818 1.00 87.94 672 ALA A N 1
ATOM 5082 C CA . ALA A 1 672 ? 10.850 -11.434 -22.607 1.00 87.94 672 ALA A CA 1
ATOM 5083 C C . ALA A 1 672 ? 9.879 -12.360 -23.375 1.00 87.94 672 ALA A C 1
ATOM 5085 O O . ALA A 1 672 ? 10.319 -13.122 -24.234 1.00 87.94 672 ALA A O 1
ATOM 5086 N N . ASP A 1 673 ? 8.575 -12.280 -23.090 1.00 87.56 673 ASP A N 1
ATOM 5087 C CA . ASP A 1 673 ? 7.556 -13.236 -23.541 1.00 87.56 673 ASP A CA 1
ATOM 5088 C C . ASP A 1 673 ? 6.384 -12.582 -24.295 1.00 87.56 673 ASP A C 1
ATOM 5090 O O . ASP A 1 673 ? 5.645 -13.278 -24.989 1.00 87.56 673 ASP A O 1
ATOM 5094 N N . TYR A 1 674 ? 6.204 -11.262 -24.212 1.00 88.25 674 TYR A N 1
ATOM 5095 C CA . TYR A 1 674 ? 5.240 -10.508 -25.017 1.00 88.25 674 TYR A CA 1
ATOM 5096 C C . TYR A 1 674 ? 5.817 -10.175 -26.397 1.00 88.25 674 TYR A C 1
ATOM 5098 O O . TYR A 1 674 ? 6.975 -9.790 -26.509 1.00 88.25 674 TYR A O 1
ATOM 5106 N N . TYR A 1 675 ? 5.018 -10.263 -27.457 1.00 89.94 675 TYR A N 1
ATOM 5107 C CA . TYR A 1 675 ? 5.426 -9.830 -28.797 1.00 89.94 675 TYR A CA 1
ATOM 5108 C C . TYR A 1 675 ? 4.529 -8.678 -29.236 1.00 89.94 675 TYR A C 1
ATOM 5110 O O . TYR A 1 675 ? 3.372 -8.901 -29.583 1.00 89.94 675 TYR A O 1
ATOM 5118 N N . SER A 1 676 ? 5.053 -7.454 -29.185 1.00 84.12 676 SER A N 1
ATOM 5119 C CA . SER A 1 676 ? 4.313 -6.257 -29.594 1.00 84.12 676 SER A CA 1
ATOM 5120 C C . SER A 1 676 ? 3.885 -6.316 -31.070 1.00 84.12 676 SER A C 1
ATOM 5122 O O . SER A 1 676 ? 4.463 -7.050 -31.872 1.00 84.12 676 SER A O 1
ATOM 5124 N N . ASP A 1 677 ? 2.886 -5.523 -31.457 1.00 81.56 677 ASP A N 1
ATOM 5125 C CA . ASP A 1 677 ? 2.605 -5.263 -32.874 1.00 81.56 677 ASP A CA 1
ATOM 5126 C C . ASP A 1 677 ? 3.591 -4.238 -33.474 1.00 81.56 677 ASP A C 1
ATOM 5128 O O . ASP A 1 677 ? 3.816 -4.241 -34.688 1.00 81.56 677 ASP A O 1
ATOM 5132 N N . SER A 1 678 ? 4.206 -3.384 -32.646 1.00 78.06 678 SER A N 1
ATOM 5133 C CA . SER A 1 678 ? 5.248 -2.433 -33.036 1.00 78.06 678 SER A CA 1
ATOM 5134 C C . SER A 1 678 ? 6.654 -3.018 -32.848 1.00 78.06 678 SER A C 1
ATOM 5136 O O . SER A 1 678 ? 6.928 -3.828 -31.966 1.00 78.06 678 SER A O 1
ATOM 5138 N N . LEU A 1 679 ? 7.587 -2.586 -33.703 1.00 77.19 679 LEU A N 1
ATOM 5139 C CA . LEU A 1 679 ? 8.997 -2.996 -33.641 1.00 77.19 679 LEU A CA 1
ATOM 5140 C C . LEU A 1 679 ? 9.710 -2.464 -32.383 1.00 77.19 679 LEU A C 1
ATOM 5142 O O . LEU A 1 679 ? 10.633 -3.093 -31.866 1.00 77.19 679 LEU A O 1
ATOM 5146 N N . TRP A 1 680 ? 9.299 -1.282 -31.928 1.00 78.56 680 TRP A N 1
ATOM 5147 C CA . TRP A 1 680 ? 9.838 -0.563 -30.775 1.00 78.56 680 TRP A CA 1
ATOM 5148 C C . TRP A 1 680 ? 8.734 -0.375 -29.728 1.00 78.56 680 TRP A C 1
ATOM 5150 O O . TRP A 1 680 ? 7.567 -0.353 -30.127 1.00 78.56 680 TRP A O 1
ATOM 5160 N N . PRO A 1 681 ? 9.067 -0.189 -28.435 1.00 75.56 681 PRO A N 1
ATOM 5161 C CA . PRO A 1 681 ? 8.058 -0.068 -27.387 1.00 75.56 681 PRO A CA 1
ATOM 5162 C C . PRO A 1 681 ? 7.109 1.107 -27.644 1.00 75.56 681 PRO A C 1
ATOM 5164 O O . PRO A 1 681 ? 7.564 2.246 -27.794 1.00 75.56 681 PRO A O 1
ATOM 5167 N N . GLU A 1 682 ? 5.802 0.853 -27.635 1.00 69.62 682 GLU A N 1
ATOM 5168 C CA . GLU A 1 682 ? 4.775 1.896 -27.647 1.00 69.62 682 GLU A CA 1
ATOM 5169 C C . GLU A 1 682 ? 3.961 1.871 -26.343 1.00 69.62 682 GLU A C 1
ATOM 5171 O O . GLU A 1 682 ? 3.807 0.843 -25.689 1.00 69.62 682 GLU A O 1
ATOM 5176 N N . ALA A 1 683 ? 3.431 3.025 -25.920 1.00 65.88 683 ALA A N 1
ATOM 5177 C CA . ALA A 1 683 ? 2.656 3.107 -24.676 1.00 65.88 683 ALA A CA 1
ATOM 5178 C C . ALA A 1 683 ? 1.355 2.277 -24.730 1.00 65.88 683 ALA A C 1
ATOM 5180 O O . ALA A 1 683 ? 0.884 1.808 -23.695 1.00 65.88 683 ALA A O 1
ATOM 5181 N N . ASP A 1 684 ? 0.817 2.071 -25.936 1.00 68.88 684 ASP A N 1
ATOM 5182 C CA . ASP A 1 684 ? -0.406 1.307 -26.203 1.00 68.88 684 ASP A CA 1
ATOM 5183 C C . ASP A 1 684 ? -0.177 -0.226 -26.195 1.00 68.88 684 ASP A C 1
ATOM 5185 O O . ASP A 1 684 ? -1.135 -0.990 -26.335 1.00 68.88 684 ASP A O 1
ATOM 5189 N N . ASP A 1 685 ? 1.065 -0.693 -25.996 1.00 73.62 685 ASP A N 1
ATOM 5190 C CA . ASP A 1 685 ? 1.398 -2.119 -25.840 1.00 73.62 685 ASP A CA 1
ATOM 5191 C C . ASP A 1 685 ? 1.101 -2.662 -24.438 1.00 73.62 685 ASP A C 1
ATOM 5193 O O . ASP A 1 685 ? 0.884 -3.864 -24.260 1.00 73.62 685 ASP A O 1
ATOM 5197 N N . PHE A 1 686 ? 1.093 -1.794 -23.424 1.00 81.12 686 PHE A N 1
ATOM 5198 C CA . PHE A 1 686 ? 0.871 -2.211 -22.045 1.00 81.12 686 PHE A CA 1
ATOM 5199 C C . PHE A 1 686 ? -0.582 -2.639 -21.811 1.00 81.12 686 PHE A C 1
ATOM 5201 O O . PHE A 1 686 ? -1.535 -1.957 -22.190 1.00 81.12 686 PHE A O 1
ATOM 5208 N N . PHE A 1 687 ? -0.746 -3.771 -21.124 1.00 80.25 687 PHE A N 1
ATOM 5209 C CA . PHE A 1 687 ? -2.022 -4.412 -20.779 1.00 80.25 687 PHE A CA 1
ATOM 5210 C C . PHE A 1 687 ? -2.867 -4.822 -21.994 1.00 80.25 687 PHE A C 1
ATOM 5212 O O . PHE A 1 687 ? -4.054 -5.127 -21.852 1.00 80.25 687 PHE A O 1
ATOM 5219 N N . ARG A 1 688 ? -2.264 -4.837 -23.187 1.00 79.44 688 ARG A N 1
ATOM 5220 C CA . ARG A 1 688 ? -2.920 -5.202 -24.436 1.00 79.44 688 ARG A CA 1
ATOM 5221 C C . ARG A 1 688 ? -2.789 -6.703 -24.687 1.00 79.44 688 ARG A C 1
ATOM 5223 O O . ARG A 1 688 ? -1.692 -7.253 -24.706 1.00 79.44 688 ARG A O 1
ATOM 5230 N N . VAL A 1 689 ? -3.924 -7.356 -24.925 1.00 80.69 689 VAL A N 1
ATOM 5231 C CA . VAL A 1 689 ? -3.955 -8.681 -25.552 1.00 80.69 689 VAL A CA 1
ATOM 5232 C C . VAL A 1 689 ? -3.866 -8.502 -27.067 1.00 80.69 689 VAL A C 1
ATOM 5234 O O . VAL A 1 689 ? -4.460 -7.584 -27.642 1.00 80.69 689 VAL A O 1
ATOM 5237 N N . ARG A 1 690 ? -3.079 -9.361 -27.717 1.00 81.44 690 ARG A N 1
ATOM 5238 C CA . ARG A 1 690 ? -2.927 -9.384 -29.173 1.00 81.44 690 ARG A CA 1
ATOM 5239 C C . ARG A 1 690 ? -4.163 -10.007 -29.815 1.00 81.44 690 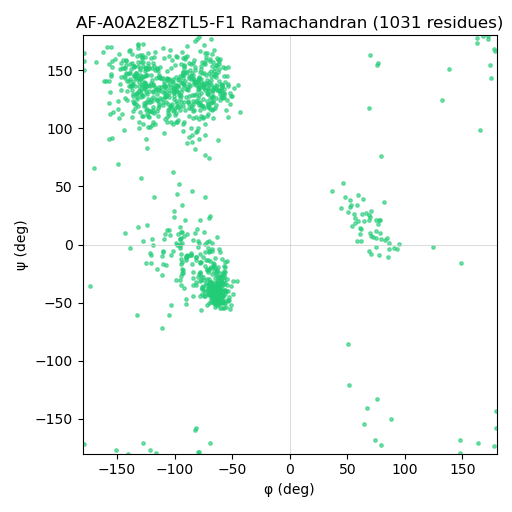ARG A C 1
ATOM 5241 O O . ARG A 1 690 ? -4.620 -11.063 -29.380 1.00 81.44 690 ARG A O 1
ATOM 5248 N N . GLU A 1 691 ? -4.655 -9.405 -30.895 1.00 80.62 691 GLU A N 1
ATOM 5249 C CA . GLU A 1 691 ? -5.824 -9.920 -31.616 1.00 80.62 691 GLU A CA 1
ATOM 5250 C C . GLU A 1 691 ? -5.582 -11.371 -32.079 1.00 80.62 691 GLU A C 1
ATOM 5252 O O . GLU A 1 691 ? -4.574 -11.679 -32.716 1.00 80.62 691 GLU A O 1
ATOM 5257 N N . GLY A 1 692 ? -6.506 -12.273 -31.731 1.00 76.12 692 GLY A N 1
ATOM 5258 C CA . GLY A 1 692 ? -6.399 -13.709 -32.017 1.00 76.12 692 GLY A CA 1
ATOM 5259 C C . GLY A 1 692 ? -5.715 -14.552 -30.930 1.00 76.12 692 GLY A C 1
ATOM 5260 O O . GLY A 1 692 ? -5.701 -15.775 -31.062 1.00 76.12 692 GLY A O 1
ATOM 5261 N N . TYR A 1 693 ? -5.215 -13.938 -29.853 1.00 81.00 693 TYR A N 1
ATOM 5262 C CA . TYR A 1 693 ? -4.592 -14.610 -28.702 1.00 81.00 693 TYR A CA 1
ATOM 5263 C C . TYR A 1 693 ? -5.365 -14.362 -27.396 1.00 81.00 693 TYR A C 1
ATOM 5265 O O . TYR A 1 693 ? -4.781 -14.152 -26.339 1.00 81.00 693 TYR A O 1
ATOM 5273 N N . GLU A 1 694 ? -6.695 -14.392 -27.476 1.00 81.62 694 GLU A N 1
ATOM 5274 C CA . GLU A 1 694 ? -7.585 -14.312 -26.313 1.00 81.62 694 GLU A CA 1
ATOM 5275 C C . GLU A 1 694 ? -7.647 -15.656 -25.561 1.00 81.62 694 GLU A C 1
ATOM 5277 O O . GLU A 1 694 ? -7.477 -16.725 -26.156 1.00 81.62 694 GLU A O 1
ATOM 5282 N N . ALA A 1 695 ? -7.943 -15.629 -24.259 1.00 78.75 695 ALA A N 1
ATOM 5283 C CA . ALA A 1 695 ? -8.164 -16.855 -23.489 1.00 78.75 695 ALA A CA 1
ATOM 5284 C C . ALA A 1 695 ? -9.322 -17.690 -24.085 1.00 78.75 695 ALA A C 1
ATOM 5286 O O . ALA A 1 695 ? -10.352 -17.154 -24.495 1.00 78.75 695 ALA A O 1
ATOM 5287 N N . GLY A 1 696 ? -9.136 -19.009 -24.159 1.00 78.56 696 GLY A N 1
ATOM 5288 C CA . GLY A 1 696 ? -10.019 -19.949 -24.859 1.00 78.56 696 GLY A CA 1
ATOM 5289 C C . GLY A 1 696 ? -9.724 -20.118 -26.359 1.00 78.56 696 GLY A C 1
ATOM 5290 O O . GLY A 1 696 ? -10.350 -20.956 -27.009 1.00 78.56 696 GLY A O 1
ATOM 5291 N N . ALA A 1 697 ? -8.774 -19.372 -26.941 1.00 84.56 697 ALA A N 1
ATOM 5292 C CA . ALA A 1 697 ? -8.373 -19.564 -28.336 1.00 84.56 697 ALA A CA 1
ATOM 5293 C C . ALA A 1 697 ? -7.659 -20.914 -28.553 1.00 84.56 697 ALA A C 1
ATOM 5295 O O . ALA A 1 697 ? -6.730 -21.270 -27.826 1.00 84.56 697 ALA A O 1
ATOM 5296 N N . SER A 1 698 ? -8.055 -21.650 -29.596 1.00 86.31 698 SER A N 1
ATOM 5297 C CA . SER A 1 698 ? -7.454 -22.935 -29.976 1.00 86.31 698 SER A CA 1
ATOM 5298 C C . SER A 1 698 ? -6.372 -22.776 -31.052 1.00 86.31 698 SER A C 1
ATOM 5300 O O . SER A 1 698 ? -6.652 -22.274 -32.144 1.00 86.31 698 SER A O 1
ATOM 5302 N N . ALA A 1 699 ? -5.169 -23.281 -30.790 1.00 87.38 699 ALA A N 1
ATOM 5303 C CA . ALA A 1 699 ? -4.090 -23.448 -31.757 1.00 87.38 699 ALA A CA 1
ATOM 5304 C C . ALA A 1 699 ? -4.035 -24.910 -32.235 1.00 87.38 699 ALA A C 1
ATOM 5306 O O . ALA A 1 699 ? -3.800 -25.814 -31.435 1.00 87.38 699 ALA A O 1
ATOM 5307 N N . ALA A 1 700 ? -4.259 -25.138 -33.531 1.00 88.56 700 ALA A N 1
ATOM 5308 C CA . ALA A 1 700 ? -4.273 -26.482 -34.106 1.00 88.56 700 ALA A CA 1
ATOM 5309 C C . ALA A 1 700 ? -2.865 -27.099 -34.186 1.00 88.56 700 ALA A C 1
ATOM 5311 O O . ALA A 1 700 ? -1.914 -26.384 -34.510 1.00 88.56 700 ALA A O 1
ATOM 5312 N N . ASP A 1 701 ? -2.749 -28.406 -33.923 1.00 88.62 701 ASP A N 1
ATOM 5313 C CA . ASP A 1 701 ? -1.493 -29.183 -33.975 1.00 88.62 701 ASP A CA 1
ATOM 5314 C C . ASP A 1 701 ? -0.310 -28.554 -33.180 1.00 88.62 701 ASP A C 1
ATOM 5316 O O . ASP A 1 701 ? 0.857 -28.761 -33.522 1.00 88.62 701 ASP A O 1
ATOM 5320 N N . LEU A 1 702 ? -0.589 -27.774 -32.122 1.00 89.38 702 LEU A N 1
ATOM 5321 C CA . LEU A 1 702 ? 0.426 -27.034 -31.348 1.00 89.38 702 LEU A CA 1
ATOM 5322 C C . LEU A 1 702 ? 1.451 -27.952 -30.666 1.00 89.38 702 LEU A C 1
ATOM 5324 O O . LEU A 1 702 ? 2.636 -27.619 -30.579 1.00 89.38 702 LEU A O 1
ATOM 5328 N N . PHE A 1 703 ? 0.980 -29.084 -30.148 1.00 91.69 703 PHE A N 1
ATOM 5329 C CA . PHE A 1 703 ? 1.791 -30.020 -29.385 1.00 91.69 703 PHE A CA 1
ATOM 5330 C C . PHE A 1 703 ? 2.009 -31.310 -30.171 1.00 91.69 703 PHE A C 1
ATOM 5332 O O . PHE A 1 703 ? 1.080 -31.828 -30.792 1.00 91.69 703 PHE A O 1
ATOM 5339 N N . ARG A 1 704 ? 3.200 -31.902 -30.057 1.00 91.75 704 ARG A N 1
ATOM 5340 C CA . ARG A 1 704 ? 3.409 -33.337 -30.315 1.00 91.75 704 ARG A CA 1
ATOM 5341 C C . ARG A 1 704 ? 3.649 -34.030 -28.989 1.00 91.75 704 ARG A C 1
ATOM 5343 O O . ARG A 1 704 ? 4.419 -33.524 -28.178 1.00 91.75 704 ARG A O 1
ATOM 5350 N N . TYR A 1 705 ? 3.039 -35.185 -28.757 1.00 93.06 705 TYR A N 1
ATOM 5351 C CA . TYR A 1 705 ? 3.292 -35.954 -27.541 1.00 93.06 705 TYR A CA 1
ATOM 5352 C C . TYR A 1 705 ? 3.610 -37.417 -27.832 1.00 93.06 705 TYR A C 1
ATOM 5354 O O . TYR A 1 705 ? 3.182 -37.989 -28.836 1.00 93.06 705 TYR A O 1
ATOM 5362 N N . ARG A 1 706 ? 4.390 -38.015 -26.930 1.00 92.31 706 ARG A N 1
ATOM 5363 C CA . ARG A 1 706 ? 4.781 -39.429 -26.940 1.00 92.31 706 ARG A CA 1
ATOM 5364 C C . ARG A 1 706 ? 4.817 -39.947 -25.512 1.00 92.31 706 ARG A C 1
ATOM 5366 O O . ARG A 1 706 ? 5.284 -39.254 -24.613 1.00 92.31 706 ARG A O 1
ATOM 5373 N N . ILE A 1 707 ? 4.410 -41.198 -25.324 1.00 93.88 707 ILE A N 1
ATOM 5374 C CA . ILE A 1 707 ? 4.457 -41.878 -24.025 1.00 93.88 707 ILE A CA 1
ATOM 5375 C C . ILE A 1 707 ? 5.412 -43.074 -24.088 1.00 93.88 707 ILE A C 1
ATOM 5377 O O . ILE A 1 707 ? 5.501 -43.756 -25.116 1.00 93.88 707 ILE A O 1
ATOM 5381 N N . GLN A 1 708 ? 6.137 -43.318 -22.998 1.00 92.62 708 GLN A N 1
ATOM 5382 C CA . GLN A 1 708 ? 6.989 -44.486 -22.758 1.00 92.62 708 GLN A CA 1
ATOM 5383 C C . GLN A 1 708 ? 6.732 -45.052 -21.360 1.00 92.62 708 GLN A C 1
ATOM 5385 O O . GLN A 1 708 ? 6.449 -44.282 -20.438 1.00 92.62 708 GLN A O 1
ATOM 5390 N N . TYR A 1 709 ? 6.864 -46.369 -21.212 1.00 92.06 709 TYR A N 1
ATOM 5391 C CA . TYR A 1 709 ? 6.687 -47.075 -19.944 1.00 92.06 709 TYR A CA 1
ATOM 5392 C C . TYR A 1 709 ? 7.958 -47.850 -19.565 1.00 92.06 709 TYR A C 1
ATOM 5394 O O . TYR A 1 709 ? 8.719 -48.258 -20.442 1.00 92.06 709 TYR A O 1
ATOM 5402 N N . ASP A 1 710 ? 8.193 -48.056 -18.265 1.00 89.25 710 ASP A N 1
ATOM 5403 C CA . ASP A 1 710 ? 9.319 -48.856 -17.737 1.00 89.25 710 ASP A CA 1
ATOM 5404 C C . ASP A 1 710 ? 10.724 -48.453 -18.278 1.00 89.25 710 ASP A C 1
ATOM 5406 O O . ASP A 1 710 ? 11.626 -49.286 -18.424 1.00 89.25 710 ASP A O 1
ATOM 5410 N N . GLU A 1 711 ? 10.950 -47.169 -18.581 1.00 89.88 711 GLU A N 1
ATOM 5411 C CA . GLU A 1 711 ? 12.183 -46.694 -19.225 1.00 89.88 711 GLU A CA 1
ATOM 5412 C C . GLU A 1 711 ? 13.309 -46.364 -18.232 1.00 89.88 711 GLU A C 1
ATOM 5414 O O . GLU A 1 711 ? 13.097 -45.789 -17.163 1.00 89.88 711 GLU A O 1
ATOM 5419 N N . SER A 1 712 ? 14.555 -46.663 -18.616 1.00 88.38 712 SER A N 1
ATOM 5420 C CA . SER A 1 712 ? 15.729 -46.477 -17.749 1.00 88.38 712 SER A CA 1
ATOM 5421 C C . SER A 1 712 ? 16.268 -45.046 -17.831 1.00 88.38 712 SER A C 1
ATOM 5423 O O . SER A 1 712 ? 17.155 -44.728 -18.633 1.00 88.38 712 SER A O 1
ATOM 5425 N N . VAL A 1 713 ? 15.740 -44.162 -16.985 1.00 87.75 713 VAL A N 1
ATOM 5426 C CA . VAL A 1 713 ? 16.085 -42.733 -16.960 1.00 87.75 713 VAL A CA 1
ATOM 5427 C C . VAL A 1 713 ? 17.211 -42.428 -15.970 1.00 87.75 713 VAL A C 1
ATOM 5429 O O . VAL A 1 713 ? 17.338 -43.039 -14.906 1.00 87.75 713 VAL A O 1
ATOM 5432 N N . ARG A 1 714 ? 18.067 -41.452 -16.302 1.00 85.50 714 ARG A N 1
ATOM 5433 C CA . ARG A 1 714 ? 19.174 -41.033 -15.429 1.00 85.50 714 ARG A CA 1
ATOM 5434 C C . ARG A 1 714 ? 18.625 -40.231 -14.251 1.00 85.50 714 ARG A C 1
ATOM 5436 O O . ARG A 1 714 ? 18.312 -39.051 -14.389 1.00 85.50 714 ARG A O 1
ATOM 5443 N N . PHE A 1 715 ? 18.557 -40.847 -13.079 1.00 82.56 715 PHE A N 1
ATOM 5444 C CA . PHE A 1 715 ? 18.039 -40.225 -11.866 1.00 82.56 715 PHE A CA 1
ATOM 5445 C C . PHE A 1 715 ? 18.975 -39.141 -11.310 1.00 82.56 715 PHE A C 1
ATOM 5447 O O . PHE A 1 715 ? 18.512 -38.060 -10.956 1.00 82.56 715 PHE A O 1
ATOM 5454 N N . GLY A 1 716 ? 20.289 -39.394 -11.287 1.00 79.44 716 GLY A N 1
ATOM 5455 C CA . GLY A 1 716 ? 21.271 -38.457 -10.730 1.00 79.44 716 GLY A CA 1
ATOM 5456 C C . GLY A 1 716 ? 22.710 -38.969 -10.794 1.00 79.44 716 GLY A C 1
ATOM 5457 O O . GLY A 1 716 ? 23.106 -39.631 -11.761 1.00 79.44 716 GLY A O 1
ATOM 5458 N N . THR A 1 717 ? 23.496 -38.666 -9.760 1.00 80.12 717 THR A N 1
ATOM 5459 C CA . THR A 1 717 ? 24.850 -39.202 -9.548 1.00 80.12 717 THR A CA 1
ATOM 5460 C C . THR A 1 717 ? 25.057 -39.640 -8.103 1.00 80.12 717 THR A C 1
ATOM 5462 O O . THR A 1 717 ? 24.535 -39.006 -7.188 1.00 80.12 717 THR A O 1
ATOM 5465 N N . ASP A 1 718 ? 25.828 -40.705 -7.894 1.00 77.44 718 ASP A N 1
ATOM 5466 C CA . ASP A 1 718 ? 26.191 -41.186 -6.560 1.00 77.44 718 ASP A CA 1
ATOM 5467 C C . ASP A 1 718 ? 27.346 -40.379 -5.928 1.00 77.44 718 ASP A C 1
ATOM 5469 O O . ASP A 1 718 ? 27.887 -39.436 -6.511 1.00 77.44 718 ASP A O 1
ATOM 5473 N N . SER A 1 719 ? 27.765 -40.775 -4.723 1.00 75.75 719 SER A N 1
ATOM 5474 C CA . SER A 1 719 ? 28.893 -40.166 -4.001 1.00 75.75 719 SER A CA 1
ATOM 5475 C C . SER A 1 719 ? 30.270 -40.395 -4.649 1.00 75.75 719 SER A C 1
ATOM 5477 O O . SER A 1 719 ? 31.267 -39.859 -4.163 1.00 75.75 719 SER A O 1
ATOM 5479 N N . GLN A 1 720 ? 30.342 -41.164 -5.740 1.00 80.50 720 GLN A N 1
ATOM 5480 C CA . GLN A 1 720 ? 31.524 -41.362 -6.584 1.00 80.50 720 GLN A CA 1
ATOM 5481 C C . GLN A 1 720 ? 31.388 -40.660 -7.948 1.00 80.50 720 GLN A C 1
ATOM 5483 O O . GLN A 1 720 ? 32.251 -40.816 -8.813 1.00 80.50 720 GLN A O 1
ATOM 5488 N N . ASN A 1 721 ? 30.343 -39.841 -8.117 1.00 78.38 721 ASN A N 1
ATOM 5489 C CA . ASN A 1 721 ? 30.003 -39.108 -9.334 1.00 78.38 721 ASN A CA 1
ATOM 5490 C C . ASN A 1 721 ? 29.629 -40.012 -10.532 1.00 78.38 721 ASN A C 1
ATOM 5492 O O . ASN A 1 721 ? 29.683 -39.580 -11.687 1.00 78.38 721 ASN A O 1
ATOM 5496 N N . LEU A 1 722 ? 29.242 -41.268 -10.277 1.00 82.12 722 LEU A N 1
ATOM 5497 C CA . LEU A 1 722 ? 28.737 -42.200 -11.288 1.00 82.12 722 LEU A CA 1
ATOM 5498 C C . LEU A 1 722 ? 27.241 -41.971 -11.514 1.00 82.12 722 LEU A C 1
ATOM 5500 O O . LEU A 1 722 ? 26.499 -41.693 -10.577 1.00 82.12 722 LEU A O 1
ATOM 5504 N N . ALA A 1 723 ? 26.784 -42.092 -12.762 1.00 79.94 723 ALA A N 1
ATOM 5505 C CA . ALA A 1 723 ? 25.381 -41.883 -13.110 1.00 79.94 723 ALA A CA 1
ATOM 5506 C C . ALA A 1 723 ? 24.478 -42.985 -12.525 1.00 79.94 723 ALA A C 1
ATOM 5508 O O . ALA A 1 723 ? 24.644 -44.163 -12.844 1.00 79.94 723 ALA A O 1
ATOM 5509 N N . VAL A 1 724 ? 23.500 -42.577 -11.715 1.00 82.06 724 VAL A N 1
ATOM 5510 C CA . VAL A 1 724 ? 22.449 -43.444 -11.162 1.00 82.06 724 VAL A CA 1
ATOM 5511 C C . VAL A 1 724 ? 21.248 -43.408 -12.101 1.00 82.06 724 VAL A C 1
ATOM 5513 O O . VAL A 1 724 ? 20.871 -42.332 -12.567 1.00 82.06 724 VAL A O 1
ATOM 5516 N N . TYR A 1 725 ? 20.641 -44.566 -12.357 1.00 85.19 725 TYR A N 1
ATOM 5517 C CA . TYR A 1 725 ? 19.443 -44.724 -13.184 1.00 85.19 725 TYR A CA 1
ATOM 5518 C C . TYR A 1 725 ? 18.318 -45.361 -12.357 1.00 85.19 725 TYR A C 1
ATOM 5520 O O . TYR A 1 725 ? 18.597 -46.196 -11.495 1.00 85.19 725 TYR A O 1
ATOM 5528 N N . ARG A 1 726 ? 17.068 -44.970 -12.620 1.00 86.25 726 ARG A N 1
ATOM 5529 C CA . ARG A 1 726 ? 15.838 -45.601 -12.103 1.00 86.25 726 ARG A CA 1
ATOM 5530 C C . ARG A 1 726 ? 14.906 -45.887 -13.281 1.00 86.25 726 ARG A C 1
ATOM 5532 O O . ARG A 1 726 ? 15.081 -45.292 -14.343 1.00 86.25 726 ARG A O 1
ATOM 5539 N N . MET A 1 727 ? 13.943 -46.782 -13.088 1.00 88.00 727 MET A N 1
ATOM 5540 C CA . MET A 1 727 ? 12.855 -46.953 -14.052 1.00 88.00 727 MET A CA 1
ATOM 5541 C C . MET A 1 727 ? 11.815 -45.853 -13.841 1.00 88.00 727 MET A C 1
ATOM 5543 O O . MET A 1 727 ? 11.533 -45.491 -12.697 1.00 88.00 727 MET A O 1
ATOM 5547 N N . ALA A 1 728 ? 11.283 -45.317 -14.933 1.00 89.69 728 ALA A N 1
ATOM 5548 C CA . ALA A 1 728 ? 10.203 -44.344 -14.919 1.00 89.69 728 ALA A CA 1
ATOM 5549 C C . ALA A 1 728 ? 9.302 -44.519 -16.139 1.00 89.69 728 ALA A C 1
ATOM 5551 O O . ALA A 1 728 ? 9.784 -44.754 -17.250 1.00 89.69 728 ALA A O 1
ATOM 5552 N N . ASP A 1 729 ? 8.011 -44.292 -15.936 1.00 92.06 729 ASP A N 1
ATOM 5553 C CA . ASP A 1 729 ? 7.114 -43.957 -17.035 1.00 92.06 729 ASP A CA 1
ATOM 5554 C C . ASP A 1 729 ? 7.323 -42.482 -17.384 1.00 92.06 729 ASP A C 1
ATOM 5556 O O . ASP A 1 729 ? 7.616 -41.666 -16.503 1.00 92.06 729 ASP A O 1
ATOM 5560 N N . TYR A 1 730 ? 7.160 -42.097 -18.648 1.00 92.25 730 TYR A N 1
ATOM 5561 C CA . TYR A 1 730 ? 7.162 -40.679 -18.998 1.00 92.25 730 TYR A CA 1
ATOM 5562 C C . TYR A 1 730 ? 6.264 -40.320 -20.170 1.00 92.25 730 TYR A C 1
ATOM 5564 O O . TYR A 1 730 ? 6.072 -41.086 -21.116 1.00 92.25 730 TYR A O 1
ATOM 5572 N N . ILE A 1 731 ? 5.779 -39.082 -20.117 1.00 92.69 731 ILE A N 1
ATOM 5573 C CA . ILE A 1 731 ? 5.189 -38.374 -21.248 1.00 92.69 731 ILE A CA 1
ATOM 5574 C C . ILE A 1 731 ? 6.156 -37.274 -21.694 1.00 92.69 731 ILE A C 1
ATOM 5576 O O . ILE A 1 731 ? 6.633 -36.478 -20.884 1.00 92.69 731 ILE A O 1
ATOM 5580 N N . GLU A 1 732 ? 6.480 -37.264 -22.984 1.00 92.75 732 GLU A N 1
ATOM 5581 C CA . GLU A 1 732 ? 7.124 -36.140 -23.663 1.00 92.75 732 GLU A CA 1
ATOM 5582 C C . GLU A 1 732 ? 6.032 -35.284 -24.303 1.00 92.75 732 GLU A C 1
ATOM 5584 O O . GLU A 1 732 ? 5.181 -35.824 -25.009 1.00 92.75 732 GLU A O 1
ATOM 5589 N N . VAL A 1 733 ? 6.084 -33.971 -24.089 1.00 91.50 733 VAL A N 1
ATOM 5590 C CA . VAL A 1 733 ? 5.281 -32.963 -24.787 1.00 91.50 733 VAL A CA 1
ATOM 5591 C C . VAL A 1 733 ? 6.247 -31.984 -25.452 1.00 91.50 733 VAL A C 1
ATOM 5593 O O . VAL A 1 733 ? 7.021 -31.291 -24.793 1.00 91.50 733 VAL A O 1
ATOM 5596 N N . GLU A 1 734 ? 6.234 -31.971 -26.776 1.00 90.31 734 GLU A N 1
ATOM 5597 C CA . GLU A 1 734 ? 7.016 -31.106 -27.651 1.00 90.31 734 GLU A CA 1
ATOM 5598 C C . GLU A 1 734 ? 6.137 -29.939 -28.108 1.00 90.31 734 GLU A C 1
ATOM 5600 O O . GLU A 1 734 ? 5.077 -30.152 -28.698 1.00 90.31 734 GLU A O 1
ATOM 5605 N N . VAL A 1 735 ? 6.586 -28.711 -27.847 1.00 87.94 735 VAL A N 1
ATOM 5606 C CA . VAL A 1 735 ? 6.062 -27.500 -28.494 1.00 87.94 735 VAL A CA 1
ATOM 5607 C C . VAL A 1 735 ? 6.939 -27.247 -29.713 1.00 87.94 735 VAL A C 1
ATOM 5609 O O . VAL A 1 735 ? 8.155 -27.064 -29.566 1.00 87.94 735 VAL A O 1
ATOM 5612 N N . ASP A 1 736 ? 6.343 -27.268 -30.906 1.00 73.94 736 ASP A N 1
ATOM 5613 C CA . ASP A 1 736 ? 7.104 -27.237 -32.158 1.00 73.94 736 ASP A CA 1
ATOM 5614 C C . ASP A 1 736 ? 7.984 -25.979 -32.256 1.00 73.94 736 ASP A C 1
ATOM 5616 O O . ASP A 1 736 ? 7.544 -24.862 -31.995 1.00 73.94 736 ASP A O 1
ATOM 5620 N N . GLY A 1 737 ? 9.264 -26.168 -32.576 1.00 69.81 737 GLY A N 1
ATOM 5621 C CA . GLY A 1 737 ? 10.267 -25.097 -32.621 1.00 69.81 737 GLY A CA 1
ATOM 5622 C C . GLY A 1 737 ? 10.684 -24.463 -31.282 1.00 69.81 737 GLY A C 1
ATOM 5623 O O . GLY A 1 737 ? 11.629 -23.676 -31.292 1.00 69.81 737 GLY A O 1
ATOM 5624 N N . TYR A 1 738 ? 10.064 -24.805 -30.144 1.00 76.88 738 TYR A N 1
ATOM 5625 C CA . TYR A 1 738 ? 10.452 -24.283 -28.823 1.00 76.88 738 TYR A CA 1
ATOM 5626 C C . TYR A 1 738 ? 11.241 -25.302 -27.989 1.00 76.88 738 TYR A C 1
ATOM 5628 O O . TYR A 1 738 ? 12.344 -25.004 -27.530 1.00 76.88 738 TYR A O 1
ATOM 5636 N N . GLY A 1 739 ? 10.724 -26.522 -27.815 1.00 85.25 739 GLY A N 1
ATOM 5637 C CA . GLY A 1 739 ? 11.421 -27.547 -27.038 1.00 85.25 739 GLY A CA 1
ATOM 5638 C C . GLY A 1 739 ? 10.548 -28.714 -26.587 1.00 85.25 739 GLY A C 1
ATOM 5639 O O . GLY A 1 739 ? 9.329 -28.709 -26.747 1.00 85.25 739 GLY A O 1
ATOM 5640 N N . ILE A 1 740 ? 11.201 -29.723 -26.005 1.00 89.19 740 ILE A N 1
ATOM 5641 C CA . ILE A 1 740 ? 10.556 -30.936 -25.494 1.00 89.19 740 ILE A CA 1
ATOM 5642 C C . ILE A 1 740 ? 10.618 -30.922 -23.969 1.00 89.19 740 ILE A C 1
ATOM 5644 O O . ILE A 1 740 ? 11.700 -30.925 -23.372 1.00 89.19 740 ILE A O 1
ATOM 5648 N N . ASN A 1 741 ? 9.446 -30.950 -23.348 1.00 89.75 741 ASN A N 1
ATOM 5649 C CA . ASN A 1 741 ? 9.272 -31.138 -21.921 1.00 89.75 741 ASN A CA 1
ATOM 5650 C C . ASN A 1 741 ? 8.959 -32.615 -21.641 1.00 89.75 741 ASN A C 1
ATOM 5652 O O . ASN A 1 741 ? 8.109 -33.203 -22.306 1.00 89.75 741 ASN A O 1
ATOM 5656 N N . ARG A 1 742 ? 9.644 -33.235 -20.681 1.00 91.56 742 ARG A N 1
ATOM 5657 C CA . ARG A 1 742 ? 9.398 -34.619 -20.268 1.00 91.56 742 ARG A CA 1
ATOM 5658 C C . ARG A 1 742 ? 9.009 -34.657 -18.800 1.00 91.56 742 ARG A C 1
ATOM 5660 O O . ARG A 1 742 ? 9.796 -34.250 -17.948 1.00 91.56 742 ARG A O 1
ATOM 5667 N N . ILE A 1 743 ? 7.848 -35.227 -18.505 1.00 91.06 743 ILE A N 1
ATOM 5668 C CA . ILE A 1 743 ? 7.413 -35.487 -17.133 1.00 91.06 743 ILE A CA 1
ATOM 5669 C C . ILE A 1 743 ? 7.692 -36.960 -16.832 1.00 91.06 743 ILE A C 1
ATOM 5671 O O . ILE A 1 743 ? 7.083 -37.843 -17.434 1.00 91.06 743 ILE A O 1
ATOM 5675 N N . GLU A 1 744 ? 8.650 -37.213 -15.940 1.00 91.25 744 GLU A N 1
ATOM 5676 C CA . GLU A 1 744 ? 9.062 -38.555 -15.510 1.00 91.25 744 GLU A CA 1
ATOM 5677 C C . GLU A 1 744 ? 8.347 -38.922 -14.200 1.00 91.25 744 GLU A C 1
ATOM 5679 O O . GLU A 1 744 ? 8.379 -38.154 -13.232 1.00 91.25 744 GLU A O 1
ATOM 5684 N N . ILE A 1 745 ? 7.710 -40.094 -14.179 1.00 90.19 745 ILE A N 1
ATOM 5685 C CA . ILE A 1 745 ? 6.895 -40.625 -13.083 1.00 90.19 745 ILE A CA 1
ATOM 5686 C C . ILE A 1 745 ? 7.599 -41.853 -12.497 1.00 90.19 745 ILE A C 1
ATOM 5688 O O . ILE A 1 745 ? 7.814 -42.851 -13.186 1.00 90.19 745 ILE A O 1
ATOM 5692 N N . PHE A 1 746 ? 7.949 -41.786 -11.214 1.00 87.56 746 PHE A N 1
ATOM 5693 C CA . PHE A 1 746 ? 8.596 -42.870 -10.480 1.00 87.56 746 PHE A CA 1
ATOM 5694 C C . PHE A 1 746 ? 7.587 -43.603 -9.600 1.00 87.56 746 PHE A C 1
ATOM 5696 O O . PHE A 1 746 ? 6.855 -42.981 -8.827 1.00 87.56 746 PHE A O 1
ATOM 5703 N N . ALA A 1 747 ? 7.608 -44.933 -9.668 1.00 80.62 747 ALA A N 1
ATOM 5704 C CA . ALA A 1 747 ? 6.928 -45.790 -8.706 1.00 80.62 747 ALA A CA 1
ATOM 5705 C C . ALA A 1 747 ? 7.648 -45.793 -7.340 1.00 80.62 747 ALA A C 1
ATOM 5707 O O . ALA A 1 747 ? 8.804 -45.377 -7.216 1.00 80.62 747 ALA A O 1
ATOM 5708 N N . ASP A 1 748 ? 6.951 -46.289 -6.316 1.00 71.94 748 ASP A N 1
ATOM 5709 C CA . ASP A 1 748 ? 7.548 -46.629 -5.023 1.00 71.94 748 ASP A CA 1
ATOM 5710 C C . ASP A 1 748 ? 8.293 -47.964 -5.187 1.00 71.94 748 ASP A C 1
ATOM 5712 O O . ASP A 1 748 ? 7.666 -48.997 -5.443 1.00 71.94 748 ASP A O 1
ATOM 5716 N N . ASP A 1 749 ? 9.627 -47.940 -5.132 1.00 66.56 749 ASP A N 1
ATOM 5717 C CA . ASP A 1 749 ? 10.483 -49.111 -5.356 1.00 66.56 749 ASP A CA 1
ATOM 5718 C C . ASP A 1 749 ? 11.555 -49.266 -4.262 1.00 66.56 749 ASP A C 1
ATOM 5720 O O . ASP A 1 749 ? 11.768 -48.386 -3.429 1.00 66.56 749 ASP A O 1
ATOM 5724 N N . ASP A 1 750 ? 12.274 -50.395 -4.268 1.00 53.03 750 ASP A N 1
ATOM 5725 C CA . ASP A 1 750 ? 13.355 -50.689 -3.307 1.00 53.03 750 ASP A CA 1
ATOM 5726 C C . ASP A 1 750 ? 14.535 -49.678 -3.358 1.00 53.03 750 ASP A C 1
ATOM 5728 O O . ASP A 1 750 ? 15.493 -49.802 -2.588 1.00 53.03 750 ASP A O 1
ATOM 5732 N N . VAL A 1 751 ? 14.514 -48.708 -4.283 1.00 58.50 751 VAL A N 1
ATOM 5733 C CA . VAL A 1 751 ? 15.598 -47.756 -4.580 1.00 58.50 751 VAL A CA 1
ATOM 5734 C C . VAL A 1 751 ? 15.201 -46.305 -4.256 1.00 58.50 751 VAL A C 1
ATOM 5736 O O . VAL A 1 751 ? 16.084 -45.473 -4.030 1.00 58.50 751 VAL A O 1
ATOM 5739 N N . GLY A 1 752 ? 13.908 -45.983 -4.171 1.00 65.69 752 GLY A N 1
ATOM 5740 C CA . GLY A 1 752 ? 13.416 -44.672 -3.756 1.00 65.69 752 GLY A CA 1
ATOM 5741 C C . GLY A 1 752 ? 11.892 -44.535 -3.770 1.00 65.69 752 GLY A C 1
ATOM 5742 O O . GLY A 1 752 ? 11.168 -45.327 -4.365 1.00 65.69 752 GLY A O 1
ATOM 5743 N N . SER A 1 753 ? 11.407 -43.471 -3.134 1.00 70.31 753 SER A N 1
ATOM 5744 C CA . SER A 1 753 ? 9.976 -43.170 -3.056 1.00 70.31 753 SER A CA 1
ATOM 5745 C C . SER A 1 753 ? 9.357 -42.808 -4.412 1.00 70.31 753 SER A C 1
ATOM 5747 O O . SER A 1 753 ? 10.052 -42.336 -5.326 1.00 70.31 753 SER A O 1
ATOM 5749 N N . ALA A 1 754 ? 8.036 -42.989 -4.501 1.00 79.81 754 ALA A N 1
ATOM 5750 C CA . ALA A 1 754 ? 7.217 -42.503 -5.607 1.00 79.81 754 ALA A CA 1
ATOM 5751 C C . ALA A 1 754 ? 7.242 -40.971 -5.725 1.00 79.81 754 ALA A C 1
ATOM 5753 O O . ALA A 1 754 ? 7.331 -40.247 -4.727 1.00 79.81 754 ALA A O 1
ATOM 5754 N N . GLY A 1 755 ? 7.126 -40.477 -6.954 1.00 83.38 755 GLY A N 1
ATOM 5755 C CA . GLY A 1 755 ? 7.045 -39.046 -7.221 1.00 83.38 755 GLY A CA 1
ATOM 5756 C C . GLY A 1 755 ? 7.202 -38.694 -8.693 1.00 83.38 755 GLY A C 1
ATOM 5757 O O . GLY A 1 755 ? 7.414 -39.563 -9.538 1.00 83.38 755 GLY A O 1
ATOM 5758 N N . VAL A 1 756 ? 7.132 -37.401 -8.996 1.00 87.69 756 VAL A N 1
ATOM 5759 C CA . VAL A 1 756 ? 7.248 -36.862 -10.360 1.00 87.69 756 VAL A CA 1
ATOM 5760 C C . VAL A 1 756 ? 8.340 -35.807 -10.459 1.00 87.69 756 VAL A C 1
ATOM 5762 O O . VAL A 1 756 ? 8.626 -35.102 -9.489 1.00 87.69 756 VAL A O 1
ATOM 5765 N N . ARG A 1 757 ? 8.945 -35.667 -11.640 1.00 87.31 757 ARG A N 1
ATOM 5766 C CA . ARG A 1 757 ? 9.811 -34.524 -11.972 1.00 87.31 757 ARG A CA 1
ATOM 5767 C C . ARG A 1 757 ? 9.631 -34.088 -13.419 1.00 87.31 757 ARG A C 1
ATOM 5769 O O . ARG A 1 757 ? 9.296 -34.898 -14.280 1.00 87.31 757 ARG A O 1
ATOM 5776 N N . ASN A 1 758 ? 9.914 -32.819 -13.676 1.00 88.62 758 ASN A N 1
ATOM 5777 C CA . ASN A 1 758 ? 9.913 -32.233 -15.008 1.00 88.62 758 ASN A CA 1
ATOM 5778 C C . ASN A 1 758 ? 11.359 -32.144 -15.526 1.00 88.62 758 ASN A C 1
ATOM 5780 O O . ASN A 1 758 ? 12.260 -31.785 -14.764 1.00 88.62 758 ASN A O 1
ATOM 5784 N N . CYS A 1 759 ? 11.597 -32.475 -16.793 1.00 87.69 759 CYS A N 1
ATOM 5785 C CA . CYS A 1 759 ? 12.906 -32.415 -17.432 1.00 87.69 759 CYS A CA 1
ATOM 5786 C C . CYS A 1 759 ? 12.855 -31.763 -18.822 1.00 87.69 759 CYS A C 1
ATOM 5788 O O . CYS A 1 759 ? 11.934 -32.010 -19.600 1.00 87.69 759 CYS A O 1
ATOM 5790 N N . SER A 1 760 ? 13.904 -31.023 -19.187 1.00 88.25 760 SER A N 1
ATOM 5791 C CA . SER A 1 760 ? 14.152 -30.619 -20.573 1.00 88.25 760 SER A CA 1
ATOM 5792 C C . SER A 1 760 ? 14.798 -31.757 -21.367 1.00 88.25 760 SER A C 1
ATOM 5794 O O . SER A 1 760 ? 15.682 -32.475 -20.877 1.00 88.25 760 SER A O 1
ATOM 5796 N N . VAL A 1 761 ? 14.373 -31.919 -22.620 1.00 88.31 761 VAL A N 1
ATOM 5797 C CA . VAL A 1 761 ? 14.919 -32.904 -23.559 1.00 88.31 761 VAL A CA 1
ATOM 5798 C C . VAL A 1 761 ? 15.402 -32.199 -24.824 1.00 88.31 761 VAL A C 1
ATOM 5800 O O . VAL A 1 761 ? 14.673 -31.435 -25.451 1.00 88.31 761 VAL A O 1
ATOM 5803 N N . VAL A 1 762 ? 16.638 -32.496 -25.224 1.00 83.56 762 VAL A N 1
ATOM 5804 C CA . VAL A 1 762 ? 17.275 -31.969 -26.440 1.00 83.56 762 VAL A CA 1
ATOM 5805 C C . VAL A 1 762 ? 17.470 -33.077 -27.474 1.00 83.56 762 VAL A C 1
ATOM 5807 O O . VAL A 1 762 ? 17.792 -34.217 -27.130 1.00 83.56 762 VAL A O 1
ATOM 5810 N N . VAL A 1 763 ? 17.300 -32.762 -28.760 1.00 82.00 763 VAL A N 1
ATOM 5811 C CA . VAL A 1 763 ? 17.531 -33.715 -29.859 1.00 82.00 763 VAL A CA 1
ATOM 5812 C C . VAL A 1 763 ? 18.962 -33.572 -30.375 1.00 82.00 763 VAL A C 1
ATOM 5814 O O . VAL A 1 763 ? 19.282 -32.653 -31.123 1.00 82.00 763 VAL A O 1
ATOM 5817 N N . VAL A 1 764 ? 19.836 -34.512 -30.013 1.00 77.38 764 VAL A N 1
ATOM 5818 C CA . VAL A 1 764 ? 21.237 -34.532 -30.460 1.00 77.38 764 VAL A CA 1
ATOM 5819 C C . VAL A 1 764 ? 21.415 -35.628 -31.504 1.00 77.38 764 VAL A C 1
ATOM 5821 O O . VAL A 1 764 ? 21.245 -36.811 -31.213 1.00 77.38 764 VAL A O 1
ATOM 5824 N N . SER A 1 765 ? 21.754 -35.246 -32.739 1.00 79.44 765 SER A N 1
ATOM 5825 C CA . SER A 1 765 ? 21.947 -36.177 -33.867 1.00 79.44 765 SER A CA 1
ATOM 5826 C C . SER A 1 765 ? 20.762 -37.137 -34.088 1.00 79.44 765 SER A C 1
ATOM 5828 O O . SER A 1 765 ? 20.956 -38.319 -34.368 1.00 79.44 765 SER A O 1
ATOM 5830 N N . GLY A 1 766 ? 19.530 -36.643 -33.915 1.00 76.38 766 GLY A N 1
ATOM 5831 C CA . GLY A 1 766 ? 18.299 -37.438 -34.028 1.00 76.38 766 GLY A CA 1
ATOM 5832 C C . GLY A 1 766 ? 17.963 -38.301 -32.805 1.00 76.38 766 GLY A C 1
ATOM 5833 O O . GLY A 1 766 ? 17.001 -39.059 -32.853 1.00 76.38 766 GLY A O 1
ATOM 5834 N N . THR A 1 767 ? 18.724 -38.204 -31.709 1.00 79.69 767 THR A N 1
ATOM 5835 C CA . THR A 1 767 ? 18.438 -38.901 -30.443 1.00 79.69 767 THR A CA 1
ATOM 5836 C C . THR A 1 767 ? 17.954 -37.905 -29.391 1.00 79.69 767 THR A C 1
ATOM 5838 O O . THR A 1 767 ? 18.675 -36.961 -29.071 1.00 79.69 767 THR A O 1
ATOM 5841 N N . ARG A 1 768 ? 16.759 -38.123 -28.826 1.00 83.06 768 ARG A N 1
ATOM 5842 C CA . ARG A 1 768 ? 16.265 -37.368 -27.660 1.00 83.06 768 ARG A CA 1
ATOM 5843 C C . ARG A 1 768 ? 17.112 -37.705 -26.425 1.00 83.06 768 ARG A C 1
ATOM 5845 O O . ARG A 1 768 ? 17.304 -38.878 -26.104 1.00 83.06 768 ARG A O 1
ATOM 5852 N N . ARG A 1 769 ? 17.637 -36.684 -25.749 1.00 80.75 769 ARG A N 1
ATOM 5853 C CA . ARG A 1 769 ? 18.478 -36.792 -24.549 1.00 80.75 769 ARG A CA 1
ATOM 5854 C C . ARG A 1 769 ? 17.989 -35.819 -23.480 1.00 80.75 769 ARG A C 1
ATOM 5856 O O . ARG A 1 769 ? 17.924 -34.622 -23.731 1.00 80.75 769 ARG A O 1
ATOM 5863 N N . THR A 1 770 ? 17.736 -36.327 -22.277 1.00 83.25 770 THR A N 1
ATOM 5864 C CA . THR A 1 770 ? 17.460 -35.508 -21.090 1.00 83.25 770 THR A CA 1
ATOM 5865 C C . THR A 1 770 ? 18.673 -34.648 -20.729 1.00 8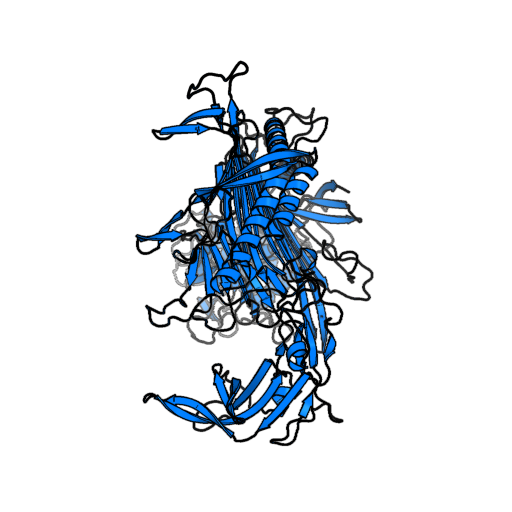3.25 770 THR A C 1
ATOM 5867 O O . THR A 1 770 ? 19.804 -35.153 -20.686 1.00 83.25 770 THR A O 1
ATOM 5870 N N . GLU A 1 771 ? 18.443 -33.363 -20.470 1.00 79.12 771 GLU A N 1
ATOM 5871 C CA . GLU A 1 771 ? 19.485 -32.395 -20.121 1.00 79.12 771 GLU A CA 1
ATOM 5872 C C . GLU A 1 771 ? 19.374 -31.950 -18.659 1.00 79.12 771 GLU A C 1
ATOM 5874 O O . GLU A 1 771 ? 20.180 -32.394 -17.838 1.00 79.12 771 GLU A O 1
ATOM 5879 N N . ASN A 1 772 ? 18.363 -31.142 -18.329 1.00 81.06 772 ASN A N 1
ATOM 5880 C CA . ASN A 1 772 ? 18.112 -30.639 -16.979 1.00 81.06 772 ASN A CA 1
ATOM 5881 C C . ASN A 1 772 ? 16.807 -31.223 -16.432 1.00 81.06 772 ASN A C 1
ATOM 5883 O O . ASN A 1 772 ? 15.853 -31.388 -17.183 1.00 81.06 772 ASN A O 1
ATOM 5887 N N . CYS A 1 773 ? 16.749 -31.505 -15.131 1.00 83.06 773 CYS A N 1
ATOM 5888 C CA . CYS A 1 773 ? 15.544 -31.977 -14.446 1.00 83.06 773 CYS A CA 1
ATOM 5889 C C . CYS A 1 773 ? 15.332 -31.214 -13.138 1.00 83.06 773 CYS A C 1
ATOM 5891 O O . CYS A 1 773 ? 16.301 -30.879 -12.452 1.00 83.06 773 CYS A O 1
ATOM 5893 N N . THR A 1 774 ? 14.073 -31.012 -12.753 1.00 86.31 774 THR A N 1
ATOM 5894 C CA . THR A 1 774 ? 13.702 -30.566 -11.408 1.00 86.31 774 THR A CA 1
ATOM 5895 C C . THR A 1 774 ? 14.043 -31.638 -10.368 1.00 86.31 774 THR A C 1
ATOM 5897 O O . THR A 1 774 ? 14.294 -32.806 -10.689 1.00 86.31 774 THR A O 1
ATOM 5900 N N . GLN A 1 775 ? 14.007 -31.258 -9.088 1.00 81.81 775 GLN A N 1
ATOM 5901 C CA . GLN A 1 775 ? 13.924 -32.251 -8.017 1.00 81.81 775 GLN A CA 1
ATOM 5902 C C . GLN A 1 775 ? 12.617 -33.056 -8.135 1.00 81.81 775 GLN A C 1
ATOM 5904 O O . GLN A 1 775 ? 11.664 -32.620 -8.786 1.00 81.81 775 GLN A O 1
ATOM 5909 N N . VAL A 1 776 ? 12.602 -34.247 -7.533 1.00 81.31 776 VAL A N 1
ATOM 5910 C CA . VAL A 1 776 ? 11.416 -35.110 -7.493 1.00 81.31 776 VAL A CA 1
ATOM 5911 C C . VAL A 1 776 ? 10.462 -34.602 -6.421 1.00 81.31 776 VAL A C 1
ATOM 5913 O O . VAL A 1 776 ? 10.807 -34.590 -5.240 1.00 81.31 776 VAL A O 1
ATOM 5916 N N . SER A 1 777 ? 9.253 -34.241 -6.835 1.00 81.44 777 SER A N 1
ATOM 5917 C CA . SER A 1 777 ? 8.129 -33.997 -5.938 1.00 81.44 777 SER A CA 1
ATOM 5918 C C . SER A 1 777 ? 7.555 -35.341 -5.502 1.00 81.44 777 SER A C 1
ATOM 5920 O O . SER A 1 777 ? 7.063 -36.102 -6.336 1.00 81.44 777 SER A O 1
ATOM 5922 N N . LEU A 1 778 ? 7.642 -35.649 -4.207 1.00 80.50 778 LEU A N 1
ATOM 5923 C CA . LEU A 1 778 ? 7.084 -36.877 -3.635 1.00 80.50 778 LEU A CA 1
ATOM 5924 C C . LEU A 1 778 ? 5.553 -36.843 -3.678 1.00 80.50 778 LEU A C 1
ATOM 5926 O O . LEU A 1 778 ? 4.950 -35.819 -3.355 1.00 80.50 778 LEU A O 1
ATOM 5930 N N . THR A 1 779 ? 4.925 -37.965 -4.027 1.00 67.31 779 THR A N 1
ATOM 5931 C CA . THR A 1 779 ? 3.462 -38.067 -4.133 1.00 67.31 779 THR A CA 1
ATOM 5932 C C . THR A 1 779 ? 2.902 -39.073 -3.131 1.00 67.31 779 THR A C 1
ATOM 5934 O O . THR A 1 779 ? 3.430 -40.169 -2.965 1.00 67.31 779 THR A O 1
ATOM 5937 N N . GLY A 1 780 ? 1.804 -38.712 -2.458 1.00 59.78 780 GLY A N 1
ATOM 5938 C CA . GLY A 1 780 ? 1.116 -39.597 -1.502 1.00 59.78 780 GLY A CA 1
ATOM 5939 C C . GLY A 1 780 ? 0.325 -40.741 -2.156 1.00 59.78 780 GLY A C 1
ATOM 5940 O O . GLY A 1 780 ? -0.206 -41.604 -1.461 1.00 59.78 780 GLY A O 1
ATOM 5941 N N . SER A 1 781 ? 0.238 -40.741 -3.486 1.00 64.62 781 SER A N 1
ATOM 5942 C CA . SER A 1 781 ? -0.439 -41.729 -4.321 1.00 64.62 781 SER A CA 1
ATOM 5943 C C . SER A 1 781 ? 0.472 -42.176 -5.470 1.00 64.62 781 SER A C 1
ATOM 5945 O O . SER A 1 781 ? 1.394 -41.463 -5.877 1.00 64.62 781 SER A O 1
ATOM 5947 N N . VAL A 1 782 ? 0.200 -43.372 -6.002 1.00 67.81 782 VAL A N 1
ATOM 5948 C CA . VAL A 1 782 ? 0.828 -43.866 -7.234 1.00 67.81 782 VAL A CA 1
ATOM 5949 C C . VAL A 1 782 ? 0.192 -43.136 -8.413 1.00 67.81 782 VAL A C 1
ATOM 5951 O O . VAL A 1 782 ? -0.971 -43.380 -8.733 1.00 67.81 782 VAL A O 1
ATOM 5954 N N . LEU A 1 783 ? 0.950 -42.243 -9.047 1.00 79.56 783 LEU A N 1
ATOM 5955 C CA . LEU A 1 783 ? 0.550 -41.613 -10.301 1.00 79.56 783 LEU A CA 1
ATOM 5956 C C . LEU A 1 783 ? 0.863 -42.523 -11.493 1.00 79.56 783 LEU A C 1
ATOM 5958 O O . LEU A 1 783 ? 1.790 -43.328 -11.470 1.00 79.56 783 LEU A O 1
ATOM 5962 N N . SER A 1 784 ? 0.084 -42.349 -12.552 1.00 86.31 784 SER A N 1
ATOM 5963 C CA . SER A 1 784 ? 0.277 -42.942 -13.873 1.00 86.31 784 SER A CA 1
ATOM 5964 C C . SER A 1 784 ? 0.187 -41.841 -14.927 1.00 86.31 784 SER A C 1
ATOM 5966 O O . SER A 1 784 ? -0.383 -40.782 -14.662 1.00 86.31 784 SER A O 1
ATOM 5968 N N . VAL A 1 785 ? 0.668 -42.090 -16.147 1.00 86.69 785 VAL A N 1
ATOM 5969 C CA . VAL A 1 785 ? 0.503 -41.124 -17.252 1.00 86.69 785 VAL A CA 1
ATOM 5970 C C . VAL A 1 785 ? -0.983 -40.830 -17.526 1.00 86.69 785 VAL A C 1
ATOM 5972 O O . VAL A 1 785 ? -1.336 -39.694 -17.821 1.00 86.69 785 VAL A O 1
ATOM 5975 N N . GLN A 1 786 ? -1.870 -41.818 -17.349 1.00 87.56 786 GLN A N 1
ATOM 5976 C CA . GLN A 1 786 ? -3.315 -41.624 -17.508 1.00 87.56 786 GLN A CA 1
ATOM 5977 C C . GLN A 1 786 ? -3.894 -40.679 -16.449 1.00 87.56 786 GLN A C 1
ATOM 5979 O O . GLN A 1 786 ? -4.619 -39.764 -16.811 1.00 87.56 786 GLN A O 1
ATOM 5984 N N . SER A 1 787 ? -3.570 -40.867 -15.165 1.00 84.38 787 SER A N 1
ATOM 5985 C CA . SER A 1 787 ? -4.052 -39.977 -14.094 1.00 84.38 787 SER A CA 1
ATOM 5986 C C . SER A 1 787 ? -3.429 -38.581 -14.188 1.00 84.38 787 SER A C 1
ATOM 5988 O O . SER A 1 787 ? -4.094 -37.592 -13.926 1.00 84.38 787 SER A O 1
ATOM 5990 N N . LEU A 1 788 ? -2.177 -38.469 -14.649 1.00 84.31 788 LEU A N 1
ATOM 5991 C CA . LEU A 1 788 ? -1.528 -37.176 -14.888 1.00 84.31 788 LEU A CA 1
ATOM 5992 C C . LEU A 1 788 ? -2.292 -36.311 -15.915 1.00 84.31 788 LEU A C 1
ATOM 5994 O O . LEU A 1 788 ? -2.292 -35.088 -15.804 1.00 84.31 788 LEU A O 1
ATOM 5998 N N . VAL A 1 789 ? -2.939 -36.945 -16.901 1.00 86.00 789 VAL A N 1
ATOM 5999 C CA . VAL A 1 789 ? -3.758 -36.270 -17.920 1.00 86.00 789 VAL A CA 1
ATOM 6000 C C . VAL A 1 789 ? -5.219 -36.134 -17.478 1.00 86.00 789 VAL A C 1
ATOM 6002 O O . VAL A 1 789 ? -5.750 -35.028 -17.522 1.00 86.00 789 VAL A O 1
ATOM 6005 N N . ASP A 1 790 ? -5.858 -37.226 -17.040 1.00 83.06 790 ASP A N 1
ATOM 6006 C CA . ASP A 1 790 ? -7.277 -37.247 -16.639 1.00 83.06 790 ASP A CA 1
ATOM 6007 C C . ASP A 1 790 ? -7.558 -36.297 -15.455 1.00 83.06 790 ASP A C 1
ATOM 6009 O O . ASP A 1 790 ? -8.605 -35.656 -15.438 1.00 83.06 790 ASP A O 1
ATOM 6013 N N . ASP A 1 791 ? -6.627 -36.176 -14.498 1.00 77.44 791 ASP A N 1
ATOM 6014 C CA . ASP A 1 791 ? -6.773 -35.344 -13.291 1.00 77.44 791 ASP A CA 1
ATOM 6015 C C . ASP A 1 791 ? -6.166 -33.925 -13.467 1.00 77.44 791 ASP A C 1
ATOM 6017 O O . ASP A 1 791 ? -5.994 -33.185 -12.498 1.00 77.44 791 ASP A O 1
ATOM 6021 N N . GLY A 1 792 ? -5.788 -33.533 -14.693 1.00 72.25 792 GLY A N 1
ATOM 6022 C CA . GLY A 1 792 ? -5.316 -32.177 -15.026 1.00 72.25 792 GLY A CA 1
ATOM 6023 C C . GLY A 1 792 ? -3.894 -31.807 -14.566 1.00 72.25 792 GLY A C 1
ATOM 6024 O O . GLY A 1 792 ? -3.460 -30.669 -14.752 1.00 72.25 792 GLY A O 1
ATOM 6025 N N . TYR A 1 793 ? -3.127 -32.747 -14.007 1.00 76.00 793 TYR A N 1
ATOM 6026 C CA . TYR A 1 793 ? -1.783 -32.500 -13.457 1.00 76.00 793 TYR A CA 1
ATOM 6027 C C . TYR A 1 793 ? -0.684 -32.196 -14.493 1.00 76.00 793 TYR A C 1
ATOM 6029 O O . TYR A 1 793 ? 0.438 -31.866 -14.105 1.00 76.00 793 TYR A O 1
ATOM 6037 N N . LEU A 1 794 ? -0.972 -32.290 -15.794 1.00 76.31 794 LEU A N 1
ATOM 6038 C CA . LEU A 1 794 ? -0.012 -31.981 -16.861 1.00 76.31 794 LEU A CA 1
ATOM 6039 C C . LEU A 1 794 ? 0.404 -30.493 -16.901 1.00 76.31 794 LEU A C 1
ATOM 6041 O O . LEU A 1 794 ? 1.462 -30.170 -17.438 1.00 76.31 794 LEU A O 1
ATOM 6045 N N . GLY A 1 795 ? -0.399 -29.604 -16.303 1.00 76.81 795 GLY A N 1
ATOM 6046 C CA . GLY A 1 795 ? -0.119 -28.171 -16.197 1.00 76.81 795 GLY A CA 1
ATOM 6047 C C . GLY A 1 795 ? -0.306 -27.389 -17.504 1.00 76.81 795 GLY A C 1
ATOM 6048 O O . GLY A 1 795 ? -0.885 -27.878 -18.473 1.00 76.81 795 GLY A O 1
ATOM 6049 N N . LEU A 1 796 ? 0.178 -26.142 -17.510 1.00 85.50 796 LEU A N 1
ATOM 6050 C CA . LEU A 1 796 ? 0.182 -25.268 -18.686 1.00 85.50 796 LEU A CA 1
ATOM 6051 C C . LEU A 1 796 ? 1.590 -25.160 -19.275 1.00 85.50 796 LEU A C 1
ATOM 6053 O O . LEU A 1 796 ? 2.576 -25.041 -18.546 1.00 85.50 796 LEU A O 1
ATOM 6057 N N . PHE A 1 797 ? 1.672 -25.122 -20.600 1.00 84.88 797 PHE A N 1
ATOM 6058 C CA . PHE A 1 797 ? 2.918 -24.979 -21.342 1.00 84.88 797 PHE A CA 1
ATOM 6059 C C . PHE A 1 797 ? 3.068 -23.534 -21.810 1.00 84.88 797 PHE A C 1
ATOM 6061 O O . PHE A 1 797 ? 2.276 -23.054 -22.622 1.00 84.88 797 PHE A O 1
ATOM 6068 N N . SER A 1 798 ? 4.082 -22.841 -21.290 1.00 85.94 798 SER A N 1
ATOM 6069 C CA . SER A 1 798 ? 4.450 -21.501 -21.751 1.00 85.94 798 SER A CA 1
ATOM 6070 C C . SER A 1 798 ? 4.925 -21.548 -23.204 1.00 85.94 798 SER A C 1
ATOM 6072 O O . SER A 1 798 ? 5.847 -22.296 -23.536 1.00 85.94 798 SER A O 1
ATOM 6074 N N . VAL A 1 799 ? 4.306 -20.731 -24.052 1.00 86.31 799 VAL A N 1
ATOM 6075 C CA . VAL A 1 799 ? 4.724 -20.460 -25.427 1.00 86.31 799 VAL A CA 1
ATOM 6076 C C . VAL A 1 799 ? 5.019 -18.958 -25.523 1.00 86.31 799 VAL A C 1
ATOM 6078 O O . VAL A 1 799 ? 4.078 -18.155 -25.590 1.00 86.31 799 VAL A O 1
ATOM 6081 N N . PRO A 1 800 ? 6.303 -18.549 -25.527 1.00 82.56 800 PRO A N 1
ATOM 6082 C CA . PRO A 1 800 ? 6.686 -17.148 -25.691 1.00 82.56 800 PRO A CA 1
ATOM 6083 C C . PRO A 1 800 ? 6.056 -16.528 -26.944 1.00 82.56 800 PRO A C 1
ATOM 6085 O O . PRO A 1 800 ? 5.771 -17.231 -27.915 1.00 82.56 800 PRO A O 1
ATOM 6088 N N . SER A 1 801 ? 5.840 -15.212 -26.924 1.00 85.00 801 SER A N 1
ATOM 6089 C CA . SER A 1 801 ? 5.055 -14.381 -27.864 1.00 85.00 801 SER A CA 1
ATOM 6090 C C . SER A 1 801 ? 3.527 -14.546 -27.840 1.00 85.00 801 SER A C 1
ATOM 6092 O O . SER A 1 801 ? 2.834 -13.776 -28.518 1.00 85.00 801 SER A O 1
ATOM 6094 N N . ARG A 1 802 ? 2.994 -15.540 -27.107 1.00 83.44 802 ARG A N 1
ATOM 6095 C CA . ARG A 1 802 ? 1.575 -15.940 -27.171 1.00 83.44 802 ARG A CA 1
ATOM 6096 C C . ARG A 1 802 ? 0.927 -16.101 -25.791 1.00 83.44 802 ARG A C 1
ATOM 6098 O O . ARG A 1 802 ? -0.029 -15.393 -25.488 1.00 83.44 802 ARG A O 1
ATOM 6105 N N . GLY A 1 803 ? 1.429 -17.006 -24.952 1.00 86.75 803 GLY A N 1
ATOM 6106 C CA . GLY A 1 803 ? 0.826 -17.311 -23.650 1.00 86.75 803 GLY A CA 1
ATOM 6107 C C . GLY A 1 803 ? 1.000 -18.764 -23.215 1.00 86.75 803 GLY A C 1
ATOM 6108 O O . GLY A 1 803 ? 1.761 -19.523 -23.812 1.00 86.75 803 GLY A O 1
ATOM 6109 N N . ALA A 1 804 ? 0.282 -19.160 -22.167 1.00 88.44 804 ALA A N 1
ATOM 6110 C CA . ALA A 1 804 ? 0.312 -20.500 -21.597 1.00 88.44 804 ALA A CA 1
ATOM 6111 C C . ALA A 1 804 ? -0.865 -21.353 -22.107 1.00 88.44 804 ALA A C 1
ATOM 6113 O O . ALA A 1 804 ? -2.036 -21.029 -21.879 1.00 88.44 804 ALA A O 1
ATOM 6114 N N . TYR A 1 805 ? -0.546 -22.459 -22.778 1.00 87.94 805 TYR A N 1
ATOM 6115 C CA . TYR A 1 805 ? -1.507 -23.353 -23.427 1.00 87.94 805 TYR A CA 1
ATOM 6116 C C . TYR A 1 805 ? -1.693 -24.664 -22.651 1.00 87.94 805 TYR A C 1
ATOM 6118 O O . TYR A 1 805 ? -0.727 -25.238 -22.145 1.00 87.94 805 TYR A O 1
ATOM 6126 N N . ALA A 1 806 ? -2.923 -25.173 -22.617 1.00 89.50 806 ALA A N 1
ATOM 6127 C CA . ALA A 1 806 ? -3.247 -26.531 -22.187 1.00 89.50 806 ALA A CA 1
ATOM 6128 C C . ALA A 1 806 ? -3.401 -27.453 -23.417 1.00 89.50 806 ALA A C 1
ATOM 6130 O O . ALA A 1 806 ? -4.108 -27.076 -24.354 1.00 89.50 806 ALA A O 1
ATOM 6131 N N . PRO A 1 807 ? -2.781 -28.645 -23.453 1.00 90.06 807 PRO A N 1
ATOM 6132 C CA . PRO A 1 807 ? -2.997 -29.616 -24.526 1.00 90.06 807 PRO A CA 1
ATOM 6133 C C . PRO A 1 807 ? -4.392 -30.249 -24.441 1.00 90.06 807 PRO A C 1
ATOM 6135 O O . PRO A 1 807 ? -4.832 -30.683 -23.376 1.00 90.06 807 PRO A O 1
ATOM 6138 N N . VAL A 1 808 ? -5.081 -30.323 -25.580 1.00 90.25 808 VAL A N 1
ATOM 6139 C CA . VAL A 1 808 ? -6.466 -30.796 -25.689 1.00 90.25 808 VAL A CA 1
ATOM 6140 C C . VAL A 1 808 ? -6.487 -32.259 -26.127 1.00 90.25 808 VAL A C 1
ATOM 6142 O O . VAL A 1 808 ? -6.268 -32.581 -27.294 1.00 90.25 808 VAL A O 1
ATOM 6145 N N . PHE A 1 809 ? -6.783 -33.162 -25.193 1.00 90.00 809 PHE A N 1
ATOM 6146 C CA . PHE A 1 809 ? -6.895 -34.595 -25.472 1.00 90.00 809 PHE A CA 1
ATOM 6147 C C . PHE A 1 809 ? -8.292 -34.975 -25.985 1.00 90.00 809 PHE A C 1
ATOM 6149 O O . PHE A 1 809 ? -9.313 -34.425 -25.577 1.00 90.00 809 PHE A O 1
ATOM 6156 N N . ALA A 1 810 ? -8.369 -35.978 -26.862 1.00 88.00 810 ALA A N 1
ATOM 6157 C CA . ALA A 1 810 ? -9.649 -36.544 -27.283 1.00 88.00 810 ALA A CA 1
ATOM 6158 C C . ALA A 1 810 ? -10.180 -37.519 -26.218 1.00 88.00 810 ALA A C 1
ATOM 6160 O O . ALA A 1 810 ? -9.498 -38.483 -25.888 1.00 88.00 810 ALA A O 1
ATOM 6161 N N . HIS A 1 811 ? -11.409 -37.345 -25.723 1.00 87.50 811 HIS A N 1
ATOM 6162 C CA . HIS A 1 811 ? -11.954 -38.197 -24.652 1.00 87.50 811 HIS A CA 1
ATOM 6163 C C . HIS A 1 811 ? -12.740 -39.424 -25.164 1.00 87.50 811 HIS A C 1
ATOM 6165 O O . HIS A 1 811 ? -13.294 -39.448 -26.271 1.00 87.50 811 HIS A O 1
ATOM 6171 N N . ASP A 1 812 ? -12.761 -40.506 -24.385 1.00 86.94 812 ASP A N 1
ATOM 6172 C CA . ASP A 1 812 ? -13.591 -41.696 -24.600 1.00 86.94 812 ASP A CA 1
ATOM 6173 C C . ASP A 1 812 ? -15.053 -41.481 -24.144 1.00 86.94 812 ASP A C 1
ATOM 6175 O O . ASP A 1 812 ? -15.443 -40.398 -23.711 1.00 86.94 812 ASP A O 1
ATOM 6179 N N . SER A 1 813 ? -15.905 -42.505 -24.265 1.00 83.00 813 SER A N 1
ATOM 6180 C CA . SER A 1 813 ? -17.318 -42.411 -23.857 1.00 83.00 813 SER A CA 1
ATOM 6181 C C . SER A 1 813 ? -17.542 -42.321 -22.341 1.00 83.00 813 SER A C 1
ATOM 6183 O O . SER A 1 813 ? -18.686 -42.175 -21.917 1.00 83.00 813 SER A O 1
ATOM 6185 N N . ASN A 1 814 ? -16.485 -42.462 -21.541 1.00 80.81 814 ASN A N 1
ATOM 6186 C CA . ASN A 1 814 ? -16.491 -42.399 -20.083 1.00 80.81 814 ASN A CA 1
ATOM 6187 C C . ASN A 1 814 ? -15.798 -41.123 -19.564 1.00 80.81 814 ASN A C 1
ATOM 6189 O O . ASN A 1 814 ? -15.623 -40.990 -18.357 1.00 80.81 814 ASN A O 1
ATOM 6193 N N . GLY A 1 815 ? -15.389 -40.214 -20.458 1.00 80.69 815 GLY A N 1
ATOM 6194 C CA . GLY A 1 815 ? -14.698 -38.971 -20.114 1.00 80.69 815 GLY A CA 1
ATOM 6195 C C . GLY A 1 815 ? -13.182 -39.095 -19.933 1.00 80.69 815 GLY A C 1
ATOM 6196 O O . GLY A 1 815 ? -12.555 -38.102 -19.588 1.00 80.69 815 GLY A O 1
ATOM 6197 N N . LYS A 1 816 ? -12.557 -40.251 -20.193 1.00 84.69 816 LYS A N 1
ATOM 6198 C CA . LYS A 1 816 ? -11.096 -40.416 -20.055 1.00 84.69 816 LYS A CA 1
ATOM 6199 C C . LYS A 1 816 ? -10.346 -39.982 -21.306 1.00 84.69 816 LYS A C 1
ATOM 6201 O O . LYS A 1 816 ? -10.805 -40.263 -22.415 1.00 84.69 816 LYS A O 1
ATOM 6206 N N . ALA A 1 817 ? -9.185 -39.356 -21.146 1.00 86.56 817 ALA A N 1
ATOM 6207 C CA . ALA A 1 817 ? -8.318 -38.990 -22.259 1.00 86.56 817 ALA A CA 1
ATOM 6208 C C . ALA A 1 817 ? -7.847 -40.242 -23.019 1.00 86.56 817 ALA A C 1
ATOM 6210 O O . ALA A 1 817 ? -7.389 -41.222 -22.427 1.00 86.56 817 ALA A O 1
ATOM 6211 N N . ARG A 1 818 ? -7.952 -40.223 -24.350 1.00 88.94 818 ARG A N 1
ATOM 6212 C CA . ARG A 1 818 ? -7.407 -41.267 -25.222 1.00 88.94 818 ARG A CA 1
ATOM 6213 C C . ARG A 1 818 ? -5.943 -40.957 -25.476 1.00 88.94 818 ARG A C 1
ATOM 6215 O O . ARG A 1 818 ? -5.630 -40.018 -26.197 1.00 88.94 818 ARG A O 1
ATOM 6222 N N . LEU A 1 819 ? -5.079 -41.762 -24.879 1.00 89.12 819 LEU A N 1
ATOM 6223 C CA . LEU A 1 819 ? -3.639 -41.641 -25.030 1.00 89.12 819 LEU A CA 1
ATOM 6224 C C . LEU A 1 819 ? -3.121 -42.506 -26.187 1.00 89.12 819 LEU A C 1
ATOM 6226 O O . LEU A 1 819 ? -3.634 -43.603 -26.439 1.00 89.12 819 LEU A O 1
ATOM 6230 N N . ALA A 1 820 ? -2.082 -42.011 -26.856 1.00 87.62 820 ALA A N 1
ATOM 6231 C CA . ALA A 1 820 ? -1.340 -42.712 -27.891 1.00 87.62 820 ALA A CA 1
ATOM 6232 C C . ALA A 1 820 ? -0.797 -44.055 -27.380 1.00 87.62 820 ALA A C 1
ATOM 6234 O O . ALA A 1 820 ? -0.482 -44.227 -26.200 1.00 87.62 820 ALA A O 1
ATOM 6235 N N . ALA A 1 821 ? -0.626 -45.013 -28.293 1.00 89.00 821 ALA A N 1
ATOM 6236 C CA . ALA A 1 821 ? 0.109 -46.231 -27.974 1.00 89.00 821 ALA A CA 1
ATOM 6237 C C . ALA A 1 821 ? 1.587 -45.911 -27.683 1.00 89.00 821 ALA A C 1
ATOM 6239 O O . ALA A 1 821 ? 2.154 -44.967 -28.232 1.00 89.00 821 ALA A O 1
ATOM 6240 N N . GLU A 1 822 ? 2.224 -46.733 -26.849 1.00 91.00 822 GLU A N 1
ATOM 6241 C CA . GLU A 1 822 ? 3.623 -46.552 -26.467 1.00 91.00 822 GLU A CA 1
ATOM 6242 C C . GLU A 1 822 ? 4.547 -46.354 -27.683 1.00 91.00 822 GLU A C 1
ATOM 6244 O O . GLU A 1 822 ? 4.555 -47.146 -28.629 1.00 91.00 822 GLU A O 1
ATOM 6249 N N . GLY A 1 823 ? 5.346 -45.287 -27.643 1.00 86.19 823 GLY A N 1
ATOM 6250 C CA . GLY A 1 823 ? 6.328 -44.963 -28.680 1.00 86.19 823 GLY A CA 1
ATOM 6251 C C . GLY A 1 823 ? 5.741 -44.393 -29.970 1.00 86.19 823 GLY A C 1
ATOM 6252 O O . GLY A 1 823 ? 6.512 -44.034 -30.861 1.00 86.19 823 GLY A O 1
ATOM 6253 N N . VAL A 1 824 ? 4.416 -44.278 -30.072 1.00 92.12 824 VAL A N 1
ATOM 6254 C CA . VAL A 1 824 ? 3.752 -43.497 -31.117 1.00 92.12 824 VAL A CA 1
ATOM 6255 C C . VAL A 1 824 ? 3.807 -42.020 -30.732 1.00 92.12 824 VAL A C 1
ATOM 6257 O O . VAL A 1 824 ? 3.714 -41.665 -29.558 1.00 92.12 824 VAL A O 1
ATOM 6260 N N . GLU A 1 825 ? 3.999 -41.175 -31.739 1.00 90.06 825 GLU A N 1
ATOM 6261 C CA . GLU A 1 825 ? 3.931 -39.724 -31.621 1.00 90.06 825 GLU A CA 1
ATOM 6262 C C . GLU A 1 825 ? 2.629 -39.251 -32.275 1.00 90.06 825 GLU A C 1
ATOM 6264 O O . GLU A 1 825 ? 2.327 -39.640 -33.408 1.00 90.06 825 GLU A O 1
ATOM 6269 N N . GLU A 1 826 ? 1.851 -38.454 -31.552 1.00 91.56 826 GLU A N 1
ATOM 6270 C CA . GLU A 1 826 ? 0.573 -37.888 -31.998 1.00 91.56 826 GLU A CA 1
ATOM 6271 C C . GLU A 1 826 ? 0.576 -36.366 -31.809 1.00 91.56 826 GLU A C 1
ATOM 6273 O O . GLU A 1 826 ? 1.284 -35.845 -30.945 1.00 91.56 826 GLU A O 1
ATOM 6278 N N . THR A 1 827 ? -0.211 -35.649 -32.617 1.00 92.50 827 THR A N 1
ATOM 6279 C CA . THR A 1 827 ? -0.436 -34.209 -32.444 1.00 92.50 827 THR A CA 1
ATOM 6280 C C . THR A 1 827 ? -1.643 -33.942 -31.547 1.00 92.50 827 THR A C 1
ATOM 6282 O O . THR A 1 827 ? -2.601 -34.718 -31.531 1.00 92.50 827 THR A O 1
ATOM 6285 N N . LEU A 1 828 ? -1.594 -32.841 -30.797 1.00 92.56 828 LEU A N 1
ATOM 6286 C CA . LEU A 1 828 ? -2.715 -32.303 -30.029 1.00 92.56 828 LEU A CA 1
ATOM 6287 C C . LEU A 1 828 ? -2.869 -30.815 -30.336 1.00 92.56 828 LEU A C 1
ATOM 6289 O O . LEU A 1 828 ? -1.884 -30.077 -30.438 1.00 92.56 828 LEU A O 1
ATOM 6293 N N . ASP A 1 829 ? -4.119 -30.373 -30.397 1.00 91.44 829 ASP A N 1
ATOM 6294 C CA . ASP A 1 829 ? -4.446 -28.954 -30.358 1.00 91.44 829 ASP A CA 1
ATOM 6295 C C . ASP A 1 829 ? -4.117 -28.389 -28.966 1.00 91.44 829 ASP A C 1
ATOM 6297 O O . ASP A 1 829 ? -4.123 -29.107 -27.961 1.00 91.44 829 ASP A O 1
ATOM 6301 N N . GLY A 1 830 ? -3.832 -27.093 -28.891 1.00 90.06 830 GLY A N 1
ATOM 6302 C CA . GLY A 1 830 ? -3.631 -26.380 -27.635 1.00 90.06 830 GLY A CA 1
ATOM 6303 C C . GLY A 1 830 ? -4.688 -25.312 -27.411 1.00 90.06 830 GLY A C 1
ATOM 6304 O O . GLY A 1 830 ? -4.959 -24.514 -28.304 1.00 90.06 830 GLY A O 1
ATOM 6305 N N . GLU A 1 831 ? -5.249 -25.246 -26.210 1.00 88.81 831 GLU A N 1
ATOM 6306 C CA . GLU A 1 831 ? -6.165 -24.185 -25.792 1.00 88.81 831 GLU A CA 1
ATOM 6307 C C . GLU A 1 831 ? -5.416 -23.154 -24.939 1.00 88.81 831 GLU A C 1
ATOM 6309 O O . GLU A 1 831 ? -4.782 -23.505 -23.943 1.00 88.81 831 GLU A O 1
ATOM 6314 N N . LEU A 1 832 ? -5.471 -21.880 -25.320 1.00 85.06 832 LEU A N 1
ATOM 6315 C CA . LEU A 1 832 ? -4.822 -20.785 -24.603 1.00 85.06 832 LEU A CA 1
ATOM 6316 C C . LEU A 1 832 ? -5.551 -20.514 -23.279 1.00 85.06 832 LEU A C 1
ATOM 6318 O O . LEU A 1 832 ? -6.688 -20.050 -23.289 1.00 85.06 832 LEU A O 1
ATOM 6322 N N . LYS A 1 833 ? -4.915 -20.792 -22.135 1.00 81.94 833 LYS A N 1
ATOM 6323 C CA . LYS A 1 833 ? -5.525 -20.615 -20.802 1.00 81.94 833 LYS A CA 1
ATOM 6324 C C . LYS A 1 833 ? -5.114 -19.318 -20.109 1.00 81.94 833 LYS A C 1
ATOM 6326 O O . LYS A 1 833 ? -5.913 -18.764 -19.364 1.00 81.94 833 LYS A O 1
ATOM 6331 N N . ALA A 1 834 ? -3.906 -18.819 -20.366 1.00 81.50 834 ALA A N 1
ATOM 6332 C CA . ALA A 1 834 ? -3.450 -17.520 -19.875 1.00 81.50 834 ALA A CA 1
ATOM 6333 C C . ALA A 1 834 ? -2.646 -16.796 -20.958 1.00 81.50 834 ALA A C 1
ATOM 6335 O O . ALA A 1 834 ? -1.804 -17.403 -21.615 1.00 81.50 834 ALA A O 1
ATOM 6336 N N . VAL A 1 835 ? -2.895 -15.502 -21.141 1.00 82.00 835 VAL A N 1
ATOM 6337 C CA . VAL A 1 835 ? -2.246 -14.687 -22.177 1.00 82.00 835 VAL A CA 1
ATOM 6338 C C . VAL A 1 835 ? -1.025 -13.982 -21.593 1.00 82.00 835 VAL A C 1
ATOM 6340 O O . VAL A 1 835 ? -1.092 -13.461 -20.480 1.00 82.00 835 VAL A O 1
ATOM 6343 N N . PHE A 1 836 ? 0.074 -13.908 -22.345 1.00 82.75 836 PHE A N 1
ATOM 6344 C CA . PHE A 1 836 ? 1.157 -12.987 -21.997 1.00 82.75 836 PHE A CA 1
ATOM 6345 C C . PHE A 1 836 ? 0.836 -11.606 -22.559 1.00 82.75 836 PHE A C 1
ATOM 6347 O O . PHE A 1 836 ? 0.788 -11.422 -23.771 1.00 82.75 836 PHE A O 1
ATOM 6354 N N . ALA A 1 837 ? 0.623 -10.644 -21.663 1.00 82.25 837 ALA A N 1
ATOM 6355 C CA . ALA A 1 837 ? 0.555 -9.219 -21.964 1.00 82.25 837 ALA A CA 1
ATOM 6356 C C . ALA A 1 837 ? 1.735 -8.508 -21.288 1.00 82.25 837 ALA A C 1
ATOM 6358 O O . ALA A 1 837 ? 2.183 -8.936 -20.218 1.00 82.25 837 ALA A O 1
ATOM 6359 N N . LEU A 1 838 ? 2.229 -7.426 -21.892 1.00 82.19 838 LEU A N 1
ATOM 6360 C CA . LEU A 1 838 ? 3.224 -6.556 -21.268 1.00 82.19 838 LEU A CA 1
ATOM 6361 C C . LEU A 1 838 ? 2.563 -5.789 -20.114 1.00 82.19 838 LEU A C 1
ATOM 6363 O O . LEU A 1 838 ? 1.616 -5.035 -20.338 1.00 82.19 838 LEU A O 1
ATOM 6367 N N . GLY A 1 839 ? 3.033 -5.977 -18.886 1.00 81.19 839 GLY A N 1
ATOM 6368 C CA . GLY A 1 839 ? 2.529 -5.262 -17.710 1.00 81.19 839 GLY A CA 1
ATOM 6369 C C . GLY A 1 839 ? 3.626 -4.470 -17.006 1.00 81.19 839 GLY A C 1
ATOM 6370 O O . GLY A 1 839 ? 4.768 -4.425 -17.455 1.00 81.19 839 GLY A O 1
ATOM 6371 N N . ILE A 1 840 ? 3.283 -3.841 -15.888 1.00 82.06 840 ILE A N 1
ATOM 6372 C CA . ILE A 1 840 ? 4.183 -3.085 -15.015 1.00 82.06 840 ILE A CA 1
ATOM 6373 C C . ILE A 1 840 ? 4.375 -3.904 -13.735 1.00 82.06 840 ILE A C 1
ATOM 6375 O O . ILE A 1 840 ? 3.463 -4.002 -12.919 1.00 82.06 840 ILE A O 1
ATOM 6379 N N . ALA A 1 841 ? 5.558 -4.489 -13.560 1.00 80.44 841 ALA A N 1
ATOM 6380 C CA . ALA A 1 841 ? 5.945 -5.176 -12.326 1.00 80.44 841 ALA A CA 1
ATOM 6381 C C . ALA A 1 841 ? 6.214 -4.174 -11.194 1.00 80.44 841 ALA A C 1
ATOM 6383 O O . ALA A 1 841 ? 5.948 -4.451 -10.033 1.00 80.44 841 ALA A O 1
ATOM 6384 N N . GLU A 1 842 ? 6.759 -3.012 -11.549 1.00 83.94 842 GLU A N 1
ATOM 6385 C CA . GLU A 1 842 ? 7.091 -1.924 -10.634 1.00 83.94 842 GLU A CA 1
ATOM 6386 C C . GLU A 1 842 ? 7.147 -0.619 -11.436 1.00 83.94 842 GLU A C 1
ATOM 6388 O O . GLU A 1 842 ? 7.661 -0.600 -12.555 1.00 83.94 842 GLU A O 1
ATOM 6393 N N . LEU A 1 843 ? 6.650 0.480 -10.880 1.00 82.12 843 LEU A N 1
ATOM 6394 C CA . LEU A 1 843 ? 6.877 1.836 -11.374 1.00 82.12 843 LEU A CA 1
ATOM 6395 C C . LEU A 1 843 ? 6.870 2.787 -10.176 1.00 82.12 843 LEU A C 1
ATOM 6397 O O . LEU A 1 843 ? 5.808 3.042 -9.614 1.00 82.12 843 LEU A O 1
ATOM 6401 N N . ASN A 1 844 ? 8.030 3.324 -9.806 1.00 84.81 844 ASN A N 1
ATOM 6402 C CA . ASN A 1 844 ? 8.149 4.437 -8.869 1.00 84.81 844 ASN A CA 1
ATOM 6403 C C . ASN A 1 844 ? 8.321 5.752 -9.647 1.00 84.81 844 ASN A C 1
ATOM 6405 O O . ASN A 1 844 ? 9.135 5.845 -10.564 1.00 84.81 844 ASN A O 1
ATOM 6409 N N . VAL A 1 845 ? 7.566 6.784 -9.281 1.00 84.12 845 VAL A N 1
ATOM 6410 C CA . VAL A 1 845 ? 7.699 8.148 -9.799 1.00 84.12 845 VAL A CA 1
ATOM 6411 C C . VAL A 1 845 ? 7.725 9.109 -8.620 1.00 84.12 845 VAL A C 1
ATOM 6413 O O . VAL A 1 845 ? 6.684 9.420 -8.041 1.00 84.12 845 VAL A O 1
ATOM 6416 N N . ARG A 1 846 ? 8.906 9.638 -8.309 1.00 85.56 846 ARG A N 1
ATOM 6417 C CA . ARG A 1 846 ? 9.101 10.686 -7.309 1.00 85.56 846 ARG A CA 1
ATOM 6418 C C . ARG A 1 846 ? 9.367 12.027 -7.982 1.00 85.56 846 ARG A C 1
ATOM 6420 O O . ARG A 1 846 ? 10.300 12.171 -8.765 1.00 85.56 846 ARG A O 1
ATOM 6427 N N . LEU A 1 847 ? 8.584 13.031 -7.609 1.00 85.56 847 LEU A N 1
ATOM 6428 C CA . LEU A 1 847 ? 8.832 14.441 -7.885 1.00 85.56 847 LEU A CA 1
ATOM 6429 C C . LEU A 1 847 ? 9.111 15.150 -6.557 1.00 85.56 847 LEU A C 1
ATOM 6431 O O . LEU A 1 847 ? 8.250 15.165 -5.680 1.00 85.56 847 LEU A O 1
ATOM 6435 N N . ALA A 1 848 ? 10.279 15.765 -6.412 1.00 87.12 848 ALA A N 1
ATOM 6436 C CA . ALA A 1 848 ? 10.638 16.582 -5.255 1.00 87.12 848 ALA A CA 1
ATOM 6437 C C . ALA A 1 848 ? 11.069 17.984 -5.702 1.00 87.12 848 ALA A C 1
ATOM 6439 O O . ALA A 1 848 ? 11.570 18.168 -6.812 1.00 87.12 848 ALA A O 1
ATOM 6440 N N . GLN A 1 849 ? 10.877 18.990 -4.850 1.00 84.88 849 GLN A N 1
ATOM 6441 C CA . GLN A 1 849 ? 11.308 20.358 -5.144 1.00 84.88 849 GLN A CA 1
ATOM 6442 C C . GLN A 1 849 ? 11.861 21.085 -3.915 1.00 84.88 849 GLN A C 1
ATOM 6444 O O . GLN A 1 849 ? 11.318 21.004 -2.811 1.00 84.88 849 GLN A O 1
ATOM 6449 N N . GLU A 1 850 ? 12.927 21.850 -4.143 1.00 86.00 850 GLU A N 1
ATOM 6450 C CA . GLU A 1 850 ? 13.545 22.757 -3.177 1.00 86.00 850 GLU A CA 1
ATOM 6451 C C . GLU A 1 850 ? 13.455 24.170 -3.757 1.00 86.00 850 GLU A C 1
ATOM 6453 O O . GLU A 1 850 ? 14.167 24.507 -4.700 1.00 86.00 850 GLU A O 1
ATOM 6458 N N . LEU A 1 851 ? 12.557 24.994 -3.217 1.00 87.06 851 LEU A N 1
ATOM 6459 C CA . LEU A 1 851 ? 12.400 26.387 -3.637 1.00 87.06 851 LEU A CA 1
ATOM 6460 C C . LEU A 1 851 ? 13.047 27.329 -2.618 1.00 87.06 851 LEU A C 1
ATOM 6462 O O . LEU A 1 851 ? 13.096 27.030 -1.422 1.00 87.06 851 LEU A O 1
ATOM 6466 N N . VAL A 1 852 ? 13.508 28.491 -3.069 1.00 85.31 852 VAL A N 1
ATOM 6467 C CA . VAL A 1 852 ? 14.155 29.504 -2.219 1.00 85.31 852 VAL A CA 1
ATOM 6468 C C . VAL A 1 852 ? 13.469 30.863 -2.349 1.00 85.31 852 VAL A C 1
ATOM 6470 O O . VAL A 1 852 ? 12.903 31.195 -3.386 1.00 85.31 852 VAL A O 1
ATOM 6473 N N . GLU A 1 853 ? 13.472 31.668 -1.289 1.00 79.88 853 GLU A N 1
ATOM 6474 C CA . GLU A 1 853 ? 12.904 33.020 -1.324 1.00 79.88 853 GLU A CA 1
ATOM 6475 C C . GLU A 1 853 ? 13.854 34.048 -0.705 1.00 79.88 853 GLU A C 1
ATOM 6477 O O . GLU A 1 853 ? 14.529 33.798 0.299 1.00 79.88 853 GLU A O 1
ATOM 6482 N N . CYS A 1 854 ? 13.882 35.241 -1.302 1.00 73.19 854 CYS A N 1
ATOM 6483 C CA . CYS A 1 854 ? 14.568 36.391 -0.739 1.00 73.19 854 CYS A CA 1
ATOM 6484 C C . CYS A 1 854 ? 13.688 37.119 0.292 1.00 73.19 854 CYS A C 1
ATOM 6486 O O . CYS A 1 854 ? 12.681 37.749 -0.025 1.00 73.19 854 CYS A O 1
ATOM 6488 N N . THR A 1 855 ? 14.135 37.118 1.544 1.00 64.88 855 THR A N 1
ATOM 6489 C CA . THR A 1 855 ? 13.389 37.569 2.735 1.00 64.88 855 THR A CA 1
ATOM 6490 C C . THR A 1 855 ? 13.229 39.095 2.886 1.00 64.88 855 THR A C 1
ATOM 6492 O O . THR A 1 855 ? 12.807 39.579 3.943 1.00 64.88 855 THR A O 1
ATOM 6495 N N . ARG A 1 856 ? 13.557 39.902 1.863 1.00 57.53 856 ARG A N 1
ATOM 6496 C CA . ARG A 1 856 ? 13.353 41.365 1.871 1.00 57.53 856 ARG A CA 1
ATOM 6497 C C . ARG A 1 856 ? 12.783 41.907 0.566 1.00 57.53 856 ARG A C 1
ATOM 6499 O O . ARG A 1 856 ? 13.358 41.765 -0.505 1.00 57.53 856 ARG A O 1
ATOM 6506 N N . SER A 1 857 ? 11.725 42.699 0.712 1.00 48.16 857 SER A N 1
ATOM 6507 C CA . SER A 1 857 ? 10.900 43.298 -0.345 1.00 48.16 857 SER A CA 1
ATOM 6508 C C . SER A 1 857 ? 11.552 44.416 -1.187 1.00 48.16 857 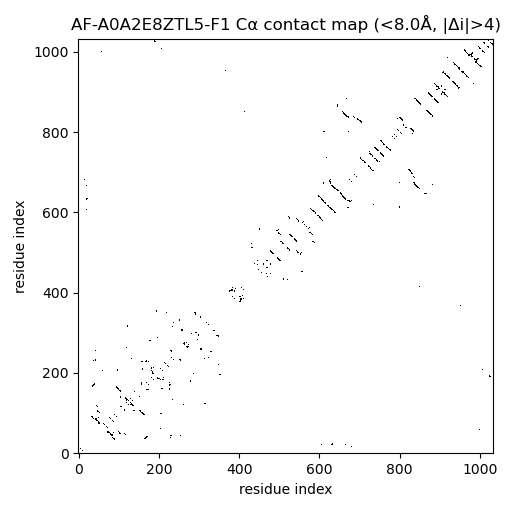SER A C 1
ATOM 6510 O O . SER A 1 857 ? 10.840 45.239 -1.763 1.00 48.16 857 SER A O 1
ATOM 6512 N N . ALA A 1 858 ? 12.887 44.487 -1.270 1.00 46.31 858 ALA A N 1
ATOM 6513 C CA . ALA A 1 858 ? 13.586 45.488 -2.081 1.00 46.31 858 ALA A CA 1
ATOM 6514 C C . ALA A 1 858 ? 15.017 45.070 -2.486 1.00 46.31 858 ALA A C 1
ATOM 6516 O O . ALA A 1 858 ? 15.982 45.429 -1.816 1.00 46.31 858 ALA A O 1
ATOM 6517 N N . GLY A 1 859 ? 15.147 44.415 -3.646 1.00 52.88 859 GLY A N 1
ATOM 6518 C CA . GLY A 1 859 ? 16.394 44.375 -4.425 1.00 52.88 859 GLY A CA 1
ATOM 6519 C C . GLY A 1 859 ? 17.463 43.396 -3.936 1.00 52.88 859 GLY A C 1
ATOM 6520 O O . GLY A 1 859 ? 18.491 43.805 -3.401 1.00 52.88 859 GLY A O 1
ATOM 6521 N N . CYS A 1 860 ? 17.258 42.111 -4.212 1.00 55.28 860 CYS A N 1
ATOM 6522 C CA . CYS A 1 860 ? 18.217 41.042 -3.943 1.00 55.28 860 CYS A CA 1
ATOM 6523 C C . CYS A 1 860 ? 19.249 41.004 -5.084 1.00 55.28 860 CYS A C 1
ATOM 6525 O O . CYS A 1 860 ? 19.084 40.296 -6.069 1.00 55.28 860 CYS A O 1
ATOM 6527 N N . LEU A 1 861 ? 20.256 41.880 -4.998 1.00 51.22 861 LEU A N 1
ATOM 6528 C CA . LEU A 1 861 ? 21.284 42.100 -6.032 1.00 51.22 861 LEU A CA 1
ATOM 6529 C C . LEU A 1 861 ? 22.713 42.100 -5.461 1.00 51.22 861 LEU A C 1
ATOM 6531 O O . LEU A 1 861 ? 23.646 42.561 -6.117 1.00 51.22 861 LEU A O 1
ATOM 6535 N N . ASP A 1 862 ? 22.890 41.618 -4.230 1.00 53.31 862 ASP A N 1
ATOM 6536 C CA . ASP A 1 862 ? 24.190 41.558 -3.566 1.00 53.31 862 ASP A CA 1
ATOM 6537 C C . ASP A 1 862 ? 24.341 40.217 -2.838 1.00 53.31 862 ASP A C 1
ATOM 6539 O O . ASP A 1 862 ? 23.409 39.765 -2.168 1.00 53.31 862 ASP A O 1
ATOM 6543 N N . ASN A 1 863 ? 25.515 39.589 -2.965 1.00 54.25 863 ASN A N 1
ATOM 6544 C CA . ASN A 1 863 ? 25.801 38.181 -2.624 1.00 54.25 863 ASN A CA 1
ATOM 6545 C C . ASN A 1 863 ? 25.883 37.907 -1.100 1.00 54.25 863 ASN A C 1
ATOM 6547 O O . ASN A 1 863 ? 26.780 37.214 -0.612 1.00 54.25 863 ASN A O 1
ATOM 6551 N N . THR A 1 864 ? 24.984 38.504 -0.319 1.00 58.50 864 THR A N 1
ATOM 6552 C CA . THR A 1 864 ? 25.008 38.497 1.147 1.00 58.50 864 THR A CA 1
ATOM 6553 C C . THR A 1 864 ? 24.282 37.294 1.734 1.00 58.50 864 THR A C 1
ATOM 6555 O O . THR A 1 864 ? 23.081 37.119 1.555 1.00 58.50 864 THR A O 1
ATOM 6558 N N . VAL A 1 865 ? 25.017 36.537 2.546 1.00 58.81 865 VAL A N 1
ATOM 6559 C CA . VAL A 1 865 ? 24.684 35.184 3.027 1.00 58.81 865 VAL A CA 1
ATOM 6560 C C . VAL A 1 865 ? 23.474 35.099 3.991 1.00 58.81 865 VAL A C 1
ATOM 6562 O O . VAL A 1 865 ? 23.139 34.034 4.492 1.00 58.81 865 VAL A O 1
ATOM 6565 N N . SER A 1 866 ? 22.811 36.220 4.292 1.00 60.56 866 SER A N 1
ATOM 6566 C CA . SER A 1 866 ? 21.764 36.336 5.322 1.00 60.56 866 SER A CA 1
ATOM 6567 C C . SER A 1 866 ? 20.423 36.884 4.817 1.00 60.56 866 SER A C 1
ATOM 6569 O O . SER A 1 866 ? 19.621 37.362 5.619 1.00 60.56 866 SER A O 1
ATOM 6571 N N . GLN A 1 867 ? 20.190 36.874 3.500 1.00 68.25 867 GLN A N 1
ATOM 6572 C CA . GLN A 1 867 ? 18.971 37.431 2.889 1.00 68.25 867 GLN A CA 1
ATOM 6573 C C . GLN A 1 867 ? 18.017 36.376 2.308 1.00 68.25 867 GLN A C 1
ATOM 6575 O O . GLN A 1 867 ? 16.898 36.729 1.942 1.00 68.25 867 GLN A O 1
ATOM 6580 N N . PHE A 1 868 ? 18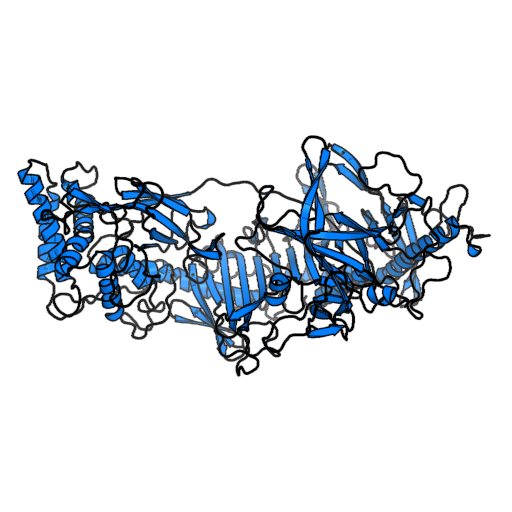.409 35.103 2.272 1.00 72.25 868 PHE A N 1
ATOM 6581 C CA . PHE A 1 868 ? 17.649 34.019 1.645 1.00 72.25 868 PHE A CA 1
ATOM 6582 C C . PHE A 1 868 ? 17.221 32.961 2.661 1.00 72.25 868 PHE A C 1
ATOM 6584 O O . PHE A 1 868 ? 17.922 32.719 3.645 1.00 72.25 868 PHE A O 1
ATOM 6591 N N . SER A 1 869 ? 16.093 32.313 2.390 1.00 75.81 869 SER A N 1
ATOM 6592 C CA . SER A 1 869 ? 15.599 31.146 3.123 1.00 75.81 869 SER A CA 1
ATOM 6593 C C . SER A 1 869 ? 15.127 30.073 2.147 1.00 75.81 869 SER A C 1
ATOM 6595 O O . SER A 1 869 ? 14.543 30.404 1.114 1.00 75.81 869 SER A O 1
ATOM 6597 N N . ARG A 1 870 ? 15.316 28.795 2.498 1.00 82.06 870 ARG A N 1
ATOM 6598 C CA . ARG A 1 870 ? 14.553 27.712 1.865 1.00 82.06 870 ARG A CA 1
ATOM 6599 C C . ARG A 1 870 ? 13.074 27.898 2.187 1.00 82.06 870 ARG A C 1
ATOM 6601 O O . ARG A 1 870 ? 12.720 28.206 3.327 1.00 82.06 870 ARG A O 1
ATOM 6608 N N . LEU A 1 871 ? 12.233 27.722 1.180 1.00 86.06 871 LEU A N 1
ATOM 6609 C CA . LEU A 1 871 ? 10.801 27.544 1.358 1.00 86.06 871 LEU A CA 1
ATOM 6610 C C . LEU A 1 871 ? 10.508 26.102 1.812 1.00 86.06 871 LEU A C 1
ATOM 6612 O O . LEU A 1 871 ? 11.392 25.246 1.730 1.00 86.06 871 LEU A O 1
ATOM 6616 N N . PRO A 1 872 ? 9.283 25.824 2.292 1.00 88.50 872 PRO A N 1
ATOM 6617 C CA . PRO A 1 872 ? 8.838 24.476 2.629 1.00 88.50 872 PRO A CA 1
ATOM 6618 C C . PRO A 1 872 ? 9.190 23.426 1.567 1.00 88.50 872 PRO A C 1
ATOM 6620 O O . PRO A 1 872 ? 9.030 23.657 0.366 1.00 88.50 872 PRO A O 1
ATOM 6623 N N . LEU A 1 873 ? 9.649 22.255 2.007 1.00 89.50 873 LEU A N 1
ATOM 6624 C CA . LEU A 1 873 ? 9.867 21.125 1.106 1.00 89.50 873 LEU A CA 1
ATOM 6625 C C . LEU A 1 873 ? 8.523 20.601 0.597 1.00 89.50 873 LEU A C 1
ATOM 6627 O O . LEU A 1 873 ? 7.534 20.586 1.336 1.00 89.50 873 LEU A O 1
ATOM 6631 N N . ALA A 1 874 ? 8.496 20.148 -0.655 1.00 89.94 874 ALA A N 1
ATOM 6632 C CA . ALA A 1 874 ? 7.354 19.435 -1.205 1.00 89.94 874 ALA A CA 1
ATOM 6633 C C . ALA A 1 874 ? 7.805 18.219 -2.015 1.00 89.94 874 ALA A C 1
ATOM 6635 O O . ALA A 1 874 ? 8.791 18.288 -2.754 1.00 89.94 874 ALA A O 1
ATOM 6636 N N . LEU A 1 875 ? 7.054 17.125 -1.881 1.00 88.88 875 LEU A N 1
ATOM 6637 C CA . LEU A 1 875 ? 7.219 15.922 -2.686 1.00 88.88 875 LEU A CA 1
ATOM 6638 C C . LEU A 1 875 ? 5.872 15.334 -3.106 1.00 88.88 875 LEU A C 1
ATOM 6640 O O . LEU A 1 875 ? 4.855 15.511 -2.429 1.00 88.88 875 LEU A O 1
ATOM 6644 N N . VAL A 1 876 ? 5.902 14.595 -4.206 1.00 89.44 876 VAL A N 1
ATOM 6645 C CA . VAL A 1 876 ? 4.902 13.604 -4.593 1.00 89.44 876 VAL A CA 1
ATOM 6646 C C . VAL A 1 876 ? 5.659 12.335 -4.964 1.00 89.44 876 VAL A C 1
ATOM 6648 O O . VAL A 1 876 ? 6.637 12.399 -5.701 1.00 89.44 876 VAL A O 1
ATOM 6651 N N . ASP A 1 877 ? 5.218 11.199 -4.451 1.00 87.25 877 ASP A N 1
ATOM 6652 C CA . ASP A 1 877 ? 5.752 9.873 -4.740 1.00 87.25 877 ASP A CA 1
ATOM 6653 C C . ASP A 1 877 ? 4.597 8.992 -5.214 1.00 87.25 877 ASP A C 1
ATOM 6655 O O . ASP A 1 877 ? 3.507 9.053 -4.642 1.00 87.25 877 ASP A O 1
ATOM 6659 N N . VAL A 1 878 ? 4.801 8.210 -6.266 1.00 86.31 878 VAL A N 1
ATOM 6660 C CA . VAL A 1 878 ? 3.791 7.313 -6.832 1.00 86.31 878 VAL A CA 1
ATOM 6661 C C . VAL A 1 878 ? 4.443 5.972 -7.097 1.00 86.31 878 VAL A C 1
ATOM 6663 O O . VAL A 1 878 ? 5.324 5.880 -7.942 1.00 86.31 878 VAL A O 1
ATOM 6666 N N . ASN A 1 879 ? 3.973 4.934 -6.421 1.00 84.25 879 ASN A N 1
ATOM 6667 C CA . ASN A 1 879 ? 4.290 3.547 -6.727 1.00 84.25 879 ASN A CA 1
ATOM 6668 C C . ASN A 1 879 ? 3.097 2.932 -7.460 1.00 84.25 879 ASN A C 1
ATOM 6670 O O . ASN A 1 879 ? 1.955 3.149 -7.057 1.00 84.25 879 ASN A O 1
ATOM 6674 N N . LEU A 1 880 ? 3.350 2.186 -8.530 1.00 83.19 880 LEU A N 1
ATOM 6675 C CA . LEU A 1 880 ? 2.344 1.457 -9.294 1.00 83.19 880 LEU A CA 1
ATOM 6676 C C . LEU A 1 880 ? 2.863 0.054 -9.617 1.00 83.19 880 LEU A C 1
ATOM 6678 O O . LEU A 1 880 ? 3.924 -0.099 -10.220 1.00 83.19 880 LEU A O 1
ATOM 6682 N N . VAL A 1 881 ? 2.063 -0.952 -9.289 1.00 82.75 881 VAL A N 1
ATOM 6683 C CA . VAL A 1 881 ? 2.168 -2.318 -9.807 1.00 82.75 881 VAL A CA 1
ATOM 6684 C C . VAL A 1 881 ? 0.905 -2.576 -10.618 1.00 82.75 881 VAL A C 1
ATOM 6686 O O . VAL A 1 881 ? -0.199 -2.258 -10.183 1.00 82.75 881 VAL A O 1
ATOM 6689 N N . ARG A 1 882 ? 1.036 -3.117 -11.825 1.00 80.69 882 ARG A N 1
ATOM 6690 C CA . ARG A 1 882 ? -0.098 -3.459 -12.686 1.00 80.69 882 ARG A CA 1
ATOM 6691 C C . ARG A 1 882 ? 0.298 -4.573 -13.634 1.00 80.69 882 ARG A C 1
ATOM 6693 O O . ARG A 1 882 ? 0.807 -4.319 -14.720 1.00 80.69 882 ARG A O 1
ATOM 6700 N N . GLU A 1 883 ? 0.067 -5.813 -13.238 1.00 71.56 883 GLU A N 1
ATOM 6701 C CA . GLU A 1 883 ? 0.457 -6.960 -14.062 1.00 71.56 883 GLU A CA 1
ATOM 6702 C C . GLU A 1 883 ? -0.506 -7.186 -15.238 1.00 71.56 883 GLU A C 1
ATOM 6704 O O . GLU A 1 883 ? -0.093 -7.691 -16.281 1.00 71.56 883 GLU A O 1
ATOM 6709 N N . SER A 1 884 ? -1.772 -6.770 -15.102 1.00 71.38 884 SER A N 1
ATOM 6710 C CA . SER A 1 884 ? -2.828 -6.948 -16.106 1.00 71.38 884 SER A CA 1
ATOM 6711 C C . SER A 1 884 ? -3.740 -5.716 -16.219 1.00 71.38 884 SER A C 1
ATOM 6713 O O . SER A 1 884 ? -3.568 -4.715 -15.520 1.00 71.38 884 SER A O 1
ATOM 6715 N N . LYS A 1 885 ? -4.749 -5.758 -17.103 1.00 70.88 885 LYS A N 1
ATOM 6716 C CA . LYS A 1 885 ? -5.761 -4.688 -17.188 1.00 70.88 885 LYS A CA 1
ATOM 6717 C C . LYS A 1 885 ? -6.480 -4.499 -15.844 1.00 70.88 885 LYS A C 1
ATOM 6719 O O . LYS A 1 885 ? -6.676 -3.354 -15.432 1.00 70.88 885 LYS A O 1
ATOM 6724 N N . ASP A 1 886 ? -6.838 -5.596 -15.182 1.00 70.81 886 ASP A N 1
ATOM 6725 C CA . ASP A 1 886 ? -7.851 -5.620 -14.121 1.00 70.81 886 ASP A CA 1
ATOM 6726 C C . ASP A 1 886 ? -7.274 -5.864 -12.712 1.00 70.81 886 ASP A C 1
ATOM 6728 O O . ASP A 1 886 ? -8.001 -5.733 -11.731 1.00 70.81 886 ASP A O 1
ATOM 6732 N N . GLN A 1 887 ? -5.969 -6.142 -12.601 1.00 75.69 887 GLN A N 1
ATOM 6733 C CA . GLN A 1 887 ? -5.241 -6.270 -11.334 1.00 75.69 887 GLN A CA 1
ATOM 6734 C C . GLN A 1 887 ? -4.133 -5.213 -11.243 1.00 75.69 887 GLN A C 1
ATOM 6736 O O . GLN A 1 887 ? -3.213 -5.192 -12.070 1.00 75.69 887 GLN A O 1
ATOM 6741 N N . TRP A 1 888 ? -4.225 -4.332 -10.247 1.00 80.75 888 TRP A N 1
ATOM 6742 C CA . TRP A 1 888 ? -3.246 -3.272 -10.000 1.00 80.75 888 TRP A CA 1
ATOM 6743 C C . TRP A 1 888 ? -3.252 -2.778 -8.556 1.00 80.75 888 TRP A C 1
ATOM 6745 O O . TRP A 1 888 ? -4.256 -2.829 -7.856 1.00 80.75 888 TRP A O 1
ATOM 6755 N N . GLU A 1 889 ? -2.118 -2.237 -8.138 1.00 85.31 889 GLU A N 1
ATOM 6756 C CA . GLU A 1 889 ? -1.921 -1.550 -6.872 1.00 85.31 889 GLU A CA 1
ATOM 6757 C C . GLU A 1 889 ? -1.258 -0.204 -7.153 1.00 85.31 889 GLU A C 1
ATOM 6759 O O . GLU A 1 889 ? -0.251 -0.140 -7.856 1.00 85.31 889 GLU A O 1
ATOM 6764 N N . VAL A 1 890 ? -1.813 0.880 -6.616 1.00 85.12 890 VAL A N 1
ATOM 6765 C CA . VAL A 1 890 ? -1.182 2.201 -6.639 1.00 85.12 890 VAL A CA 1
ATOM 6766 C C . VAL A 1 890 ? -1.048 2.735 -5.221 1.00 85.12 890 VAL A C 1
ATOM 6768 O O . VAL A 1 890 ? -1.993 2.676 -4.436 1.00 85.12 890 VAL A O 1
ATOM 6771 N N . ALA A 1 891 ? 0.108 3.306 -4.907 1.00 87.38 891 ALA A N 1
ATOM 6772 C CA . ALA A 1 891 ? 0.357 4.003 -3.657 1.00 87.38 891 ALA A CA 1
ATOM 6773 C C . ALA A 1 891 ? 0.900 5.406 -3.953 1.00 87.38 891 ALA A C 1
ATOM 6775 O O . ALA A 1 891 ? 1.914 5.554 -4.629 1.00 87.38 891 ALA A O 1
ATOM 6776 N N . ILE A 1 892 ? 0.217 6.444 -3.471 1.00 88.31 892 ILE A N 1
ATOM 6777 C CA . ILE A 1 892 ? 0.543 7.852 -3.713 1.00 88.31 892 ILE A CA 1
ATOM 6778 C C . ILE A 1 892 ? 0.854 8.529 -2.383 1.00 88.31 892 ILE A C 1
ATOM 6780 O O . ILE A 1 892 ? -0.041 8.714 -1.560 1.00 88.31 892 ILE A O 1
ATOM 6784 N N . THR A 1 893 ? 2.091 8.979 -2.206 1.00 91.50 893 THR A N 1
ATOM 6785 C CA . THR A 1 893 ? 2.479 9.888 -1.125 1.00 91.50 893 THR A CA 1
ATOM 6786 C C . THR A 1 893 ? 2.504 11.322 -1.649 1.00 91.50 893 THR A C 1
ATOM 6788 O O . THR A 1 893 ? 3.066 11.598 -2.704 1.00 91.50 893 THR A O 1
ATOM 6791 N N . ALA A 1 894 ? 1.969 12.275 -0.891 1.00 91.19 894 ALA A N 1
ATOM 6792 C CA . ALA A 1 894 ? 2.179 13.701 -1.109 1.00 91.19 894 ALA A CA 1
ATOM 6793 C C . ALA A 1 894 ? 2.570 14.378 0.209 1.00 91.19 894 ALA A C 1
ATOM 6795 O O . ALA A 1 894 ? 1.982 14.112 1.257 1.00 91.19 894 ALA A O 1
ATOM 6796 N N . GLY A 1 895 ? 3.566 15.259 0.162 1.00 91.81 895 GLY A N 1
ATOM 6797 C CA . GLY A 1 895 ? 4.077 15.969 1.331 1.00 91.81 895 GLY A CA 1
ATOM 6798 C C . GLY A 1 895 ? 4.317 17.437 1.035 1.00 91.81 895 GLY A C 1
ATOM 6799 O O . GLY A 1 895 ? 4.867 17.778 -0.009 1.00 91.81 895 GLY A O 1
ATOM 6800 N N . TYR A 1 896 ? 3.941 18.298 1.974 1.00 92.19 896 TYR A N 1
ATOM 6801 C CA . TYR A 1 896 ? 4.245 19.725 1.969 1.00 92.19 896 TYR A CA 1
ATOM 6802 C C . TYR A 1 896 ? 4.648 20.172 3.380 1.00 92.19 896 TYR A C 1
ATOM 6804 O O . TYR A 1 896 ? 4.010 19.771 4.352 1.00 92.19 896 TYR A O 1
ATOM 6812 N N . ASP A 1 897 ? 5.692 20.998 3.497 1.00 91.25 897 ASP A N 1
ATOM 6813 C CA . ASP A 1 897 ? 6.173 21.567 4.771 1.00 91.25 897 ASP A CA 1
ATOM 6814 C C . ASP A 1 897 ? 6.560 20.503 5.817 1.00 91.25 897 ASP A C 1
ATOM 6816 O O . ASP A 1 897 ? 6.347 20.665 7.020 1.00 91.25 897 ASP A O 1
ATOM 6820 N N . TYR A 1 898 ? 7.093 19.379 5.325 1.00 91.25 898 TYR A N 1
ATOM 6821 C CA . TYR A 1 898 ? 7.520 18.235 6.124 1.00 91.25 898 TYR A CA 1
ATOM 6822 C C . TYR A 1 898 ? 8.981 18.358 6.574 1.00 91.25 898 TYR A C 1
ATOM 6824 O O . TYR A 1 898 ? 9.821 18.910 5.864 1.00 91.25 898 TYR A O 1
ATOM 6832 N N . ASP A 1 899 ? 9.272 17.806 7.754 1.00 86.00 899 ASP A N 1
ATOM 6833 C CA . ASP A 1 899 ? 10.612 17.792 8.348 1.00 86.00 899 ASP A CA 1
ATOM 6834 C C . ASP A 1 899 ? 11.355 16.482 8.011 1.00 86.00 899 ASP A C 1
ATOM 6836 O O . ASP A 1 899 ? 12.574 16.475 7.840 1.00 86.00 899 ASP A O 1
ATOM 6840 N N . TYR A 1 900 ? 10.627 15.360 7.930 1.00 82.75 900 TYR A N 1
ATOM 6841 C CA . TYR A 1 900 ? 11.155 14.018 7.650 1.00 82.75 900 TYR A CA 1
ATOM 6842 C C . TYR A 1 900 ? 10.061 13.076 7.113 1.00 82.75 900 TYR A C 1
ATOM 6844 O O . TYR A 1 900 ? 8.871 13.396 7.134 1.00 82.75 900 TYR A O 1
ATOM 6852 N N . LEU A 1 901 ? 10.469 11.899 6.631 1.00 76.88 901 LEU A N 1
ATOM 6853 C CA . LEU A 1 901 ? 9.576 10.788 6.291 1.00 76.88 901 LEU A CA 1
ATOM 6854 C C . LEU A 1 901 ? 9.596 9.763 7.431 1.00 76.88 901 LEU A C 1
ATOM 6856 O O . LEU A 1 901 ? 10.675 9.397 7.898 1.00 76.88 901 LEU A O 1
ATOM 6860 N N . VAL A 1 902 ? 8.421 9.312 7.874 1.00 72.94 902 VAL A N 1
ATOM 6861 C CA . VAL A 1 902 ? 8.272 8.149 8.767 1.00 72.94 902 VAL A CA 1
ATOM 6862 C C . VAL A 1 902 ? 7.728 7.013 7.917 1.00 72.94 902 VAL A C 1
ATOM 6864 O O . VAL A 1 902 ? 6.595 7.104 7.447 1.00 72.94 902 VAL A O 1
ATOM 6867 N N . ASP A 1 903 ? 8.565 6.006 7.666 1.00 73.44 903 ASP A N 1
ATOM 6868 C CA . ASP A 1 903 ? 8.411 4.998 6.609 1.00 73.44 903 ASP A CA 1
ATOM 6869 C C . ASP A 1 903 ? 8.135 5.640 5.236 1.00 73.44 903 ASP A C 1
ATOM 6871 O O . ASP A 1 903 ? 9.057 5.938 4.477 1.00 73.44 903 ASP A O 1
ATOM 6875 N N . ILE A 1 904 ? 6.864 5.922 4.956 1.00 68.31 904 ILE A N 1
ATOM 6876 C CA . ILE A 1 904 ? 6.323 6.467 3.705 1.00 68.31 904 ILE A CA 1
ATOM 6877 C C . ILE A 1 904 ? 5.567 7.797 3.883 1.00 68.31 904 ILE A C 1
ATOM 6879 O O . ILE A 1 904 ? 5.181 8.409 2.886 1.00 68.31 904 ILE A O 1
ATOM 6883 N N . LEU A 1 905 ? 5.340 8.260 5.121 1.00 81.69 905 LEU A N 1
ATOM 6884 C CA . LEU A 1 905 ? 4.454 9.388 5.437 1.00 81.69 905 LEU A CA 1
ATOM 6885 C C . LEU A 1 905 ? 5.236 10.684 5.770 1.00 81.69 905 LEU A C 1
ATOM 6887 O O . LEU A 1 905 ? 5.982 10.721 6.759 1.00 81.69 905 LEU A O 1
ATOM 6891 N N . PRO A 1 906 ? 5.055 11.778 5.000 1.00 87.44 906 PRO A N 1
ATOM 6892 C CA . PRO A 1 906 ? 5.659 13.082 5.272 1.00 87.44 906 PRO A CA 1
ATOM 6893 C C . PRO A 1 906 ? 5.134 13.678 6.580 1.00 87.44 906 PRO A C 1
ATOM 6895 O O . PRO A 1 906 ? 3.943 13.958 6.724 1.00 87.44 906 PRO A O 1
ATOM 6898 N N . THR A 1 907 ? 6.040 13.873 7.534 1.00 85.50 907 THR A N 1
ATOM 6899 C CA . THR A 1 907 ? 5.727 14.185 8.933 1.00 85.50 907 THR A CA 1
ATOM 6900 C C . THR A 1 907 ? 6.574 15.369 9.416 1.00 85.50 907 THR A C 1
ATOM 6902 O O . THR A 1 907 ? 7.649 15.649 8.884 1.00 85.50 907 THR A O 1
ATOM 6905 N N . GLY A 1 908 ? 6.080 16.118 10.403 1.00 85.69 908 GLY A N 1
ATOM 6906 C CA . GLY A 1 908 ? 6.769 17.300 10.927 1.00 85.69 908 GLY A CA 1
ATOM 6907 C C . GLY A 1 908 ? 5.867 18.230 11.733 1.00 85.69 908 GLY A C 1
ATOM 6908 O O . GLY A 1 908 ? 4.663 17.998 11.856 1.00 85.69 908 GLY A O 1
ATOM 6909 N N . LEU A 1 909 ? 6.434 19.308 12.274 1.00 86.12 909 LEU A N 1
ATOM 6910 C CA . LEU A 1 909 ? 5.720 20.259 13.140 1.00 86.12 909 LEU A CA 1
ATOM 6911 C C . LEU A 1 909 ? 4.638 21.065 12.411 1.00 86.12 909 LEU A C 1
ATOM 6913 O O . LEU A 1 909 ? 3.693 21.521 13.054 1.00 86.12 909 LEU A O 1
ATOM 6917 N N . ARG A 1 910 ? 4.761 21.242 11.092 1.00 86.44 910 ARG A N 1
ATOM 6918 C CA . ARG A 1 910 ? 3.772 21.923 10.235 1.00 86.44 910 ARG A CA 1
ATOM 6919 C C . ARG A 1 910 ? 3.338 21.090 9.022 1.00 86.44 910 ARG A C 1
ATOM 6921 O O . ARG A 1 910 ? 2.544 21.565 8.212 1.00 86.44 910 ARG A O 1
ATOM 6928 N N . ALA A 1 911 ? 3.833 19.857 8.915 1.00 91.00 911 ALA A N 1
ATOM 6929 C CA . ALA A 1 911 ? 3.700 19.036 7.719 1.00 91.00 911 ALA A CA 1
ATOM 6930 C C . ALA A 1 911 ? 2.242 18.793 7.338 1.00 91.00 911 ALA A C 1
ATOM 6932 O O . ALA A 1 911 ? 1.412 18.494 8.196 1.00 91.00 911 ALA A O 1
ATOM 6933 N N . GLN A 1 912 ? 1.953 18.882 6.047 1.00 91.31 912 GLN A N 1
ATOM 6934 C CA . GLN A 1 912 ? 0.714 18.428 5.437 1.00 91.31 912 GLN A CA 1
ATOM 6935 C C . GLN A 1 912 ? 1.074 17.189 4.606 1.00 91.31 912 GLN A C 1
ATOM 6937 O O . GLN A 1 912 ? 1.607 17.300 3.500 1.00 91.31 912 GLN A O 1
ATOM 6942 N N . GLY A 1 913 ? 0.875 16.013 5.196 1.00 91.69 913 GLY A N 1
ATOM 6943 C CA . GLY A 1 913 ? 1.173 14.711 4.609 1.00 91.69 913 GLY A CA 1
ATOM 6944 C C . GLY A 1 913 ? -0.103 13.992 4.188 1.00 91.69 913 GLY A C 1
ATOM 6945 O O . GLY A 1 913 ? -1.117 14.036 4.887 1.00 91.69 913 GLY A O 1
ATOM 6946 N N . LEU A 1 914 ? -0.052 13.314 3.050 1.00 91.44 914 LEU A N 1
ATOM 6947 C CA . LEU A 1 914 ? -1.104 12.446 2.540 1.00 91.44 914 LEU A CA 1
ATOM 6948 C C . LEU A 1 914 ? -0.458 11.177 1.988 1.00 91.44 914 LEU A C 1
ATOM 6950 O O . LEU A 1 914 ? 0.553 11.249 1.294 1.00 91.44 914 LEU A O 1
ATOM 6954 N N . TYR A 1 915 ? -1.058 10.032 2.278 1.00 91.38 915 TYR A N 1
ATOM 6955 C CA . TYR A 1 915 ? -0.741 8.745 1.680 1.00 91.38 915 TYR A CA 1
ATOM 6956 C C . TYR A 1 915 ? -2.043 8.070 1.253 1.00 91.38 915 TYR A C 1
ATOM 6958 O O . TYR A 1 915 ? -2.978 8.004 2.046 1.00 91.38 915 TYR A O 1
ATOM 6966 N N . LEU A 1 916 ? -2.114 7.596 0.014 1.00 89.69 916 LEU A N 1
ATOM 6967 C CA . LEU A 1 916 ? -3.250 6.866 -0.541 1.00 89.69 916 LEU A CA 1
ATOM 6968 C C . LEU A 1 916 ? -2.747 5.567 -1.169 1.00 89.69 916 LEU A C 1
ATOM 6970 O O . LEU A 1 916 ? -2.116 5.630 -2.219 1.00 89.69 916 LEU A O 1
ATOM 6974 N N . ALA A 1 917 ? -3.069 4.421 -0.581 1.00 89.62 917 ALA A N 1
ATOM 6975 C CA . ALA A 1 917 ? -2.959 3.115 -1.218 1.00 89.62 917 ALA A CA 1
ATOM 6976 C C . ALA A 1 917 ? -4.316 2.688 -1.793 1.00 89.62 917 ALA A C 1
ATOM 6978 O O . ALA A 1 917 ? -5.363 2.927 -1.184 1.00 89.62 917 ALA A O 1
ATOM 6979 N N . TYR A 1 918 ? -4.297 2.049 -2.958 1.00 85.88 918 TYR A N 1
ATOM 6980 C CA . TYR A 1 918 ? -5.461 1.432 -3.583 1.00 85.88 918 TYR A CA 1
ATOM 6981 C C . TYR A 1 918 ? -5.022 0.178 -4.341 1.00 85.88 918 TYR A C 1
ATOM 6983 O O . TYR A 1 918 ? -4.301 0.283 -5.334 1.00 85.88 918 TYR A O 1
ATOM 6991 N N . ALA A 1 919 ? -5.434 -0.990 -3.858 1.00 85.88 919 ALA A N 1
ATOM 6992 C CA . ALA A 1 919 ? -5.079 -2.300 -4.388 1.00 85.88 919 ALA A CA 1
ATOM 6993 C C . ALA A 1 919 ? -6.338 -3.027 -4.855 1.00 85.88 919 ALA A C 1
ATOM 6995 O O . ALA A 1 919 ? -7.336 -3.086 -4.134 1.00 85.88 919 ALA A O 1
ATOM 6996 N N . VAL A 1 920 ? -6.297 -3.575 -6.065 1.00 84.38 920 VAL A N 1
ATOM 6997 C CA . VAL A 1 920 ? -7.465 -4.177 -6.696 1.00 84.38 920 VAL A CA 1
ATOM 6998 C C . VAL A 1 920 ? -7.122 -5.407 -7.521 1.00 84.38 920 VAL A C 1
ATOM 7000 O O . VAL A 1 920 ? -6.038 -5.513 -8.104 1.00 84.38 920 VAL A O 1
ATOM 7003 N N . GLY A 1 921 ? -8.085 -6.314 -7.636 1.00 79.38 921 GLY A N 1
ATOM 7004 C CA . GLY A 1 921 ? -7.969 -7.463 -8.517 1.00 79.38 921 GLY A CA 1
ATOM 7005 C C . GLY A 1 921 ? -9.200 -8.352 -8.512 1.00 79.38 921 GLY A C 1
ATOM 7006 O O . GLY A 1 921 ? -10.240 -8.038 -7.931 1.00 79.38 921 GLY A O 1
ATOM 7007 N N . THR A 1 922 ? -9.059 -9.495 -9.174 1.00 74.56 922 THR A N 1
ATOM 7008 C CA . THR A 1 922 ? -10.077 -10.543 -9.227 1.00 74.56 922 THR A CA 1
ATOM 7009 C C . THR A 1 922 ? -9.470 -11.885 -8.853 1.00 74.56 922 THR A C 1
ATOM 7011 O O . THR A 1 922 ? -8.381 -12.217 -9.315 1.00 74.56 922 THR A O 1
ATOM 7014 N N . THR A 1 923 ? -10.190 -12.673 -8.064 1.00 71.06 923 THR A N 1
ATOM 7015 C CA . THR A 1 923 ? -9.837 -14.051 -7.706 1.00 71.06 923 THR A CA 1
ATOM 7016 C C . THR A 1 923 ? -10.971 -14.992 -8.104 1.00 71.06 923 THR A C 1
ATOM 7018 O O . THR A 1 923 ? -12.127 -14.579 -8.151 1.00 71.06 923 THR A O 1
ATOM 7021 N N . GLY A 1 924 ? -10.659 -16.248 -8.410 1.00 64.38 924 GLY A N 1
ATOM 7022 C CA . GLY A 1 924 ? -11.647 -17.264 -8.767 1.00 64.38 924 GLY A CA 1
ATOM 7023 C C . GLY A 1 924 ? -11.448 -18.515 -7.927 1.00 64.38 924 GLY A C 1
ATOM 7024 O O . GLY A 1 924 ? -10.312 -18.962 -7.752 1.00 64.38 924 GLY A O 1
ATOM 7025 N N . PHE A 1 925 ? -12.537 -19.094 -7.425 1.00 60.06 925 PHE A N 1
ATOM 7026 C CA . PHE A 1 925 ? -12.516 -20.419 -6.803 1.00 60.06 925 PHE A CA 1
ATOM 7027 C C . PHE A 1 925 ? -13.445 -21.359 -7.569 1.00 60.06 925 PHE A C 1
ATOM 7029 O O . PHE A 1 925 ? -14.504 -20.944 -8.032 1.00 60.06 925 PHE A O 1
ATOM 7036 N N . VAL A 1 926 ? -13.030 -22.616 -7.724 1.00 59.31 926 VAL A N 1
ATOM 7037 C CA . VAL A 1 926 ? -13.881 -23.666 -8.295 1.00 59.31 926 VAL A CA 1
ATOM 7038 C C . VAL A 1 926 ? -14.744 -24.223 -7.173 1.00 59.31 926 VAL A C 1
ATOM 7040 O O . VAL A 1 926 ? -14.208 -24.715 -6.175 1.00 59.31 926 VAL A O 1
ATOM 7043 N N . ASP A 1 927 ? -16.061 -24.134 -7.327 1.00 52.06 927 ASP A N 1
ATOM 7044 C CA . ASP A 1 927 ? -17.014 -24.741 -6.405 1.00 52.06 927 ASP A CA 1
ATOM 7045 C C . ASP A 1 927 ? -16.900 -26.278 -6.481 1.00 52.06 927 ASP A C 1
ATOM 7047 O O . ASP A 1 927 ? -17.176 -26.857 -7.535 1.00 52.06 927 ASP A O 1
ATOM 7051 N N . PRO A 1 928 ? -16.501 -26.966 -5.392 1.00 42.72 928 PRO A N 1
ATOM 7052 C CA . PRO A 1 928 ? -16.270 -28.409 -5.406 1.00 42.72 928 PRO A CA 1
ATOM 7053 C C . PRO A 1 928 ? -17.540 -29.245 -5.633 1.00 42.72 928 PRO A C 1
ATOM 7055 O O . PRO A 1 928 ? -17.415 -30.431 -5.942 1.00 42.72 928 PRO A O 1
ATOM 7058 N N . ASP A 1 929 ? -18.738 -28.667 -5.477 1.00 56.81 929 ASP A N 1
ATOM 7059 C CA . ASP A 1 929 ? -20.012 -29.364 -5.696 1.00 56.81 929 ASP A CA 1
ATOM 7060 C C . ASP A 1 929 ? -20.574 -29.173 -7.121 1.00 56.81 929 ASP A C 1
ATOM 7062 O O . ASP A 1 929 ? -21.386 -29.994 -7.566 1.00 56.81 929 ASP A O 1
ATOM 7066 N N . SER A 1 930 ? -20.164 -28.123 -7.847 1.00 57.53 930 SER A N 1
ATOM 7067 C CA . SER A 1 930 ? -20.687 -27.790 -9.187 1.00 57.53 930 SER A CA 1
ATOM 7068 C C . SER A 1 930 ? -19.647 -27.765 -10.313 1.00 57.53 930 SER A C 1
ATOM 7070 O O . SER A 1 930 ? -20.041 -27.834 -11.478 1.00 57.53 930 SER A O 1
ATOM 7072 N N . ASP A 1 931 ? -18.351 -27.719 -9.984 1.00 54.53 931 ASP A N 1
ATOM 7073 C CA . ASP A 1 931 ? -17.226 -27.537 -10.919 1.00 54.53 931 ASP A CA 1
ATOM 7074 C C . ASP A 1 931 ? -17.270 -26.182 -11.675 1.00 54.53 931 ASP A C 1
ATOM 7076 O O . ASP A 1 931 ? -16.538 -25.964 -12.643 1.00 54.53 931 ASP A O 1
ATOM 7080 N N . GLU A 1 932 ? -18.117 -25.237 -11.232 1.00 61.66 932 GLU A N 1
ATOM 7081 C CA . GLU A 1 932 ? -18.178 -23.868 -11.757 1.00 61.66 932 GLU A CA 1
ATOM 7082 C C . GLU A 1 932 ? -17.170 -22.951 -11.041 1.00 61.66 932 GLU A C 1
ATOM 7084 O O . GLU A 1 932 ? -17.048 -22.946 -9.814 1.00 61.66 932 GLU A O 1
ATOM 7089 N N . THR A 1 933 ? -16.455 -22.121 -11.809 1.00 64.56 933 THR A N 1
ATOM 7090 C CA . THR A 1 933 ? -15.563 -21.092 -11.255 1.00 64.56 933 THR A CA 1
ATOM 7091 C C . THR A 1 933 ? -16.361 -19.856 -10.851 1.00 64.56 933 THR A C 1
ATOM 7093 O O . THR A 1 933 ? -16.810 -19.092 -11.709 1.00 64.56 933 THR A O 1
ATOM 7096 N N . ILE A 1 934 ? -16.479 -19.606 -9.549 1.00 69.25 934 ILE A N 1
ATOM 7097 C CA . ILE A 1 934 ? -17.077 -18.384 -9.008 1.00 69.25 934 ILE A CA 1
ATOM 7098 C C . ILE A 1 934 ? -15.981 -17.322 -8.882 1.00 69.25 934 ILE A C 1
ATOM 7100 O O . ILE A 1 934 ? -15.012 -17.486 -8.135 1.00 69.25 934 ILE A O 1
ATOM 7104 N N . ASN A 1 935 ? -16.143 -16.225 -9.622 1.00 75.25 935 ASN A N 1
ATOM 7105 C CA . ASN A 1 935 ? -15.210 -15.100 -9.632 1.00 75.25 935 ASN A CA 1
ATOM 7106 C C . ASN A 1 935 ? -15.631 -14.022 -8.625 1.00 75.25 935 ASN A C 1
ATOM 7108 O O . ASN A 1 935 ? -16.802 -13.658 -8.534 1.00 75.25 935 ASN A O 1
ATOM 7112 N N . TYR A 1 936 ? -14.656 -13.459 -7.922 1.00 75.25 936 TYR A N 1
ATOM 7113 C CA . TYR A 1 936 ? -14.810 -12.374 -6.961 1.00 75.25 936 TYR A CA 1
ATOM 7114 C C . TYR A 1 936 ? -13.891 -11.215 -7.340 1.00 75.25 936 TYR A C 1
ATOM 7116 O O . TYR A 1 936 ? -12.726 -11.429 -7.671 1.00 75.25 936 TYR A O 1
ATOM 7124 N N . GLY A 1 937 ? -14.401 -9.988 -7.274 1.00 76.19 937 GLY A N 1
ATOM 7125 C CA . GLY A 1 937 ? -13.584 -8.777 -7.275 1.00 76.19 937 GLY A CA 1
ATOM 7126 C C . GLY A 1 937 ? -13.269 -8.349 -5.845 1.00 76.19 937 GLY A C 1
ATOM 7127 O O . GLY A 1 937 ? -14.130 -8.470 -4.971 1.00 76.19 937 GLY A O 1
ATOM 7128 N N . PHE A 1 938 ? -12.058 -7.841 -5.623 1.00 78.81 938 PHE A N 1
ATOM 7129 C CA . PHE A 1 938 ? -11.670 -7.172 -4.383 1.00 78.81 938 PHE A CA 1
ATOM 7130 C C . PHE A 1 938 ? -11.100 -5.782 -4.684 1.00 78.81 938 PHE A C 1
ATOM 7132 O O . PHE A 1 938 ? -10.339 -5.599 -5.638 1.00 78.81 938 PHE A O 1
ATOM 7139 N N . GLU A 1 939 ? -11.463 -4.804 -3.858 1.00 81.19 939 GLU A N 1
ATOM 7140 C CA . GLU A 1 939 ? -10.964 -3.431 -3.916 1.00 81.19 939 GLU A CA 1
ATOM 7141 C C . GLU A 1 939 ? -10.664 -2.940 -2.492 1.00 81.19 939 GLU A C 1
ATOM 7143 O O . GLU A 1 939 ? -11.572 -2.715 -1.687 1.00 81.19 939 GLU A O 1
ATOM 7148 N N . ILE A 1 940 ? -9.375 -2.786 -2.180 1.00 84.06 940 ILE A N 1
ATOM 7149 C CA . ILE A 1 940 ? -8.849 -2.412 -0.863 1.00 84.06 940 ILE A CA 1
ATOM 7150 C C . ILE A 1 940 ? -8.212 -1.023 -0.963 1.00 84.06 940 ILE A C 1
ATOM 7152 O O . ILE A 1 940 ? -7.485 -0.729 -1.911 1.00 84.06 940 ILE A O 1
ATOM 7156 N N . ALA A 1 941 ? -8.477 -0.156 0.011 1.00 83.69 941 ALA A N 1
ATOM 7157 C CA . ALA A 1 941 ? -7.995 1.221 0.030 1.00 83.69 941 ALA A CA 1
ATOM 7158 C C . ALA A 1 941 ? -7.531 1.644 1.421 1.00 83.69 941 ALA A C 1
ATOM 7160 O O . ALA A 1 941 ? -8.221 1.366 2.398 1.00 83.69 941 ALA A O 1
ATOM 7161 N N . ASP A 1 942 ? -6.463 2.433 1.490 1.00 86.12 942 ASP A N 1
ATOM 7162 C CA . ASP A 1 942 ? -6.056 3.146 2.701 1.00 86.12 942 ASP A CA 1
ATOM 7163 C C . ASP A 1 942 ? -5.686 4.590 2.362 1.00 86.12 942 ASP A C 1
ATOM 7165 O O . ASP A 1 942 ? -4.777 4.844 1.579 1.00 86.12 942 ASP A O 1
ATOM 7169 N N . LEU A 1 943 ? -6.365 5.555 2.979 1.00 87.06 943 LEU A N 1
ATOM 7170 C CA . LEU A 1 943 ? -6.034 6.977 2.922 1.00 87.06 943 LEU A CA 1
ATOM 7171 C C . LEU A 1 943 ? -5.610 7.449 4.312 1.00 87.06 943 LEU A C 1
ATOM 7173 O O . LEU A 1 943 ? -6.444 7.581 5.206 1.00 87.06 943 LEU A O 1
ATOM 7177 N N . ILE A 1 944 ? -4.328 7.757 4.479 1.00 88.38 944 ILE A N 1
ATOM 7178 C CA . ILE A 1 944 ? -3.762 8.352 5.691 1.00 88.38 944 ILE A CA 1
ATOM 7179 C C . ILE A 1 944 ? -3.483 9.830 5.419 1.00 88.38 944 ILE A C 1
ATOM 7181 O O . ILE A 1 944 ? -2.841 10.189 4.435 1.00 88.38 944 ILE A O 1
ATOM 7185 N N . VAL A 1 945 ? -3.936 10.708 6.309 1.00 89.69 945 VAL A N 1
ATOM 7186 C CA . VAL A 1 945 ? -3.661 12.145 6.259 1.00 89.69 945 VAL A CA 1
ATOM 7187 C C . VAL A 1 945 ? -3.048 12.589 7.579 1.00 89.69 945 VAL A C 1
ATOM 7189 O O . VAL A 1 945 ? -3.656 12.444 8.641 1.00 89.69 945 VAL A O 1
ATOM 7192 N N . PHE A 1 946 ? -1.857 13.177 7.500 1.00 89.94 946 PHE A N 1
ATOM 7193 C CA . PHE A 1 946 ? -1.144 13.778 8.620 1.00 89.94 946 PHE A CA 1
ATOM 7194 C C . PHE A 1 946 ? -1.144 15.300 8.498 1.00 89.94 946 PHE A C 1
ATOM 7196 O O . PHE A 1 946 ? -0.826 15.848 7.442 1.00 89.94 946 PHE A O 1
ATOM 7203 N N . ARG A 1 947 ? -1.463 16.004 9.586 1.00 90.38 947 ARG A N 1
ATOM 7204 C CA . ARG A 1 947 ? -1.393 17.469 9.642 1.00 90.38 947 ARG A CA 1
ATOM 7205 C C . ARG A 1 947 ? -0.756 17.942 10.942 1.00 90.38 947 ARG A C 1
ATOM 7207 O O . ARG A 1 947 ? -1.322 17.749 12.015 1.00 90.38 947 ARG A O 1
ATOM 7214 N N . GLY A 1 948 ? 0.410 18.571 10.834 1.00 87.50 948 GLY A N 1
ATOM 7215 C CA . GLY A 1 948 ? 1.112 19.247 11.924 1.00 87.50 948 GLY A CA 1
ATOM 7216 C C . GLY A 1 948 ? 0.608 20.675 12.150 1.00 87.50 948 GLY A C 1
ATOM 7217 O O . GLY A 1 948 ? 0.071 21.315 11.242 1.00 87.50 948 GLY A O 1
ATOM 7218 N N . GLY A 1 949 ? 0.804 21.192 13.364 1.00 84.38 949 GLY A N 1
ATOM 7219 C CA . GLY A 1 949 ? 0.568 22.603 13.689 1.00 84.38 949 GLY A CA 1
ATOM 7220 C C . GLY A 1 949 ? -0.905 23.020 13.667 1.00 84.38 949 GLY A C 1
ATOM 7221 O O . GLY A 1 949 ? -1.209 24.192 13.435 1.00 84.38 949 GLY A O 1
ATOM 7222 N N . VAL A 1 950 ? -1.830 22.083 13.881 1.00 85.69 950 VAL A N 1
ATOM 7223 C CA . VAL A 1 950 ? -3.273 22.339 13.824 1.00 85.69 950 VAL A CA 1
ATOM 7224 C C . VAL A 1 950 ? -3.738 23.052 15.094 1.00 85.69 950 VAL A C 1
ATOM 7226 O O . VAL A 1 950 ? -3.600 22.516 16.191 1.00 85.69 950 VAL A O 1
ATOM 7229 N N . THR A 1 951 ? -4.311 24.250 14.966 1.00 83.25 951 THR A N 1
ATOM 7230 C CA . THR A 1 951 ? -4.790 25.060 16.108 1.00 83.25 951 THR A CA 1
ATOM 7231 C C . THR A 1 951 ? -6.311 25.035 16.288 1.00 83.25 951 THR A C 1
ATOM 7233 O O . THR A 1 951 ? -6.814 25.485 17.320 1.00 83.25 951 THR A O 1
ATOM 7236 N N . LEU A 1 952 ? -7.062 24.470 15.330 1.00 79.06 952 LEU A N 1
ATOM 7237 C CA . LEU A 1 952 ? -8.537 24.508 15.295 1.00 79.06 952 LEU A CA 1
ATOM 7238 C C . LEU A 1 952 ? -9.242 23.759 16.446 1.00 79.06 952 LEU A C 1
ATOM 7240 O O . LEU A 1 952 ? -10.446 23.915 16.668 1.00 79.06 952 LEU A O 1
ATOM 7244 N N . LEU A 1 953 ? -8.487 22.971 17.215 1.00 76.25 953 LEU A N 1
ATOM 7245 C CA . LEU A 1 953 ? -8.959 22.231 18.390 1.00 76.25 953 LEU A CA 1
ATOM 7246 C C . LEU A 1 953 ? -8.677 22.952 19.725 1.00 76.25 953 LEU A C 1
ATOM 7248 O O . LEU A 1 953 ? -8.911 22.400 20.795 1.00 76.25 953 LEU A O 1
ATOM 7252 N N . GLY A 1 954 ? -8.229 24.213 19.680 1.00 69.38 954 GLY A N 1
ATOM 7253 C CA . GLY A 1 954 ? -8.075 25.080 20.857 1.00 69.38 954 GLY A CA 1
ATOM 7254 C C . GLY A 1 954 ? -6.683 25.072 21.497 1.00 69.38 954 GLY A C 1
ATOM 7255 O O . GLY A 1 954 ? -6.428 25.864 22.406 1.00 69.38 954 GLY A O 1
ATOM 7256 N N . ASN A 1 955 ? -5.760 24.242 21.007 1.00 73.44 955 ASN A N 1
ATOM 7257 C CA . ASN A 1 955 ? -4.350 24.314 21.378 1.00 73.44 955 ASN A CA 1
ATOM 7258 C C . ASN A 1 955 ? -3.653 25.456 20.612 1.00 73.44 955 ASN A C 1
ATOM 7260 O O . ASN A 1 955 ? -3.383 25.351 19.416 1.00 73.44 955 ASN A O 1
ATOM 7264 N N . SER A 1 956 ? -3.315 26.543 21.314 1.00 72.25 956 SER A N 1
ATOM 7265 C CA . SER A 1 956 ? -2.637 27.714 20.734 1.00 72.25 956 SER A CA 1
ATOM 7266 C C . SER A 1 956 ? -1.216 27.444 20.228 1.00 72.25 956 SER A C 1
ATOM 7268 O O . SER A 1 956 ? -0.688 28.250 19.468 1.00 72.25 956 SER A O 1
ATOM 7270 N N . SER A 1 957 ? -0.585 26.352 20.665 1.00 73.88 957 SER A N 1
ATOM 7271 C CA . SER A 1 957 ? 0.746 25.932 20.203 1.00 73.88 957 SER A CA 1
ATOM 7272 C C . SER A 1 957 ? 0.694 25.081 18.929 1.00 73.88 957 SER A C 1
ATOM 7274 O O . SER A 1 957 ? 1.744 24.776 18.370 1.00 73.88 957 SER A O 1
ATOM 7276 N N . GLY A 1 958 ? -0.506 24.692 18.486 1.00 77.12 958 GLY A N 1
ATOM 7277 C CA . GLY A 1 958 ? -0.709 23.677 17.458 1.00 77.12 958 GLY A CA 1
ATOM 7278 C C . GLY A 1 958 ? -0.497 22.254 17.985 1.00 77.12 958 GLY A C 1
ATOM 7279 O O . GLY A 1 958 ? 0.218 22.024 18.962 1.00 77.12 958 GLY A O 1
ATOM 7280 N N . GLU A 1 959 ? -1.131 21.284 17.335 1.00 82.00 959 GLU A N 1
ATOM 7281 C CA . GLU A 1 959 ? -0.901 19.853 17.556 1.00 82.00 959 GLU A CA 1
ATOM 7282 C C . GLU A 1 959 ? -0.829 19.085 16.231 1.00 82.00 959 GLU A C 1
ATOM 7284 O O . GLU A 1 959 ? -1.224 19.594 15.181 1.00 82.00 959 GLU A O 1
ATOM 7289 N N . SER A 1 960 ? -0.305 17.862 16.288 1.00 83.25 960 SER A N 1
ATOM 7290 C CA . SER A 1 960 ? -0.252 16.944 15.149 1.00 83.25 960 SER A CA 1
ATOM 7291 C C . SER A 1 960 ? -1.466 16.021 15.157 1.00 83.25 960 SER A C 1
ATOM 7293 O O . SER A 1 960 ? -1.818 15.464 16.197 1.00 83.25 960 SER A O 1
ATOM 7295 N N . ILE A 1 961 ? -2.108 15.853 14.003 1.00 82.94 961 ILE A N 1
ATOM 7296 C CA . ILE A 1 961 ? -3.338 15.072 13.851 1.00 82.94 961 ILE A CA 1
ATOM 7297 C C . ILE A 1 961 ? -3.176 14.078 12.702 1.00 82.94 961 ILE A C 1
ATOM 7299 O O . ILE A 1 961 ? -2.845 14.473 11.585 1.00 82.94 961 ILE A O 1
ATOM 7303 N N . GLY A 1 962 ? -3.445 12.804 12.991 1.00 82.12 962 GLY A N 1
ATOM 7304 C CA . GLY A 1 962 ? -3.585 11.735 12.005 1.00 82.12 962 GLY A CA 1
ATOM 7305 C C . GLY A 1 962 ? -5.049 11.332 11.820 1.00 82.12 962 GLY A C 1
ATOM 7306 O O . GLY A 1 962 ? -5.787 11.173 12.802 1.00 82.12 962 GLY A O 1
ATOM 7307 N N . LEU A 1 963 ? -5.451 11.158 10.565 1.00 85.00 963 LEU A N 1
ATOM 7308 C CA . LEU A 1 963 ? -6.717 10.560 10.150 1.00 85.00 963 LEU A CA 1
ATOM 7309 C C . LEU A 1 963 ? -6.423 9.424 9.168 1.00 85.00 963 LEU A C 1
ATOM 7311 O O . LEU A 1 963 ? -5.655 9.626 8.233 1.00 85.00 963 LEU A O 1
ATOM 7315 N N . THR A 1 964 ? -7.076 8.282 9.349 1.00 84.94 964 THR A N 1
ATOM 7316 C CA . THR A 1 964 ? -7.010 7.131 8.444 1.00 84.94 964 THR A CA 1
ATOM 7317 C C . THR A 1 964 ? -8.414 6.789 7.959 1.00 84.94 964 THR A C 1
ATOM 7319 O O . THR A 1 964 ? -9.368 6.800 8.738 1.00 84.94 964 THR A O 1
ATOM 7322 N N . ILE A 1 965 ? -8.555 6.491 6.673 1.00 83.88 965 ILE A N 1
ATOM 7323 C CA . ILE A 1 965 ? -9.765 5.937 6.068 1.00 83.88 965 ILE A CA 1
ATOM 7324 C C . ILE A 1 965 ? -9.361 4.648 5.365 1.00 83.88 965 ILE A C 1
ATOM 7326 O O . ILE A 1 965 ? -8.658 4.712 4.362 1.00 83.88 965 ILE A O 1
ATOM 7330 N N . SER A 1 966 ? -9.824 3.510 5.870 1.00 83.56 966 SER A N 1
ATOM 7331 C CA . SER A 1 966 ? -9.561 2.192 5.280 1.00 83.56 966 SER A CA 1
ATOM 7332 C C . SER A 1 966 ? -10.836 1.659 4.643 1.00 83.56 966 SER A C 1
ATOM 7334 O O . SER A 1 966 ? -11.888 1.736 5.268 1.00 83.56 966 SER A O 1
ATOM 7336 N N . ALA A 1 967 ? -10.798 1.100 3.442 1.00 79.50 967 ALA A N 1
ATOM 7337 C CA . ALA A 1 967 ? -11.946 0.433 2.832 1.00 79.50 967 ALA A CA 1
ATOM 7338 C C . ALA A 1 967 ? -11.549 -0.956 2.338 1.00 79.50 967 ALA A C 1
ATOM 7340 O O . ALA A 1 967 ? -10.462 -1.138 1.801 1.00 79.50 967 ALA A O 1
ATOM 7341 N N . ASN A 1 968 ? -12.459 -1.913 2.485 1.00 78.62 968 ASN A N 1
ATOM 7342 C CA . ASN A 1 968 ? -12.417 -3.178 1.766 1.00 78.62 968 ASN A CA 1
ATOM 7343 C C . ASN A 1 968 ? -13.800 -3.394 1.140 1.00 78.62 968 ASN A C 1
ATOM 7345 O O . ASN A 1 968 ? -14.821 -3.208 1.811 1.00 78.62 968 ASN A O 1
ATOM 7349 N N . ALA A 1 969 ? -13.829 -3.738 -0.141 1.00 75.56 969 ALA A N 1
ATOM 7350 C CA . ALA A 1 969 ? -15.020 -4.146 -0.862 1.00 75.56 969 ALA A CA 1
ATOM 7351 C C . ALA A 1 969 ? -14.726 -5.453 -1.601 1.00 75.56 969 ALA A C 1
ATOM 7353 O O . ALA A 1 969 ? -13.945 -5.475 -2.549 1.00 75.56 969 ALA A O 1
ATOM 7354 N N . GLU A 1 970 ? -15.398 -6.523 -1.187 1.00 74.75 970 GLU A N 1
ATOM 7355 C CA . GLU A 1 970 ? -15.369 -7.829 -1.842 1.00 74.75 970 GLU A CA 1
ATOM 7356 C C . GLU A 1 970 ? -16.757 -8.120 -2.418 1.00 74.75 970 GLU A C 1
ATOM 7358 O O . GLU A 1 970 ? -17.777 -7.912 -1.752 1.00 74.75 970 GLU A O 1
ATOM 7363 N N . TYR A 1 971 ? -16.821 -8.571 -3.670 1.00 74.19 971 TYR A N 1
ATOM 7364 C CA . TYR A 1 971 ? -18.088 -8.852 -4.344 1.00 74.19 971 TYR A CA 1
ATOM 7365 C C . TYR A 1 971 ? -17.963 -10.011 -5.336 1.00 74.19 971 TYR A C 1
ATOM 7367 O O . TYR A 1 971 ? -17.011 -10.090 -6.109 1.00 74.19 971 TYR A O 1
ATOM 7375 N N . ALA A 1 972 ? -18.962 -10.896 -5.352 1.00 77.56 972 ALA A N 1
ATOM 7376 C CA . ALA A 1 972 ? -19.082 -11.923 -6.382 1.00 77.56 972 ALA A CA 1
ATOM 7377 C C . ALA A 1 972 ? -19.474 -11.277 -7.722 1.00 77.56 972 ALA A C 1
ATOM 7379 O O . ALA A 1 972 ? -20.435 -10.502 -7.792 1.00 77.56 972 ALA A O 1
ATOM 7380 N N . ILE A 1 973 ? -18.730 -11.605 -8.775 1.00 79.38 973 ILE A N 1
ATOM 7381 C CA . ILE A 1 973 ? -18.995 -11.187 -10.151 1.00 79.38 973 ILE A CA 1
ATOM 7382 C C . ILE A 1 973 ? -20.011 -12.166 -10.747 1.00 79.38 973 ILE A C 1
ATOM 7384 O O . ILE A 1 973 ? -19.764 -13.368 -10.791 1.00 79.38 973 ILE A O 1
ATOM 7388 N N . ASP A 1 974 ? -21.141 -11.647 -11.224 1.00 77.81 974 ASP A N 1
ATOM 7389 C CA . ASP A 1 974 ? -22.201 -12.427 -11.871 1.00 77.81 974 ASP A CA 1
ATOM 7390 C C . ASP A 1 974 ? -22.598 -11.732 -13.174 1.00 77.81 974 ASP A C 1
ATOM 7392 O O . ASP A 1 974 ? -23.071 -10.595 -13.153 1.00 77.81 974 ASP A O 1
ATOM 7396 N N . GLU A 1 975 ? -22.438 -12.414 -14.311 1.00 75.12 975 GLU A N 1
ATOM 7397 C CA . GLU A 1 975 ? -22.812 -11.900 -15.637 1.00 75.12 975 GLU A CA 1
ATOM 7398 C C . GLU A 1 975 ? -24.302 -11.521 -15.741 1.00 75.12 975 GLU A C 1
ATOM 7400 O O . GLU A 1 975 ? -24.673 -10.663 -16.546 1.00 75.12 975 GLU A O 1
ATOM 7405 N N . ASN A 1 976 ? -25.153 -12.127 -14.908 1.00 81.31 976 ASN A N 1
ATOM 7406 C CA . ASN A 1 976 ? -26.592 -11.878 -14.829 1.00 81.31 976 ASN A CA 1
ATOM 7407 C C . ASN A 1 976 ? -26.970 -10.857 -13.740 1.00 81.31 976 ASN A C 1
ATOM 7409 O O . ASN A 1 976 ? -28.153 -10.542 -13.593 1.00 81.31 976 ASN A O 1
ATOM 7413 N N . GLY A 1 977 ? -25.997 -10.339 -12.983 1.00 77.94 977 GLY A N 1
ATOM 7414 C CA . GLY A 1 977 ? -26.230 -9.406 -11.885 1.00 77.94 977 GLY A CA 1
ATOM 7415 C C . GLY A 1 977 ? -26.884 -8.093 -12.336 1.00 77.94 977 GLY A C 1
ATOM 7416 O O . GLY A 1 977 ? -26.553 -7.522 -13.377 1.00 77.94 977 GLY A O 1
ATOM 7417 N N . GLU A 1 978 ? -27.810 -7.572 -11.529 1.00 79.06 978 GLU A N 1
ATOM 7418 C CA . GLU A 1 978 ? -28.518 -6.317 -11.835 1.00 79.06 978 GLU A CA 1
ATOM 7419 C C . GLU A 1 978 ? -27.820 -5.059 -11.277 1.00 79.06 978 GLU A C 1
ATOM 7421 O O . GLU A 1 978 ? -28.165 -3.943 -11.674 1.00 79.06 978 GLU A O 1
ATOM 7426 N N . GLN A 1 979 ? -26.839 -5.206 -10.377 1.00 73.94 979 GLN A N 1
ATOM 7427 C CA . GLN A 1 979 ? -26.142 -4.087 -9.730 1.00 73.94 979 GLN A CA 1
ATOM 7428 C C . GLN A 1 979 ? -24.750 -3.835 -10.334 1.00 73.94 979 GLN A C 1
ATOM 7430 O O . GLN A 1 979 ? -24.143 -4.706 -10.960 1.00 73.94 979 GLN A O 1
ATOM 7435 N N . GLN A 1 980 ? -24.240 -2.618 -10.135 1.00 74.12 980 GLN A N 1
ATOM 7436 C CA . GLN A 1 980 ? -22.833 -2.282 -10.369 1.00 74.12 980 GLN A CA 1
ATOM 7437 C C . GLN A 1 980 ? -22.004 -2.606 -9.114 1.00 74.12 980 GLN A C 1
ATOM 7439 O O . GLN A 1 980 ? -22.543 -2.494 -8.010 1.00 74.12 980 GLN A O 1
A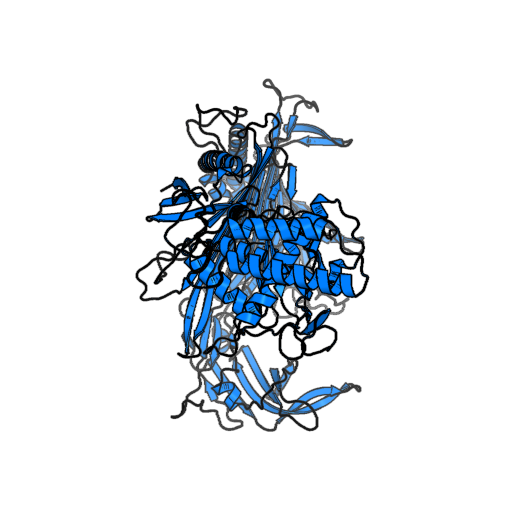TOM 7444 N N . PRO A 1 981 ? -20.712 -2.960 -9.246 1.00 72.56 981 PRO A N 1
ATOM 7445 C CA . PRO A 1 981 ? -19.813 -3.016 -8.095 1.00 72.56 981 PRO A CA 1
ATOM 7446 C C . PRO A 1 981 ? -19.650 -1.623 -7.464 1.00 72.56 981 PRO A C 1
ATOM 7448 O O . PRO A 1 981 ? -19.819 -0.599 -8.132 1.00 72.56 981 PRO A O 1
ATOM 7451 N N . CYS A 1 982 ? -19.330 -1.579 -6.171 1.00 70.38 982 CYS A N 1
ATOM 7452 C CA . CYS A 1 982 ? -19.248 -0.321 -5.425 1.00 70.38 982 CYS A CA 1
ATOM 7453 C C . CYS A 1 982 ? -17.963 0.472 -5.683 1.00 70.38 982 CYS A C 1
ATOM 7455 O O . CYS A 1 982 ? -17.978 1.698 -5.556 1.00 70.38 982 CYS A O 1
ATOM 7457 N N . GLY A 1 983 ? -16.851 -0.213 -5.964 1.00 69.12 983 GLY A N 1
ATOM 7458 C CA . GLY A 1 983 ? -15.570 0.441 -6.197 1.00 69.12 983 GLY A CA 1
ATOM 7459 C C . GLY A 1 983 ? -15.441 0.975 -7.622 1.00 69.12 983 GLY A C 1
ATOM 7460 O O . GLY A 1 983 ? -16.434 1.303 -8.282 1.00 69.12 983 GLY A O 1
ATOM 7461 N N . VAL A 1 984 ? -14.208 1.163 -8.080 1.00 68.25 984 VAL A N 1
ATOM 7462 C CA . VAL A 1 984 ? -13.904 1.850 -9.340 1.00 68.25 984 VAL A CA 1
ATOM 7463 C C . VAL A 1 984 ? -13.438 0.924 -10.462 1.00 68.25 984 VAL A C 1
ATOM 7465 O O . VAL A 1 984 ? -13.544 1.354 -11.619 1.00 68.25 984 VAL A O 1
ATOM 7468 N N . ILE A 1 985 ? -13.001 -0.321 -10.205 1.00 63.12 985 ILE A N 1
ATOM 7469 C CA . ILE A 1 985 ? -12.691 -1.254 -11.306 1.00 63.12 985 ILE A CA 1
ATOM 7470 C C . ILE A 1 985 ? -13.945 -1.491 -12.141 1.00 63.12 985 ILE A C 1
ATOM 7472 O O . ILE A 1 985 ? -14.964 -1.959 -11.637 1.00 63.12 985 ILE A O 1
ATOM 7476 N N . ASN A 1 986 ? -13.848 -1.239 -13.450 1.00 65.25 986 ASN A N 1
ATOM 7477 C CA . ASN A 1 986 ? -14.792 -1.716 -14.460 1.00 65.25 986 ASN A CA 1
ATOM 7478 C C . ASN A 1 986 ? -16.281 -1.558 -14.077 1.00 65.25 986 ASN A C 1
ATOM 7480 O O . ASN A 1 986 ? -17.114 -2.328 -14.551 1.00 65.25 986 ASN A O 1
ATOM 7484 N N . ARG A 1 987 ? -16.651 -0.530 -13.288 1.00 70.25 987 ARG A N 1
ATOM 7485 C CA . ARG A 1 987 ? -18.007 -0.319 -12.717 1.00 70.25 987 ARG A CA 1
ATOM 7486 C C . ARG A 1 987 ? -19.128 -0.261 -13.769 1.00 70.25 987 ARG A C 1
ATOM 7488 O O . ARG A 1 987 ? -20.307 -0.386 -13.458 1.00 70.25 987 ARG A O 1
ATOM 7495 N N . LYS A 1 988 ? -18.759 -0.085 -15.042 1.00 71.06 988 LYS A N 1
ATOM 7496 C CA . LYS A 1 988 ? -19.649 -0.109 -16.213 1.00 71.06 988 LYS A CA 1
ATOM 7497 C C . LYS A 1 988 ? -19.707 -1.472 -16.917 1.00 71.06 988 LYS A C 1
ATOM 7499 O O . LYS A 1 988 ? -20.748 -1.793 -17.494 1.00 71.06 988 LYS A O 1
ATOM 7504 N N . GLU A 1 989 ? -18.625 -2.245 -16.875 1.00 72.38 989 GLU A N 1
ATOM 7505 C CA . GLU A 1 989 ? -18.454 -3.532 -17.566 1.00 72.38 989 GLU A CA 1
ATOM 7506 C C . GLU A 1 989 ? -18.930 -4.695 -16.677 1.00 72.38 989 GLU A C 1
ATOM 7508 O O . GLU A 1 989 ? -19.732 -5.505 -17.131 1.00 72.38 989 GLU A O 1
ATOM 7513 N N . LEU A 1 990 ? -18.533 -4.717 -15.398 1.00 73.56 990 LEU A N 1
ATOM 7514 C CA . LEU A 1 990 ? -18.893 -5.760 -14.430 1.00 73.56 990 LEU A CA 1
ATOM 7515 C C . LEU A 1 990 ? -20.331 -5.635 -13.904 1.00 73.56 990 LEU A C 1
ATOM 7517 O O . LEU A 1 990 ? -20.936 -4.555 -13.900 1.00 73.56 990 LEU A O 1
ATOM 7521 N N . ARG A 1 991 ? -20.865 -6.760 -13.423 1.00 79.19 991 ARG A N 1
ATOM 7522 C CA . ARG A 1 991 ? -22.181 -6.896 -12.790 1.00 79.19 991 ARG A CA 1
ATOM 7523 C C . ARG A 1 991 ? -22.075 -7.757 -11.534 1.00 79.19 991 ARG A C 1
ATOM 7525 O O . ARG A 1 991 ? -21.237 -8.653 -11.462 1.00 79.19 991 ARG A O 1
ATOM 7532 N N . VAL A 1 992 ? -22.891 -7.429 -10.534 1.00 77.38 992 VAL A N 1
ATOM 7533 C CA . VAL A 1 992 ? -22.911 -8.085 -9.217 1.00 77.38 992 VAL A CA 1
ATOM 7534 C C . VAL A 1 992 ? -24.349 -8.198 -8.702 1.00 77.38 992 VAL A C 1
ATOM 7536 O O . VAL A 1 992 ? -25.228 -7.430 -9.105 1.00 77.38 992 VAL A O 1
ATOM 7539 N N . ASN A 1 993 ? -24.595 -9.133 -7.784 1.00 76.06 993 ASN A N 1
ATOM 7540 C CA . ASN A 1 993 ? -25.913 -9.309 -7.154 1.00 76.06 993 ASN A CA 1
ATOM 7541 C C . ASN A 1 993 ? -26.145 -8.368 -5.963 1.00 76.06 993 ASN A C 1
ATOM 7543 O O . ASN A 1 993 ? -27.258 -7.886 -5.749 1.00 76.06 993 ASN A O 1
ATOM 7547 N N . SER A 1 994 ? -25.088 -8.082 -5.207 1.00 70.81 994 SER A N 1
ATOM 7548 C CA . SER A 1 994 ? -25.081 -7.153 -4.078 1.00 70.81 994 SER A CA 1
ATOM 7549 C C . SER A 1 994 ? -23.673 -6.622 -3.866 1.00 70.81 994 SER A C 1
ATOM 7551 O O . SER A 1 994 ? -22.713 -7.373 -4.031 1.00 70.81 994 SER A O 1
ATOM 7553 N N . CYS A 1 995 ? -23.550 -5.374 -3.431 1.00 64.75 995 CYS A N 1
ATOM 7554 C CA . CYS A 1 995 ? -22.287 -4.842 -2.945 1.00 64.75 995 CYS A CA 1
ATOM 7555 C C . CYS A 1 995 ? -22.533 -3.832 -1.811 1.00 64.75 995 CYS A C 1
ATOM 7557 O O . CYS A 1 995 ? -23.380 -2.948 -1.934 1.00 64.75 995 CYS A O 1
ATOM 7559 N N . GLU A 1 996 ? -21.784 -3.964 -0.713 1.00 61.16 996 GLU A N 1
ATOM 7560 C CA . GLU A 1 996 ? -21.757 -3.010 0.401 1.00 61.16 996 GLU A CA 1
ATOM 7561 C C . GLU A 1 996 ? -20.311 -2.551 0.643 1.00 61.16 996 GLU A C 1
ATOM 7563 O O . GLU A 1 996 ? -19.577 -3.160 1.414 1.00 61.16 996 GLU A O 1
ATOM 7568 N N . ALA A 1 997 ? -19.883 -1.463 -0.005 1.00 57.56 997 ALA A N 1
ATOM 7569 C CA . ALA A 1 997 ? -18.606 -0.832 0.325 1.00 57.56 997 ALA A CA 1
ATOM 7570 C C . ALA A 1 997 ? -18.753 0.057 1.562 1.00 57.56 997 ALA A C 1
ATOM 7572 O O . ALA A 1 997 ? -19.542 1.011 1.582 1.00 57.56 997 ALA A O 1
ATOM 7573 N N . VAL A 1 998 ? -17.945 -0.241 2.575 1.00 66.88 998 VAL A N 1
ATOM 7574 C CA . VAL A 1 998 ? -17.865 0.518 3.820 1.00 66.88 998 VAL A CA 1
ATOM 7575 C C . VAL A 1 998 ? -16.421 0.967 4.006 1.00 66.88 998 VAL A C 1
ATOM 7577 O O . VAL A 1 998 ? -15.532 0.158 4.256 1.00 66.88 998 VAL A O 1
ATOM 7580 N N . GLY A 1 999 ? -16.185 2.272 3.881 1.00 73.00 999 GLY A N 1
ATOM 7581 C CA . GLY A 1 999 ? -14.954 2.883 4.367 1.00 73.00 999 GLY A CA 1
ATOM 7582 C C . GLY A 1 999 ? -15.050 3.077 5.877 1.00 73.00 999 GLY A C 1
ATOM 7583 O O . GLY A 1 999 ? -16.053 3.579 6.372 1.00 73.00 999 GLY A O 1
ATOM 7584 N N . TYR A 1 1000 ? -14.026 2.714 6.624 1.00 77.00 1000 TYR A N 1
ATOM 7585 C CA . TYR A 1 1000 ? -13.929 2.883 8.064 1.00 77.00 1000 TYR A CA 1
ATOM 7586 C C . TYR A 1 1000 ? -13.118 4.139 8.362 1.00 77.00 1000 TYR A C 1
ATOM 7588 O O . TYR A 1 1000 ? -11.983 4.276 7.911 1.00 77.00 1000 TYR A O 1
ATOM 7596 N N . LEU A 1 1001 ? -13.722 5.084 9.082 1.00 78.69 1001 LEU A N 1
ATOM 7597 C CA . LEU A 1 1001 ? -13.110 6.361 9.431 1.00 78.69 1001 LEU A CA 1
ATOM 7598 C C . LEU A 1 1001 ? -12.474 6.258 10.817 1.00 78.69 1001 LEU A C 1
ATOM 7600 O O . LEU A 1 1001 ? -13.173 6.133 11.825 1.00 78.69 1001 LEU A O 1
ATOM 7604 N N . THR A 1 1002 ? -11.157 6.400 10.859 1.00 75.62 1002 THR A N 1
ATOM 7605 C CA . THR A 1 1002 ? -10.341 6.282 12.064 1.00 75.62 1002 THR A CA 1
ATOM 7606 C C . THR A 1 1002 ? -9.621 7.603 12.333 1.00 75.62 1002 THR A C 1
ATOM 7608 O O . THR A 1 1002 ? -8.945 8.145 11.464 1.00 75.62 1002 THR A O 1
ATOM 7611 N N . PHE A 1 1003 ? -9.748 8.152 13.539 1.00 75.88 1003 PHE A N 1
ATOM 7612 C CA . PHE A 1 1003 ? -9.132 9.428 13.927 1.00 75.88 1003 PHE A CA 1
ATOM 7613 C C . PHE A 1 1003 ? -8.354 9.261 15.217 1.00 75.88 1003 PHE A C 1
ATOM 7615 O O . PHE A 1 1003 ? -8.898 8.746 16.191 1.00 75.88 1003 PHE A O 1
ATOM 7622 N N . ARG A 1 1004 ? -7.084 9.690 15.222 1.00 70.19 1004 ARG A N 1
ATOM 7623 C CA . ARG A 1 1004 ? -6.147 9.397 16.326 1.00 70.19 1004 ARG A CA 1
ATOM 7624 C C . ARG A 1 1004 ? -6.168 7.907 16.711 1.00 70.19 1004 ARG A C 1
ATOM 7626 O O . ARG A 1 1004 ? -6.135 7.569 17.886 1.00 70.19 1004 ARG A O 1
ATOM 7633 N N . ASN A 1 1005 ? -6.232 7.052 15.690 1.00 61.59 1005 ASN A N 1
ATOM 7634 C CA . ASN A 1 1005 ? -6.243 5.588 15.763 1.00 61.59 1005 ASN A CA 1
ATOM 7635 C C . ASN A 1 1005 ? -7.514 4.936 16.349 1.00 61.59 1005 ASN A C 1
ATOM 7637 O O . ASN A 1 1005 ? -7.554 3.718 16.498 1.00 61.59 1005 ASN A O 1
ATOM 7641 N N . SER A 1 1006 ? -8.582 5.711 16.561 1.00 60.78 1006 SER A N 1
ATOM 7642 C CA . SER A 1 1006 ? -9.887 5.224 17.027 1.00 60.78 1006 SER A CA 1
ATOM 7643 C C . SER A 1 1006 ? -10.929 5.189 15.913 1.00 60.78 1006 SER A C 1
ATOM 7645 O O . SER A 1 1006 ? -11.103 6.186 15.208 1.00 60.78 1006 SER A O 1
ATOM 7647 N N . LEU A 1 1007 ? -11.673 4.084 15.784 1.00 68.56 1007 LEU A N 1
ATOM 7648 C CA . LEU A 1 1007 ? -12.784 3.962 14.831 1.00 68.56 1007 LEU A CA 1
ATOM 7649 C C . LEU A 1 1007 ? -13.979 4.818 15.288 1.00 68.56 1007 LEU A C 1
ATOM 7651 O O . LEU A 1 1007 ? -14.639 4.528 16.287 1.00 68.56 1007 LEU A O 1
ATOM 7655 N N . ILE A 1 1008 ? -14.256 5.886 14.540 1.00 71.69 1008 ILE A N 1
ATOM 7656 C CA . ILE A 1 1008 ? -15.212 6.953 14.894 1.00 71.69 1008 ILE A CA 1
ATOM 7657 C C . ILE A 1 1008 ? -16.372 7.104 13.905 1.00 71.69 1008 ILE A C 1
ATOM 7659 O O . ILE A 1 1008 ? -17.231 7.972 14.085 1.00 71.69 1008 ILE A O 1
ATOM 7663 N N . GLY A 1 1009 ? -16.414 6.299 12.848 1.00 71.12 1009 GLY A N 1
ATOM 7664 C CA . GLY A 1 1009 ? -17.505 6.312 11.887 1.00 71.12 1009 GLY A CA 1
ATOM 7665 C C . GLY A 1 1009 ? -17.243 5.443 10.669 1.00 71.12 1009 GLY A C 1
ATOM 7666 O O . GLY A 1 1009 ? -16.180 4.847 10.526 1.00 71.12 1009 GLY A O 1
ATOM 7667 N N . VAL A 1 1010 ? -18.220 5.414 9.772 1.00 76.50 1010 VAL A N 1
ATOM 7668 C CA . VAL A 1 1010 ? -18.134 4.737 8.479 1.00 76.50 1010 VAL A CA 1
ATOM 7669 C C . VAL A 1 1010 ? -18.566 5.660 7.346 1.00 76.50 1010 VAL A C 1
ATOM 7671 O O . VAL A 1 1010 ? -19.457 6.490 7.512 1.00 76.50 1010 VAL A O 1
ATOM 7674 N N . ILE A 1 1011 ? -17.946 5.512 6.185 1.00 75.31 1011 ILE A N 1
ATOM 7675 C CA . ILE A 1 1011 ? -18.234 6.214 4.940 1.00 75.31 1011 ILE A CA 1
ATOM 7676 C C . ILE A 1 1011 ? -18.899 5.215 4.001 1.00 75.31 1011 ILE A C 1
ATOM 7678 O O . ILE A 1 1011 ? -18.372 4.127 3.782 1.00 75.31 1011 ILE A O 1
ATOM 7682 N N . ARG A 1 1012 ? -20.052 5.576 3.441 1.00 73.56 1012 ARG A N 1
ATOM 7683 C CA . ARG A 1 1012 ? -20.763 4.736 2.468 1.00 73.56 1012 ARG A CA 1
ATOM 7684 C C . ARG A 1 1012 ? -21.481 5.568 1.415 1.00 73.56 1012 ARG A C 1
ATOM 7686 O O . ARG A 1 1012 ? -21.895 6.699 1.684 1.00 73.56 1012 ARG A O 1
ATOM 7693 N N . GLU A 1 1013 ? -21.646 4.986 0.235 1.00 71.38 1013 GLU A N 1
ATOM 7694 C CA . GLU A 1 1013 ? -22.489 5.519 -0.835 1.00 71.38 1013 GLU A CA 1
ATOM 7695 C C . GLU A 1 1013 ? -23.962 5.253 -0.460 1.00 71.38 1013 GLU A C 1
ATOM 7697 O O . GLU A 1 1013 ? -24.397 4.106 -0.412 1.00 71.38 1013 GLU A O 1
ATOM 7702 N N . GLU A 1 1014 ? -24.738 6.289 -0.112 1.00 71.38 1014 GLU A N 1
ATOM 7703 C CA . GLU A 1 1014 ? -26.173 6.118 0.225 1.00 71.38 1014 GLU A CA 1
ATOM 7704 C C . GLU A 1 1014 ? -27.100 6.359 -0.978 1.00 71.38 1014 GLU A C 1
ATOM 7706 O O . GLU A 1 1014 ? -28.296 6.053 -0.923 1.00 71.38 1014 GLU A O 1
ATOM 7711 N N . ARG A 1 1015 ? -26.555 6.933 -2.056 1.00 68.56 1015 ARG A N 1
ATOM 7712 C CA . ARG A 1 1015 ? -27.139 7.102 -3.397 1.00 68.56 1015 ARG A CA 1
ATOM 7713 C C . ARG A 1 1015 ? -25.989 7.205 -4.393 1.00 68.56 1015 ARG A C 1
ATOM 7715 O O . ARG A 1 1015 ? -24.922 7.642 -3.988 1.00 68.56 1015 ARG A O 1
ATOM 7722 N N . ASP A 1 1016 ? -26.250 6.914 -5.666 1.00 69.12 1016 ASP A N 1
ATOM 7723 C CA . ASP A 1 1016 ? -25.292 7.074 -6.772 1.00 69.12 1016 ASP A CA 1
ATOM 7724 C C . ASP A 1 1016 ? -24.528 8.414 -6.681 1.00 69.12 1016 ASP A C 1
ATOM 7726 O O . ASP A 1 1016 ? -25.139 9.487 -6.727 1.00 69.12 1016 ASP A O 1
ATOM 7730 N N . GLY A 1 1017 ? -23.214 8.335 -6.451 1.00 65.81 1017 GLY A N 1
ATOM 7731 C CA . GLY A 1 1017 ? -22.289 9.464 -6.278 1.00 65.81 1017 GLY A CA 1
ATOM 7732 C C . GLY A 1 1017 ? -22.308 10.189 -4.919 1.00 65.81 1017 GLY A C 1
ATOM 7733 O O . GLY A 1 1017 ? -21.432 11.015 -4.671 1.00 65.81 1017 GLY A O 1
ATOM 7734 N N . VAL A 1 1018 ? -23.259 9.904 -4.021 1.00 73.81 1018 VAL A N 1
ATOM 7735 C CA . VAL A 1 1018 ? -23.445 10.628 -2.747 1.00 73.81 1018 VAL A CA 1
ATOM 7736 C C . VAL A 1 1018 ? -22.871 9.846 -1.566 1.00 73.81 1018 VAL A C 1
ATOM 7738 O O . VAL A 1 1018 ? -23.500 8.923 -1.034 1.00 73.81 1018 VAL A O 1
ATOM 7741 N N . TYR A 1 1019 ? -21.705 10.290 -1.096 1.00 75.00 1019 TYR A N 1
ATOM 7742 C CA . TYR A 1 1019 ? -20.980 9.674 0.016 1.00 75.00 1019 TYR A CA 1
ATOM 7743 C C . TYR A 1 1019 ? -21.289 10.355 1.355 1.00 75.00 1019 TYR A C 1
ATOM 7745 O O . TYR A 1 1019 ? -21.182 11.579 1.510 1.00 75.00 1019 TYR A O 1
ATOM 7753 N N . VAL A 1 1020 ? -21.661 9.541 2.344 1.00 74.62 1020 VAL A N 1
ATOM 7754 C CA . VAL A 1 1020 ? -22.070 9.982 3.682 1.00 74.62 1020 VAL A CA 1
ATOM 7755 C C . VAL A 1 1020 ? -21.157 9.359 4.732 1.00 74.62 1020 VAL A C 1
ATOM 7757 O O . VAL A 1 1020 ? -21.101 8.136 4.856 1.00 74.62 1020 VAL A O 1
ATOM 7760 N N . VAL A 1 1021 ? -20.504 10.199 5.539 1.00 78.44 1021 VAL A N 1
ATOM 7761 C CA . VAL A 1 1021 ? -19.915 9.774 6.814 1.00 78.44 1021 VAL A CA 1
ATOM 7762 C C . VAL A 1 1021 ? -21.042 9.629 7.826 1.00 78.44 1021 VAL A C 1
ATOM 7764 O O . VAL A 1 1021 ? -21.722 10.604 8.148 1.00 78.44 1021 VAL A O 1
ATOM 7767 N N . ARG A 1 1022 ? -21.225 8.427 8.357 1.00 75.00 1022 ARG A N 1
ATOM 7768 C CA . ARG A 1 1022 ? -21.996 8.135 9.565 1.00 75.00 1022 ARG A CA 1
ATOM 7769 C C . ARG A 1 1022 ? -21.008 8.054 10.720 1.00 75.00 1022 ARG A C 1
ATOM 7771 O O . ARG A 1 1022 ? -20.243 7.100 10.796 1.00 75.00 1022 ARG A O 1
ATOM 7778 N N . PHE A 1 1023 ? -20.989 9.058 11.591 1.00 70.19 1023 PHE A N 1
ATOM 7779 C CA . PHE A 1 1023 ? -20.170 8.991 12.803 1.00 70.19 1023 PHE A CA 1
ATOM 7780 C C . PHE A 1 1023 ? -20.738 7.945 13.758 1.00 70.19 1023 PHE A C 1
ATOM 7782 O O . PHE A 1 1023 ? -21.927 7.630 13.669 1.00 70.19 1023 PHE A O 1
ATOM 7789 N N . ILE A 1 1024 ? -19.919 7.453 14.694 1.00 62.59 1024 ILE A N 1
ATOM 7790 C CA . ILE A 1 1024 ? -20.396 6.544 15.739 1.00 62.59 1024 ILE A CA 1
ATOM 7791 C C . ILE A 1 1024 ? -21.596 7.163 16.448 1.00 62.59 1024 ILE A C 1
ATOM 7793 O O . ILE A 1 1024 ? -22.635 6.528 16.425 1.00 62.59 1024 ILE A O 1
ATOM 7797 N N . ASP A 1 1025 ? -21.539 8.441 16.864 1.00 58.47 1025 ASP A N 1
ATOM 7798 C CA . ASP A 1 1025 ? -22.655 9.201 17.476 1.00 58.47 1025 ASP A CA 1
ATOM 7799 C C . ASP A 1 1025 ? -23.901 9.415 16.559 1.00 58.47 1025 ASP A C 1
ATOM 7801 O O . ASP A 1 1025 ? -24.836 10.143 16.899 1.00 58.47 1025 ASP A O 1
ATOM 7805 N N . GLY A 1 1026 ? -23.922 8.792 15.373 1.00 58.50 1026 GLY A N 1
ATOM 7806 C CA . GLY A 1 1026 ? -25.008 8.714 14.382 1.00 58.50 1026 GLY A CA 1
ATOM 7807 C C . GLY A 1 1026 ? -25.468 10.033 13.786 1.00 58.50 1026 GLY A C 1
ATOM 7808 O O . GLY A 1 1026 ? -26.368 10.050 12.939 1.00 58.50 1026 GLY A O 1
ATOM 7809 N N . GLN A 1 1027 ? -24.816 11.134 14.148 1.00 70.44 1027 GLN A N 1
ATOM 7810 C CA . GLN A 1 1027 ? -24.789 12.297 13.282 1.00 70.44 1027 GLN A CA 1
ATOM 7811 C C . GLN A 1 1027 ? -24.071 11.924 11.980 1.00 70.44 1027 GLN A C 1
ATOM 7813 O O . GLN A 1 1027 ? -23.317 10.950 11.899 1.00 70.44 1027 GLN A O 1
ATOM 7818 N N . PHE A 1 1028 ? -24.306 12.710 10.939 1.00 75.06 1028 PHE A N 1
ATOM 7819 C CA . PHE A 1 1028 ? -23.744 12.445 9.626 1.00 75.06 1028 PHE A CA 1
ATOM 7820 C C . PHE A 1 1028 ? -23.178 13.710 8.991 1.00 75.06 1028 PHE A C 1
ATOM 7822 O O . PHE A 1 1028 ? -23.639 14.818 9.268 1.00 75.06 1028 PHE A O 1
ATOM 7829 N N . LEU A 1 1029 ? -22.192 13.521 8.121 1.00 79.31 1029 LEU A N 1
ATOM 7830 C CA . LEU A 1 1029 ? -21.638 14.549 7.248 1.00 79.31 1029 LEU A CA 1
ATOM 7831 C C . LEU A 1 1029 ? -21.715 14.036 5.809 1.00 79.31 1029 LEU A C 1
ATOM 7833 O O . LEU A 1 1029 ? -21.332 12.903 5.530 1.00 79.31 1029 LEU A O 1
ATOM 7837 N N . ILE A 1 1030 ? -22.223 14.863 4.902 1.00 81.75 1030 ILE A N 1
ATOM 7838 C CA . ILE A 1 1030 ? -22.203 14.581 3.464 1.00 81.75 1030 ILE A CA 1
ATOM 7839 C C . ILE A 1 1030 ? -20.879 15.134 2.935 1.00 81.75 1030 ILE A C 1
ATOM 7841 O O . ILE A 1 1030 ? -20.610 16.319 3.132 1.00 81.75 1030 ILE A O 1
ATOM 7845 N N . LEU A 1 1031 ? -20.056 14.292 2.307 1.00 70.88 1031 LEU A N 1
ATOM 7846 C CA . LEU A 1 1031 ? -18.744 14.705 1.786 1.00 70.88 1031 LEU A CA 1
ATOM 7847 C C . LEU A 1 1031 ? -18.855 15.390 0.419 1.00 70.88 1031 LEU A C 1
ATOM 7849 O O . LEU A 1 1031 ? -18.122 16.334 0.135 1.00 70.88 1031 LEU A O 1
ATOM 7853 N N . GLY A 1 1032 ? -19.803 14.935 -0.403 1.00 57.62 1032 GLY A N 1
ATOM 7854 C CA . GLY A 1 1032 ? -20.063 15.446 -1.744 1.00 57.62 1032 GLY A CA 1
ATOM 7855 C C . GLY A 1 1032 ? -21.090 14.596 -2.496 1.00 57.62 1032 GLY A C 1
ATOM 7856 O O . GLY A 1 1032 ? -21.570 13.586 -1.972 1.00 57.62 1032 GLY A O 1
ATOM 7857 N N . GLY A 1 1033 ? -21.425 15.047 -3.706 1.00 38.47 1033 GLY A N 1
ATOM 7858 C CA . GLY A 1 1033 ? -22.312 14.417 -4.688 1.00 38.47 1033 GLY A CA 1
ATOM 7859 C C . GLY A 1 1033 ? -22.321 15.205 -5.995 1.00 38.47 1033 GLY A C 1
ATOM 7860 O O . GLY A 1 1033 ? -21.910 16.388 -5.949 1.00 38.47 1033 GLY A O 1
#

Radius of gyration: 37.71 Å; Cα contacts (8 Å, |Δi|>4): 2355; chains: 1; bounding box: 84×96×110 Å

Sequence (1033 aa):
MKRRIRDIAVLTAVTILAGCSGNSSSGSGSRAEPRYVNGYVGASNVHNALVQAVPINASGQPRTTINDSRAEVYDGERASSTAQAYYRVAVSEQDIGHPMTLITLAKDGQDDGDNQTRIRCQLVAGCGGSWSYGSDAVVDQRLQIAGDGADTPAYELRASVGNVMEDMRINVNWITHLASAFAYTSYIDQSGNEGTDPTTPRSGIYTDVTIERANLWLNRMFGVADIISSQPLEPYDLRNENDVSTAQLSDAIYYGALVAGAQQLAKDEGLNEVTWLYYLVDDFLTYKGQLYQKGGTGTSLYDIFAAARAVLSSNKAYLEERNYRVPAQTDAVLQRLTDQMARLQDGQLTNVSVRFDEVESWNDVVGTTKRFVADLNERLLNWDASDPDTCPSGTDQNATGCVHSFVDPAYVAKTLAYYDNLNAVYDGAAPGLNVMTQRLRDASLAFMACLNGHASCAGDSAYRAADKTYAVNANGSFRLSVAGVAADGSAGGTEDTYAFDILLPSGELIVPYQTAGGASRQLRAEFAVLRSENDLGETVENNPYVRVVYDQQYAQVPLTAVADAQTSTVPDGYVEPVGFRFSWPYVRIPLDQDGSSGQTAELYFEASLIGVRDVLTLAAGGDSPYHYNLAEIGLQLLALGEDEGKLAEDGGVVTLGDKAELTITGKATNAADYYSDSLWPEADDFFRVREGYEAGASAADLFRYRIQYDESVRFGTDSQNLAVYRMADYIEVEVDGYGINRIEIFADDDVGSAGVRNCSVVVVSGTRRTENCTQVSLTGSVLSVQSLVDDGYLGLFSVPSRGAYAPVFAHDSNGKARLAAEGVEETLDGELKAVFALGIAELNVRLAQELVECTRSAGCLDNTVSQFSRLPLALVDVNLVRESKDQWEVAITAGYDYDYLVDILPTGLRAQGLYLAYAVGTTGFVDPDSDETINYGFEIADLIVFRGGVTLLGNSSGESIGLTISANAEYAIDENGEQQPCGVINRKELRVNSCEAVGYLTFRNSLIGVIREERDGVYVVRFIDGQFLILGG

Secondary structure (DSSP, 8-state):
-HHHHHHHHHHHHHHHHTT-----------PPPPEEEEEEBTTTTEES-EEEEEEBPTTSSB-EEE-TTS-EEE-SEEEE--TTSEEEEEE-GGGTTS-EEEEEEPPP-SS-TTSS-EEE---TT-SBTTB-TTPEEEPP-----TT--S-PPP-EEEEEESS--TT-B--BSHHHHHHHHHHTBTTS-TTSTTTTS-----B----HHHHHHHHHHHHHHHT-S-TTTSPP--GGGGGS---S-HHHHHHHHHHHHHHHHHHHHHHHHT--HHHHHHHHHHHHHHTTT--BSBSSSS--HHHHHHHHHHHHHHHHHHHHTTT----THHHHHHHHHHHHHTTPPBTPBP-----GGGSTTHHHHHHHHHHHHHHHHHHHHTTTS-STTBPPTT--TT--SSBPPSS-HHHHHHHHHHHHHHHHHHHHHHHHHHHHHHHHHHHHHHHHHHHTT-GGGTT-SSEETTTTEEESSTTS-SEEEEEEEPPTT--S--S-EEEEEEEPPSEEEEEEEE-TTS-EEEEEEEEE-EEEE-TTSPEEEE--EEEEEEEEEESS---B-PPPTTT--PPTT-B--SEEEEEEEEEEEE--SSSS---EEEEEEEEEEEEE--HHHHHTT---PPEEEE-EEEEEEEEE----EEEEETTEEEEE--EEEEEEEEEEESTTT---SSSS--GGGBTPPPTT--TTPEEEEEEEEEEEEEEEEEEEE-TTSPEEEEEEEEEEEEETTTEEEEEEEE--BTTB--EEEEEEEEEETTEEEEEEEPPPEE-SS---HHHHHHTSTT--EEETTTEEEEEEPPB-TTS-B-PPPTT-EEEEEEEEEEE--BEEEEEEEEEEEE-EEESSSS---S--TTSEEE---EEEEEEEEESSSS-EEEEEEEEES-SEEETTEEESSS-EEEEEEEEEEEEEEE-TTT--EEEEEEEEEEEEEEEEEE-TTS-TT-EEEEEEEEEEEEEEB-TT-SBPPSSSTTTTT--BS----EEEEEETTEEEEEEEEEETTEEEEEETTS-EEEEE-

pLDDT: mean 78.73, std 14.98, range [22.2, 98.0]

Solvent-accessible surface area (backbone atoms only — not comparable to full-atom values): 55014 Å² total; per-residue (Å²): 111,79,65,62,55,44,63,40,58,52,45,52,49,55,61,35,56,74,61,64,12,24,76,93,90,88,90,87,89,86,88,84,82,86,40,38,34,32,31,30,25,51,17,36,40,29,20,34,27,36,38,29,43,21,43,47,39,77,80,22,41,73,30,64,42,73,44,98,85,71,45,80,39,78,41,48,39,72,27,55,18,35,97,66,5,39,34,62,29,50,43,57,75,88,51,57,64,25,36,34,35,39,42,36,34,61,40,80,61,85,87,45,87,88,60,34,15,28,38,50,28,56,33,77,89,31,55,51,97,89,44,42,50,78,37,71,43,74,62,74,47,66,56,86,63,97,86,73,70,94,83,51,61,62,41,72,37,28,23,51,41,38,56,38,51,78,70,36,50,50,26,33,23,73,68,31,23,51,22,35,53,44,15,42,28,33,58,51,52,66,30,46,81,63,54,81,65,49,88,68,86,51,94,44,46,51,25,37,65,33,26,48,45,23,46,54,38,50,16,64,70,72,68,45,95,41,64,45,61,55,63,37,36,35,51,73,57,44,59,54,92,73,102,60,53,76,65,60,48,32,50,13,46,44,47,2,19,48,53,50,12,46,55,51,51,14,43,75,75,72,45,54,59,67,49,40,49,52,52,51,46,51,50,23,58,74,51,62,77,26,42,25,24,18,58,72,78,76,82,16,53,34,54,46,41,49,29,12,40,52,39,40,54,46,31,50,52,60,36,50,76,69,71,38,67,63,60,75,48,54,59,57,36,49,49,50,37,52,58,53,54,73,70,50,46,76,69,35,65,50,88,76,71,66,61,75,71,78,50,62,76,48,59,57,52,57,55,48,44,54,52,49,54,51,56,47,50,47,10,63,76,21,35,75,40,74,49,95,55,43,47,59,68,91,58,65,90,76,57,86,87,41,44,52,43,60,44,55,43,62,59,44,52,53,49,52,54,52,53,55,49,52,45,59,49,45,70,68,43,48,57,28,51,55,52,44,55,51,44,52,52,53,39,51,52,52,40,36,36,46,75,61,67,36,76,83,46,77,81,43,82,49,54,36,83,93,76,56,31,28,33,69,35,95,87,52,82,39,42,36,38,74,46,75,41,74,64,87,91,61,87,77,90,69,76,50,25,41,30,33,34,41,32,52,55,68,43,69,48,69,36,79,31,59,48,98,86,70,49,80,48,72,40,49,38,36,36,38,63,43,75,47,67,48,103,85,70,47,81,44,77,46,60,22,31,43,32,46,29,43,93,56,71,34,74,56,77,61,40,66,45,67,50,39,96,87,76,59,46,62,61,90,88,47,45,63,54,43,27,40,36,41,32,36,65,34,34,39,30,64,62,47,88,85,81,85,49,74,27,33,39,37,35,32,35,23,13,36,33,29,34,12,46,42,44,57,45,42,53,74,72,44,90,53,53,61,16,30,28,59,33,34,27,15,37,39,39,40,40,38,41,42,84,74,43,32,39,72,54,99,94,47,76,45,80,38,43,38,34,39,38,41,37,37,35,32,30,36,29,48,24,74,28,25,50,60,96,48,61,55,56,54,84,80,46,54,47,38,73,57,92,87,46,49,70,73,37,74,42,78,64,43,29,39,37,35,35,48,68,79,34,83,40,78,72,50,61,50,100,82,71,45,80,37,66,44,61,26,32,33,43,37,45,28,40,63,72,75,49,32,42,31,44,39,36,33,62,72,52,102,85,46,74,26,24,39,29,50,27,41,40,46,74,57,96,87,40,82,39,80,75,53,66,55,74,72,48,73,45,100,58,91,78,47,78,65,52,35,58,64,70,59,67,74,59,68,47,79,40,60,39,47,24,26,25,33,77,52,70,57,60,50,100,84,71,43,60,60,73,73,59,76,75,40,76,48,72,25,34,24,34,26,71,42,59,45,32,29,18,30,62,34,33,42,40,37,40,37,40,46,42,62,45,69,79,58,101,73,79,92,82,68,89,52,53,82,44,60,43,76,48,66,40,37,39,38,37,34,40,37,34,28,60,42,81,72,32,38,35,39,37,39,28,36,28,33,41,38,76,47,69,56,95,76,42,30,35,41,73,54,4,40,11,37,34,38,40,41,40,36,31,72,51,73,46,68,39,91,90,74,74,48,71,53,37,31,40,42,43,37,36,38,40,39,38,36,36,20,46,46,43,83,82,72,44,90,84,32,41,75,47,51,38,38,36,38,32,57,34,72,33,55,55,31,98,85,30,89,37,54,51,72,66,76,79,56,42,83,78,51,25,10,78,64,62,78,48,49,30,23,34,25,49,78,77,39,60,48,29,36,33,33,71,82,45,96,75,28,36,33,36,38,34,35,63,60,52,72,47,75,80,52,109

Nearest PDB structures (foldseek):
  4aiq-assembly1_A  TM=1.187E-01  e=1.097E+00  Neisseria meningitidis